Protein AF-A0A143HPH5-F1 (afdb_monomer_lite)

Sequence (924 aa):
MTVIKKAALGLSIVVLAACGGGGGSGGTSAPNPTGGGDTGADPYPAGVNLDGVVAKGIVSGALVEAYGSDGELIGTATTDSEGRYSITVGTYTGAVKLVLKPQEGALVTCDIAECRTASGGDEDADGDGKIEFGERYALDYQLTSVVFVDETATEVNSHITPLTTLVAEKAGITLNQTSISTANTYVKNMLGLDANPSEIEPVDLTKASSVSEQQLRFALLNAALEEVAENGNVAGVLDNLSAAFTLNIIETGALDSLSEGISLVAAAVKQGNQNLTGIEDAAEASQSKLDDVIAQVCGTGTSCSLKIDLTPELNSNLEKAKQLVSTVRRVTIETVDTVNSKLREDSDGYDSENVLTQLDAAEEIMDEEGRDTVMAFSEIAVVLASQVVAVQYEGQSLISDIPSVAEALYDSKNSEDNCAWITWDKATQDACYAEKQADRDAYLSRFVQGTIENSGGNWKVRNAVIDLDGDSSTGSDEVKISLNLALPQFTGDSSTGMGLPDGVNELAVNGTAGLGSTEFTVEDGSKLQLELDSAFNEEDENGPDITSIGLQLQVRLENATRSFSGDMELGARKSVKLEEMGLNKEILYLNPEKLALRGSFSEKTTGNSLEASVVFTVDNAAEFGYFPADYERSDLTSYSYNEADNTLTLVHGEGENKATVRYSLEEGEYGWSYFIRIECLEVIGSANCPVMGGVDFWGIVRSVSGISQEDCWSNYSGYWRSNGTCVYLEGPNLDKDIRLVFSPVYTDYLLGELQAFVPGEGWYAATPDNYWEEYGFYESMIPTTETSGFITSELVQQDLNFNAEGRYVKFTVRMATSGRLSADLPEMDLELVVRRTGYESGDAALDVSWGDDRLRVEYPYTGEDSSRVVLTDGEGTKMELELAEVSSNVKGAIVKDGTTYGVIAEENDVYIVNWIDNTIETLY

Structure (mmCIF, N/CA/C/O backbone):
data_AF-A0A143HPH5-F1
#
_entry.id   AF-A0A143HPH5-F1
#
loop_
_atom_site.group_PDB
_atom_site.id
_atom_site.type_symbol
_atom_site.label_atom_id
_atom_site.label_alt_id
_atom_site.label_comp_id
_atom_site.label_asym_id
_atom_site.label_entity_id
_atom_site.label_seq_id
_atom_site.pdbx_PDB_ins_code
_atom_site.Cartn_x
_atom_site.Cartn_y
_atom_site.Cartn_z
_atom_site.occupancy
_atom_site.B_iso_or_equiv
_atom_site.auth_seq_id
_atom_site.auth_comp_id
_atom_site.auth_asym_id
_atom_site.auth_atom_id
_atom_site.pdbx_PDB_model_num
ATOM 1 N N . MET A 1 1 ? 1.604 18.300 -8.105 1.00 33.38 1 MET A N 1
ATOM 2 C CA . MET A 1 1 ? 2.194 17.356 -7.125 1.00 33.38 1 MET A CA 1
ATOM 3 C C . MET A 1 1 ? 1.591 17.417 -5.718 1.00 33.38 1 MET A C 1
ATOM 5 O O . MET A 1 1 ? 1.303 16.360 -5.171 1.00 33.38 1 MET A O 1
ATOM 9 N N . THR A 1 2 ? 1.324 18.594 -5.126 1.00 29.48 2 THR A N 1
ATOM 10 C CA . THR A 1 2 ? 0.651 18.668 -3.812 1.00 29.48 2 THR A CA 1
ATOM 11 C C . THR A 1 2 ? -0.706 17.965 -3.825 1.00 29.48 2 THR A C 1
ATOM 13 O O . THR A 1 2 ? -1.058 17.403 -2.815 1.00 29.48 2 THR A O 1
ATOM 16 N N . VAL A 1 3 ? -1.426 17.931 -4.951 1.00 30.45 3 VAL A N 1
ATOM 17 C CA . VAL A 1 3 ? -2.762 17.317 -5.088 1.00 30.45 3 VAL A CA 1
ATOM 18 C C . VAL A 1 3 ? -2.735 15.789 -5.248 1.00 30.45 3 VAL A C 1
ATOM 20 O O . VAL A 1 3 ? -3.555 15.141 -4.629 1.00 30.45 3 VAL A O 1
ATOM 23 N N . ILE A 1 4 ? -1.780 15.191 -5.978 1.00 31.86 4 ILE A N 1
ATOM 24 C CA . ILE A 1 4 ? -1.659 13.717 -6.109 1.00 31.86 4 ILE A CA 1
ATOM 25 C C . ILE A 1 4 ? -1.034 13.110 -4.848 1.00 31.86 4 ILE A C 1
ATOM 27 O O . ILE A 1 4 ? -1.564 12.133 -4.327 1.00 31.86 4 ILE A O 1
ATOM 31 N N . LYS A 1 5 ? 0.003 13.753 -4.276 1.00 33.03 5 LYS A N 1
ATOM 32 C CA . LYS A 1 5 ? 0.456 13.429 -2.916 1.00 33.03 5 LYS A CA 1
ATOM 33 C C . LYS A 1 5 ? -0.688 13.643 -1.917 1.00 33.03 5 LYS A C 1
ATOM 35 O O . LYS A 1 5 ? -0.931 12.740 -1.151 1.00 33.03 5 LYS A O 1
ATOM 40 N N . LYS A 1 6 ? -1.476 14.729 -1.968 1.00 34.62 6 LYS A N 1
ATOM 41 C CA . LYS A 1 6 ? -2.670 14.918 -1.105 1.00 34.62 6 LYS A CA 1
ATOM 42 C C . LYS A 1 6 ? -3.885 14.060 -1.466 1.00 34.62 6 LYS A C 1
ATOM 44 O O . LYS A 1 6 ? -4.803 14.053 -0.673 1.00 34.62 6 LYS A O 1
ATOM 49 N N . ALA A 1 7 ? -3.944 13.364 -2.595 1.00 33.41 7 ALA A N 1
ATOM 50 C CA . ALA A 1 7 ? -5.058 12.473 -2.935 1.00 33.41 7 ALA A CA 1
ATOM 51 C C . ALA A 1 7 ? -4.734 11.038 -2.514 1.00 33.41 7 ALA A C 1
ATOM 53 O O . ALA A 1 7 ? -5.553 10.397 -1.866 1.00 33.41 7 ALA A O 1
ATOM 54 N N . ALA A 1 8 ? -3.502 10.587 -2.779 1.00 32.25 8 ALA A N 1
ATOM 55 C CA . ALA A 1 8 ? -2.972 9.337 -2.241 1.00 32.25 8 ALA A CA 1
ATOM 56 C C . ALA A 1 8 ? -2.783 9.417 -0.715 1.00 32.25 8 ALA A C 1
ATOM 58 O O . ALA A 1 8 ? -3.207 8.503 -0.015 1.00 32.25 8 ALA A O 1
ATOM 59 N N . LEU A 1 9 ? -2.246 10.531 -0.189 1.00 32.22 9 LEU A N 1
ATOM 60 C CA . LEU A 1 9 ? -2.196 10.802 1.252 1.00 32.22 9 LEU A CA 1
ATOM 61 C C . LEU A 1 9 ? -3.550 11.263 1.822 1.00 32.22 9 LEU A C 1
ATOM 63 O O . LEU A 1 9 ? -3.841 10.965 2.964 1.00 32.22 9 LEU A O 1
ATOM 67 N N . GLY A 1 10 ? -4.414 11.968 1.091 1.00 30.03 10 GLY A N 1
ATOM 68 C CA . GLY A 1 10 ? -5.674 12.496 1.657 1.00 30.03 10 GLY A CA 1
ATOM 69 C C . GLY A 1 10 ? -6.714 11.428 1.968 1.00 30.03 10 GLY A C 1
ATOM 70 O O . GLY A 1 10 ? -7.486 11.603 2.900 1.00 30.03 10 GLY A O 1
ATOM 71 N N . LEU A 1 11 ? -6.689 10.302 1.249 1.00 30.61 11 LEU A N 1
ATOM 72 C CA . LEU A 1 11 ? -7.503 9.120 1.554 1.00 30.61 11 LEU A CA 1
ATOM 73 C C . LEU A 1 11 ? -6.860 8.180 2.592 1.00 30.61 11 LEU A C 1
ATOM 75 O O . LEU A 1 11 ? -7.547 7.311 3.117 1.00 30.61 11 LEU A O 1
ATOM 79 N N . SER A 1 12 ? -5.572 8.349 2.915 1.00 28.72 12 SER A N 1
ATOM 80 C CA . SER A 1 12 ? -4.842 7.506 3.880 1.00 28.72 12 SER A CA 1
ATOM 81 C C . SER A 1 12 ? -4.461 8.222 5.191 1.00 28.72 12 SER A C 1
ATOM 83 O O . SER A 1 12 ? -4.224 7.559 6.198 1.00 28.72 12 SER A O 1
ATOM 85 N N . ILE A 1 13 ? -4.472 9.562 5.237 1.00 28.41 13 ILE A N 1
ATOM 86 C CA . ILE A 1 13 ? -4.048 10.371 6.399 1.00 28.41 13 ILE A CA 1
ATOM 87 C C . ILE A 1 13 ? -5.056 10.364 7.557 1.00 28.41 13 ILE A C 1
ATOM 89 O O . ILE A 1 13 ? -4.638 10.568 8.694 1.00 28.41 13 ILE A O 1
ATOM 93 N N . VAL A 1 14 ? -6.346 10.088 7.339 1.00 31.34 14 VAL A N 1
ATOM 94 C CA . VAL A 1 14 ? -7.348 10.164 8.427 1.00 31.34 14 VAL A CA 1
ATOM 95 C C . VAL A 1 14 ? -7.160 9.060 9.492 1.00 31.34 14 VAL A C 1
ATOM 97 O O . VAL A 1 14 ? -7.679 9.181 10.592 1.00 31.34 14 VAL A O 1
ATOM 100 N N . VAL A 1 15 ? -6.341 8.026 9.240 1.00 34.03 15 VAL A N 1
ATOM 101 C CA . VAL A 1 15 ? -6.145 6.893 10.178 1.00 34.03 15 VAL A CA 1
ATOM 102 C C . VAL A 1 15 ? -4.715 6.789 10.749 1.00 34.03 15 VAL A C 1
ATOM 104 O O . VAL A 1 15 ? -4.485 6.034 11.688 1.00 34.03 15 VAL A O 1
ATOM 107 N N . LEU A 1 16 ? -3.733 7.550 10.248 1.00 30.55 16 LEU A N 1
ATOM 108 C CA . LEU A 1 16 ? -2.305 7.304 10.546 1.00 30.55 16 LEU A CA 1
ATOM 109 C C . LEU A 1 16 ? -1.565 8.414 11.316 1.00 30.55 16 LEU A C 1
ATOM 111 O O . LEU A 1 16 ? -0.374 8.277 11.587 1.00 30.55 16 LEU A O 1
ATOM 115 N N . ALA A 1 17 ? -2.237 9.483 11.746 1.00 29.16 17 ALA A N 1
ATOM 116 C CA . ALA A 1 17 ? -1.602 10.566 12.505 1.00 29.16 17 ALA A CA 1
ATOM 117 C C . ALA A 1 17 ? -1.654 10.348 14.035 1.00 29.16 17 ALA A C 1
ATOM 119 O O . ALA A 1 17 ? -2.220 11.163 14.755 1.00 29.16 17 ALA A O 1
ATOM 120 N N . ALA A 1 18 ? -1.061 9.260 14.541 1.00 29.44 18 ALA A N 1
ATOM 121 C CA . ALA A 1 18 ? -0.827 9.067 15.981 1.00 29.44 18 ALA A CA 1
ATOM 122 C C . ALA A 1 18 ? 0.335 8.097 16.288 1.00 29.44 18 ALA A C 1
ATOM 124 O O . ALA A 1 18 ? 0.177 7.165 17.065 1.00 29.44 18 ALA A O 1
ATOM 125 N N . CYS A 1 19 ? 1.503 8.276 15.664 1.00 34.50 19 CYS A N 1
ATOM 126 C CA . CYS A 1 19 ? 2.797 7.841 16.216 1.00 34.50 19 CYS A CA 1
ATOM 127 C C . CYS A 1 19 ? 3.922 8.323 15.293 1.00 34.50 19 CYS A C 1
ATOM 129 O O . CYS A 1 19 ? 4.050 7.837 14.176 1.00 34.50 19 CYS A O 1
ATOM 131 N N . GLY A 1 20 ? 4.717 9.292 15.736 1.00 26.39 20 GLY A N 1
ATOM 132 C CA . GLY A 1 20 ? 5.869 9.782 14.980 1.00 26.39 20 GLY A CA 1
ATOM 133 C C . GLY A 1 20 ? 6.876 10.431 15.918 1.00 26.39 20 GLY A C 1
ATOM 134 O O . GLY A 1 20 ? 6.808 11.633 16.161 1.00 26.39 20 GLY A O 1
ATOM 135 N N . GLY A 1 21 ? 7.775 9.618 16.474 1.00 28.30 21 GLY A N 1
ATOM 136 C CA . GLY A 1 21 ? 8.943 10.039 17.247 1.00 28.30 21 GLY A CA 1
ATOM 137 C C . GLY A 1 21 ? 10.189 9.413 16.623 1.00 28.30 21 GLY A C 1
ATOM 138 O O . GLY A 1 21 ? 10.292 8.193 16.570 1.00 28.30 21 GLY A O 1
ATOM 139 N N . GLY A 1 22 ? 11.073 10.252 16.079 1.00 27.56 22 GLY A N 1
ATOM 140 C CA . GLY A 1 22 ? 12.209 9.839 15.253 1.00 27.56 22 GLY A CA 1
ATOM 141 C C . GLY A 1 22 ? 13.496 9.505 16.016 1.00 27.56 22 GLY A C 1
ATOM 142 O O . GLY A 1 22 ? 13.632 9.784 17.205 1.00 27.56 22 GLY A O 1
ATOM 143 N N . GLY A 1 23 ? 14.482 8.980 15.285 1.00 25.05 23 GLY A N 1
ATOM 144 C CA . GLY A 1 23 ? 15.857 8.760 15.748 1.00 25.05 23 GLY A CA 1
ATOM 145 C C . GLY A 1 23 ? 16.668 7.971 14.716 1.00 25.05 23 GLY A C 1
ATOM 146 O O . GLY A 1 23 ? 16.181 6.977 14.195 1.00 25.05 23 GLY A O 1
ATOM 147 N N . GLY A 1 24 ? 17.874 8.434 14.360 1.00 25.69 24 GLY A N 1
ATOM 148 C CA . GLY A 1 24 ? 18.571 8.014 13.137 1.00 25.69 24 GLY A CA 1
ATOM 149 C C . GLY A 1 24 ? 19.890 7.238 13.267 1.00 25.69 24 GLY A C 1
ATOM 150 O O . GLY A 1 24 ? 20.561 7.239 14.290 1.00 25.69 24 GLY A O 1
ATOM 151 N N . SER A 1 25 ? 20.295 6.725 12.096 1.00 27.47 25 SER A N 1
ATOM 152 C CA . SER A 1 25 ? 21.642 6.411 11.572 1.00 27.47 25 SER A CA 1
ATOM 153 C C . SER A 1 25 ? 22.490 5.262 12.155 1.00 27.47 25 SER A C 1
ATOM 155 O O . SER A 1 25 ? 22.768 5.205 13.345 1.00 27.47 25 SER A O 1
ATOM 157 N N . GLY A 1 26 ? 23.063 4.447 11.249 1.00 25.84 26 GLY A N 1
ATOM 158 C CA . GLY A 1 26 ? 24.269 3.646 11.518 1.00 25.84 26 GLY A CA 1
ATOM 159 C C . GLY A 1 26 ? 24.473 2.424 10.611 1.00 25.84 26 GLY A C 1
ATOM 160 O O . GLY A 1 26 ? 24.162 1.307 11.005 1.00 25.84 26 GLY A O 1
ATOM 161 N N . GLY A 1 27 ? 25.026 2.605 9.405 1.00 32.78 27 GLY A N 1
ATOM 162 C CA . GLY A 1 27 ? 25.357 1.498 8.494 1.00 32.78 27 GLY A CA 1
ATOM 163 C C . GLY A 1 27 ? 26.638 0.736 8.860 1.00 32.78 27 GLY A C 1
ATOM 164 O O . GLY A 1 27 ? 27.586 1.326 9.373 1.00 32.78 27 GLY A O 1
ATOM 165 N N . THR A 1 28 ? 26.704 -0.558 8.518 1.00 24.86 28 THR A N 1
ATOM 166 C CA . THR A 1 28 ? 27.961 -1.324 8.405 1.00 24.86 28 THR A CA 1
ATOM 167 C C . THR A 1 28 ? 27.895 -2.417 7.329 1.00 24.86 28 THR A C 1
ATOM 169 O O . THR A 1 28 ? 26.841 -2.901 6.933 1.00 24.86 28 THR A O 1
ATOM 172 N N . SER A 1 29 ? 29.087 -2.710 6.817 1.00 28.28 29 SER A N 1
ATOM 173 C CA . SER A 1 29 ? 29.463 -3.275 5.525 1.00 28.28 29 SER A CA 1
ATOM 174 C C . SER A 1 29 ? 29.209 -4.772 5.307 1.00 28.28 29 SER A C 1
ATOM 176 O O . SER A 1 29 ? 29.346 -5.591 6.213 1.00 28.28 29 SER A O 1
ATOM 178 N N . ALA A 1 30 ? 28.975 -5.124 4.039 1.00 30.28 30 ALA A N 1
ATOM 179 C CA . ALA A 1 30 ? 28.872 -6.487 3.525 1.00 30.28 30 ALA A CA 1
ATOM 180 C C . ALA A 1 30 ? 30.192 -7.288 3.636 1.00 30.28 30 ALA A C 1
ATOM 182 O O . ALA A 1 30 ? 31.267 -6.739 3.363 1.00 30.28 30 ALA A O 1
ATOM 183 N N . PRO A 1 31 ? 30.139 -8.598 3.952 1.00 30.30 31 PRO A N 1
ATOM 184 C CA . PRO A 1 31 ? 31.277 -9.490 3.821 1.00 30.30 31 PRO A CA 1
ATOM 185 C C . PRO A 1 31 ? 31.328 -10.133 2.426 1.00 30.30 31 PRO A C 1
ATOM 187 O O . PRO A 1 31 ? 30.355 -10.663 1.900 1.00 30.30 31 PRO A O 1
ATOM 190 N N . ASN A 1 32 ? 32.525 -10.091 1.856 1.00 35.72 32 ASN A N 1
ATOM 191 C CA . ASN A 1 32 ? 32.930 -10.691 0.590 1.00 35.72 32 ASN A CA 1
ATOM 192 C C . ASN A 1 32 ? 33.166 -12.211 0.769 1.00 35.72 32 ASN A C 1
ATOM 194 O O . ASN A 1 32 ? 33.929 -12.562 1.675 1.00 35.72 32 ASN A O 1
ATOM 198 N N . PRO A 1 33 ? 32.615 -13.127 -0.054 1.00 34.00 33 PRO A N 1
ATOM 199 C CA . PRO A 1 33 ? 33.005 -14.530 -0.008 1.00 34.00 33 PRO A CA 1
ATOM 200 C C . PRO A 1 33 ? 34.078 -14.841 -1.062 1.00 34.00 33 PRO A C 1
ATOM 202 O O . PRO A 1 33 ? 33.865 -14.801 -2.270 1.00 34.00 33 PRO A O 1
ATOM 205 N N . THR A 1 34 ? 35.264 -15.178 -0.565 1.00 31.80 34 THR A N 1
ATOM 206 C CA . THR A 1 34 ? 36.364 -15.809 -1.300 1.00 31.80 34 THR A CA 1
ATOM 207 C C . THR A 1 34 ? 36.004 -17.222 -1.756 1.00 31.80 34 THR A C 1
ATOM 209 O O . THR A 1 34 ? 35.486 -18.017 -0.973 1.00 31.80 34 THR A O 1
ATOM 212 N N . GLY A 1 35 ? 36.357 -17.542 -3.003 1.00 32.22 35 GLY A N 1
ATOM 213 C CA . GLY A 1 35 ? 36.158 -18.849 -3.618 1.00 32.22 35 GLY A CA 1
ATOM 214 C C . GLY A 1 35 ? 37.012 -19.989 -3.051 1.00 32.22 35 GLY A C 1
ATOM 215 O O . GLY A 1 35 ? 38.068 -19.792 -2.449 1.00 32.22 35 GLY A O 1
ATOM 216 N N . GLY A 1 36 ? 36.550 -21.206 -3.328 1.00 33.03 36 GLY A N 1
ATOM 217 C CA . GLY A 1 36 ? 37.260 -22.459 -3.101 1.00 33.03 36 GLY A CA 1
ATOM 218 C C . GLY A 1 36 ? 36.509 -23.599 -3.781 1.00 33.03 36 GLY A C 1
ATOM 219 O O . GLY A 1 36 ? 35.519 -24.085 -3.247 1.00 33.03 36 GLY A O 1
ATOM 220 N N . GLY A 1 37 ? 36.951 -23.973 -4.984 1.00 33.47 37 GLY A N 1
ATOM 221 C CA . GLY A 1 37 ? 36.387 -25.077 -5.755 1.00 33.47 37 GLY A CA 1
ATOM 222 C C . GLY A 1 37 ? 36.823 -26.438 -5.217 1.00 33.47 37 GLY A C 1
ATOM 223 O O . GLY A 1 37 ? 38.000 -26.639 -4.913 1.00 33.47 37 GLY A O 1
ATOM 224 N N . ASP A 1 38 ? 35.874 -27.371 -5.160 1.00 28.88 38 ASP A N 1
ATOM 225 C CA . ASP A 1 38 ? 36.123 -28.799 -4.989 1.00 28.88 38 ASP A CA 1
ATOM 226 C C . ASP A 1 38 ? 35.404 -29.569 -6.107 1.00 28.88 38 ASP A C 1
ATOM 228 O O . ASP A 1 38 ? 34.260 -29.283 -6.466 1.00 28.88 38 ASP A O 1
ATOM 232 N N . THR A 1 39 ? 36.127 -30.500 -6.719 1.00 42.28 39 THR A N 1
ATOM 233 C CA . THR A 1 39 ? 35.754 -31.215 -7.941 1.00 42.28 39 THR A CA 1
ATOM 234 C C . THR A 1 39 ? 35.052 -32.529 -7.605 1.00 42.28 39 THR A C 1
ATOM 236 O O . THR A 1 39 ? 35.709 -33.499 -7.226 1.00 42.28 39 THR A O 1
ATOM 239 N N . GLY A 1 40 ? 33.737 -32.594 -7.821 1.00 32.81 40 GLY A N 1
ATOM 240 C CA . GLY A 1 40 ? 32.945 -33.825 -7.763 1.00 32.81 40 GLY A CA 1
ATOM 241 C C . GLY A 1 40 ? 31.918 -33.858 -8.893 1.00 32.81 40 GLY A C 1
ATOM 242 O O . GLY A 1 40 ? 30.900 -33.184 -8.821 1.00 32.81 40 GLY A O 1
ATOM 243 N N . ALA A 1 41 ? 32.213 -34.603 -9.960 1.00 40.97 41 ALA A N 1
ATOM 244 C CA . ALA A 1 41 ? 31.356 -34.716 -11.136 1.00 40.97 41 ALA A CA 1
ATOM 245 C C . ALA A 1 41 ? 30.173 -35.668 -10.883 1.00 40.97 41 ALA A C 1
ATOM 247 O O . ALA A 1 41 ? 30.343 -36.888 -10.918 1.00 40.97 41 ALA A O 1
ATOM 248 N N . ASP A 1 42 ? 28.988 -35.093 -10.681 1.00 35.00 42 ASP A N 1
ATOM 249 C CA . ASP A 1 42 ? 27.694 -35.738 -10.927 1.00 35.00 42 ASP A CA 1
ATOM 250 C C . ASP A 1 42 ? 27.223 -35.435 -12.368 1.00 35.00 42 ASP A C 1
ATOM 252 O O . ASP A 1 42 ? 27.663 -34.445 -12.964 1.00 35.00 42 ASP A O 1
ATOM 256 N N . PRO A 1 43 ? 26.366 -36.274 -12.982 1.00 45.38 43 PRO A N 1
ATOM 257 C CA . PRO A 1 43 ? 25.923 -36.098 -14.361 1.00 45.38 43 PRO A CA 1
ATOM 258 C C . PRO A 1 43 ? 24.908 -34.950 -14.436 1.00 45.38 43 PRO A C 1
ATOM 260 O O . PRO A 1 43 ? 23.699 -35.163 -14.353 1.00 45.38 43 PRO A O 1
ATOM 263 N N . TYR A 1 44 ? 25.416 -33.725 -14.561 1.00 46.56 44 TYR A N 1
ATOM 264 C CA . TYR A 1 44 ? 24.607 -32.529 -14.773 1.00 46.56 44 TYR A CA 1
ATOM 265 C C . TYR A 1 44 ? 23.838 -32.610 -16.106 1.00 46.56 44 TYR A C 1
ATOM 267 O O . TYR A 1 44 ? 24.357 -33.169 -17.080 1.00 46.56 44 TYR A O 1
ATOM 275 N N . PRO A 1 45 ? 22.611 -32.055 -16.176 1.00 55.16 45 PRO A N 1
ATOM 276 C CA . PRO A 1 45 ? 21.926 -31.840 -17.447 1.00 55.16 45 PRO A CA 1
ATOM 277 C C . PRO A 1 45 ? 22.834 -31.042 -18.392 1.00 55.16 45 PRO A C 1
ATOM 279 O O . PRO A 1 45 ? 23.559 -30.149 -17.953 1.00 55.16 45 PRO A O 1
ATOM 282 N N . ALA A 1 46 ? 22.834 -31.406 -19.677 1.00 64.75 46 ALA A N 1
ATOM 283 C CA . ALA A 1 46 ? 23.627 -30.722 -20.694 1.00 64.75 46 ALA A CA 1
ATOM 284 C C . ALA A 1 46 ? 23.280 -29.225 -20.680 1.00 64.75 46 ALA A C 1
ATOM 286 O O . ALA A 1 46 ? 22.117 -28.874 -20.856 1.00 64.75 46 ALA A O 1
ATOM 287 N N . GLY A 1 47 ? 24.270 -28.373 -20.399 1.00 79.88 47 GLY A N 1
ATOM 288 C CA . GLY A 1 47 ? 24.070 -26.928 -20.375 1.00 79.88 47 GLY A CA 1
ATOM 289 C C . GLY A 1 47 ? 23.756 -26.375 -21.765 1.00 79.88 47 GLY A C 1
ATOM 290 O O . GLY A 1 47 ? 24.108 -26.993 -22.770 1.00 79.88 47 GLY A O 1
ATOM 291 N N . VAL A 1 48 ? 23.107 -25.213 -21.813 1.00 91.06 48 VAL A N 1
ATOM 292 C CA . VAL A 1 48 ? 22.835 -24.496 -23.065 1.00 91.06 48 VAL A CA 1
ATOM 293 C C . VAL A 1 48 ? 24.135 -23.900 -23.602 1.00 91.06 48 VAL A C 1
ATOM 295 O O . VAL A 1 48 ? 24.867 -23.250 -22.850 1.00 91.06 48 VAL A O 1
ATOM 298 N N . ASN A 1 49 ? 24.420 -24.105 -24.889 1.00 93.81 49 ASN A N 1
ATOM 299 C CA . ASN A 1 49 ? 25.542 -23.450 -25.560 1.00 93.81 49 ASN A CA 1
ATOM 300 C C . ASN A 1 49 ? 25.089 -22.152 -26.235 1.00 93.81 49 ASN A C 1
ATOM 302 O O . ASN A 1 49 ? 24.084 -22.125 -26.944 1.00 93.81 49 ASN A O 1
ATOM 306 N N . LEU A 1 50 ? 25.845 -21.083 -26.002 1.00 95.19 50 LEU A N 1
ATOM 307 C CA . LEU A 1 50 ? 25.761 -19.820 -26.717 1.00 95.19 50 LEU A CA 1
ATOM 308 C C . LEU A 1 50 ? 26.873 -19.805 -27.758 1.00 95.19 50 LEU A C 1
ATOM 310 O O . LEU A 1 50 ? 28.046 -19.624 -27.417 1.00 95.19 50 LEU A O 1
ATOM 314 N N . ASP A 1 51 ? 26.490 -20.027 -29.007 1.00 95.94 51 ASP A N 1
ATOM 315 C CA . ASP A 1 51 ? 27.401 -20.126 -30.139 1.00 95.94 51 ASP A CA 1
ATOM 316 C C . ASP A 1 51 ? 27.319 -18.861 -30.990 1.00 95.94 51 ASP A C 1
ATOM 318 O O . ASP A 1 51 ? 26.262 -18.244 -31.139 1.00 95.94 51 ASP A O 1
ATOM 322 N N . GLY A 1 52 ? 28.445 -18.428 -31.545 1.00 95.12 52 GLY A N 1
ATOM 323 C CA . GLY A 1 52 ? 28.448 -17.186 -32.297 1.00 95.12 52 GLY A CA 1
ATOM 324 C C . GLY A 1 52 ? 29.726 -16.895 -33.047 1.00 95.12 52 GLY A C 1
ATOM 325 O O . GLY A 1 52 ? 30.707 -17.636 -33.002 1.00 95.12 52 GLY A O 1
ATOM 326 N N . VAL A 1 53 ? 29.688 -15.766 -33.749 1.00 96.00 53 VAL A N 1
ATOM 327 C CA . VAL A 1 53 ? 30.813 -15.213 -34.505 1.00 96.00 53 VAL A CA 1
ATOM 328 C C . VAL A 1 53 ? 30.947 -13.747 -34.130 1.00 96.00 53 VAL A C 1
ATOM 330 O O . VAL A 1 53 ? 29.938 -13.042 -34.036 1.00 96.00 53 VAL A O 1
ATOM 333 N N . VAL A 1 54 ? 32.178 -13.300 -33.912 1.00 93.44 54 VAL A N 1
ATOM 334 C CA . VAL A 1 54 ? 32.505 -11.905 -33.627 1.00 93.44 54 VAL A CA 1
ATOM 335 C C . VAL A 1 54 ? 33.052 -11.247 -34.887 1.00 93.44 54 VAL A C 1
ATOM 337 O O . VAL A 1 54 ? 34.081 -11.676 -35.418 1.00 93.44 54 VAL A O 1
ATOM 340 N N . ALA A 1 55 ? 32.371 -10.207 -35.372 1.00 87.44 55 ALA A N 1
ATOM 341 C CA . ALA A 1 55 ? 32.729 -9.582 -36.640 1.00 87.44 55 ALA A CA 1
ATOM 342 C C . ALA A 1 55 ? 32.464 -8.069 -36.694 1.00 87.44 55 ALA A C 1
ATOM 344 O O . ALA A 1 55 ? 31.333 -7.603 -36.565 1.00 87.44 55 ALA A O 1
ATOM 345 N N . LYS A 1 56 ? 33.535 -7.338 -37.003 1.00 78.56 56 LYS A N 1
ATOM 346 C CA . LYS A 1 56 ? 33.604 -5.974 -37.553 1.00 78.56 56 LYS A CA 1
ATOM 347 C C . LYS A 1 56 ? 34.598 -5.957 -38.739 1.00 78.56 56 LYS A C 1
ATOM 349 O O . LYS A 1 56 ? 35.360 -5.025 -38.903 1.00 78.56 56 LYS A O 1
ATOM 354 N N . GLY A 1 57 ? 34.737 -7.109 -39.385 1.00 78.56 57 GLY A N 1
ATOM 355 C CA . GLY A 1 57 ? 36.035 -7.705 -39.686 1.00 78.56 57 GLY A CA 1
ATOM 356 C C . GLY A 1 57 ? 36.300 -8.835 -38.689 1.00 78.56 57 GLY A C 1
ATOM 357 O O . GLY A 1 57 ? 35.978 -8.706 -37.506 1.00 78.56 57 GLY A O 1
ATOM 358 N N . ILE A 1 58 ? 36.785 -9.993 -39.141 1.00 92.69 58 ILE A N 1
ATOM 359 C CA . ILE A 1 58 ? 36.901 -11.169 -38.260 1.00 92.69 58 ILE A CA 1
ATOM 360 C C . ILE A 1 58 ? 37.830 -10.857 -37.084 1.00 92.69 58 ILE A C 1
ATOM 362 O O . ILE A 1 58 ? 38.996 -10.501 -37.295 1.00 92.69 58 ILE A O 1
ATOM 366 N N . VAL A 1 59 ? 37.298 -11.003 -35.866 1.00 95.06 59 VAL A N 1
ATOM 367 C CA . VAL A 1 59 ? 38.014 -10.760 -34.609 1.00 95.06 59 VAL A CA 1
ATOM 368 C C . VAL A 1 59 ? 38.483 -12.089 -34.034 1.00 95.06 59 VAL A C 1
ATOM 370 O O . VAL A 1 59 ? 37.659 -12.921 -33.679 1.00 95.06 59 VAL A O 1
ATOM 373 N N . SER A 1 60 ? 39.791 -12.285 -33.896 1.00 96.56 60 SER A N 1
ATOM 374 C CA . SER A 1 60 ? 40.369 -13.515 -33.338 1.00 96.56 60 SER A CA 1
ATOM 375 C C . SER A 1 60 ? 41.125 -13.254 -32.043 1.00 96.56 60 SER A C 1
ATOM 377 O O . SER A 1 60 ? 41.818 -12.241 -31.949 1.00 96.56 60 SER A O 1
ATOM 379 N N . GLY A 1 61 ? 41.102 -14.196 -31.100 1.00 95.69 61 GLY A N 1
ATOM 380 C CA . GLY A 1 61 ? 41.871 -14.120 -29.853 1.00 95.69 61 GLY A CA 1
ATOM 381 C C . GLY A 1 61 ? 41.299 -13.166 -28.796 1.00 95.69 61 GLY A C 1
ATOM 382 O O . GLY A 1 61 ? 41.916 -12.979 -27.750 1.00 95.69 61 GLY A O 1
ATOM 383 N N . ALA A 1 62 ? 40.131 -12.575 -29.045 1.00 96.88 62 ALA A N 1
ATOM 384 C CA . ALA A 1 62 ? 39.409 -11.722 -28.104 1.00 96.88 62 ALA A CA 1
ATOM 385 C C . ALA A 1 62 ? 38.601 -12.535 -27.081 1.00 96.88 62 ALA A C 1
ATOM 387 O O . ALA A 1 62 ? 38.113 -13.626 -27.395 1.00 96.88 62 ALA A O 1
ATOM 388 N N . LEU A 1 63 ? 38.437 -11.976 -25.880 1.00 97.56 63 LEU A N 1
ATOM 389 C CA . LEU A 1 63 ? 37.652 -12.552 -24.789 1.00 97.56 63 LEU A CA 1
ATOM 390 C C . LEU A 1 63 ? 36.170 -12.206 -24.969 1.00 97.56 63 LEU A C 1
ATOM 392 O O . LEU A 1 63 ? 35.833 -11.047 -25.192 1.00 97.56 63 LEU A O 1
ATOM 396 N N . VAL A 1 64 ? 35.291 -13.192 -24.826 1.00 98.19 64 VAL A N 1
ATOM 397 C CA . VAL A 1 64 ? 33.838 -13.013 -24.773 1.00 98.19 64 VAL A CA 1
ATOM 398 C C . VAL A 1 64 ? 33.356 -13.411 -23.387 1.00 98.19 64 VAL A C 1
ATOM 400 O O . VAL A 1 64 ? 33.668 -14.502 -22.912 1.00 98.19 64 VAL A O 1
ATOM 403 N N . GLU A 1 65 ? 32.593 -12.539 -22.745 1.00 98.19 65 GLU A N 1
ATOM 404 C CA . GLU A 1 65 ? 31.973 -12.762 -21.440 1.00 98.19 65 GLU A CA 1
ATOM 405 C C . GLU A 1 65 ? 30.450 -12.757 -21.579 1.00 98.19 65 GLU A C 1
ATOM 407 O O . GLU A 1 65 ? 29.894 -11.913 -22.279 1.00 98.19 65 GLU A O 1
ATOM 412 N N . ALA A 1 66 ? 29.778 -13.689 -20.907 1.00 97.81 66 ALA A N 1
ATOM 413 C CA . ALA A 1 66 ? 28.327 -13.766 -20.827 1.00 97.81 66 ALA A CA 1
ATOM 414 C C . ALA A 1 66 ? 27.860 -13.344 -19.435 1.00 97.81 66 ALA A C 1
ATOM 416 O O . ALA A 1 66 ? 28.334 -13.886 -18.438 1.00 97.81 66 ALA A O 1
ATOM 417 N N . TYR A 1 67 ? 26.915 -12.409 -19.382 1.00 97.25 67 TYR A N 1
ATOM 418 C CA . TYR A 1 67 ? 26.316 -11.889 -18.160 1.00 97.25 67 TYR A CA 1
ATOM 419 C C . TYR A 1 67 ? 24.815 -12.181 -18.118 1.00 97.25 67 TYR A C 1
ATOM 421 O O . TYR A 1 67 ? 24.129 -11.993 -19.125 1.00 97.25 67 TYR A O 1
ATOM 429 N N . GLY A 1 68 ? 24.307 -12.608 -16.963 1.00 94.69 68 GLY A N 1
ATOM 430 C CA . GLY A 1 68 ? 22.872 -12.738 -16.714 1.00 94.69 68 GLY A CA 1
ATOM 431 C C . GLY A 1 68 ? 22.169 -11.380 -16.609 1.00 94.69 68 GLY A C 1
ATOM 432 O O . GLY A 1 68 ? 22.805 -10.326 -16.527 1.00 94.69 68 GLY A O 1
ATOM 433 N N . SER A 1 69 ? 20.836 -11.396 -16.592 1.00 86.38 69 SER A N 1
ATOM 434 C CA . SER A 1 69 ? 19.990 -10.205 -16.407 1.00 86.38 69 SER A CA 1
ATOM 435 C C . SER A 1 69 ? 20.217 -9.463 -15.081 1.00 86.38 69 SER A C 1
ATOM 437 O O . SER A 1 69 ? 19.869 -8.292 -14.970 1.00 86.38 69 SER A O 1
ATOM 439 N N . ASP A 1 70 ? 20.783 -10.132 -14.080 1.00 84.75 70 ASP A N 1
ATOM 440 C CA . ASP A 1 70 ? 21.201 -9.582 -12.783 1.00 84.75 70 ASP A CA 1
ATOM 441 C C . ASP A 1 70 ? 22.609 -8.956 -12.803 1.00 84.75 70 ASP A C 1
ATOM 443 O O . ASP A 1 70 ? 23.039 -8.353 -11.819 1.00 84.75 70 ASP A O 1
ATOM 447 N N . GLY A 1 71 ? 23.326 -9.068 -13.926 1.00 90.44 71 GLY A N 1
ATOM 448 C CA . GLY A 1 71 ? 24.698 -8.598 -14.083 1.00 90.44 71 GLY A CA 1
ATOM 449 C C . GLY A 1 71 ? 25.767 -9.588 -13.612 1.00 90.44 71 GLY A C 1
ATOM 450 O O . GLY A 1 71 ? 26.949 -9.236 -13.631 1.00 90.44 71 GLY A O 1
ATOM 451 N N . GLU A 1 72 ? 25.406 -10.812 -13.214 1.00 94.44 72 GLU A N 1
ATOM 452 C CA . GLU A 1 72 ? 26.372 -11.844 -12.828 1.00 94.44 72 GLU A CA 1
ATOM 453 C C . GLU A 1 72 ? 27.086 -12.424 -14.059 1.00 94.44 72 GLU A C 1
ATOM 455 O O . GLU A 1 72 ? 26.468 -12.666 -15.093 1.00 94.44 72 GLU A O 1
ATOM 460 N N . LEU A 1 73 ? 28.400 -12.662 -13.962 1.00 96.25 73 LEU A N 1
ATOM 461 C CA . LEU A 1 73 ? 29.169 -13.342 -15.009 1.00 96.25 73 LEU A CA 1
ATOM 462 C C . LEU A 1 73 ? 28.852 -14.845 -14.995 1.00 96.25 73 LEU A C 1
ATOM 464 O O . LEU A 1 73 ? 29.244 -15.551 -14.070 1.00 96.25 73 LEU A O 1
ATOM 468 N N . ILE A 1 74 ? 28.218 -15.343 -16.053 1.00 96.19 74 ILE A N 1
ATOM 469 C CA . ILE A 1 74 ? 27.740 -16.731 -16.161 1.00 96.19 74 ILE A CA 1
ATOM 470 C C . ILE A 1 74 ? 28.576 -17.604 -17.109 1.00 96.19 74 ILE A C 1
ATOM 472 O O . ILE A 1 74 ? 28.386 -18.818 -17.158 1.00 96.19 74 ILE A O 1
ATOM 476 N N . GLY A 1 75 ? 29.520 -17.024 -17.855 1.00 96.44 75 GLY A N 1
ATOM 477 C CA . GLY A 1 75 ? 30.429 -17.796 -18.704 1.00 96.44 75 GLY A CA 1
ATOM 478 C C . GLY A 1 75 ? 31.421 -16.945 -19.490 1.00 96.44 75 GLY A C 1
ATOM 479 O O . GLY A 1 75 ? 31.244 -15.736 -19.629 1.00 96.44 75 GLY A O 1
ATOM 480 N N . THR A 1 76 ? 32.477 -17.579 -20.008 1.00 97.50 76 THR A N 1
ATOM 481 C CA . THR A 1 76 ? 33.493 -16.927 -20.847 1.00 97.50 76 THR A CA 1
ATOM 482 C C . THR A 1 76 ? 33.979 -17.840 -21.975 1.00 97.50 76 THR A C 1
ATOM 484 O O . THR A 1 76 ? 33.950 -19.065 -21.851 1.00 97.50 76 THR A O 1
ATOM 487 N N . ALA A 1 77 ? 34.443 -17.250 -23.077 1.00 97.56 77 ALA A N 1
ATOM 488 C CA . ALA A 1 77 ? 35.112 -17.939 -24.182 1.00 97.56 77 ALA A CA 1
ATOM 489 C C . ALA A 1 77 ? 36.163 -17.038 -24.843 1.00 97.56 77 ALA A C 1
ATOM 491 O O . ALA A 1 77 ? 36.200 -15.830 -24.623 1.00 97.56 77 ALA A O 1
ATOM 492 N N . THR A 1 78 ? 37.018 -17.616 -25.686 1.00 97.31 78 THR A N 1
ATOM 493 C CA . THR A 1 78 ? 37.946 -16.865 -26.541 1.00 97.31 78 THR A CA 1
ATOM 494 C C . THR A 1 78 ? 37.623 -17.153 -27.999 1.00 97.31 78 THR A C 1
ATOM 496 O O . THR A 1 78 ? 37.392 -18.306 -28.358 1.00 97.31 78 THR A O 1
ATOM 499 N N . THR A 1 79 ? 37.612 -16.112 -28.827 1.00 97.62 79 THR A N 1
ATOM 500 C CA . THR A 1 79 ? 37.372 -16.235 -30.271 1.00 97.62 79 THR A CA 1
ATOM 501 C C . THR A 1 79 ? 38.507 -16.975 -30.974 1.00 97.62 79 THR A C 1
ATOM 503 O O . THR A 1 79 ? 39.688 -16.729 -30.707 1.00 97.62 79 THR A O 1
ATOM 506 N N . ASP A 1 80 ? 38.162 -17.878 -31.889 1.00 96.44 80 ASP A N 1
ATOM 507 C CA . ASP A 1 80 ? 39.132 -18.595 -32.717 1.00 96.44 80 ASP A CA 1
ATOM 508 C C . ASP A 1 80 ? 39.623 -17.759 -33.920 1.00 96.44 80 ASP A C 1
ATOM 510 O O . ASP A 1 80 ? 39.343 -16.567 -34.041 1.00 96.44 80 ASP A O 1
ATOM 514 N N . SER A 1 81 ? 40.402 -18.365 -34.823 1.00 93.62 81 SER A N 1
ATOM 515 C CA . SER A 1 81 ? 40.933 -17.680 -36.014 1.00 93.62 81 SER A CA 1
ATOM 516 C C . SER A 1 81 ? 39.871 -17.274 -37.043 1.00 93.62 81 SER A C 1
ATOM 518 O O . SER A 1 81 ? 40.168 -16.475 -37.929 1.00 93.62 81 SER A O 1
ATOM 520 N N . GLU A 1 82 ? 38.670 -17.845 -36.961 1.00 93.19 82 GLU A N 1
ATOM 521 C CA . GLU A 1 82 ? 37.496 -17.482 -37.764 1.00 93.19 82 GLU A CA 1
ATOM 522 C C . GLU A 1 82 ? 36.534 -16.568 -36.983 1.00 93.19 82 GLU A C 1
ATOM 524 O O . GLU A 1 82 ? 35.459 -16.235 -37.475 1.00 93.19 82 GLU A O 1
ATOM 529 N N . GLY A 1 83 ? 36.917 -16.150 -35.773 1.00 95.56 83 GLY A N 1
ATOM 530 C CA . GLY A 1 83 ? 36.108 -15.327 -34.882 1.00 95.56 83 GLY A CA 1
ATOM 531 C C . GLY A 1 83 ? 34.956 -16.066 -34.214 1.00 95.56 83 GLY A C 1
ATOM 532 O O . GLY A 1 83 ? 34.078 -15.421 -33.638 1.00 95.56 83 GLY A O 1
ATOM 533 N N . ARG A 1 84 ? 34.934 -17.402 -34.270 1.00 97.06 84 ARG A N 1
ATOM 534 C CA . ARG A 1 84 ? 33.892 -18.215 -33.636 1.00 97.06 84 ARG A CA 1
ATOM 535 C C . ARG A 1 84 ? 34.166 -18.367 -32.148 1.00 97.06 84 ARG A C 1
ATOM 537 O O . ARG A 1 84 ? 35.319 -18.446 -31.723 1.00 97.06 84 ARG A O 1
ATOM 544 N N . TYR A 1 85 ? 33.103 -18.438 -31.360 1.00 97.81 85 TYR A N 1
ATOM 545 C CA . TYR A 1 85 ? 33.161 -18.726 -29.930 1.00 97.81 85 TYR A CA 1
ATOM 546 C C . TYR A 1 85 ? 31.980 -19.618 -29.518 1.00 97.81 85 TYR A C 1
ATOM 548 O O . TYR A 1 85 ? 30.980 -19.693 -30.231 1.00 97.81 85 TYR A O 1
ATOM 556 N N . SER A 1 86 ? 32.112 -20.285 -28.369 1.00 97.31 86 SER A N 1
ATOM 557 C CA . SER A 1 86 ? 31.079 -21.136 -27.771 1.00 97.31 86 SER A CA 1
ATOM 558 C C . SER A 1 86 ? 31.169 -21.031 -26.248 1.00 97.31 86 SER A C 1
ATOM 560 O O . SER A 1 86 ? 32.239 -21.283 -25.686 1.00 97.31 86 SER A O 1
ATOM 562 N N . ILE A 1 87 ? 30.090 -20.609 -25.582 1.00 96.75 87 ILE A N 1
ATOM 563 C CA . ILE A 1 87 ? 29.996 -20.480 -24.115 1.00 96.75 87 ILE A CA 1
ATOM 564 C C . ILE A 1 87 ? 28.887 -21.398 -23.605 1.00 96.75 87 ILE A C 1
ATOM 566 O O . ILE A 1 87 ? 27.734 -21.243 -23.989 1.00 96.75 87 ILE A O 1
ATOM 570 N N . THR A 1 88 ? 29.193 -22.303 -22.677 1.00 95.06 88 THR A N 1
ATOM 571 C CA . THR A 1 88 ? 28.166 -23.088 -21.976 1.00 95.06 88 THR A CA 1
ATOM 572 C C . THR A 1 88 ? 27.670 -22.322 -20.747 1.00 95.06 88 THR A C 1
ATOM 574 O O . THR A 1 88 ? 28.442 -22.117 -19.813 1.00 95.06 88 THR A O 1
ATOM 577 N N . VAL A 1 89 ? 26.387 -21.944 -20.710 1.00 93.06 89 VAL A N 1
ATOM 578 C CA . VAL A 1 89 ? 25.769 -21.166 -19.604 1.00 93.06 89 VAL A CA 1
ATOM 579 C C . VAL A 1 89 ? 24.967 -22.022 -18.611 1.00 93.06 89 VAL A C 1
ATOM 581 O O . VAL A 1 89 ? 24.140 -21.528 -17.848 1.00 93.06 89 VAL A O 1
ATOM 584 N N . GLY A 1 90 ? 25.206 -23.335 -18.597 1.00 89.81 90 GLY A N 1
ATOM 585 C CA . GLY A 1 90 ? 24.542 -24.256 -17.673 1.00 89.81 90 GLY A CA 1
ATOM 586 C C . GLY A 1 90 ? 23.028 -24.314 -17.895 1.00 89.81 90 GLY A C 1
ATOM 587 O O . GLY A 1 90 ? 22.576 -24.428 -19.031 1.00 89.81 90 GLY A O 1
ATOM 588 N N . THR A 1 91 ? 22.251 -24.262 -16.812 1.00 88.50 91 THR A N 1
ATOM 589 C CA . THR A 1 91 ? 20.775 -24.262 -16.833 1.00 88.50 91 THR A CA 1
ATOM 590 C C . THR A 1 91 ? 20.188 -22.850 -16.776 1.00 88.50 91 THR A C 1
ATOM 592 O O . THR A 1 91 ? 19.064 -22.682 -16.310 1.00 88.50 91 THR A O 1
ATOM 595 N N . TYR A 1 92 ? 20.963 -21.826 -17.145 1.00 92.69 92 TYR A N 1
ATOM 596 C CA . TYR A 1 92 ? 20.487 -20.449 -17.115 1.00 92.69 92 TYR A CA 1
ATOM 597 C C . TYR A 1 92 ? 19.352 -20.243 -18.125 1.00 92.69 92 TYR A C 1
ATOM 599 O O . TYR A 1 92 ? 19.465 -20.639 -19.284 1.00 92.69 92 TYR A O 1
ATOM 607 N N . THR A 1 93 ? 18.279 -19.592 -17.681 1.00 91.94 93 THR A N 1
ATOM 608 C CA . THR A 1 93 ? 17.103 -19.246 -18.488 1.00 91.94 93 THR A CA 1
ATOM 609 C C . THR A 1 93 ? 16.801 -17.772 -18.281 1.00 91.94 93 THR A C 1
ATOM 611 O O . THR A 1 93 ? 16.711 -17.319 -17.140 1.00 91.94 93 THR A O 1
ATOM 614 N N . GLY A 1 94 ? 16.644 -17.017 -19.363 1.00 93.44 94 GLY A N 1
ATOM 615 C CA . GLY A 1 94 ? 16.471 -15.568 -19.303 1.00 93.44 94 GLY A CA 1
ATOM 616 C C . GLY A 1 94 ? 17.342 -14.818 -20.303 1.00 93.44 94 GLY A C 1
ATOM 617 O O . GLY A 1 94 ? 17.920 -15.395 -21.224 1.00 93.44 94 GLY A O 1
ATOM 618 N N . ALA A 1 95 ? 17.413 -13.498 -20.142 1.00 95.44 95 ALA A N 1
ATOM 619 C CA . ALA A 1 95 ? 18.218 -12.647 -21.006 1.00 95.44 95 ALA A CA 1
ATOM 620 C C . ALA A 1 95 ? 19.711 -12.735 -20.658 1.00 95.44 95 ALA A C 1
ATOM 622 O O . ALA A 1 95 ? 20.088 -12.661 -19.492 1.00 95.44 95 ALA A O 1
ATOM 623 N N . VAL A 1 96 ? 20.553 -12.831 -21.684 1.00 96.81 96 VAL A N 1
ATOM 624 C CA . VAL A 1 96 ? 22.012 -12.865 -21.570 1.00 96.81 96 VAL A CA 1
ATOM 625 C C . VAL A 1 96 ? 22.610 -11.699 -22.348 1.00 96.81 96 VAL A C 1
ATOM 627 O O . VAL A 1 96 ? 22.294 -11.502 -23.525 1.00 96.81 96 VAL A O 1
ATOM 630 N N . LYS A 1 97 ? 23.509 -10.951 -21.704 1.00 97.69 97 LYS A N 1
ATOM 631 C CA . LYS A 1 97 ? 24.347 -9.925 -22.333 1.00 97.69 97 LYS A CA 1
ATOM 632 C C . LYS A 1 97 ? 25.735 -10.492 -22.608 1.00 97.69 97 LYS A C 1
ATOM 634 O O . LYS A 1 97 ? 26.434 -10.906 -21.690 1.00 97.69 97 LYS A O 1
ATOM 639 N N . LEU A 1 98 ? 26.148 -10.469 -23.867 1.00 98.06 98 LEU A N 1
ATOM 640 C CA . LEU A 1 98 ? 27.477 -10.874 -24.308 1.00 98.06 98 LEU A CA 1
ATOM 641 C C . LEU A 1 98 ? 28.345 -9.632 -24.484 1.00 98.06 98 LEU A C 1
ATOM 643 O O . LEU A 1 98 ? 27.910 -8.654 -25.095 1.00 98.06 98 LEU A O 1
ATOM 647 N N . VAL A 1 99 ? 29.558 -9.662 -23.940 1.00 97.81 99 VAL A N 1
ATOM 648 C CA . VAL A 1 99 ? 30.520 -8.558 -23.986 1.00 97.81 99 VAL A CA 1
ATOM 649 C C . VAL A 1 99 ? 31.837 -9.074 -24.548 1.00 97.81 99 VAL A C 1
ATOM 651 O O . VAL A 1 99 ? 32.486 -9.936 -23.958 1.00 97.81 99 VAL A O 1
ATOM 654 N N . LEU A 1 100 ? 32.242 -8.529 -25.690 1.00 97.75 100 LEU A N 1
ATOM 655 C CA . LEU A 1 100 ? 33.567 -8.721 -26.261 1.00 97.75 100 LEU A CA 1
ATOM 656 C C . LEU A 1 100 ? 34.545 -7.745 -25.604 1.00 97.75 100 LEU A C 1
ATOM 658 O O . LEU A 1 100 ? 34.336 -6.531 -25.661 1.00 97.75 100 LEU A O 1
ATOM 662 N N . LYS A 1 101 ? 35.636 -8.259 -25.038 1.00 94.94 101 LYS A N 1
ATOM 663 C CA . LYS A 1 101 ? 36.706 -7.461 -24.438 1.00 94.94 101 LYS A CA 1
ATOM 664 C C . LYS A 1 101 ? 38.031 -7.615 -25.195 1.00 94.94 101 LYS A C 1
ATOM 666 O O . LYS A 1 101 ? 38.396 -8.735 -25.573 1.00 94.94 101 LYS A O 1
ATOM 671 N N . PRO A 1 102 ? 38.793 -6.514 -25.353 1.00 93.12 102 PRO A N 1
ATOM 672 C CA . PRO A 1 102 ? 40.192 -6.573 -25.754 1.00 93.12 102 PRO A CA 1
ATOM 673 C C . PRO A 1 102 ? 40.998 -7.526 -24.864 1.00 93.12 102 PRO A C 1
ATOM 675 O O . PRO A 1 102 ? 40.877 -7.498 -23.639 1.00 93.12 102 PRO A O 1
ATOM 678 N N . GLN A 1 103 ? 41.854 -8.337 -25.481 1.00 93.31 103 GLN A N 1
ATOM 679 C CA . GLN A 1 103 ? 42.822 -9.200 -24.804 1.00 93.31 103 GLN A CA 1
ATOM 680 C C . GLN A 1 103 ? 44.168 -9.105 -25.534 1.00 93.31 103 GLN A C 1
ATOM 682 O O . GLN A 1 103 ? 44.211 -8.804 -26.726 1.00 93.31 103 GLN A O 1
ATOM 687 N N . GLU A 1 104 ? 45.279 -9.353 -24.836 1.00 92.38 104 GLU A N 1
ATOM 688 C CA . GLU A 1 104 ? 46.601 -9.397 -25.468 1.00 92.38 104 GLU A CA 1
ATOM 689 C C . GLU A 1 104 ? 46.611 -10.393 -26.643 1.00 92.38 104 GLU A C 1
ATOM 691 O O . GLU A 1 104 ? 46.254 -11.562 -26.484 1.00 92.38 104 GLU A O 1
ATOM 696 N N . GLY A 1 105 ? 47.005 -9.917 -27.828 1.00 91.19 105 GLY A N 1
ATOM 697 C CA . GLY A 1 105 ? 47.020 -10.709 -29.062 1.00 91.19 105 GLY A CA 1
ATOM 698 C C . GLY A 1 105 ? 45.673 -10.823 -29.785 1.00 91.19 105 GLY A C 1
ATOM 699 O O . GLY A 1 105 ? 45.604 -11.523 -30.794 1.00 91.19 105 GLY A O 1
ATOM 700 N N . ALA A 1 106 ? 44.619 -10.150 -29.310 1.00 96.31 106 ALA A N 1
ATOM 701 C CA . ALA A 1 106 ? 43.358 -10.052 -30.036 1.00 96.31 106 ALA A CA 1
ATOM 702 C C . ALA A 1 106 ? 43.515 -9.155 -31.274 1.00 96.31 106 ALA A C 1
ATOM 704 O O . ALA A 1 106 ? 43.947 -8.007 -31.163 1.00 96.31 106 ALA A O 1
ATOM 705 N N . LEU A 1 107 ? 43.141 -9.675 -32.442 1.00 96.25 107 LEU A N 1
ATOM 706 C CA . LEU A 1 107 ? 43.330 -9.018 -33.736 1.00 96.25 107 LEU A CA 1
ATOM 707 C C . LEU A 1 107 ? 42.014 -8.932 -34.507 1.00 96.25 107 LEU A C 1
ATOM 709 O O . LEU A 1 107 ? 41.255 -9.901 -34.543 1.00 96.25 107 LEU A O 1
ATOM 713 N N . VAL A 1 108 ? 41.794 -7.803 -35.169 1.00 96.31 108 VAL A N 1
ATOM 714 C CA . VAL A 1 108 ? 40.671 -7.514 -36.064 1.00 96.31 108 VAL A CA 1
ATOM 715 C C . VAL A 1 108 ? 41.194 -7.479 -37.493 1.00 96.31 108 VAL A C 1
ATOM 717 O O . VAL A 1 108 ? 42.222 -6.861 -37.751 1.00 96.31 108 VAL A O 1
ATOM 720 N N . THR A 1 109 ? 40.516 -8.154 -38.417 1.00 96.19 109 THR A N 1
ATOM 721 C CA . THR A 1 109 ? 40.860 -8.107 -39.847 1.00 96.19 109 THR A CA 1
ATOM 722 C C . THR A 1 109 ? 40.218 -6.889 -40.498 1.00 96.19 109 THR A C 1
ATOM 724 O O . THR A 1 109 ? 39.009 -6.731 -40.386 1.00 96.19 109 THR A O 1
ATOM 727 N N . CYS A 1 110 ? 41.003 -6.066 -41.186 1.00 96.00 110 CYS A N 1
ATOM 728 C CA . CYS A 1 110 ? 40.523 -4.891 -41.894 1.00 96.00 110 CYS A CA 1
ATOM 729 C C . CYS A 1 110 ? 39.712 -5.291 -43.131 1.00 96.00 110 CYS A C 1
ATOM 731 O O . CYS A 1 110 ? 40.220 -5.996 -44.006 1.00 96.00 110 CYS A O 1
ATOM 733 N N . ASP A 1 111 ? 38.457 -4.855 -43.214 1.00 94.94 111 ASP A N 1
ATOM 734 C CA . ASP A 1 111 ? 37.549 -5.141 -44.332 1.00 94.94 111 ASP A CA 1
ATOM 735 C C . ASP A 1 111 ? 37.099 -3.884 -45.100 1.00 94.94 111 ASP A C 1
ATOM 737 O O . ASP A 1 111 ? 36.257 -3.967 -46.000 1.00 94.94 111 ASP A O 1
ATOM 741 N N . ILE A 1 112 ? 37.747 -2.748 -44.825 1.00 95.50 112 ILE A N 1
ATOM 742 C CA . ILE A 1 112 ? 37.635 -1.490 -45.574 1.00 95.50 112 ILE A CA 1
ATOM 743 C C . ILE A 1 112 ? 38.964 -1.128 -46.255 1.00 95.50 112 ILE A C 1
ATOM 745 O O . ILE A 1 112 ? 39.931 -1.882 -46.173 1.00 95.50 112 ILE A O 1
ATOM 749 N N . ALA A 1 113 ? 39.023 -0.006 -46.980 1.00 94.88 113 ALA A N 1
ATOM 750 C CA . ALA A 1 113 ? 40.225 0.364 -47.735 1.00 94.88 113 ALA A CA 1
ATOM 751 C C . ALA A 1 113 ? 41.431 0.646 -46.822 1.00 94.88 113 ALA A C 1
ATOM 753 O O . ALA A 1 113 ? 42.518 0.131 -47.072 1.00 94.88 113 ALA A O 1
ATOM 754 N N . GLU A 1 114 ? 41.222 1.445 -45.775 1.00 94.69 114 GLU A N 1
ATOM 755 C CA . GLU A 1 114 ? 42.225 1.821 -44.776 1.00 94.69 114 GLU A CA 1
ATOM 756 C C . GLU A 1 114 ? 41.532 1.898 -43.409 1.00 94.69 114 GLU A C 1
ATOM 758 O O . GLU A 1 114 ? 40.723 2.791 -43.178 1.00 94.69 114 GLU A O 1
ATOM 763 N N . CYS A 1 115 ? 41.832 0.966 -42.502 1.00 91.75 115 CYS A N 1
ATOM 764 C CA . CYS A 1 115 ? 41.202 0.906 -41.181 1.00 91.75 115 CYS A CA 1
ATOM 765 C C . CYS A 1 115 ? 41.787 1.926 -40.206 1.00 91.75 115 CYS A C 1
ATOM 767 O O . CYS A 1 115 ? 41.057 2.589 -39.468 1.00 91.75 115 CYS A O 1
ATOM 769 N N . ARG A 1 116 ? 43.121 2.043 -40.173 1.00 93.25 116 ARG A N 1
ATOM 770 C CA . ARG A 1 116 ? 43.837 3.004 -39.324 1.00 93.25 116 ARG A CA 1
ATOM 771 C C . ARG A 1 116 ? 45.305 3.141 -39.710 1.00 93.25 116 ARG A C 1
ATOM 773 O O . ARG A 1 116 ? 45.849 2.341 -40.464 1.00 93.25 116 ARG A O 1
ATOM 780 N N . THR A 1 117 ? 45.972 4.129 -39.117 1.00 93.88 117 THR A N 1
ATOM 781 C CA . THR A 1 117 ? 47.441 4.191 -39.096 1.00 93.88 117 THR A CA 1
ATOM 782 C C . THR A 1 117 ? 48.000 3.046 -38.251 1.00 93.88 117 THR A C 1
ATOM 784 O O . THR A 1 117 ? 47.550 2.846 -37.121 1.00 93.88 117 THR A O 1
ATOM 787 N N . ALA A 1 118 ? 49.000 2.332 -38.772 1.00 92.06 118 ALA A N 1
ATOM 788 C CA . ALA A 1 118 ? 49.614 1.206 -38.081 1.00 92.06 118 ALA A CA 1
ATOM 789 C C . ALA A 1 118 ? 50.278 1.638 -36.763 1.00 92.06 118 ALA A C 1
ATOM 791 O O . ALA A 1 118 ? 50.959 2.667 -36.667 1.00 92.06 118 ALA A O 1
ATOM 792 N N . SER A 1 119 ? 50.089 0.825 -35.731 1.00 91.81 119 SER A N 1
ATOM 793 C CA . SER A 1 119 ? 50.568 1.056 -34.372 1.00 91.81 119 SER A CA 1
ATOM 794 C C . SER A 1 119 ? 51.164 -0.219 -33.755 1.00 91.81 119 SER A C 1
ATOM 796 O O . SER A 1 119 ? 51.257 -1.273 -34.384 1.00 91.81 119 SER A O 1
ATOM 798 N N . GLY A 1 120 ? 51.656 -0.124 -32.516 1.00 88.00 120 GLY A N 1
ATOM 799 C CA . GLY A 1 120 ? 52.257 -1.269 -31.833 1.00 88.00 120 GLY A CA 1
ATOM 800 C C . GLY A 1 120 ? 51.219 -2.349 -31.521 1.00 88.00 120 GLY A C 1
ATOM 801 O O . GLY A 1 120 ? 50.320 -2.105 -30.724 1.00 88.00 120 GLY A O 1
ATOM 802 N N . GLY A 1 121 ? 51.394 -3.543 -32.092 1.00 87.25 121 GLY A N 1
ATOM 803 C CA . GLY A 1 121 ? 50.454 -4.664 -31.957 1.00 87.25 121 GLY A CA 1
ATOM 804 C C . GLY A 1 121 ? 49.667 -4.973 -33.232 1.00 87.25 121 GLY A C 1
ATOM 805 O O . GLY A 1 121 ? 48.972 -5.984 -33.262 1.00 87.25 121 GLY A O 1
ATOM 806 N N . ASP A 1 122 ? 49.816 -4.149 -34.272 1.00 95.00 122 ASP A N 1
ATOM 807 C CA . ASP A 1 122 ? 49.189 -4.363 -35.575 1.00 95.00 122 ASP A CA 1
ATOM 808 C C . ASP A 1 122 ? 50.052 -5.246 -36.498 1.00 95.00 122 ASP A C 1
ATOM 810 O O . ASP A 1 122 ? 51.278 -5.317 -36.360 1.00 95.00 122 ASP A O 1
ATOM 814 N N . GLU A 1 123 ? 49.406 -5.920 -37.449 1.00 95.25 123 GLU A N 1
ATOM 815 C CA . GLU A 1 123 ? 50.005 -6.728 -38.516 1.00 95.25 123 GLU A CA 1
ATOM 816 C C . GLU A 1 123 ? 49.923 -5.967 -39.856 1.00 95.25 123 GLU A C 1
ATOM 818 O O . GLU A 1 123 ? 49.147 -6.333 -40.737 1.00 95.25 123 GLU A O 1
ATOM 823 N N . ASP A 1 124 ? 50.739 -4.915 -39.988 1.00 95.06 124 ASP A N 1
ATOM 824 C CA . ASP A 1 124 ? 51.021 -4.194 -41.246 1.00 95.06 124 ASP A CA 1
ATOM 825 C C . ASP A 1 124 ? 51.927 -5.082 -42.124 1.00 95.06 124 ASP A C 1
ATOM 827 O O . ASP A 1 124 ? 53.114 -5.289 -41.828 1.00 95.06 124 ASP A O 1
ATOM 831 N N . ALA A 1 125 ? 51.338 -5.730 -43.130 1.00 93.00 125 ALA A N 1
ATOM 832 C CA . ALA A 1 125 ? 51.975 -6.806 -43.878 1.00 93.00 125 ALA A CA 1
ATOM 833 C C . ALA A 1 125 ? 52.969 -6.281 -44.921 1.00 93.00 125 ALA A C 1
ATOM 835 O O . ALA A 1 125 ? 53.920 -7.001 -45.267 1.00 93.00 125 ALA A O 1
ATOM 836 N N . ASP A 1 126 ? 52.775 -5.059 -45.420 1.00 93.44 126 ASP A N 1
ATOM 837 C CA . ASP A 1 126 ? 53.636 -4.439 -46.426 1.00 93.44 126 ASP A CA 1
ATOM 838 C C . ASP A 1 126 ? 54.587 -3.356 -45.871 1.00 93.44 126 ASP A C 1
ATOM 840 O O . ASP A 1 126 ? 55.608 -3.045 -46.506 1.00 93.44 126 ASP A O 1
ATOM 844 N N . GLY A 1 127 ? 54.357 -2.910 -44.636 1.00 93.12 127 GLY A N 1
ATOM 845 C CA . GLY A 1 127 ? 55.205 -2.002 -43.874 1.00 93.12 127 GLY A CA 1
ATOM 846 C C . GLY A 1 127 ? 55.080 -0.540 -44.295 1.00 93.12 127 GLY A C 1
ATOM 847 O O . GLY A 1 127 ? 56.058 0.209 -44.136 1.00 93.12 127 GLY A O 1
ATOM 848 N N . ASP A 1 128 ? 53.955 -0.135 -44.884 1.00 94.12 128 ASP A N 1
ATOM 849 C CA . ASP A 1 128 ? 53.730 1.228 -45.368 1.00 94.12 128 ASP A CA 1
ATOM 850 C C . ASP A 1 128 ? 53.253 2.213 -44.276 1.00 94.12 128 ASP A C 1
ATOM 852 O O . ASP A 1 128 ? 53.267 3.435 -44.488 1.00 94.12 128 ASP A O 1
ATOM 856 N N . GLY A 1 129 ? 52.958 1.706 -43.073 1.00 94.50 129 GLY A N 1
ATOM 857 C CA . GLY A 1 129 ? 52.501 2.481 -41.923 1.00 94.50 129 GLY A CA 1
ATOM 858 C C . GLY A 1 129 ? 50.982 2.633 -41.832 1.00 94.50 129 GLY A C 1
ATOM 859 O O . GLY A 1 129 ? 50.509 3.435 -41.015 1.00 94.50 129 GLY A O 1
ATOM 860 N N . LYS A 1 130 ? 50.217 1.896 -42.633 1.00 94.88 130 LYS A N 1
ATOM 861 C CA . LYS A 1 130 ? 48.755 1.838 -42.614 1.00 94.88 130 LYS A CA 1
ATOM 862 C C . LYS A 1 130 ? 48.300 0.400 -42.410 1.00 94.88 130 LYS A C 1
ATOM 864 O O . LYS A 1 130 ? 49.079 -0.528 -42.544 1.00 94.88 130 LYS A O 1
ATOM 869 N N . ILE A 1 131 ? 47.046 0.246 -42.001 1.00 96.19 131 ILE A N 1
ATOM 870 C CA . ILE A 1 131 ? 46.374 -1.049 -41.969 1.00 96.19 131 ILE A CA 1
ATOM 871 C C . ILE A 1 131 ? 45.305 -1.025 -43.049 1.00 96.19 131 ILE A C 1
ATOM 873 O O . ILE A 1 131 ? 44.278 -0.359 -42.890 1.00 96.19 131 ILE A O 1
ATOM 877 N N . GLU A 1 132 ? 45.570 -1.719 -44.147 1.00 95.12 132 GLU A N 1
ATOM 878 C CA . GLU A 1 132 ? 44.721 -1.765 -45.337 1.00 95.12 132 GLU A CA 1
ATOM 879 C C . GLU A 1 132 ? 43.891 -3.058 -45.413 1.00 95.12 132 GLU A C 1
ATOM 881 O O . GLU A 1 132 ? 43.996 -3.966 -44.584 1.00 95.12 132 GLU A O 1
ATOM 886 N N . PHE A 1 133 ? 43.029 -3.147 -46.428 1.00 96.19 133 PHE A N 1
ATOM 887 C CA . PHE A 1 133 ? 42.144 -4.290 -46.653 1.00 96.19 133 PHE A CA 1
ATOM 888 C C . PHE A 1 133 ? 42.875 -5.646 -46.583 1.00 96.19 133 PHE A C 1
ATOM 890 O O . PHE A 1 133 ? 43.773 -5.940 -47.376 1.00 96.19 133 PHE A O 1
ATOM 897 N N . GLY A 1 134 ? 42.416 -6.527 -45.693 1.00 94.81 134 GLY A N 1
ATOM 898 C CA . GLY A 1 134 ? 42.976 -7.863 -45.472 1.00 94.81 134 GLY A CA 1
ATOM 899 C C . GLY A 1 134 ? 44.110 -7.927 -44.445 1.00 94.81 134 GLY A C 1
ATOM 900 O O . GLY A 1 134 ? 44.462 -9.030 -44.018 1.00 94.81 134 GLY A O 1
ATOM 901 N N . GLU A 1 135 ? 44.652 -6.787 -44.019 1.00 96.94 135 GLU A N 1
ATOM 902 C CA . GLU A 1 135 ? 45.611 -6.692 -42.917 1.00 96.94 135 GLU A CA 1
ATOM 903 C C . GLU A 1 135 ? 44.901 -6.702 -41.564 1.00 96.94 135 GLU A C 1
ATOM 905 O O . GLU A 1 135 ? 43.670 -6.763 -41.492 1.00 96.94 135 GLU A O 1
ATOM 910 N N . ARG A 1 136 ? 45.655 -6.743 -40.461 1.00 96.31 136 ARG A N 1
ATOM 911 C CA . ARG A 1 136 ? 45.068 -6.979 -39.134 1.00 96.31 136 ARG A CA 1
ATOM 912 C C . ARG A 1 136 ? 45.597 -5.989 -38.115 1.00 96.31 136 ARG A C 1
ATOM 914 O O . ARG A 1 136 ? 46.760 -5.615 -38.154 1.00 96.31 136 ARG A O 1
ATOM 921 N N . TYR A 1 137 ? 44.754 -5.582 -37.177 1.00 95.31 137 TYR A N 1
ATOM 922 C CA . TYR A 1 137 ? 45.115 -4.624 -36.137 1.00 95.31 137 TYR A CA 1
ATOM 923 C C . TYR A 1 137 ? 44.646 -5.073 -34.756 1.00 95.31 137 TYR A C 1
ATOM 925 O O . TYR A 1 137 ? 43.700 -5.849 -34.632 1.00 95.31 137 TYR A O 1
ATOM 933 N N . ALA A 1 138 ? 45.310 -4.601 -33.705 1.00 94.94 138 ALA A N 1
ATOM 934 C CA . ALA A 1 138 ? 44.963 -4.936 -32.330 1.00 94.94 138 ALA A CA 1
ATOM 935 C C . ALA A 1 138 ? 43.583 -4.377 -31.946 1.00 94.94 138 ALA A C 1
ATOM 937 O O . ALA A 1 138 ? 43.340 -3.177 -32.095 1.00 94.94 138 ALA A O 1
ATOM 938 N N . LEU A 1 139 ? 42.708 -5.237 -31.411 1.00 94.19 139 LEU A N 1
ATOM 939 C CA . LEU A 1 139 ? 41.399 -4.837 -30.883 1.00 94.19 139 LEU A CA 1
ATOM 940 C C . LEU A 1 139 ? 41.574 -3.919 -29.662 1.00 94.19 139 LEU A C 1
ATOM 942 O O . LEU A 1 139 ? 42.190 -4.320 -28.677 1.00 94.19 139 LEU A O 1
ATOM 946 N N . ASP A 1 140 ? 40.980 -2.728 -29.695 1.00 92.06 140 ASP A N 1
ATOM 947 C CA . ASP A 1 140 ? 41.067 -1.714 -28.631 1.00 92.06 140 ASP A CA 1
ATOM 948 C C . ASP A 1 140 ? 39.703 -1.161 -28.169 1.00 92.06 140 ASP A C 1
ATOM 950 O O . ASP A 1 140 ? 39.649 -0.276 -27.315 1.00 92.06 140 ASP A O 1
ATOM 954 N N . TYR A 1 141 ? 38.597 -1.731 -28.652 1.00 92.69 141 TYR A N 1
ATOM 955 C CA . TYR A 1 141 ? 37.225 -1.383 -28.266 1.00 92.69 141 TYR A CA 1
ATOM 956 C C . TYR A 1 141 ? 36.421 -2.620 -27.832 1.00 92.69 141 TYR A C 1
ATOM 958 O O . TYR A 1 141 ? 36.855 -3.762 -27.989 1.00 92.69 141 TYR A O 1
ATOM 966 N N . GLN A 1 142 ? 35.239 -2.384 -27.256 1.00 95.25 142 GLN A N 1
ATOM 967 C CA . GLN A 1 142 ? 34.292 -3.429 -26.856 1.00 95.25 142 GLN A CA 1
ATOM 968 C C . GLN A 1 142 ? 33.106 -3.476 -27.819 1.00 95.25 142 GLN A C 1
ATOM 970 O O . GLN A 1 142 ? 32.724 -2.460 -28.395 1.00 95.25 142 GLN A O 1
ATOM 975 N N . LEU A 1 143 ? 32.509 -4.656 -27.961 1.00 96.75 143 LEU A N 1
ATOM 976 C CA . LEU A 1 143 ? 31.235 -4.855 -28.651 1.00 96.75 143 LEU A CA 1
ATOM 977 C C . LEU A 1 143 ? 30.306 -5.655 -27.747 1.00 96.75 143 LEU A C 1
ATOM 979 O O . LEU A 1 143 ? 30.767 -6.441 -26.915 1.00 96.75 143 LEU A O 1
ATOM 983 N N . THR A 1 144 ? 29.003 -5.468 -27.913 1.00 97.38 144 THR A N 1
ATOM 984 C CA . THR A 1 144 ? 28.000 -6.156 -27.106 1.00 97.38 144 THR A CA 1
ATOM 985 C C . THR A 1 144 ? 26.941 -6.821 -27.978 1.00 97.38 144 THR A C 1
ATOM 987 O O . THR A 1 144 ? 26.763 -6.520 -29.157 1.00 97.38 144 THR A O 1
ATOM 990 N N . SER A 1 145 ? 26.264 -7.807 -27.407 1.00 97.62 145 SER A N 1
ATOM 991 C CA . SER A 1 145 ? 25.094 -8.444 -28.003 1.00 97.62 145 SER A CA 1
ATOM 992 C C . SER A 1 145 ? 24.168 -8.910 -26.888 1.00 97.62 145 SER A C 1
ATOM 994 O O . SER A 1 145 ? 24.607 -9.103 -25.752 1.00 97.62 145 SER A O 1
ATOM 996 N N . VAL A 1 146 ? 22.884 -9.070 -27.187 1.00 97.25 146 VAL A N 1
ATOM 997 C CA . VAL A 1 146 ? 21.880 -9.540 -26.228 1.00 97.25 146 VAL A CA 1
ATOM 998 C C . VAL A 1 146 ? 21.039 -10.637 -26.858 1.00 97.25 146 VAL A C 1
ATOM 1000 O O . VAL A 1 146 ? 20.631 -10.536 -28.015 1.00 97.25 146 VAL A O 1
ATOM 1003 N N . VAL A 1 147 ? 20.773 -11.690 -26.091 1.00 96.56 147 VAL A N 1
ATOM 1004 C CA . VAL A 1 147 ? 19.972 -12.833 -26.535 1.00 96.56 147 VAL A CA 1
ATOM 1005 C C . VAL A 1 147 ? 19.109 -13.359 -25.393 1.00 96.56 147 VAL A C 1
ATOM 1007 O O . VAL A 1 147 ? 19.418 -13.135 -24.226 1.00 96.56 147 VAL A O 1
ATOM 1010 N N . PHE A 1 148 ? 18.004 -14.029 -25.713 1.00 94.88 148 PHE A N 1
ATOM 1011 C CA . PHE A 1 148 ? 17.140 -14.664 -24.721 1.00 94.88 148 PHE A CA 1
ATOM 1012 C C . PHE A 1 148 ? 17.283 -16.185 -24.792 1.00 94.88 148 PHE A C 1
ATOM 1014 O O . PHE A 1 148 ? 17.139 -16.769 -25.866 1.00 94.88 148 PHE A O 1
ATOM 1021 N N . VAL A 1 149 ? 17.561 -16.812 -23.651 1.00 94.50 149 VAL A N 1
ATOM 1022 C CA . VAL A 1 149 ? 17.673 -18.263 -23.497 1.00 94.50 149 VAL A CA 1
ATOM 1023 C C . VAL A 1 149 ? 16.366 -18.796 -22.923 1.00 94.50 149 VAL A C 1
ATOM 1025 O O . VAL A 1 149 ? 16.040 -18.551 -21.762 1.00 94.50 149 VAL A O 1
ATOM 1028 N N . ASP A 1 150 ? 15.614 -19.510 -23.755 1.00 89.62 150 ASP A N 1
ATOM 1029 C CA . ASP A 1 150 ? 14.390 -20.208 -23.357 1.00 89.62 150 ASP A CA 1
ATOM 1030 C C . ASP A 1 150 ? 14.720 -21.476 -22.548 1.00 89.62 150 ASP A C 1
ATOM 1032 O O . ASP A 1 150 ? 15.756 -22.105 -22.768 1.00 89.62 150 ASP A O 1
ATOM 1036 N N . GLU A 1 151 ? 13.824 -21.892 -21.649 1.00 87.31 151 GLU A N 1
ATOM 1037 C CA . GLU A 1 151 ? 13.970 -23.109 -20.830 1.00 87.31 151 GLU A CA 1
ATOM 1038 C C . GLU A 1 151 ? 14.161 -24.394 -21.657 1.00 87.31 151 GLU A C 1
ATOM 1040 O O . GLU A 1 151 ? 14.690 -25.393 -21.168 1.00 87.31 151 GLU A O 1
ATOM 1045 N N . THR A 1 152 ? 13.720 -24.385 -22.915 1.00 87.38 152 THR A N 1
ATOM 1046 C CA . THR A 1 152 ? 13.816 -25.507 -23.855 1.00 87.38 152 THR A CA 1
ATOM 1047 C C . THR A 1 152 ? 15.035 -25.439 -24.775 1.00 87.38 152 THR A C 1
ATOM 1049 O O . THR A 1 152 ? 15.274 -26.381 -25.539 1.00 87.38 152 THR A O 1
ATOM 1052 N N . ALA A 1 153 ? 15.807 -24.350 -24.730 1.00 88.69 153 ALA A N 1
ATOM 1053 C CA . ALA A 1 153 ? 16.946 -24.158 -25.611 1.00 88.69 153 ALA A CA 1
ATOM 1054 C C . ALA A 1 153 ? 18.090 -25.112 -25.242 1.00 88.69 153 ALA A C 1
ATOM 1056 O O . ALA A 1 153 ? 18.488 -25.217 -24.089 1.00 88.69 153 ALA A O 1
ATOM 1057 N N . THR A 1 154 ? 18.652 -25.795 -26.237 1.00 88.62 154 THR A N 1
ATOM 1058 C CA . THR A 1 154 ? 19.907 -26.557 -26.085 1.00 88.62 154 THR A CA 1
ATOM 1059 C C . THR A 1 154 ? 21.097 -25.831 -26.705 1.00 88.62 154 THR A C 1
ATOM 1061 O O . THR A 1 154 ? 22.244 -26.102 -26.365 1.00 88.62 154 THR A O 1
ATOM 1064 N N . GLU A 1 155 ? 20.813 -24.914 -27.625 1.00 90.81 155 GLU A N 1
ATOM 1065 C CA . GLU A 1 155 ? 21.773 -24.130 -28.389 1.00 90.81 155 GLU A CA 1
ATOM 1066 C C . GLU A 1 155 ? 21.100 -22.811 -28.774 1.00 90.81 155 GLU A C 1
ATOM 1068 O O . GLU A 1 155 ? 19.930 -22.803 -29.174 1.00 90.81 155 GLU A O 1
ATOM 1073 N N . VAL A 1 156 ? 21.821 -21.704 -28.633 1.00 93.25 156 VAL A N 1
ATOM 1074 C CA . VAL A 1 156 ? 21.355 -20.365 -28.985 1.00 93.25 156 VAL A CA 1
ATOM 1075 C C . VAL A 1 156 ? 22.455 -19.668 -29.775 1.00 93.25 156 VAL A C 1
ATOM 1077 O O . VAL A 1 156 ? 23.565 -19.487 -29.280 1.00 93.25 156 VAL A O 1
ATOM 1080 N N . ASN A 1 157 ? 22.131 -19.245 -30.995 1.00 93.50 157 ASN A N 1
ATOM 1081 C CA . ASN A 1 157 ? 23.053 -18.480 -31.825 1.00 93.50 157 ASN A CA 1
ATOM 1082 C C . ASN A 1 157 ? 22.991 -16.994 -31.463 1.00 93.50 157 ASN A C 1
ATOM 1084 O O . ASN A 1 157 ? 21.912 -16.399 -31.453 1.00 93.50 157 ASN A O 1
ATOM 1088 N N . SER A 1 158 ? 24.145 -16.393 -31.185 1.00 94.75 158 SER A N 1
ATOM 1089 C CA . SER A 1 158 ? 24.280 -14.966 -30.905 1.00 94.75 158 SER A CA 1
ATOM 1090 C C . SER A 1 158 ? 25.583 -14.430 -31.490 1.00 94.75 158 SER A C 1
ATOM 1092 O O . SER A 1 158 ? 26.679 -14.719 -31.017 1.00 94.75 158 SER A O 1
ATOM 1094 N N . HIS A 1 159 ? 25.496 -13.632 -32.545 1.00 96.81 159 HIS A N 1
ATOM 1095 C CA . HIS A 1 159 ? 26.672 -12.982 -33.120 1.00 96.81 159 HIS A CA 1
ATOM 1096 C C . HIS A 1 159 ? 26.990 -11.688 -32.357 1.00 96.81 159 HIS A C 1
ATOM 1098 O O . HIS A 1 159 ? 26.090 -11.056 -31.801 1.00 96.81 159 HIS A O 1
ATOM 1104 N N . ILE A 1 160 ? 28.271 -11.307 -32.306 1.00 97.56 160 ILE A N 1
ATOM 1105 C CA . ILE A 1 160 ? 28.711 -10.029 -31.727 1.00 97.56 160 ILE A CA 1
ATOM 1106 C C . ILE A 1 160 ? 29.276 -9.173 -32.857 1.00 97.56 160 ILE A C 1
ATOM 1108 O O . ILE A 1 160 ? 30.376 -9.412 -33.355 1.00 97.56 160 ILE A O 1
ATOM 1112 N N . THR A 1 161 ? 28.510 -8.175 -33.273 1.00 96.94 161 THR A N 1
ATOM 1113 C CA . THR A 1 161 ? 28.860 -7.235 -34.336 1.00 96.94 161 THR A CA 1
ATOM 1114 C C . THR A 1 161 ? 28.510 -5.807 -33.906 1.00 96.94 161 THR A C 1
ATOM 1116 O O . THR A 1 161 ? 27.740 -5.622 -32.960 1.00 96.94 161 THR A O 1
ATOM 1119 N N . PRO A 1 162 ? 29.015 -4.766 -34.588 1.00 96.00 162 PRO A N 1
ATOM 1120 C CA . PRO A 1 162 ? 28.554 -3.394 -34.365 1.00 96.00 162 PRO A CA 1
ATOM 1121 C C . PRO A 1 162 ? 27.025 -3.245 -34.369 1.00 96.00 162 PRO A C 1
ATOM 1123 O O . PRO A 1 162 ? 26.463 -2.529 -33.545 1.00 96.00 162 PRO A O 1
ATOM 1126 N N . LEU A 1 163 ? 26.330 -3.965 -35.253 1.00 96.31 163 LEU A N 1
ATOM 1127 C CA . LEU A 1 163 ? 24.870 -3.921 -35.333 1.00 96.31 163 LEU A CA 1
ATOM 1128 C C . LEU A 1 163 ? 24.174 -4.592 -34.146 1.00 96.31 163 LEU A C 1
ATOM 1130 O O . LEU A 1 163 ? 23.161 -4.077 -33.675 1.00 96.31 163 LEU A O 1
ATOM 1134 N N . THR A 1 164 ? 24.706 -5.696 -33.617 1.00 97.12 164 THR A N 1
ATOM 1135 C CA . THR A 1 164 ? 24.159 -6.290 -32.386 1.00 97.12 164 THR A CA 1
ATOM 1136 C C . THR A 1 164 ? 24.492 -5.455 -31.149 1.00 97.12 164 THR A C 1
ATOM 1138 O O . THR A 1 164 ? 23.719 -5.478 -30.194 1.00 97.12 164 THR A O 1
ATOM 1141 N N . THR A 1 165 ? 25.566 -4.654 -31.184 1.00 96.88 165 THR A N 1
ATOM 1142 C CA . THR A 1 165 ? 25.837 -3.640 -30.151 1.00 96.88 165 THR A CA 1
ATOM 1143 C C . THR A 1 165 ? 24.726 -2.595 -30.142 1.00 96.88 165 THR A C 1
ATOM 1145 O O . THR A 1 165 ? 24.169 -2.318 -29.086 1.00 96.88 165 THR A O 1
ATOM 1148 N N . LEU A 1 166 ? 24.301 -2.088 -31.308 1.00 95.50 166 LEU A N 1
ATOM 1149 C CA . LEU A 1 166 ? 23.150 -1.175 -31.385 1.00 95.50 166 LEU A CA 1
ATOM 1150 C C . LEU A 1 166 ? 21.863 -1.823 -30.851 1.00 95.50 166 LEU A C 1
ATOM 1152 O O . LEU A 1 166 ? 21.062 -1.153 -30.203 1.00 95.50 166 LEU A O 1
ATOM 1156 N N . VAL A 1 167 ? 21.663 -3.127 -31.074 1.00 95.81 167 VAL A N 1
ATOM 1157 C CA . VAL A 1 167 ? 20.530 -3.864 -30.483 1.00 95.81 167 VAL A CA 1
ATOM 1158 C C . VAL A 1 167 ? 20.633 -3.898 -28.958 1.00 95.81 167 VAL A C 1
ATOM 1160 O O . VAL A 1 167 ? 19.641 -3.635 -28.284 1.00 95.81 167 VAL A O 1
ATOM 1163 N N . ALA A 1 168 ? 21.811 -4.187 -28.404 1.00 95.12 168 ALA A N 1
ATOM 1164 C CA . ALA A 1 168 ? 22.031 -4.206 -26.960 1.00 95.12 168 ALA A CA 1
ATOM 1165 C C . ALA A 1 168 ? 21.806 -2.824 -26.324 1.00 95.12 168 ALA A C 1
ATOM 1167 O O . ALA A 1 168 ? 21.089 -2.725 -25.329 1.00 95.12 168 ALA A O 1
ATOM 1168 N N . GLU A 1 169 ? 22.334 -1.760 -26.936 1.00 92.81 169 GLU A N 1
ATOM 1169 C CA . GLU A 1 169 ? 22.100 -0.377 -26.499 1.00 92.81 169 GLU A CA 1
ATOM 1170 C C . GLU A 1 169 ? 20.610 -0.014 -26.573 1.00 92.81 169 GLU A C 1
ATOM 1172 O O . GLU A 1 169 ? 20.062 0.603 -25.659 1.00 92.81 169 GLU A O 1
ATOM 1177 N N . LYS A 1 170 ? 19.910 -0.454 -27.629 1.00 90.31 170 LYS A N 1
ATOM 1178 C CA . LYS A 1 170 ? 18.476 -0.194 -27.787 1.00 90.31 170 LYS A CA 1
ATOM 1179 C C . LYS A 1 170 ? 17.609 -0.976 -26.795 1.00 90.31 170 LYS A C 1
ATOM 1181 O O . LYS A 1 170 ? 16.574 -0.460 -26.370 1.00 90.31 170 LYS A O 1
ATOM 1186 N N . ALA A 1 171 ? 18.000 -2.199 -26.439 1.00 89.25 171 ALA A N 1
ATOM 1187 C CA . ALA A 1 171 ? 17.297 -3.021 -25.453 1.00 89.25 171 ALA A CA 1
ATOM 1188 C C . ALA A 1 171 ? 17.409 -2.443 -24.029 1.00 89.25 171 ALA A C 1
ATOM 1190 O O . ALA A 1 171 ? 16.523 -2.671 -23.203 1.00 89.25 171 ALA A O 1
ATOM 1191 N N . GLY A 1 172 ? 18.452 -1.651 -23.762 1.00 85.81 172 GLY A N 1
ATOM 1192 C CA . GLY A 1 172 ? 18.641 -0.927 -22.511 1.00 85.81 172 GLY A CA 1
ATOM 1193 C C . GLY A 1 172 ? 19.091 -1.817 -21.350 1.00 85.81 172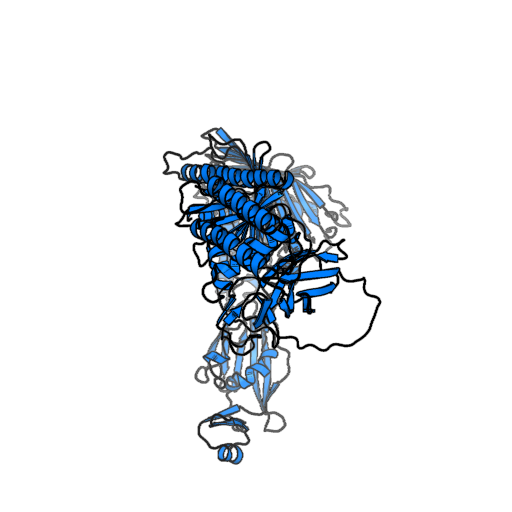 GLY A C 1
ATOM 1194 O O . GLY A 1 172 ? 19.691 -2.873 -21.534 1.00 85.81 172 GLY A O 1
ATOM 1195 N N . ILE A 1 173 ? 18.831 -1.354 -20.124 1.00 76.75 173 ILE A N 1
ATOM 1196 C CA . ILE A 1 173 ? 19.322 -2.001 -18.894 1.00 76.75 173 ILE A CA 1
ATOM 1197 C C . ILE A 1 173 ? 18.418 -3.173 -18.481 1.00 76.75 173 ILE A C 1
ATOM 1199 O O . ILE A 1 173 ? 18.903 -4.199 -18.011 1.00 76.75 173 ILE A O 1
ATOM 1203 N N . THR A 1 174 ? 17.105 -3.051 -18.688 1.00 79.69 174 THR A N 1
ATOM 1204 C CA . THR A 1 174 ? 16.129 -4.085 -18.318 1.00 79.69 174 THR A CA 1
ATOM 1205 C C . THR A 1 174 ? 15.947 -5.077 -19.468 1.00 79.69 174 THR A C 1
ATOM 1207 O O . THR A 1 174 ? 15.049 -4.948 -20.307 1.00 79.69 174 THR A O 1
ATOM 1210 N N . LEU A 1 175 ? 16.832 -6.072 -19.527 1.00 86.38 175 LEU A N 1
ATOM 1211 C CA . LEU A 1 175 ? 16.838 -7.078 -20.588 1.00 86.38 175 LEU A CA 1
ATOM 1212 C C . LEU A 1 175 ? 15.801 -8.182 -20.337 1.00 86.38 175 LEU A C 1
ATOM 1214 O O . LEU A 1 175 ? 15.812 -8.848 -19.305 1.00 86.38 175 LEU A O 1
ATOM 1218 N N . ASN A 1 176 ? 14.927 -8.411 -21.314 1.00 85.62 176 ASN A N 1
ATOM 1219 C CA . ASN A 1 176 ? 14.000 -9.539 -21.377 1.00 85.62 176 ASN A CA 1
ATOM 1220 C C . ASN A 1 176 ? 13.730 -9.908 -22.848 1.00 85.62 176 ASN A C 1
ATOM 1222 O O . ASN A 1 176 ? 14.185 -9.220 -23.764 1.00 85.62 176 ASN A O 1
ATOM 1226 N N . GLN A 1 177 ? 12.999 -11.000 -23.094 1.00 88.38 177 GLN A N 1
ATOM 1227 C CA . GLN A 1 177 ? 12.705 -11.466 -24.456 1.00 88.38 177 GLN A CA 1
ATOM 1228 C C . GLN A 1 177 ? 12.061 -10.373 -25.319 1.00 88.38 177 GLN A C 1
ATOM 1230 O O . GLN A 1 177 ? 12.433 -10.190 -26.481 1.00 88.38 177 GLN A O 1
ATOM 1235 N N . THR A 1 178 ? 11.129 -9.617 -24.738 1.00 79.38 178 THR A N 1
ATOM 1236 C CA . THR A 1 178 ? 10.408 -8.552 -25.432 1.00 79.38 178 THR A CA 1
ATOM 1237 C C . THR A 1 178 ? 11.323 -7.380 -25.770 1.00 79.38 178 THR A C 1
ATOM 1239 O O . THR A 1 178 ? 11.342 -6.955 -26.923 1.00 79.38 178 THR A O 1
ATOM 1242 N N . SER A 1 179 ? 12.109 -6.865 -24.817 1.00 83.69 179 SER A N 1
ATOM 1243 C CA . SER A 1 179 ? 13.011 -5.733 -25.069 1.00 83.69 179 SER A CA 1
ATOM 1244 C C . SER A 1 179 ? 14.073 -6.089 -26.110 1.00 83.69 179 SER A C 1
ATOM 1246 O O . SER A 1 179 ? 14.327 -5.290 -27.011 1.00 83.69 179 SER A O 1
ATOM 1248 N N . ILE A 1 180 ? 14.590 -7.321 -26.085 1.00 91.19 180 ILE A N 1
ATOM 1249 C CA . ILE A 1 180 ? 15.538 -7.838 -27.084 1.00 91.19 180 ILE A CA 1
ATOM 1250 C C . ILE A 1 180 ? 14.886 -7.967 -28.468 1.00 91.19 180 ILE A C 1
ATOM 1252 O O . ILE A 1 180 ? 15.461 -7.529 -29.467 1.00 91.19 180 ILE A O 1
ATOM 1256 N N . SER A 1 181 ? 13.686 -8.547 -28.561 1.00 88.31 181 SER A N 1
ATOM 1257 C CA . SER A 1 181 ? 12.969 -8.711 -29.837 1.00 88.31 181 SER A CA 1
ATOM 1258 C C . SER A 1 181 ? 12.583 -7.362 -30.459 1.00 88.31 181 SER A C 1
ATOM 1260 O O . SER A 1 181 ? 12.732 -7.152 -31.669 1.00 88.31 181 SER A O 1
ATOM 1262 N N . THR A 1 182 ? 12.119 -6.424 -29.631 1.00 83.56 182 THR A N 1
ATOM 1263 C CA . THR A 1 182 ? 11.774 -5.059 -30.042 1.00 83.56 182 THR A CA 1
ATOM 1264 C C . THR A 1 182 ? 13.010 -4.300 -30.515 1.00 83.56 182 THR A C 1
ATOM 1266 O O . THR A 1 182 ? 12.974 -3.697 -31.587 1.00 83.56 182 THR A O 1
ATOM 1269 N N . ALA A 1 183 ? 14.125 -4.379 -29.783 1.00 90.50 183 ALA A N 1
ATOM 1270 C CA . ALA A 1 183 ? 15.384 -3.751 -30.173 1.00 90.50 183 ALA A CA 1
ATOM 1271 C C . ALA A 1 183 ? 15.937 -4.312 -31.493 1.00 90.50 183 ALA A C 1
ATOM 1273 O O . ALA A 1 183 ? 16.353 -3.548 -32.364 1.00 90.50 183 ALA A O 1
ATOM 1274 N N . ASN A 1 184 ? 15.868 -5.631 -31.687 1.00 92.69 184 ASN A N 1
ATOM 1275 C CA . ASN A 1 184 ? 16.246 -6.275 -32.946 1.00 92.69 184 ASN A CA 1
ATOM 1276 C C . ASN A 1 184 ? 15.412 -5.767 -34.125 1.00 92.69 184 ASN A C 1
ATOM 1278 O O . ASN A 1 184 ? 15.961 -5.402 -35.165 1.00 92.69 184 ASN A O 1
ATOM 1282 N N . THR A 1 185 ? 14.091 -5.695 -33.951 1.00 89.88 185 THR A N 1
ATOM 1283 C CA . THR A 1 185 ? 13.183 -5.185 -34.986 1.00 89.88 185 THR A CA 1
ATOM 1284 C C . THR A 1 185 ? 13.433 -3.704 -35.267 1.00 89.88 185 THR A C 1
ATOM 1286 O O . THR A 1 185 ? 13.432 -3.299 -36.428 1.00 89.88 185 THR A O 1
ATOM 1289 N N . TYR A 1 186 ? 13.710 -2.910 -34.229 1.00 89.06 186 TYR A N 1
ATOM 1290 C CA . TYR A 1 186 ? 14.049 -1.496 -34.361 1.00 89.06 186 TYR A CA 1
ATOM 1291 C C . TYR A 1 186 ? 15.309 -1.302 -35.211 1.00 89.06 186 TYR A C 1
ATOM 1293 O O . TYR A 1 186 ? 15.252 -0.607 -36.221 1.00 89.06 186 TYR A O 1
ATOM 1301 N N . VAL A 1 187 ? 16.421 -1.961 -34.863 1.00 92.81 187 VAL A N 1
ATOM 1302 C CA . VAL A 1 187 ? 17.690 -1.841 -35.606 1.00 92.81 187 VAL A CA 1
ATOM 1303 C C . VAL A 1 187 ? 17.564 -2.412 -37.021 1.00 92.81 187 VAL A C 1
ATOM 1305 O O . VAL A 1 187 ? 18.092 -1.829 -37.967 1.00 92.81 187 VAL A O 1
ATOM 1308 N N . LYS A 1 188 ? 16.810 -3.506 -37.200 1.00 93.38 188 LYS A N 1
ATOM 1309 C CA . LYS A 1 188 ? 16.492 -4.056 -38.526 1.00 93.38 188 LYS A CA 1
ATOM 1310 C C . LYS A 1 188 ? 15.815 -3.014 -39.413 1.00 93.38 188 LYS A C 1
ATOM 1312 O O . LYS A 1 188 ? 16.279 -2.760 -40.522 1.00 93.38 188 LYS A O 1
ATOM 1317 N N . ASN A 1 189 ? 14.732 -2.416 -38.921 1.00 89.88 189 ASN A N 1
ATOM 1318 C CA . ASN A 1 189 ? 13.944 -1.448 -39.678 1.00 89.88 189 ASN A CA 1
ATOM 1319 C C . ASN A 1 189 ? 14.730 -0.150 -39.905 1.00 89.88 189 ASN A C 1
ATOM 1321 O O . ASN A 1 189 ? 14.679 0.402 -40.998 1.00 89.88 189 ASN A O 1
ATOM 1325 N N . MET A 1 190 ? 15.502 0.289 -38.906 1.00 90.44 190 MET A N 1
ATOM 1326 C CA . MET A 1 190 ? 16.395 1.447 -38.985 1.00 90.44 190 MET A CA 1
ATOM 1327 C C . MET A 1 190 ? 17.385 1.352 -40.146 1.00 90.44 190 MET A C 1
ATOM 1329 O O . MET A 1 190 ? 17.662 2.350 -40.799 1.00 90.44 190 MET A O 1
ATOM 1333 N N . LEU A 1 191 ? 17.932 0.162 -40.386 1.00 92.31 191 LEU A N 1
ATOM 1334 C CA . LEU A 1 191 ? 19.005 -0.048 -41.359 1.00 92.31 191 LEU A CA 1
ATOM 1335 C C . LEU A 1 191 ? 18.521 -0.710 -42.654 1.00 92.31 191 LEU A C 1
ATOM 1337 O O . LEU A 1 191 ? 19.333 -1.113 -43.486 1.00 92.31 191 LEU A O 1
ATOM 1341 N N . GLY A 1 192 ? 17.205 -0.871 -42.821 1.00 91.25 192 GLY A N 1
ATOM 1342 C CA . GLY A 1 192 ? 16.622 -1.513 -43.999 1.00 91.25 192 GLY A CA 1
ATOM 1343 C C . GLY A 1 192 ? 17.047 -2.979 -44.176 1.00 91.25 192 GLY A C 1
ATOM 1344 O O . GLY A 1 192 ? 17.199 -3.456 -45.306 1.00 91.25 192 GLY A O 1
ATOM 1345 N N . LEU A 1 193 ? 17.289 -3.702 -43.080 1.00 91.94 193 LEU A N 1
ATOM 1346 C CA . LEU A 1 193 ? 17.671 -5.117 -43.093 1.00 91.94 193 LEU A CA 1
ATOM 1347 C C . LEU A 1 193 ? 16.454 -6.029 -43.324 1.00 91.94 193 LEU A C 1
ATOM 1349 O O . LEU A 1 193 ? 15.335 -5.720 -42.926 1.00 91.94 193 LEU A O 1
ATOM 1353 N N . ASP A 1 194 ? 16.683 -7.195 -43.934 1.00 89.75 194 ASP A N 1
ATOM 1354 C CA . ASP A 1 194 ? 15.615 -8.175 -44.211 1.00 89.75 194 ASP A CA 1
ATOM 1355 C C . ASP A 1 194 ? 15.360 -9.162 -43.062 1.00 89.75 194 ASP A C 1
ATOM 1357 O O . ASP A 1 194 ? 14.322 -9.818 -43.028 1.00 89.75 194 ASP A O 1
ATOM 1361 N N . ALA A 1 195 ? 16.300 -9.276 -42.121 1.00 92.50 195 ALA A N 1
ATOM 1362 C CA . ALA A 1 195 ? 16.163 -10.070 -40.901 1.00 92.50 195 ALA A CA 1
ATOM 1363 C C . ALA A 1 195 ? 16.797 -9.336 -39.721 1.00 92.50 195 ALA A C 1
ATOM 1365 O O . ALA A 1 195 ? 17.489 -8.330 -39.899 1.00 92.50 195 ALA A O 1
ATOM 1366 N N . ASN A 1 196 ? 16.521 -9.824 -38.516 1.00 93.56 196 ASN A N 1
ATOM 1367 C CA . ASN A 1 196 ? 17.058 -9.232 -37.300 1.00 93.56 196 ASN A CA 1
ATOM 1368 C C . ASN A 1 196 ? 18.591 -9.378 -37.271 1.00 93.56 196 ASN A C 1
ATOM 1370 O O . ASN A 1 196 ? 19.093 -10.431 -37.669 1.00 93.56 196 ASN A O 1
ATOM 1374 N N . PRO A 1 197 ? 19.345 -8.376 -36.778 1.00 94.31 197 PRO A N 1
ATOM 1375 C CA . PRO A 1 197 ? 20.805 -8.459 -36.692 1.00 94.31 197 PRO A CA 1
ATOM 1376 C C . PRO A 1 197 ? 21.317 -9.717 -35.981 1.00 94.31 197 PRO A C 1
ATOM 1378 O O . PRO A 1 197 ? 22.333 -10.271 -36.387 1.00 94.31 197 PRO A O 1
ATOM 1381 N N . SER A 1 198 ? 20.599 -10.200 -34.961 1.00 91.94 198 SER A N 1
ATOM 1382 C CA . SER A 1 198 ? 20.957 -11.417 -34.222 1.00 91.94 198 SER A CA 1
ATOM 1383 C C . SER A 1 198 ? 20.806 -12.719 -35.021 1.00 91.94 198 SER A C 1
ATOM 1385 O O . SER A 1 198 ? 21.355 -13.737 -34.617 1.00 91.94 198 SER A O 1
ATOM 1387 N N . GLU A 1 199 ? 20.069 -12.714 -36.136 1.00 92.50 199 GLU A N 1
ATOM 1388 C CA . GLU A 1 199 ? 19.769 -13.903 -36.953 1.00 92.50 199 GLU A CA 1
ATOM 1389 C C . GLU A 1 199 ? 20.700 -14.053 -38.168 1.00 92.50 199 GLU A C 1
ATOM 1391 O O . GLU A 1 199 ? 20.637 -15.063 -38.873 1.00 92.50 199 GLU A O 1
ATOM 1396 N N . ILE A 1 200 ? 21.541 -13.052 -38.452 1.00 94.19 200 ILE A N 1
ATOM 1397 C CA . ILE A 1 200 ? 22.395 -13.024 -39.643 1.00 94.19 200 ILE A CA 1
ATOM 1398 C C . ILE A 1 200 ? 23.834 -13.366 -39.245 1.00 94.19 200 ILE A C 1
ATOM 1400 O O . ILE A 1 200 ? 24.509 -12.573 -38.591 1.00 94.19 200 ILE A O 1
ATOM 1404 N N . GLU A 1 201 ? 24.331 -14.527 -39.683 1.00 93.75 201 GLU A N 1
ATOM 1405 C CA . GLU A 1 201 ? 25.740 -14.889 -39.485 1.00 93.75 201 GLU A CA 1
ATOM 1406 C C . GLU A 1 201 ? 26.646 -13.928 -40.282 1.00 93.75 201 GLU A C 1
ATOM 1408 O O . GLU A 1 201 ? 26.470 -13.797 -41.504 1.00 93.75 201 GLU A O 1
ATOM 1413 N N . PRO A 1 202 ? 27.610 -13.248 -39.631 1.00 93.62 202 PRO A N 1
ATOM 1414 C CA . PRO A 1 202 ? 28.511 -12.327 -40.305 1.00 93.62 202 PRO A CA 1
ATOM 1415 C C . PRO A 1 202 ? 29.495 -13.059 -41.225 1.00 93.62 202 PRO A C 1
ATOM 1417 O O . PRO A 1 202 ? 29.845 -14.219 -41.015 1.00 93.62 202 PRO A O 1
ATOM 1420 N N . VAL A 1 203 ? 29.973 -12.349 -42.247 1.00 92.38 203 VAL A N 1
ATOM 1421 C CA . VAL A 1 203 ? 30.850 -12.888 -43.293 1.00 92.38 203 VAL A CA 1
ATOM 1422 C C . VAL A 1 203 ? 32.182 -12.148 -43.310 1.00 92.38 203 VAL A C 1
ATOM 1424 O O . VAL A 1 203 ? 32.210 -10.923 -43.272 1.00 92.38 203 VAL A O 1
ATOM 1427 N N . ASP A 1 204 ? 33.280 -12.894 -43.458 1.00 94.00 204 ASP A N 1
ATOM 1428 C CA . ASP A 1 204 ? 34.608 -12.337 -43.731 1.00 94.00 204 ASP A CA 1
ATOM 1429 C C . ASP A 1 204 ? 34.708 -11.859 -45.190 1.00 94.00 204 ASP A C 1
ATOM 1431 O O . ASP A 1 204 ? 34.930 -12.658 -46.110 1.00 94.00 204 ASP A O 1
ATOM 1435 N N . LEU A 1 205 ? 34.565 -10.551 -45.414 1.00 95.06 205 LEU A N 1
ATOM 1436 C CA . LEU A 1 205 ? 34.644 -9.943 -46.748 1.00 95.06 205 LEU A CA 1
ATOM 1437 C C . LEU A 1 205 ? 36.009 -10.159 -47.427 1.00 95.06 205 LEU A C 1
ATOM 1439 O O . LEU A 1 205 ? 36.090 -10.153 -48.658 1.00 95.06 205 LEU A O 1
ATOM 1443 N N . THR A 1 206 ? 37.069 -10.427 -46.660 1.00 94.69 206 THR A N 1
ATOM 1444 C CA . THR A 1 206 ? 38.433 -10.612 -47.182 1.00 94.69 206 THR A CA 1
ATOM 1445 C C . THR A 1 206 ? 38.680 -12.020 -47.737 1.00 94.69 206 THR A C 1
ATOM 1447 O O . THR A 1 206 ? 39.573 -12.209 -48.565 1.00 94.69 206 THR A O 1
ATOM 1450 N N . LYS A 1 207 ? 37.873 -13.016 -47.329 1.00 93.69 207 LYS A N 1
ATOM 1451 C CA . LYS A 1 207 ? 38.049 -14.436 -47.710 1.00 93.69 207 LYS A CA 1
ATOM 1452 C C . LYS A 1 207 ? 36.842 -15.078 -48.390 1.00 93.69 207 LYS A C 1
ATOM 1454 O O . LYS A 1 207 ? 36.986 -16.145 -48.994 1.00 93.69 207 LYS A O 1
ATOM 1459 N N . ALA A 1 208 ? 35.654 -14.486 -48.284 1.00 91.88 208 ALA A N 1
ATOM 1460 C CA . ALA A 1 208 ? 34.434 -15.064 -48.838 1.00 91.88 208 ALA A CA 1
ATOM 1461 C C . ALA A 1 208 ? 34.505 -15.232 -50.366 1.00 91.88 208 ALA A C 1
ATOM 1463 O O . ALA A 1 208 ? 35.120 -14.436 -51.071 1.00 91.88 208 ALA A O 1
ATOM 1464 N N . SER A 1 209 ? 33.843 -16.271 -50.884 1.00 87.44 209 SER A N 1
ATOM 1465 C CA . SER A 1 209 ? 33.767 -16.556 -52.330 1.00 87.44 209 SER A CA 1
ATOM 1466 C C . SER A 1 209 ? 32.332 -16.679 -52.851 1.00 87.44 209 SER A C 1
ATOM 1468 O O . SER A 1 209 ? 32.050 -16.277 -53.975 1.00 87.44 209 SER A O 1
ATOM 1470 N N . SER A 1 210 ? 31.403 -17.185 -52.037 1.00 83.50 210 SER A N 1
ATOM 1471 C CA . SER A 1 210 ? 29.969 -17.186 -52.339 1.00 83.50 210 SER A CA 1
ATOM 1472 C C . SER A 1 210 ? 29.160 -17.083 -51.052 1.00 83.50 210 SER A C 1
ATOM 1474 O O . SER A 1 210 ? 29.255 -17.968 -50.201 1.00 83.50 210 SER A O 1
ATOM 1476 N N . VAL A 1 211 ? 28.358 -16.034 -50.925 1.00 91.19 211 VAL A N 1
ATOM 1477 C CA . VAL A 1 211 ? 27.506 -15.756 -49.759 1.00 91.19 211 VAL A CA 1
ATOM 1478 C C . VAL A 1 211 ? 26.173 -15.183 -50.227 1.00 91.19 211 VAL A C 1
ATOM 1480 O O . VAL A 1 211 ? 26.059 -14.730 -51.367 1.00 91.19 211 VAL A O 1
ATOM 1483 N N . SER A 1 212 ? 25.144 -15.263 -49.385 1.00 93.62 212 SER A N 1
ATOM 1484 C CA . SER A 1 212 ? 23.834 -14.709 -49.735 1.00 93.62 212 SER A CA 1
ATOM 1485 C C . SER A 1 212 ? 23.877 -13.180 -49.805 1.00 93.62 212 SER A C 1
ATOM 1487 O O . SER A 1 212 ? 24.665 -12.538 -49.111 1.00 93.62 212 SER A O 1
ATOM 1489 N N . GLU A 1 213 ? 22.996 -12.585 -50.612 1.00 92.94 213 GLU A N 1
ATOM 1490 C CA . GLU A 1 213 ? 22.859 -11.126 -50.697 1.00 92.94 213 GLU A CA 1
ATOM 1491 C C . GLU A 1 213 ? 22.580 -10.510 -49.317 1.00 92.94 213 GLU A C 1
ATOM 1493 O O . GLU A 1 213 ? 23.192 -9.516 -48.951 1.00 92.94 213 GLU A O 1
ATOM 1498 N N . GLN A 1 214 ? 21.735 -11.146 -48.500 1.00 92.62 214 GLN A N 1
ATOM 1499 C CA . GLN A 1 214 ? 21.441 -10.690 -47.139 1.00 92.62 214 GLN A CA 1
ATOM 1500 C C . GLN A 1 214 ? 22.693 -10.634 -46.252 1.00 92.62 214 GLN A C 1
ATOM 1502 O O . GLN A 1 214 ? 22.909 -9.642 -45.558 1.00 92.62 214 GLN A O 1
ATOM 1507 N N . GLN A 1 215 ? 23.533 -11.670 -46.297 1.00 94.19 215 GLN A N 1
ATOM 1508 C CA . GLN A 1 215 ? 24.788 -11.698 -45.544 1.00 94.19 215 GLN A CA 1
ATOM 1509 C C . GLN A 1 215 ? 25.787 -10.654 -46.054 1.00 94.19 215 GLN A C 1
ATOM 1511 O O . GLN A 1 215 ? 26.454 -10.016 -45.245 1.00 94.19 215 GLN A O 1
ATOM 1516 N N . LEU A 1 216 ? 25.863 -10.431 -47.373 1.00 94.94 216 LEU A N 1
ATOM 1517 C CA . LEU A 1 216 ? 26.693 -9.367 -47.954 1.00 94.94 216 LEU A CA 1
ATOM 1518 C C . LEU A 1 216 ? 26.241 -7.988 -47.493 1.00 94.94 216 LEU A C 1
ATOM 1520 O O . LEU A 1 216 ? 27.064 -7.171 -47.100 1.00 94.94 216 LEU A O 1
ATOM 1524 N N . ARG A 1 217 ? 24.933 -7.740 -47.504 1.00 95.31 217 ARG A N 1
ATOM 1525 C CA . ARG A 1 217 ? 24.348 -6.472 -47.070 1.00 95.31 217 ARG A CA 1
ATOM 1526 C C . ARG A 1 217 ? 24.614 -6.201 -45.594 1.00 95.31 217 ARG A C 1
ATOM 1528 O O . ARG A 1 217 ? 24.992 -5.088 -45.239 1.00 95.31 217 ARG A O 1
ATOM 1535 N N . PHE A 1 218 ? 24.475 -7.223 -44.754 1.00 95.44 218 PHE A N 1
ATOM 1536 C CA . PHE A 1 218 ? 24.810 -7.143 -43.335 1.00 95.44 218 PHE A CA 1
ATOM 1537 C C . PHE A 1 218 ? 26.310 -6.908 -43.103 1.00 95.44 218 PHE A C 1
ATOM 1539 O O . PHE A 1 218 ? 26.676 -6.062 -42.290 1.00 95.44 218 PHE A O 1
ATOM 1546 N N . ALA A 1 219 ? 27.186 -7.606 -43.829 1.00 95.12 219 ALA A N 1
ATOM 1547 C CA . ALA A 1 219 ? 28.633 -7.411 -43.734 1.00 95.12 219 ALA A CA 1
ATOM 1548 C C . ALA A 1 219 ? 29.055 -6.002 -44.188 1.00 95.12 219 ALA A C 1
ATOM 1550 O O . ALA A 1 219 ? 29.798 -5.336 -43.474 1.00 95.12 219 ALA A O 1
ATOM 1551 N N . LEU A 1 220 ? 28.507 -5.509 -45.305 1.00 96.12 220 LEU A N 1
ATOM 1552 C CA . LEU A 1 220 ? 28.732 -4.148 -45.802 1.00 96.12 220 LEU A CA 1
ATOM 1553 C C . LEU A 1 220 ? 28.313 -3.080 -44.786 1.00 96.12 220 LEU A C 1
ATOM 1555 O O . LEU A 1 220 ? 29.040 -2.115 -44.599 1.00 96.12 220 LEU A O 1
ATOM 1559 N N . LEU A 1 221 ? 27.172 -3.252 -44.113 1.00 95.38 221 LEU A N 1
ATOM 1560 C CA . LEU A 1 221 ? 26.719 -2.320 -43.075 1.00 95.38 221 LEU A CA 1
ATOM 1561 C C . LEU A 1 221 ? 27.623 -2.338 -41.833 1.00 95.38 221 LEU A C 1
ATOM 1563 O O . LEU A 1 221 ? 27.926 -1.277 -41.296 1.00 95.38 221 LEU A O 1
ATOM 1567 N N . ASN A 1 222 ? 28.073 -3.517 -41.384 1.00 94.81 222 ASN A N 1
ATOM 1568 C CA . ASN A 1 222 ? 29.019 -3.605 -40.264 1.00 94.81 222 ASN A CA 1
ATOM 1569 C C . ASN A 1 222 ? 30.366 -2.942 -40.607 1.00 94.81 222 ASN A C 1
ATOM 1571 O O . ASN A 1 222 ? 30.905 -2.221 -39.772 1.00 94.81 222 ASN A O 1
ATOM 1575 N N . ALA A 1 223 ? 30.879 -3.148 -41.822 1.00 95.25 223 ALA A N 1
ATOM 1576 C CA . ALA A 1 223 ? 32.123 -2.539 -42.296 1.00 95.25 223 ALA A CA 1
ATOM 1577 C C . ALA A 1 223 ? 31.975 -1.026 -42.547 1.00 95.25 223 ALA A C 1
ATOM 1579 O O . ALA A 1 223 ? 32.866 -0.246 -42.228 1.00 95.25 223 ALA A O 1
ATOM 1580 N N . ALA A 1 224 ? 30.818 -0.565 -43.032 1.00 95.62 224 ALA A N 1
ATOM 1581 C CA . ALA A 1 224 ? 30.560 0.861 -43.237 1.00 95.62 224 ALA A CA 1
ATOM 1582 C C . ALA A 1 224 ? 30.594 1.663 -41.922 1.00 95.62 224 ALA A C 1
ATOM 1584 O O . ALA A 1 224 ? 30.949 2.837 -41.934 1.00 95.62 224 ALA A O 1
ATOM 1585 N N . LEU A 1 225 ? 30.293 1.038 -40.777 1.00 93.88 225 LEU A N 1
ATOM 1586 C CA . LEU A 1 225 ? 30.471 1.671 -39.463 1.00 93.88 225 LEU A CA 1
ATOM 1587 C C . LEU A 1 225 ? 31.945 1.929 -39.121 1.00 93.88 225 LEU A C 1
ATOM 1589 O O . LEU A 1 225 ? 32.233 2.865 -38.381 1.00 93.88 225 LEU A O 1
ATOM 1593 N N . GLU A 1 226 ? 32.874 1.126 -39.650 1.00 92.25 226 GLU A N 1
ATOM 1594 C CA . GLU A 1 226 ? 34.310 1.417 -39.579 1.00 92.25 226 GLU A CA 1
ATOM 1595 C C . GLU A 1 226 ? 34.719 2.502 -40.563 1.00 92.25 226 GLU A C 1
ATOM 1597 O O . GLU A 1 226 ? 35.467 3.394 -40.187 1.00 92.25 226 GLU A O 1
ATOM 1602 N N . GLU A 1 227 ? 34.205 2.458 -41.792 1.00 94.38 227 GLU A N 1
ATOM 1603 C CA . GLU A 1 227 ? 34.524 3.455 -42.822 1.00 94.38 227 GLU A CA 1
ATOM 1604 C C . GLU A 1 227 ? 34.150 4.878 -42.377 1.00 94.38 227 GLU A C 1
ATOM 1606 O O . GLU A 1 227 ? 34.872 5.836 -42.639 1.00 94.38 227 GLU A O 1
ATOM 1611 N N . VAL A 1 228 ? 33.037 5.019 -41.655 1.00 92.81 228 VAL A N 1
ATOM 1612 C CA . VAL A 1 228 ? 32.588 6.306 -41.098 1.00 92.81 228 VAL A CA 1
ATOM 1613 C C . VAL A 1 228 ? 33.381 6.700 -39.839 1.00 92.81 228 VAL A C 1
ATOM 1615 O O . VAL A 1 228 ? 33.337 7.853 -39.405 1.00 92.81 228 VAL A O 1
ATOM 1618 N N . ALA A 1 229 ? 34.131 5.777 -39.235 1.00 89.19 229 ALA A N 1
ATOM 1619 C CA . ALA A 1 229 ? 34.884 6.036 -38.018 1.00 89.19 229 ALA A CA 1
ATOM 1620 C C . ALA A 1 229 ? 36.202 6.769 -38.310 1.00 89.19 229 ALA A C 1
ATOM 1622 O O . ALA A 1 229 ? 37.178 6.185 -38.782 1.00 89.19 229 ALA A O 1
ATOM 1623 N N . GLU A 1 230 ? 36.285 8.048 -37.935 1.00 79.81 230 GLU A N 1
ATOM 1624 C CA . GLU A 1 230 ? 37.540 8.803 -38.016 1.00 79.81 230 GLU A CA 1
ATOM 1625 C C . GLU A 1 230 ? 38.659 8.102 -37.219 1.00 79.81 230 GLU A C 1
ATOM 1627 O O . GLU A 1 230 ? 38.557 7.918 -36.002 1.00 79.81 230 GLU A O 1
ATOM 1632 N N . ASN A 1 231 ? 39.747 7.723 -37.902 1.00 77.25 231 ASN A N 1
ATOM 1633 C CA . ASN A 1 231 ? 40.886 6.978 -37.341 1.00 77.25 231 ASN A CA 1
ATOM 1634 C C . ASN A 1 231 ? 40.500 5.659 -36.633 1.00 77.25 231 ASN A C 1
ATOM 1636 O O . ASN A 1 231 ? 41.162 5.268 -35.669 1.00 77.25 231 ASN A O 1
ATOM 1640 N N . GLY A 1 232 ? 39.428 4.990 -37.070 1.00 78.88 232 GLY A N 1
ATOM 1641 C CA . GLY A 1 232 ? 39.002 3.704 -36.510 1.00 78.88 232 GLY A CA 1
ATOM 1642 C C . GLY A 1 232 ? 38.253 3.794 -35.172 1.00 78.88 232 GLY A C 1
ATOM 1643 O O . GLY A 1 232 ? 38.080 2.775 -34.505 1.00 78.88 232 GLY A O 1
ATOM 1644 N N . ASN A 1 233 ? 37.775 4.980 -34.759 1.00 86.75 233 ASN A N 1
ATOM 1645 C CA . ASN A 1 233 ? 36.970 5.153 -33.537 1.00 86.75 233 ASN A CA 1
ATOM 1646 C C . ASN A 1 233 ? 35.516 4.648 -33.687 1.00 86.75 233 ASN A C 1
ATOM 1648 O O . ASN A 1 233 ? 34.554 5.419 -33.672 1.00 86.75 233 ASN A O 1
ATOM 1652 N N . VAL A 1 234 ? 35.354 3.335 -33.823 1.00 88.88 234 VAL A N 1
ATOM 1653 C CA . VAL A 1 234 ? 34.053 2.667 -34.001 1.00 88.88 234 VAL A CA 1
ATOM 1654 C C . VAL A 1 234 ? 33.126 2.910 -32.811 1.00 88.88 234 VAL A C 1
ATOM 1656 O O . VAL A 1 234 ? 31.930 3.117 -33.002 1.00 88.88 234 VAL A O 1
ATOM 1659 N N . ALA A 1 235 ? 33.669 2.916 -31.589 1.00 88.50 235 ALA A N 1
ATOM 1660 C CA . ALA A 1 235 ? 32.893 3.176 -30.378 1.00 88.50 235 ALA A CA 1
ATOM 1661 C C . ALA A 1 235 ? 32.190 4.540 -30.451 1.00 88.50 235 ALA A C 1
ATOM 1663 O O . ALA A 1 235 ? 30.990 4.616 -30.218 1.00 88.50 235 ALA A O 1
ATOM 1664 N N . GLY A 1 236 ? 32.893 5.589 -30.896 1.00 88.06 236 GLY A N 1
ATOM 1665 C CA . GLY A 1 236 ? 32.291 6.911 -31.081 1.00 88.06 236 GLY A CA 1
ATOM 1666 C C . GLY A 1 236 ? 31.176 6.948 -32.135 1.00 88.06 236 GLY A C 1
ATOM 1667 O O . GLY A 1 236 ? 30.198 7.668 -31.958 1.00 88.06 236 GLY A O 1
ATOM 1668 N N . VAL A 1 237 ? 31.280 6.163 -33.214 1.00 89.75 237 VAL A N 1
ATOM 1669 C CA . VAL A 1 237 ? 30.203 6.051 -34.221 1.00 89.75 237 VAL A CA 1
ATOM 1670 C C . VAL A 1 237 ? 28.976 5.351 -33.633 1.00 89.75 237 VAL A C 1
ATOM 1672 O O . VAL A 1 237 ? 27.852 5.805 -33.846 1.00 89.75 237 VAL A O 1
ATOM 1675 N N . LEU A 1 238 ? 29.183 4.273 -32.872 1.00 91.81 238 LEU A N 1
ATOM 1676 C CA . LEU A 1 238 ? 28.106 3.552 -32.191 1.00 91.81 238 LEU A CA 1
ATOM 1677 C C . LEU A 1 238 ? 27.415 4.427 -31.141 1.00 91.81 238 LEU A C 1
ATOM 1679 O O . LEU A 1 238 ? 26.187 4.458 -31.119 1.00 91.81 238 LEU A O 1
ATOM 1683 N N . ASP A 1 239 ? 28.184 5.180 -30.351 1.00 88.19 239 ASP A N 1
ATOM 1684 C CA . ASP A 1 239 ? 27.666 6.140 -29.372 1.00 88.19 239 ASP A CA 1
ATOM 1685 C C . ASP A 1 239 ? 26.824 7.226 -30.052 1.00 88.19 239 ASP A C 1
ATOM 1687 O O . ASP A 1 239 ? 25.737 7.557 -29.586 1.00 88.19 239 ASP A O 1
ATOM 1691 N N . ASN A 1 240 ? 27.278 7.754 -31.193 1.00 86.25 240 ASN A N 1
ATOM 1692 C CA . ASN A 1 240 ? 26.522 8.755 -31.949 1.00 86.25 240 ASN A CA 1
ATOM 1693 C C . ASN A 1 240 ? 25.209 8.188 -32.512 1.00 86.25 240 ASN A C 1
ATOM 1695 O O . ASN A 1 240 ? 24.186 8.871 -32.491 1.00 86.25 240 ASN A O 1
ATOM 1699 N N . LEU A 1 241 ? 25.214 6.942 -32.998 1.00 89.06 241 LEU A N 1
ATOM 1700 C CA . LEU A 1 241 ? 24.004 6.279 -33.494 1.00 89.06 241 LEU A CA 1
ATOM 1701 C C . LEU A 1 241 ? 23.020 5.946 -32.367 1.00 89.06 241 LEU A C 1
ATOM 1703 O O . LEU A 1 241 ? 21.812 6.030 -32.585 1.00 89.06 241 LEU A O 1
ATOM 1707 N N . SER A 1 242 ? 23.513 5.587 -31.178 1.00 89.75 242 SER A N 1
ATOM 1708 C CA . SER A 1 242 ? 22.688 5.188 -30.034 1.00 89.75 242 SER A CA 1
ATOM 1709 C C . SER A 1 242 ? 22.276 6.345 -29.117 1.00 89.75 242 SER A C 1
ATOM 1711 O O . SER A 1 242 ? 21.336 6.184 -28.335 1.00 89.75 242 SER A O 1
ATOM 1713 N N . ALA A 1 243 ? 22.901 7.524 -29.238 1.00 84.00 243 ALA A N 1
ATOM 1714 C CA . ALA A 1 243 ? 22.730 8.673 -28.339 1.00 84.00 243 ALA A CA 1
ATOM 1715 C C . ALA A 1 243 ? 21.266 9.068 -28.079 1.00 84.00 243 ALA A C 1
ATOM 1717 O O . ALA A 1 243 ? 20.929 9.525 -26.986 1.00 84.00 243 ALA A O 1
ATOM 1718 N N . ALA A 1 244 ? 20.389 8.881 -29.069 1.00 78.81 244 ALA A N 1
ATOM 1719 C CA . ALA A 1 244 ? 18.972 9.224 -28.988 1.00 78.81 244 ALA A CA 1
ATOM 1720 C C . ALA A 1 244 ? 18.031 8.001 -29.031 1.00 78.81 244 ALA A C 1
ATOM 1722 O O . ALA A 1 244 ? 16.821 8.152 -29.223 1.00 78.81 244 ALA A O 1
ATOM 1723 N N . PHE A 1 245 ? 18.534 6.783 -28.788 1.00 84.12 245 PHE A N 1
ATOM 1724 C CA . PHE A 1 245 ? 17.709 5.566 -28.738 1.00 84.12 245 PHE A CA 1
ATOM 1725 C C . PHE A 1 245 ? 16.664 5.585 -27.627 1.00 84.12 245 PHE A C 1
ATOM 1727 O O . PHE A 1 245 ? 15.586 5.011 -27.809 1.00 84.12 245 PHE A O 1
ATOM 1734 N N . THR A 1 246 ? 16.944 6.266 -26.515 1.00 71.94 246 THR A N 1
ATOM 1735 C CA . THR A 1 246 ? 15.973 6.507 -25.436 1.00 71.94 246 THR A CA 1
ATOM 1736 C C . THR A 1 246 ? 14.781 7.336 -25.911 1.00 71.94 246 THR A C 1
ATOM 1738 O O . THR A 1 246 ? 13.672 7.134 -25.429 1.00 71.94 246 THR A O 1
ATOM 1741 N N . LEU A 1 247 ? 14.990 8.202 -26.906 1.00 71.75 247 LEU A N 1
ATOM 1742 C CA . LEU A 1 247 ? 13.959 9.014 -27.553 1.00 71.75 247 LEU A CA 1
ATOM 1743 C C . LEU A 1 247 ? 13.423 8.383 -28.849 1.00 71.75 247 LEU A C 1
ATOM 1745 O O . LEU A 1 247 ? 12.576 8.982 -29.506 1.00 71.75 247 LEU A O 1
ATOM 1749 N N . ASN A 1 248 ? 13.902 7.192 -29.235 1.00 74.25 248 ASN A N 1
ATOM 1750 C CA . ASN A 1 248 ? 13.594 6.543 -30.519 1.00 74.25 248 ASN A CA 1
ATOM 1751 C C . ASN A 1 248 ? 13.879 7.427 -31.740 1.00 74.25 248 ASN A C 1
ATOM 1753 O O . ASN A 1 248 ? 13.163 7.377 -32.745 1.00 74.25 248 ASN A O 1
ATOM 1757 N N . ILE A 1 249 ? 14.909 8.261 -31.622 1.00 81.81 249 ILE A N 1
ATOM 1758 C CA . ILE A 1 249 ? 15.345 9.175 -32.664 1.00 81.81 249 ILE A CA 1
ATOM 1759 C C . ILE A 1 249 ? 16.711 8.727 -33.165 1.00 81.81 249 ILE A C 1
ATOM 1761 O O . ILE A 1 249 ? 17.559 8.294 -32.387 1.00 81.81 249 ILE A O 1
ATOM 1765 N N . ILE A 1 250 ? 16.926 8.868 -34.470 1.00 84.44 250 ILE A N 1
ATOM 1766 C CA . ILE A 1 250 ? 18.254 8.815 -35.084 1.00 84.44 250 ILE A CA 1
ATOM 1767 C C . ILE A 1 250 ? 18.471 10.103 -35.870 1.00 84.44 250 ILE A C 1
ATOM 1769 O O . ILE A 1 250 ? 17.544 10.605 -36.513 1.00 84.44 250 ILE A O 1
ATOM 1773 N N . GLU A 1 251 ? 19.681 10.647 -35.817 1.00 87.31 251 GLU A N 1
ATOM 1774 C CA . GLU A 1 251 ? 20.051 11.799 -36.633 1.00 87.31 251 GLU A CA 1
ATOM 1775 C C . GLU A 1 251 ? 20.203 11.389 -38.100 1.00 87.31 251 GLU A C 1
ATOM 1777 O O . GLU A 1 251 ? 20.935 10.454 -38.428 1.00 87.31 251 GLU A O 1
ATOM 1782 N N . THR A 1 252 ? 19.545 12.117 -39.005 1.00 87.75 252 THR A N 1
ATOM 1783 C CA . THR A 1 252 ? 19.576 11.808 -40.446 1.00 87.75 252 THR A CA 1
ATOM 1784 C C . THR A 1 252 ? 21.002 11.802 -40.998 1.00 87.75 252 THR A C 1
ATOM 1786 O O . THR A 1 252 ? 21.356 10.908 -41.758 1.00 87.75 252 THR A O 1
ATOM 1789 N N . GLY A 1 253 ? 21.855 12.722 -40.530 1.00 88.12 253 GLY A N 1
ATOM 1790 C CA . GLY A 1 253 ? 23.251 12.800 -40.968 1.00 88.12 253 GLY A CA 1
ATOM 1791 C C . GLY A 1 253 ? 24.086 11.558 -40.630 1.00 88.12 253 GLY A C 1
ATOM 1792 O O . GLY A 1 253 ? 25.020 11.236 -41.365 1.00 88.12 253 GLY A O 1
ATOM 1793 N N . ALA A 1 254 ? 23.742 10.828 -39.563 1.00 89.44 254 ALA A N 1
ATOM 1794 C CA . ALA A 1 254 ? 24.424 9.582 -39.218 1.00 89.44 254 ALA A CA 1
ATOM 1795 C C . ALA A 1 254 ? 24.060 8.450 -40.196 1.00 89.44 254 ALA A C 1
ATOM 1797 O O . ALA A 1 254 ? 24.932 7.678 -40.594 1.00 89.44 254 ALA A O 1
ATOM 1798 N N . LEU A 1 255 ? 22.795 8.383 -40.633 1.00 90.69 255 LEU A N 1
ATOM 1799 C CA . LEU A 1 255 ? 22.345 7.414 -41.640 1.00 90.69 255 LEU A CA 1
ATOM 1800 C C . LEU A 1 255 ? 22.873 7.760 -43.040 1.00 90.69 255 LEU A C 1
ATOM 1802 O O . LEU A 1 255 ? 23.309 6.857 -43.751 1.00 90.69 255 LEU A O 1
ATOM 1806 N N . ASP A 1 256 ? 22.909 9.046 -43.406 1.00 90.50 256 ASP A N 1
ATOM 1807 C CA . ASP A 1 256 ? 23.507 9.511 -44.666 1.00 90.50 256 ASP A CA 1
ATOM 1808 C C . ASP A 1 256 ? 24.989 9.108 -44.754 1.00 90.50 256 ASP A C 1
ATOM 1810 O O . ASP A 1 256 ? 25.422 8.522 -45.747 1.00 90.50 256 ASP A O 1
ATOM 1814 N N . SER A 1 257 ? 25.754 9.340 -43.679 1.00 92.06 257 SER A N 1
ATOM 1815 C CA . SER A 1 257 ? 27.174 8.958 -43.609 1.00 92.06 257 SER A CA 1
ATOM 1816 C C . SER A 1 257 ? 27.363 7.447 -43.773 1.00 92.06 257 SER A C 1
ATOM 1818 O O . SER A 1 257 ? 28.272 7.001 -44.473 1.00 92.06 257 SER A O 1
ATOM 1820 N N . LEU A 1 258 ? 26.476 6.643 -43.177 1.00 93.38 258 LEU A N 1
ATOM 1821 C CA . LEU A 1 258 ? 26.502 5.189 -43.323 1.00 93.38 258 LEU A CA 1
ATOM 1822 C C . LEU A 1 258 ? 26.167 4.744 -44.758 1.00 93.38 258 LEU A C 1
ATOM 1824 O O . LEU A 1 258 ? 26.808 3.825 -45.273 1.00 93.38 258 LEU A O 1
ATOM 1828 N N . SER A 1 259 ? 25.209 5.409 -45.416 1.00 94.12 259 SER A N 1
ATOM 1829 C CA . SER A 1 259 ? 24.862 5.171 -46.827 1.00 94.12 259 SER A CA 1
ATOM 1830 C C . SER A 1 259 ? 26.063 5.424 -47.745 1.00 94.12 259 SER A C 1
ATOM 1832 O O . SER A 1 259 ? 26.390 4.588 -48.595 1.00 94.12 259 SER A O 1
ATOM 1834 N N . GLU A 1 260 ? 26.797 6.520 -47.524 1.00 93.81 260 GLU A N 1
ATOM 1835 C CA . GLU A 1 260 ? 28.036 6.825 -48.252 1.00 93.81 260 GLU A CA 1
ATOM 1836 C C . GLU A 1 260 ? 29.139 5.789 -47.977 1.00 93.81 260 GLU A C 1
ATOM 1838 O O . GLU A 1 260 ? 29.774 5.300 -48.920 1.00 93.81 260 GLU A O 1
ATOM 1843 N N . GLY A 1 261 ? 29.311 5.388 -46.712 1.00 94.94 261 GLY A N 1
ATOM 1844 C CA . GLY A 1 261 ? 30.281 4.374 -46.296 1.00 94.94 261 GLY A CA 1
ATOM 1845 C C . GLY A 1 261 ? 30.102 3.035 -47.020 1.00 94.94 261 GLY A C 1
ATOM 1846 O O . GLY A 1 261 ? 31.082 2.456 -47.484 1.00 94.94 261 GLY A O 1
ATOM 1847 N N . ILE A 1 262 ? 28.860 2.574 -47.230 1.00 96.50 262 ILE A N 1
ATOM 1848 C CA . ILE A 1 262 ? 28.574 1.313 -47.948 1.00 96.50 262 ILE A CA 1
ATOM 1849 C C . ILE A 1 262 ? 29.224 1.283 -49.344 1.00 96.50 262 ILE A C 1
ATOM 1851 O O . ILE A 1 262 ? 29.797 0.263 -49.737 1.00 96.50 262 ILE A O 1
ATOM 1855 N N . SER A 1 263 ? 29.169 2.393 -50.089 1.00 95.44 263 SER A N 1
ATOM 1856 C CA . SER A 1 263 ? 29.785 2.505 -51.422 1.00 95.44 263 SER A CA 1
ATOM 1857 C C . SER A 1 263 ? 31.305 2.360 -51.370 1.00 95.44 263 SER A C 1
ATOM 1859 O O . SER A 1 263 ? 31.902 1.708 -52.232 1.00 95.44 263 SER A O 1
ATOM 1861 N N . LEU A 1 264 ? 31.932 2.989 -50.373 1.00 95.69 264 LEU A N 1
ATOM 1862 C CA . LEU A 1 264 ? 33.384 2.994 -50.201 1.00 95.69 264 LEU A CA 1
ATOM 1863 C C . LEU A 1 264 ? 33.887 1.597 -49.828 1.00 95.69 264 LEU A C 1
ATOM 1865 O O . LEU A 1 264 ? 34.806 1.084 -50.474 1.00 95.69 264 LEU A O 1
ATOM 1869 N N . VAL A 1 265 ? 33.202 0.925 -48.898 1.00 96.56 265 VAL A N 1
ATOM 1870 C CA . VAL A 1 265 ? 33.498 -0.467 -48.538 1.00 96.56 265 VAL A CA 1
ATOM 1871 C C . VAL A 1 265 ? 33.333 -1.392 -49.742 1.00 96.56 265 VAL A C 1
ATOM 1873 O O . VAL A 1 265 ? 34.223 -2.188 -50.038 1.00 96.56 265 VAL A O 1
ATOM 1876 N N . ALA A 1 266 ? 32.235 -1.282 -50.494 1.00 96.75 266 ALA A N 1
ATOM 1877 C CA . ALA A 1 266 ? 32.010 -2.130 -51.664 1.00 96.75 266 ALA A CA 1
ATOM 1878 C C . ALA A 1 266 ? 33.123 -1.980 -52.720 1.00 96.75 266 ALA A C 1
ATOM 1880 O O . ALA A 1 266 ? 33.547 -2.972 -53.326 1.00 96.75 266 ALA A O 1
ATOM 1881 N N . ALA A 1 267 ? 33.638 -0.760 -52.912 1.00 96.00 267 ALA A N 1
ATOM 1882 C CA . ALA A 1 267 ? 34.776 -0.501 -53.788 1.00 96.00 267 ALA A CA 1
ATOM 1883 C C . ALA A 1 267 ? 36.071 -1.152 -53.267 1.00 96.00 267 ALA A C 1
ATOM 1885 O O . ALA A 1 267 ? 36.783 -1.788 -54.053 1.00 96.00 267 ALA A O 1
ATOM 1886 N N . ALA A 1 268 ? 36.343 -1.053 -51.960 1.00 95.62 268 ALA A N 1
ATOM 1887 C CA . ALA A 1 268 ? 37.494 -1.687 -51.315 1.00 95.62 268 ALA A CA 1
ATOM 1888 C C . ALA A 1 268 ? 37.451 -3.217 -51.457 1.00 95.62 268 ALA A C 1
ATOM 1890 O O . ALA A 1 268 ? 38.404 -3.829 -51.945 1.00 95.62 268 ALA A O 1
ATOM 1891 N N . VAL A 1 269 ? 36.304 -3.831 -51.153 1.00 96.12 269 VAL A N 1
ATOM 1892 C CA . VAL A 1 269 ? 36.087 -5.282 -51.269 1.00 96.12 269 VAL A CA 1
ATOM 1893 C C . VAL A 1 269 ? 36.267 -5.756 -52.709 1.00 96.12 269 VAL A C 1
ATOM 1895 O O . VAL A 1 269 ? 36.929 -6.764 -52.950 1.00 96.12 269 VAL A O 1
ATOM 1898 N N . LYS A 1 270 ? 35.738 -5.025 -53.696 1.00 95.19 270 LYS A N 1
ATOM 1899 C CA . LYS A 1 270 ? 35.908 -5.368 -55.117 1.00 95.19 270 LYS A CA 1
ATOM 1900 C C . LYS A 1 270 ? 37.378 -5.355 -55.547 1.00 95.19 270 LYS A C 1
ATOM 1902 O O . LYS A 1 270 ? 37.773 -6.144 -56.410 1.00 95.19 270 LYS A O 1
ATOM 1907 N N . GLN A 1 271 ? 38.182 -4.465 -54.971 1.00 95.06 271 GLN A N 1
ATOM 1908 C CA . GLN A 1 271 ? 39.614 -4.389 -55.241 1.00 95.06 271 GLN A CA 1
ATOM 1909 C C . GLN A 1 271 ? 40.391 -5.505 -54.525 1.00 95.06 271 GLN A C 1
ATOM 1911 O O . GLN A 1 271 ? 41.226 -6.153 -55.164 1.00 95.06 271 GLN A O 1
ATOM 1916 N N . GLY A 1 272 ? 40.104 -5.737 -53.241 1.00 93.44 272 GLY A N 1
ATOM 1917 C CA . GLY A 1 272 ? 40.837 -6.659 -52.371 1.00 93.44 272 GLY A CA 1
ATOM 1918 C C . GLY A 1 272 ? 40.419 -8.131 -52.470 1.00 93.44 272 GLY A C 1
ATOM 1919 O O . GLY A 1 272 ? 41.255 -9.016 -52.301 1.00 93.44 272 GLY A O 1
ATOM 1920 N N . ASN A 1 273 ? 39.164 -8.422 -52.826 1.00 96.00 273 ASN A N 1
ATOM 1921 C CA . ASN A 1 273 ? 38.632 -9.778 -52.978 1.00 96.00 273 ASN A CA 1
ATOM 1922 C C . ASN A 1 273 ? 37.834 -9.944 -54.285 1.00 96.00 273 ASN A C 1
ATOM 1924 O O . ASN A 1 273 ? 36.606 -10.003 -54.321 1.00 96.00 273 ASN A O 1
ATOM 1928 N N . GLN A 1 274 ? 38.561 -10.111 -55.390 1.00 94.31 274 GLN A N 1
ATOM 1929 C CA . GLN A 1 274 ? 37.977 -10.267 -56.732 1.00 94.31 274 GLN A CA 1
ATOM 1930 C C . GLN A 1 274 ? 37.174 -11.566 -56.928 1.00 94.31 274 GLN A C 1
ATOM 1932 O O . GLN A 1 274 ? 36.491 -11.714 -57.943 1.00 94.31 274 GLN A O 1
ATOM 1937 N N . ASN A 1 275 ? 37.272 -12.523 -55.997 1.00 93.62 275 ASN A N 1
ATOM 1938 C CA . ASN A 1 275 ? 36.527 -13.780 -56.063 1.00 93.62 275 ASN A CA 1
ATOM 1939 C C . ASN A 1 275 ? 35.103 -13.647 -55.502 1.00 93.62 275 ASN A C 1
ATOM 1941 O O . ASN A 1 275 ? 34.284 -14.532 -55.747 1.00 93.62 275 ASN A O 1
ATOM 1945 N N . LEU A 1 276 ? 34.804 -12.568 -54.771 1.00 94.38 276 LEU A N 1
ATOM 1946 C CA . LEU A 1 276 ? 33.495 -12.325 -54.182 1.00 94.38 276 LEU A CA 1
ATOM 1947 C C . LEU A 1 276 ? 32.564 -11.640 -55.190 1.00 94.38 276 LEU A C 1
ATOM 1949 O O . LEU A 1 276 ? 32.706 -10.463 -55.514 1.00 94.38 276 LEU A O 1
ATOM 1953 N N . THR A 1 277 ? 31.593 -12.388 -55.709 1.00 93.50 277 THR A N 1
ATOM 1954 C CA . THR A 1 277 ? 30.591 -11.867 -56.652 1.00 93.50 277 THR A CA 1
ATOM 1955 C C . THR A 1 277 ? 29.375 -11.283 -55.930 1.00 93.50 277 THR A C 1
ATOM 1957 O O . THR A 1 277 ? 29.018 -11.767 -54.861 1.00 93.50 277 THR A O 1
ATOM 1960 N N . GLY A 1 278 ? 28.684 -10.316 -56.545 1.00 93.62 278 GLY A N 1
ATOM 1961 C CA . GLY A 1 278 ? 27.420 -9.762 -56.029 1.00 93.62 278 GLY A CA 1
ATOM 1962 C C . GLY A 1 278 ? 27.569 -8.613 -55.025 1.00 93.62 278 GLY A C 1
ATOM 1963 O O . GLY A 1 278 ? 26.564 -8.125 -54.523 1.00 93.62 278 GLY A O 1
ATOM 1964 N N . ILE A 1 279 ? 28.798 -8.157 -54.747 1.00 94.94 279 ILE A N 1
ATOM 1965 C CA . ILE A 1 279 ? 29.056 -7.064 -53.795 1.00 94.94 279 ILE A CA 1
ATOM 1966 C C . ILE A 1 279 ? 28.458 -5.723 -54.248 1.00 94.94 279 ILE A C 1
ATOM 1968 O O . ILE A 1 279 ? 27.917 -4.996 -53.425 1.00 94.94 279 ILE A O 1
ATOM 1972 N N . GLU A 1 280 ? 28.510 -5.414 -55.549 1.00 95.19 280 GLU A N 1
ATOM 1973 C CA . GLU A 1 280 ? 27.959 -4.165 -56.100 1.00 95.19 280 GLU A CA 1
ATOM 1974 C C . GLU A 1 280 ? 26.430 -4.150 -56.014 1.00 95.19 280 GLU A C 1
ATOM 1976 O O . GLU A 1 280 ? 25.861 -3.175 -55.533 1.00 95.19 280 GLU A O 1
ATOM 1981 N N . ASP A 1 281 ? 25.783 -5.259 -56.390 1.00 95.62 281 ASP A N 1
ATOM 1982 C CA . ASP A 1 281 ? 24.326 -5.406 -56.299 1.00 95.62 281 ASP A CA 1
ATOM 1983 C C . ASP A 1 281 ? 23.856 -5.317 -54.834 1.00 95.62 281 ASP A C 1
ATOM 1985 O O . ASP A 1 281 ? 22.876 -4.641 -54.527 1.00 95.62 281 ASP A O 1
ATOM 1989 N N . ALA A 1 282 ? 24.584 -5.954 -53.905 1.00 95.44 282 ALA A N 1
ATOM 1990 C CA . ALA A 1 282 ? 24.300 -5.879 -52.473 1.00 95.44 282 ALA A CA 1
ATOM 1991 C C . ALA A 1 282 ? 24.479 -4.453 -51.918 1.00 95.44 282 ALA A C 1
ATOM 1993 O O . ALA A 1 282 ? 23.658 -4.005 -51.118 1.00 95.44 282 ALA A O 1
ATOM 1994 N N . ALA A 1 283 ? 25.519 -3.731 -52.343 1.00 96.50 283 ALA A N 1
ATOM 1995 C CA . ALA A 1 283 ? 25.755 -2.349 -51.933 1.00 96.50 283 ALA A CA 1
ATOM 1996 C C . ALA A 1 283 ? 24.640 -1.414 -52.418 1.00 96.50 283 ALA A C 1
ATOM 1998 O O . ALA A 1 283 ? 24.071 -0.686 -51.605 1.00 96.50 283 ALA A O 1
ATOM 1999 N N . GLU A 1 284 ? 24.262 -1.506 -53.698 1.00 96.31 284 GLU A N 1
ATOM 2000 C CA . GLU A 1 284 ? 23.159 -0.728 -54.278 1.00 96.31 284 GLU A CA 1
ATOM 2001 C C . GLU A 1 284 ? 21.829 -1.036 -53.569 1.00 96.31 284 GLU A C 1
ATOM 2003 O O . GLU A 1 284 ? 21.084 -0.123 -53.210 1.00 96.31 284 GLU A O 1
ATOM 2008 N N . ALA A 1 285 ? 21.549 -2.313 -53.284 1.00 94.62 285 ALA A N 1
ATOM 2009 C CA . ALA A 1 285 ? 20.350 -2.718 -52.553 1.00 94.62 285 ALA A CA 1
ATOM 2010 C C . ALA A 1 285 ? 20.337 -2.217 -51.097 1.00 94.62 285 ALA A C 1
ATOM 2012 O O . ALA A 1 285 ? 19.284 -1.820 -50.593 1.00 94.62 285 ALA A O 1
ATOM 2013 N N . SER A 1 286 ? 21.483 -2.228 -50.407 1.00 94.81 286 SER A N 1
ATOM 2014 C CA . SER A 1 286 ? 21.601 -1.671 -49.053 1.00 94.81 286 SER A CA 1
ATOM 2015 C C . SER A 1 286 ? 21.391 -0.163 -49.032 1.00 94.81 286 SER A C 1
ATOM 2017 O O . SER A 1 286 ? 20.615 0.307 -48.205 1.00 94.81 286 SER A O 1
ATOM 2019 N N . GLN A 1 287 ? 22.012 0.573 -49.955 1.00 95.19 287 GLN A N 1
ATOM 2020 C CA . GLN A 1 287 ? 21.838 2.022 -50.075 1.00 95.19 287 GLN A CA 1
ATOM 2021 C C . GLN A 1 287 ? 20.397 2.380 -50.396 1.00 95.19 287 GLN A C 1
ATOM 2023 O O . GLN A 1 287 ? 19.792 3.156 -49.670 1.00 95.19 287 GLN A O 1
ATOM 2028 N N . SER A 1 288 ? 19.799 1.730 -51.398 1.00 94.75 288 SER A N 1
ATOM 2029 C CA . SER A 1 288 ? 18.404 1.982 -51.761 1.00 94.75 288 SER A CA 1
ATOM 2030 C C . SER A 1 288 ? 17.453 1.771 -50.583 1.00 94.75 288 SER A C 1
ATOM 2032 O O . SER A 1 288 ? 16.535 2.564 -50.405 1.00 94.75 288 SER A O 1
ATOM 2034 N N . LYS A 1 289 ? 17.648 0.723 -49.769 1.00 94.06 289 LYS A N 1
ATOM 2035 C CA . LYS A 1 289 ? 16.790 0.490 -48.598 1.00 94.06 289 LYS A CA 1
ATOM 2036 C C . LYS A 1 289 ? 17.047 1.487 -47.475 1.00 94.06 289 LYS A C 1
ATOM 2038 O O . LY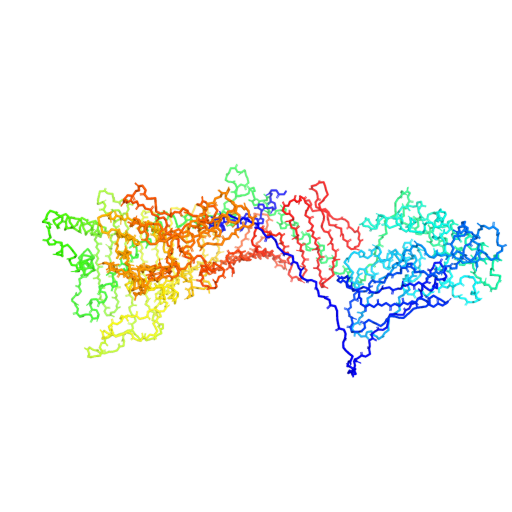S A 1 289 ? 16.091 1.886 -46.818 1.00 94.06 289 LYS A O 1
ATOM 2043 N N . LEU A 1 290 ? 18.297 1.883 -47.250 1.00 92.56 290 LEU A N 1
ATOM 2044 C CA . LEU A 1 290 ? 18.629 2.892 -46.248 1.00 92.56 290 LEU A CA 1
ATOM 2045 C C . LEU A 1 290 ? 18.063 4.264 -46.644 1.00 92.56 290 LEU A C 1
ATOM 2047 O O . LEU A 1 290 ? 17.416 4.912 -45.827 1.00 92.56 290 LEU A O 1
ATOM 2051 N N . ASP A 1 291 ? 18.192 4.644 -47.914 1.00 91.25 291 ASP A N 1
ATOM 2052 C CA . ASP A 1 291 ? 17.616 5.863 -48.484 1.00 91.25 291 ASP A CA 1
ATOM 2053 C C . ASP A 1 291 ? 16.078 5.846 -48.416 1.00 91.25 291 ASP A C 1
ATOM 2055 O O . ASP A 1 291 ? 15.458 6.856 -48.074 1.00 91.25 291 ASP A O 1
ATOM 2059 N N . ASP A 1 292 ? 15.443 4.696 -48.679 1.00 91.19 292 ASP A N 1
ATOM 2060 C CA . ASP A 1 292 ? 13.994 4.522 -48.521 1.00 91.19 292 ASP A CA 1
ATOM 2061 C C . ASP A 1 292 ? 13.558 4.699 -47.059 1.00 91.19 292 ASP A C 1
ATOM 2063 O O . ASP A 1 292 ? 12.547 5.359 -46.797 1.00 91.19 292 ASP A O 1
ATOM 2067 N N . VAL A 1 293 ? 14.313 4.148 -46.100 1.00 88.75 293 VAL A N 1
ATOM 2068 C CA . VAL A 1 293 ? 14.065 4.350 -44.664 1.00 88.75 293 VAL A CA 1
ATOM 2069 C C . VAL A 1 293 ? 14.207 5.829 -44.315 1.00 88.75 293 VAL A C 1
ATOM 2071 O O . VAL A 1 293 ? 13.299 6.392 -43.703 1.00 88.75 293 VAL A O 1
ATOM 2074 N N . ILE A 1 294 ? 15.279 6.490 -44.762 1.00 88.50 294 ILE A N 1
ATOM 2075 C CA . ILE A 1 294 ? 15.499 7.921 -44.527 1.00 88.50 294 ILE A CA 1
ATOM 2076 C C . ILE A 1 294 ? 14.319 8.741 -45.069 1.00 88.50 294 ILE A C 1
ATOM 2078 O O . ILE A 1 294 ? 13.729 9.556 -44.352 1.00 88.50 294 ILE A O 1
ATOM 2082 N N . ALA A 1 295 ? 13.903 8.478 -46.308 1.00 88.06 295 ALA A N 1
ATOM 2083 C CA . ALA A 1 295 ? 12.809 9.192 -46.956 1.00 88.06 295 ALA A CA 1
ATOM 2084 C C . ALA A 1 295 ? 11.452 8.970 -46.264 1.00 88.06 295 ALA A C 1
ATOM 2086 O O . ALA A 1 295 ? 10.657 9.908 -46.153 1.00 88.06 295 ALA A O 1
ATOM 2087 N N . GLN A 1 296 ? 11.169 7.748 -45.804 1.00 84.62 296 GLN A N 1
ATOM 2088 C CA . GLN A 1 296 ? 9.893 7.405 -45.167 1.00 84.62 296 GLN A CA 1
ATOM 2089 C C . GLN A 1 296 ? 9.802 7.876 -43.712 1.00 84.62 296 GLN A C 1
ATOM 2091 O O . GLN A 1 296 ? 8.721 8.258 -43.264 1.00 84.62 296 GLN A O 1
ATOM 2096 N N . VAL A 1 297 ? 10.914 7.841 -42.978 1.00 81.94 297 VAL A N 1
ATOM 2097 C CA . VAL A 1 297 ? 10.936 7.961 -41.513 1.00 81.94 297 VAL A CA 1
ATOM 2098 C C . VAL A 1 297 ? 11.409 9.341 -41.051 1.00 81.94 297 VAL A C 1
ATOM 2100 O O . VAL A 1 297 ? 10.916 9.853 -40.045 1.00 81.94 297 VAL A O 1
ATOM 2103 N N . CYS A 1 298 ? 12.341 9.968 -41.773 1.00 82.38 298 CYS A N 1
ATOM 2104 C CA . CYS A 1 298 ? 12.917 11.265 -41.395 1.00 82.38 298 CYS A CA 1
ATOM 2105 C C . CYS A 1 298 ? 12.181 12.453 -42.039 1.00 82.38 298 CYS A C 1
ATOM 2107 O O . CYS A 1 298 ? 12.222 13.579 -41.534 1.00 82.38 298 CYS A O 1
ATOM 2109 N N . GLY A 1 299 ? 11.483 12.232 -43.160 1.00 79.31 299 GLY A N 1
ATOM 2110 C CA . GLY A 1 299 ? 10.848 13.307 -43.922 1.00 79.31 299 GLY A CA 1
ATOM 2111 C C . GLY A 1 299 ? 11.862 14.389 -44.324 1.00 79.31 299 GLY A C 1
ATOM 2112 O O . GLY A 1 299 ? 12.885 14.087 -44.925 1.00 79.31 299 GLY A O 1
ATOM 2113 N N . THR A 1 300 ? 11.583 15.660 -44.004 1.00 77.75 300 THR A N 1
ATOM 2114 C CA . THR A 1 300 ? 12.535 16.784 -44.184 1.00 77.75 300 THR A CA 1
ATOM 2115 C C . THR A 1 300 ? 13.191 17.237 -42.872 1.00 77.75 300 THR A C 1
ATOM 2117 O O . THR A 1 300 ? 13.744 18.337 -42.819 1.00 77.75 300 THR A O 1
ATOM 2120 N N . GLY A 1 301 ? 13.021 16.476 -41.787 1.00 78.19 301 GLY A N 1
ATOM 2121 C CA . GLY A 1 301 ? 13.587 16.786 -40.475 1.00 78.19 301 GLY A CA 1
ATOM 2122 C C . GLY A 1 301 ? 15.064 16.403 -40.375 1.00 78.19 301 GLY A C 1
ATOM 2123 O O . GLY A 1 301 ? 15.600 15.734 -41.248 1.00 78.19 301 GLY A O 1
ATOM 2124 N N . THR A 1 302 ? 15.722 16.829 -39.295 1.00 83.25 302 THR A N 1
ATOM 2125 C CA . THR A 1 302 ? 17.087 16.391 -38.939 1.00 83.25 302 THR A CA 1
ATOM 2126 C C . THR A 1 302 ? 17.096 15.115 -38.088 1.00 83.25 302 THR A C 1
ATOM 2128 O O . THR A 1 302 ? 18.160 14.644 -37.695 1.00 83.25 302 THR A O 1
ATOM 2131 N N . SER A 1 303 ? 15.913 14.582 -37.769 1.00 83.31 303 SER A N 1
ATOM 2132 C CA . SER A 1 303 ? 15.695 13.412 -36.924 1.00 83.31 303 SER A CA 1
ATOM 2133 C C . SER A 1 303 ? 14.659 12.467 -37.535 1.00 83.31 303 SER A C 1
ATOM 2135 O O . SER A 1 303 ? 13.686 12.900 -38.154 1.00 83.31 303 SER A O 1
ATOM 2137 N N . CYS A 1 304 ? 14.865 11.170 -37.329 1.00 79.69 304 CYS A N 1
ATOM 2138 C CA . CYS A 1 304 ? 14.032 10.081 -37.832 1.00 79.69 304 CYS A CA 1
ATOM 2139 C C . CYS A 1 304 ? 13.305 9.405 -36.667 1.00 79.69 304 CYS A C 1
ATOM 2141 O O . CYS A 1 304 ? 13.968 8.993 -35.719 1.00 79.69 304 CYS A O 1
ATOM 2143 N N . SER A 1 305 ? 11.974 9.266 -36.728 1.00 80.44 305 SER A N 1
ATOM 2144 C CA . SER A 1 305 ? 11.185 8.555 -35.706 1.00 80.44 305 SER A CA 1
ATOM 2145 C C . SER A 1 305 ? 10.600 7.267 -36.281 1.00 80.44 305 SER A C 1
ATOM 2147 O O . SER A 1 305 ? 9.660 7.295 -37.077 1.00 80.44 305 SER A O 1
ATOM 2149 N N . LEU A 1 306 ? 11.180 6.126 -35.902 1.00 77.19 306 LEU A N 1
ATOM 2150 C CA . LEU A 1 306 ? 10.748 4.810 -36.375 1.00 77.19 306 LEU A CA 1
ATOM 2151 C C . LEU A 1 306 ? 9.506 4.343 -35.613 1.00 77.19 306 LEU A C 1
ATOM 2153 O O . LEU A 1 306 ? 9.503 4.274 -34.381 1.00 77.19 306 LEU A O 1
ATOM 2157 N N . LYS A 1 307 ? 8.467 3.947 -36.353 1.00 70.69 307 LYS A N 1
ATOM 2158 C CA . LYS A 1 307 ? 7.336 3.214 -35.783 1.00 70.69 307 LYS A CA 1
ATOM 2159 C C . LYS A 1 307 ? 7.747 1.757 -35.558 1.00 70.69 307 LYS A C 1
ATOM 2161 O O . LYS A 1 307 ? 8.300 1.126 -36.458 1.00 70.69 307 LYS A O 1
ATOM 2166 N N . ILE A 1 308 ? 7.472 1.226 -34.371 1.00 73.56 308 ILE A N 1
ATOM 2167 C CA . ILE A 1 308 ? 7.724 -0.181 -34.052 1.00 73.56 308 ILE A CA 1
ATOM 2168 C C . ILE A 1 308 ? 6.479 -0.989 -34.426 1.00 73.56 308 ILE A C 1
ATOM 2170 O O . ILE A 1 308 ? 5.387 -0.726 -33.923 1.00 73.56 308 ILE A O 1
ATOM 2174 N N . ASP A 1 309 ? 6.640 -1.976 -35.307 1.00 72.50 309 ASP A N 1
ATOM 2175 C CA . ASP A 1 309 ? 5.595 -2.962 -35.580 1.00 72.50 309 ASP A CA 1
ATOM 2176 C C . ASP A 1 309 ? 5.579 -3.998 -34.451 1.00 72.50 309 ASP A C 1
ATOM 2178 O O . ASP A 1 309 ? 6.483 -4.826 -34.328 1.00 72.50 309 ASP A O 1
ATOM 2182 N N . LEU A 1 310 ? 4.552 -3.936 -33.605 1.00 74.81 310 LEU A N 1
ATOM 2183 C CA . LEU A 1 310 ? 4.354 -4.879 -32.507 1.00 74.81 310 LEU A CA 1
ATOM 2184 C C . LEU A 1 310 ? 3.625 -6.137 -32.995 1.00 74.81 310 LEU A C 1
ATOM 2186 O O . LEU A 1 310 ? 2.797 -6.089 -33.910 1.00 74.81 310 LEU A O 1
ATOM 2190 N N . THR A 1 311 ? 3.886 -7.278 -32.353 1.00 78.56 311 THR A N 1
ATOM 2191 C CA . THR A 1 311 ? 3.090 -8.492 -32.588 1.00 78.56 311 THR A CA 1
ATOM 2192 C C . THR A 1 311 ? 1.624 -8.249 -32.188 1.00 78.56 311 THR A C 1
ATOM 2194 O O . THR A 1 311 ? 1.361 -7.397 -31.339 1.00 78.56 311 THR A O 1
ATOM 2197 N N . PRO A 1 312 ? 0.638 -8.981 -32.747 1.00 82.94 312 PRO A N 1
ATOM 2198 C CA . PRO A 1 312 ? -0.773 -8.774 -32.402 1.00 82.94 312 PRO A CA 1
ATOM 2199 C C . PRO A 1 312 ? -1.073 -8.891 -30.900 1.00 82.94 312 PRO A C 1
ATOM 2201 O O . PRO A 1 312 ? -1.884 -8.133 -30.374 1.00 82.94 312 PRO A O 1
ATOM 2204 N N . GLU A 1 313 ? -0.400 -9.816 -30.214 1.00 81.38 313 GLU A N 1
ATOM 2205 C CA . GLU A 1 313 ? -0.506 -10.007 -28.765 1.00 81.38 313 GLU A CA 1
ATOM 2206 C C . GLU A 1 313 ? 0.065 -8.810 -27.995 1.00 81.38 313 GLU A C 1
ATOM 2208 O O . GLU A 1 313 ? -0.628 -8.223 -27.163 1.00 81.38 313 GLU A O 1
ATOM 2213 N N . LEU A 1 314 ? 1.280 -8.374 -28.342 1.00 77.19 314 LEU A N 1
ATOM 2214 C CA . LEU A 1 314 ? 1.933 -7.226 -27.714 1.00 77.19 314 LEU A CA 1
ATOM 2215 C C . LEU A 1 314 ? 1.156 -5.928 -27.969 1.00 77.19 314 LEU A C 1
ATOM 2217 O O . LEU A 1 314 ? 1.001 -5.113 -27.065 1.00 77.19 314 LEU A O 1
ATOM 2221 N N . ASN A 1 315 ? 0.598 -5.762 -29.169 1.00 84.75 315 ASN A N 1
ATOM 2222 C CA . ASN A 1 315 ? -0.272 -4.638 -29.495 1.00 84.75 315 ASN A CA 1
ATOM 2223 C C . ASN A 1 315 ? -1.562 -4.674 -28.665 1.00 84.75 315 ASN A C 1
ATOM 2225 O O . ASN A 1 315 ? -1.978 -3.649 -28.140 1.00 84.75 315 ASN A O 1
ATOM 2229 N N . SER A 1 316 ? -2.190 -5.844 -28.503 1.00 87.00 316 SER A N 1
ATOM 2230 C CA . SER A 1 316 ? -3.375 -5.970 -27.646 1.00 87.00 316 SER A CA 1
ATOM 2231 C C . SER A 1 316 ? -3.071 -5.610 -26.192 1.00 87.00 316 SER A C 1
ATOM 2233 O O . SER A 1 316 ? -3.895 -4.966 -25.548 1.00 87.00 316 SER A O 1
ATOM 2235 N N . ASN A 1 317 ? -1.920 -6.027 -25.667 1.00 84.25 317 ASN A N 1
ATOM 2236 C CA . ASN A 1 317 ? -1.513 -5.703 -24.304 1.00 84.25 317 ASN A CA 1
ATOM 2237 C C . ASN A 1 317 ? -1.122 -4.230 -24.143 1.00 84.25 317 ASN A C 1
ATOM 2239 O O . ASN A 1 317 ? -1.443 -3.633 -23.118 1.00 84.25 317 ASN A O 1
ATOM 2243 N N . LEU A 1 318 ? -0.513 -3.622 -25.163 1.00 86.88 318 LEU A N 1
ATOM 2244 C CA . LEU A 1 318 ? -0.256 -2.187 -25.189 1.00 86.88 318 LEU A CA 1
ATOM 2245 C C . LEU A 1 318 ? -1.557 -1.376 -25.145 1.00 86.88 318 LEU A C 1
ATOM 2247 O O . LEU A 1 318 ? -1.651 -0.430 -24.370 1.00 86.88 318 LEU A O 1
ATOM 2251 N N . GLU A 1 319 ? -2.571 -1.748 -25.929 1.00 90.62 319 GLU A N 1
ATOM 2252 C CA . GLU A 1 319 ? -3.868 -1.057 -25.899 1.00 90.62 319 GLU A CA 1
ATOM 2253 C C . GLU A 1 319 ? -4.536 -1.162 -24.519 1.00 90.62 319 GLU A C 1
ATOM 2255 O O . GLU A 1 319 ? -5.092 -0.181 -24.030 1.00 90.62 319 GLU A O 1
ATOM 2260 N N . LYS A 1 320 ? -4.402 -2.305 -23.834 1.00 86.88 320 LYS A N 1
ATOM 2261 C CA . LYS A 1 320 ? -4.856 -2.468 -22.440 1.00 86.88 320 LYS A CA 1
ATOM 2262 C C . LYS A 1 320 ? -4.067 -1.586 -21.471 1.00 86.88 320 LYS A C 1
ATOM 2264 O O . LYS A 1 320 ? -4.651 -0.941 -20.609 1.00 86.88 320 LYS A O 1
ATOM 2269 N N . ALA A 1 321 ? -2.748 -1.498 -21.639 1.00 86.81 321 ALA A N 1
ATOM 2270 C CA . ALA A 1 321 ? -1.901 -0.615 -20.841 1.00 86.81 321 ALA A CA 1
ATOM 2271 C C . ALA A 1 321 ? -2.282 0.867 -21.025 1.00 86.81 321 ALA A C 1
ATOM 2273 O O . ALA A 1 321 ? -2.425 1.596 -20.042 1.00 86.81 321 ALA A O 1
ATOM 2274 N N . LYS A 1 322 ? -2.546 1.291 -22.267 1.00 91.19 322 LYS A N 1
ATOM 2275 C CA . LYS A 1 322 ? -3.088 2.619 -22.599 1.00 91.19 322 LYS A CA 1
ATOM 2276 C C . LYS A 1 322 ? -4.474 2.842 -21.996 1.00 91.19 322 LYS A C 1
ATOM 2278 O O . LYS A 1 322 ? -4.748 3.914 -21.461 1.00 91.19 322 LYS A O 1
ATOM 2283 N N . GLN A 1 323 ? -5.335 1.826 -22.008 1.00 89.44 323 GLN A N 1
ATOM 2284 C CA . GLN A 1 323 ? -6.643 1.886 -21.357 1.00 89.44 323 GLN A CA 1
ATOM 2285 C C . GLN A 1 323 ? -6.528 2.044 -19.832 1.00 89.44 323 GLN A C 1
ATOM 2287 O O . GLN A 1 323 ? -7.296 2.820 -19.258 1.00 89.44 323 GLN A O 1
ATOM 2292 N N . LEU A 1 324 ? -5.562 1.385 -19.176 1.00 87.25 324 LEU A N 1
ATOM 2293 C CA . LEU A 1 324 ? -5.262 1.606 -17.757 1.00 87.25 324 LEU A CA 1
ATOM 2294 C C . LEU A 1 324 ? -4.828 3.057 -17.515 1.00 87.25 324 LEU A C 1
ATOM 2296 O O . LEU A 1 324 ? -5.379 3.698 -16.627 1.00 87.25 324 LEU A O 1
ATOM 2300 N N . VAL A 1 325 ? -3.909 3.611 -18.315 1.00 87.62 325 VAL A N 1
ATOM 2301 C CA . VAL A 1 325 ? -3.504 5.028 -18.204 1.00 87.62 325 VAL A CA 1
ATOM 2302 C C . VAL A 1 325 ? -4.694 5.969 -18.380 1.00 87.62 325 VAL A C 1
ATOM 2304 O O . VAL A 1 325 ? -4.893 6.868 -17.565 1.00 87.62 325 VAL A O 1
ATOM 2307 N N . SER A 1 326 ? -5.529 5.733 -19.391 1.00 87.19 326 SER A N 1
ATOM 2308 C CA . SER A 1 326 ? -6.749 6.510 -19.619 1.00 87.19 326 SER A CA 1
ATOM 2309 C C . SER A 1 326 ? -7.718 6.410 -18.437 1.00 87.19 326 SER A C 1
ATOM 2311 O O . SER A 1 326 ? -8.290 7.414 -18.012 1.00 87.19 326 SER A O 1
ATOM 2313 N N . THR A 1 327 ? -7.854 5.218 -17.859 1.00 84.12 327 THR A N 1
ATOM 2314 C CA . THR A 1 327 ? -8.682 4.965 -16.678 1.00 84.12 327 THR A CA 1
ATOM 2315 C C . THR A 1 327 ? -8.146 5.693 -15.454 1.00 84.12 327 THR A C 1
ATOM 2317 O O . THR A 1 327 ? -8.900 6.416 -14.809 1.00 84.12 327 THR A O 1
ATOM 2320 N N . VAL A 1 328 ? -6.848 5.574 -15.171 1.00 84.50 328 VAL A N 1
ATOM 2321 C CA . VAL A 1 328 ? -6.174 6.298 -14.089 1.00 84.50 328 VAL A CA 1
ATOM 2322 C C . VAL A 1 328 ? -6.337 7.796 -14.286 1.00 84.50 328 VAL A C 1
ATOM 2324 O O . VAL A 1 328 ? -6.647 8.481 -13.323 1.00 84.50 328 VAL A O 1
ATOM 2327 N N . ARG A 1 329 ? -6.201 8.319 -15.506 1.00 83.81 329 ARG A N 1
ATOM 2328 C CA . ARG A 1 329 ? -6.393 9.742 -15.808 1.00 83.81 329 ARG A CA 1
ATOM 2329 C C . ARG A 1 329 ? -7.824 10.199 -15.532 1.00 83.81 329 ARG A C 1
ATOM 2331 O O . ARG A 1 329 ? -8.021 11.193 -14.842 1.00 83.81 329 ARG A O 1
ATOM 2338 N N . ARG A 1 330 ? -8.814 9.458 -16.032 1.00 78.31 330 ARG A N 1
ATOM 2339 C CA . ARG A 1 330 ? -10.239 9.730 -15.795 1.00 78.31 330 ARG A CA 1
ATOM 2340 C C . ARG A 1 330 ? -10.553 9.721 -14.300 1.00 78.31 330 ARG A C 1
ATOM 2342 O O . ARG A 1 330 ? -11.158 10.657 -13.798 1.00 78.31 330 ARG A O 1
ATOM 2349 N N . VAL A 1 331 ? -10.080 8.709 -13.570 1.00 75.94 331 VAL A N 1
ATOM 2350 C CA . VAL A 1 331 ? -10.285 8.629 -12.120 1.00 75.94 331 VAL A CA 1
ATOM 2351 C C . VAL A 1 331 ? -9.528 9.749 -11.413 1.00 75.94 331 VAL A C 1
ATOM 2353 O O . VAL A 1 331 ? -10.138 10.524 -10.702 1.00 75.94 331 VAL A O 1
ATOM 2356 N N . THR A 1 332 ? -8.227 9.911 -11.610 1.00 77.56 332 THR A N 1
ATOM 2357 C CA . THR A 1 332 ? -7.435 10.878 -10.836 1.00 77.56 332 THR A CA 1
ATOM 2358 C C . THR A 1 332 ? -7.767 12.327 -11.163 1.00 77.56 332 THR A C 1
ATOM 2360 O O . THR A 1 332 ? -7.992 13.099 -10.245 1.00 77.56 332 THR A O 1
ATOM 2363 N N . ILE A 1 333 ? -7.833 12.723 -12.428 1.00 71.50 333 ILE A N 1
ATOM 2364 C CA . ILE A 1 333 ? -7.921 14.143 -12.792 1.00 71.50 333 ILE A CA 1
ATOM 2365 C C . ILE A 1 333 ? -9.347 14.646 -12.639 1.00 71.50 333 ILE A C 1
ATOM 2367 O O . ILE A 1 333 ? -9.586 15.630 -11.944 1.00 71.50 333 ILE A O 1
ATOM 2371 N N . GLU A 1 334 ? -10.315 13.934 -13.220 1.00 68.94 334 GLU A N 1
ATOM 2372 C CA . GLU A 1 334 ? -11.710 14.360 -13.130 1.00 68.94 334 GLU A CA 1
ATOM 2373 C C . GLU A 1 334 ? -12.232 14.187 -11.705 1.00 68.94 334 GLU A C 1
ATOM 2375 O O . GLU A 1 334 ? -12.910 15.081 -11.203 1.00 68.94 334 GLU A O 1
ATOM 2380 N N . THR A 1 335 ? -11.887 13.095 -11.014 1.00 69.06 335 THR A N 1
ATOM 2381 C CA . THR A 1 335 ? -12.410 12.859 -9.661 1.00 69.06 335 THR A CA 1
ATOM 2382 C C . THR A 1 335 ? -11.693 13.696 -8.619 1.00 69.06 335 THR A C 1
ATOM 2384 O O . THR A 1 335 ? -12.384 14.288 -7.808 1.00 69.06 335 THR A O 1
ATOM 2387 N N . VAL A 1 336 ? -10.359 13.801 -8.601 1.00 73.62 336 VAL A N 1
ATOM 2388 C CA . VAL A 1 336 ? -9.668 14.518 -7.509 1.00 73.62 336 VAL A CA 1
ATOM 2389 C C . VAL A 1 336 ? -9.929 16.016 -7.569 1.00 73.62 336 VAL A C 1
ATOM 2391 O O . VAL A 1 336 ? -10.176 16.618 -6.525 1.00 73.62 336 VAL A O 1
ATOM 2394 N N . ASP A 1 337 ? -9.914 16.631 -8.752 1.00 72.25 337 ASP A N 1
ATOM 2395 C CA . ASP A 1 337 ? -10.222 18.060 -8.861 1.00 72.25 337 ASP A CA 1
ATOM 2396 C C . ASP A 1 337 ? -11.693 18.325 -8.524 1.00 72.25 337 ASP A C 1
ATOM 2398 O O . ASP A 1 337 ? -11.997 19.244 -7.756 1.00 72.25 337 ASP A O 1
ATOM 2402 N N . THR A 1 338 ? -12.604 17.468 -9.003 1.00 73.06 338 THR A N 1
ATOM 2403 C CA . THR A 1 338 ? -14.029 17.566 -8.665 1.00 73.06 338 THR A CA 1
ATOM 2404 C C . THR A 1 338 ? -14.256 17.366 -7.169 1.00 73.06 338 THR A C 1
ATOM 2406 O O . THR A 1 338 ? -14.898 18.203 -6.545 1.00 73.06 338 THR A O 1
ATOM 2409 N N . VAL A 1 339 ? -13.681 16.327 -6.565 1.00 71.19 339 VAL A N 1
ATOM 2410 C CA . VAL A 1 339 ? -13.770 16.026 -5.130 1.00 71.19 339 VAL A CA 1
ATOM 2411 C C . VAL A 1 339 ? -13.184 17.164 -4.304 1.00 71.19 339 VAL A C 1
ATOM 2413 O O . VAL A 1 339 ? -13.857 17.659 -3.411 1.00 71.19 339 VAL A O 1
ATOM 2416 N N . ASN A 1 340 ? -11.990 17.667 -4.625 1.00 75.19 340 ASN A N 1
ATOM 2417 C CA . ASN A 1 340 ? -11.397 18.791 -3.895 1.00 75.19 340 ASN A CA 1
ATOM 2418 C C . ASN A 1 340 ? -12.243 20.064 -3.990 1.00 75.19 340 ASN A C 1
ATOM 2420 O O . ASN A 1 340 ? -12.308 20.826 -3.026 1.00 75.19 340 ASN A O 1
ATOM 2424 N N . SER A 1 341 ? -12.879 20.315 -5.138 1.00 79.00 341 SER A N 1
ATOM 2425 C CA . SER A 1 341 ? -13.812 21.435 -5.284 1.00 79.00 341 SER A CA 1
ATOM 2426 C C . SER A 1 341 ? -15.135 21.201 -4.544 1.00 79.00 341 SER A C 1
ATOM 2428 O O . SER A 1 341 ? -15.742 22.168 -4.098 1.00 79.00 341 SER A O 1
ATOM 2430 N N . LYS A 1 342 ? -15.561 19.944 -4.375 1.00 76.69 342 LYS A N 1
ATOM 2431 C CA . LYS A 1 342 ? -16.816 19.553 -3.715 1.00 76.69 342 LYS A CA 1
ATOM 2432 C C . LYS A 1 342 ? -16.708 19.400 -2.201 1.00 76.69 342 LYS A C 1
ATOM 2434 O O . LYS A 1 342 ? -17.702 19.591 -1.519 1.00 76.69 342 LYS A O 1
ATOM 2439 N N . LEU A 1 343 ? -15.520 19.094 -1.683 1.00 75.19 343 LEU A N 1
ATOM 2440 C CA . LEU A 1 343 ? -15.262 18.908 -0.251 1.00 75.19 343 LEU A CA 1
ATOM 2441 C C . LEU A 1 343 ? -15.125 20.222 0.522 1.00 75.19 343 LEU A C 1
ATOM 2443 O O . LEU A 1 343 ? -15.300 20.256 1.734 1.00 75.19 343 LEU A O 1
ATOM 2447 N N . ARG A 1 344 ? -14.762 21.311 -0.154 1.00 78.19 344 ARG A N 1
ATOM 2448 C CA . ARG A 1 344 ? -14.522 22.602 0.491 1.00 78.19 344 ARG A CA 1
ATOM 2449 C C . ARG A 1 344 ? -15.837 23.338 0.701 1.00 78.19 344 ARG A C 1
ATOM 2451 O O . ARG A 1 344 ? -16.417 23.791 -0.275 1.00 78.19 344 ARG A O 1
ATOM 2458 N N . GLU A 1 345 ? -16.276 23.507 1.946 1.00 77.94 345 GLU A N 1
ATOM 2459 C CA . GLU A 1 345 ? -17.515 24.243 2.264 1.00 77.94 345 GLU A CA 1
ATOM 2460 C C . GLU A 1 345 ? -17.549 25.672 1.692 1.00 77.94 345 GLU A C 1
ATOM 2462 O O . GLU A 1 345 ? -18.618 26.205 1.404 1.00 77.94 345 GLU A O 1
ATOM 2467 N N . ASP A 1 346 ? -16.385 26.304 1.502 1.00 81.75 346 ASP A N 1
ATOM 2468 C CA . ASP A 1 346 ? -16.246 27.655 0.947 1.00 81.75 346 ASP A CA 1
ATOM 2469 C C . ASP A 1 346 ? -16.203 27.705 -0.592 1.00 81.75 346 ASP A C 1
ATOM 2471 O O . ASP A 1 346 ? -16.134 28.786 -1.181 1.00 81.75 346 ASP A O 1
ATOM 2475 N N . SER A 1 347 ? -16.237 26.550 -1.253 1.00 82.25 347 SER A N 1
ATOM 2476 C CA . SER A 1 347 ? -16.241 26.429 -2.706 1.00 82.25 347 SER A CA 1
ATOM 2477 C C . SER A 1 347 ? -17.650 26.590 -3.276 1.00 82.25 347 SER A C 1
ATOM 2479 O O . SER A 1 347 ? -18.593 25.950 -2.819 1.00 82.25 347 SER A O 1
ATOM 2481 N N . ASP A 1 348 ? -17.780 27.347 -4.372 1.00 79.44 348 ASP A N 1
ATOM 2482 C CA . ASP A 1 348 ? -19.018 27.413 -5.172 1.00 79.44 348 ASP A CA 1
ATOM 2483 C C . ASP A 1 348 ? -19.464 26.029 -5.699 1.00 79.44 348 ASP A C 1
ATOM 2485 O O . ASP A 1 348 ? -20.597 25.869 -6.152 1.00 79.44 348 ASP A O 1
ATOM 2489 N N . GLY A 1 349 ? -18.557 25.045 -5.680 1.00 77.12 349 GLY A N 1
ATOM 2490 C CA . GLY A 1 349 ? -18.793 23.666 -6.085 1.00 77.12 349 GLY A CA 1
ATOM 2491 C C . GLY A 1 349 ? -19.113 22.701 -4.947 1.00 77.12 349 GLY A C 1
ATOM 2492 O O . GLY A 1 349 ? -19.221 21.522 -5.255 1.00 77.12 349 GLY A O 1
ATOM 2493 N N . TYR A 1 350 ? -19.237 23.143 -3.686 1.00 78.62 350 TYR A N 1
ATOM 2494 C CA . TYR A 1 350 ? -19.543 22.254 -2.557 1.00 78.62 350 TYR A CA 1
ATOM 2495 C C . TYR A 1 350 ? -20.786 21.400 -2.831 1.00 78.62 350 TYR A C 1
ATOM 2497 O O . TYR A 1 350 ? -21.824 21.910 -3.262 1.00 78.62 350 TYR A O 1
ATOM 2505 N N . ASP A 1 351 ? -20.671 20.098 -2.586 1.00 75.38 351 ASP A N 1
ATOM 2506 C CA . ASP A 1 351 ? -21.729 19.133 -2.865 1.00 75.38 351 ASP A CA 1
ATOM 2507 C C . ASP A 1 351 ? -21.958 18.253 -1.638 1.00 75.38 351 ASP A C 1
ATOM 2509 O O . ASP A 1 351 ? -21.175 17.345 -1.364 1.00 75.38 351 ASP A O 1
ATOM 2513 N N . SER A 1 352 ? -23.047 18.508 -0.911 1.00 70.38 352 SER A N 1
ATOM 2514 C CA . SER A 1 352 ? -23.430 17.711 0.260 1.00 70.38 352 SER A CA 1
ATOM 2515 C C . SER A 1 352 ? -23.868 16.282 -0.098 1.00 70.38 352 SER A C 1
ATOM 2517 O O . SER A 1 352 ? -24.038 15.444 0.789 1.00 70.38 352 SER A O 1
ATOM 2519 N N . GLU A 1 353 ? -24.043 15.968 -1.388 1.00 70.88 353 GLU A N 1
ATOM 2520 C CA . GLU A 1 353 ? -24.249 14.598 -1.877 1.00 70.88 353 GLU A CA 1
ATOM 2521 C C . GLU A 1 353 ? -22.930 13.832 -2.074 1.00 70.88 353 GLU A C 1
ATOM 2523 O O . GLU A 1 353 ? -22.957 12.637 -2.365 1.00 70.88 353 GLU A O 1
ATOM 2528 N N . ASN A 1 354 ? -21.765 14.474 -1.917 1.00 75.31 354 ASN A N 1
ATOM 2529 C CA . ASN A 1 354 ? -20.481 13.797 -2.062 1.00 75.31 354 ASN A CA 1
ATOM 2530 C C . ASN A 1 354 ? -20.281 12.749 -0.955 1.00 75.31 354 ASN A C 1
ATOM 2532 O O . ASN A 1 354 ? -20.381 13.057 0.232 1.00 75.31 354 ASN A O 1
ATOM 2536 N N . VAL A 1 355 ? -19.922 11.521 -1.346 1.00 70.00 355 VAL A N 1
ATOM 2537 C CA . VAL A 1 355 ? -19.723 10.402 -0.408 1.00 70.00 355 VAL A CA 1
ATOM 2538 C C . VAL A 1 355 ? -18.731 10.713 0.713 1.00 70.00 355 VAL A C 1
ATOM 2540 O O . VAL A 1 355 ? -18.924 10.273 1.838 1.00 70.00 355 VAL A O 1
ATOM 2543 N N . LEU A 1 356 ? -17.678 11.485 0.431 1.00 69.69 356 LEU A N 1
ATOM 2544 C CA . LEU A 1 356 ? -16.647 11.813 1.412 1.00 69.69 356 LEU A CA 1
ATOM 2545 C C . LEU A 1 356 ? -17.158 12.839 2.424 1.00 69.69 356 LEU A C 1
ATOM 2547 O O . LEU A 1 356 ? -16.887 12.700 3.609 1.00 69.69 356 LEU A O 1
ATOM 2551 N N . THR A 1 357 ? -17.961 13.806 1.977 1.00 69.88 357 THR A N 1
ATOM 2552 C CA . THR A 1 357 ? -18.688 14.716 2.872 1.00 69.88 357 THR A CA 1
ATOM 2553 C C . THR A 1 357 ? -19.682 13.945 3.741 1.00 69.88 357 THR A C 1
ATOM 2555 O O . THR A 1 357 ? -19.835 14.252 4.916 1.00 69.88 357 THR A O 1
ATOM 2558 N N . GLN A 1 358 ? -20.321 12.903 3.199 1.00 71.25 358 GLN A N 1
ATOM 2559 C CA . GLN A 1 358 ? -21.228 12.043 3.967 1.00 71.25 358 GLN A CA 1
ATOM 2560 C C . GLN A 1 358 ? -20.512 11.067 4.920 1.00 71.25 358 GLN A C 1
ATOM 2562 O O . GLN A 1 358 ? -21.113 10.618 5.893 1.00 71.25 358 GLN A O 1
ATOM 2567 N N . LEU A 1 359 ? -19.236 10.758 4.679 1.00 68.06 359 LEU A N 1
ATOM 2568 C CA . LEU A 1 359 ? -18.400 9.981 5.598 1.00 68.06 359 LEU A CA 1
ATOM 2569 C C . LEU A 1 359 ? -17.867 10.836 6.749 1.00 68.06 359 LEU A C 1
ATOM 2571 O O . LEU A 1 359 ? -17.979 10.412 7.894 1.00 68.06 359 LEU A O 1
ATOM 2575 N N . ASP A 1 360 ? -17.370 12.044 6.463 1.00 69.38 360 ASP A N 1
ATOM 2576 C CA . ASP A 1 360 ? -17.049 13.061 7.485 1.00 69.38 360 ASP A CA 1
ATOM 2577 C C . ASP A 1 360 ? -18.275 13.304 8.377 1.00 69.38 360 ASP A C 1
ATOM 2579 O O . ASP A 1 360 ? -18.222 13.376 9.602 1.00 69.38 360 ASP A O 1
ATOM 2583 N N . ALA A 1 361 ? -19.445 13.259 7.743 1.00 65.56 361 ALA A N 1
ATOM 2584 C CA . ALA A 1 361 ? -20.701 13.410 8.419 1.00 65.56 361 ALA A CA 1
ATOM 2585 C C . ALA A 1 361 ? -21.091 12.294 9.402 1.00 65.56 361 ALA A C 1
ATOM 2587 O O . ALA A 1 361 ? -21.925 12.528 10.286 1.00 65.56 361 ALA A O 1
ATOM 2588 N N . ALA A 1 362 ? -20.536 11.092 9.245 1.00 66.06 362 ALA A N 1
ATOM 2589 C CA . ALA A 1 362 ? -20.755 9.992 10.173 1.00 66.06 362 ALA A CA 1
ATOM 2590 C C . ALA A 1 362 ? -20.048 10.236 11.517 1.00 66.06 362 ALA A C 1
ATOM 2592 O O . ALA A 1 362 ? -20.538 9.756 12.539 1.00 66.06 362 ALA A O 1
ATOM 2593 N N . GLU A 1 363 ? -18.960 11.017 11.538 1.00 71.19 363 GLU A N 1
ATOM 2594 C CA . GLU A 1 363 ? -18.294 11.444 12.776 1.00 71.19 363 GLU A CA 1
ATOM 2595 C C . GLU A 1 363 ? -19.229 12.311 13.628 1.00 71.19 363 GLU A C 1
ATOM 2597 O O . GLU A 1 363 ? -19.392 12.050 14.815 1.00 71.19 363 GLU A O 1
ATOM 2602 N N . GLU A 1 364 ? -19.943 13.263 13.014 1.00 70.38 364 GLU A N 1
ATOM 2603 C CA . GLU A 1 364 ? -20.910 14.117 13.728 1.00 70.38 364 GLU A CA 1
ATOM 2604 C C . GLU A 1 364 ? -22.103 13.342 14.312 1.00 70.38 364 GLU A C 1
ATOM 2606 O O . GLU A 1 364 ? -22.773 13.836 15.212 1.00 70.38 364 GLU A O 1
ATOM 2611 N N . ILE A 1 365 ? -22.419 12.145 13.807 1.00 68.69 365 ILE A N 1
ATOM 2612 C CA . ILE A 1 365 ? -23.473 11.309 14.404 1.00 68.69 365 ILE A CA 1
ATOM 2613 C C . ILE A 1 365 ? -23.009 10.743 15.761 1.00 68.69 365 ILE A C 1
ATOM 2615 O O . ILE A 1 365 ? -23.834 10.488 16.636 1.00 68.69 365 ILE A O 1
ATOM 2619 N N . MET A 1 366 ? -21.698 10.572 15.946 1.00 69.06 366 MET A N 1
ATOM 2620 C CA . MET A 1 366 ? -21.050 10.173 17.200 1.00 69.06 366 MET A CA 1
ATOM 2621 C C . MET A 1 366 ? -20.420 11.385 17.904 1.00 69.06 366 MET A C 1
ATOM 2623 O O . MET A 1 366 ? -19.315 11.299 18.444 1.00 69.06 366 MET A O 1
ATOM 2627 N N . ASP A 1 367 ? -21.115 12.522 17.879 1.00 76.94 367 ASP A N 1
ATOM 2628 C CA . ASP A 1 367 ? -20.717 13.707 18.628 1.00 76.94 367 ASP A CA 1
ATOM 2629 C C . ASP A 1 367 ? -20.738 13.466 20.154 1.00 76.94 367 ASP A C 1
ATOM 2631 O O . ASP A 1 367 ? -20.980 12.362 20.654 1.00 76.94 367 ASP A O 1
ATOM 2635 N N . GLU A 1 368 ? -20.429 14.515 20.917 1.00 80.06 368 GLU A N 1
ATOM 2636 C CA . GLU A 1 368 ? -20.430 14.474 22.380 1.00 80.06 368 GLU A CA 1
ATOM 2637 C C . GLU A 1 368 ? -21.765 13.955 22.944 1.00 80.06 368 GLU A C 1
ATOM 2639 O O . GLU A 1 368 ? -21.743 13.042 23.765 1.00 80.06 368 GLU A O 1
ATOM 2644 N N . GLU A 1 369 ? -22.913 14.405 22.420 1.00 82.75 369 GLU A N 1
ATOM 2645 C CA . GLU A 1 369 ? -24.231 13.934 22.871 1.00 82.75 369 GLU A CA 1
ATOM 2646 C C . GLU A 1 369 ? -24.463 12.448 22.550 1.00 82.75 369 GLU A C 1
ATOM 2648 O O . GLU A 1 369 ? -25.016 11.704 23.371 1.00 82.75 369 GLU A O 1
ATOM 2653 N N . GLY A 1 370 ? -24.051 11.992 21.362 1.00 79.94 370 GLY A N 1
ATOM 2654 C CA . GLY A 1 370 ? -24.126 10.587 20.962 1.00 79.94 370 GLY A CA 1
ATOM 2655 C C . GLY A 1 370 ? -23.286 9.686 21.868 1.00 79.94 370 GLY A C 1
ATOM 2656 O O . GLY A 1 370 ? -23.783 8.671 22.371 1.00 79.94 370 GLY A O 1
ATOM 2657 N N . ARG A 1 371 ? -22.037 10.081 22.140 1.00 80.69 371 ARG A N 1
ATOM 2658 C CA . ARG A 1 371 ? -21.137 9.373 23.063 1.00 80.69 371 ARG A CA 1
ATOM 2659 C C . ARG A 1 371 ? -21.719 9.321 24.471 1.00 80.69 371 ARG A C 1
ATOM 2661 O O . ARG A 1 371 ? -21.757 8.249 25.074 1.00 80.69 371 ARG A O 1
ATOM 2668 N N . ASP A 1 372 ? -22.208 10.446 24.970 1.00 84.38 372 ASP A N 1
ATOM 2669 C CA . ASP A 1 372 ? -22.775 10.562 26.308 1.00 84.38 372 ASP A CA 1
ATOM 2670 C C . ASP A 1 372 ? -24.046 9.713 26.472 1.00 84.38 372 ASP A C 1
ATOM 2672 O O . ASP A 1 372 ? -24.215 9.006 27.470 1.00 84.38 372 ASP A O 1
ATOM 2676 N N . THR A 1 373 ? -24.895 9.675 25.440 1.00 83.56 373 THR A N 1
ATOM 2677 C CA . THR A 1 373 ? -26.078 8.802 25.387 1.00 83.56 373 THR A CA 1
ATOM 2678 C C . THR A 1 373 ? -25.689 7.322 25.493 1.00 83.56 373 THR A C 1
ATOM 2680 O O . THR A 1 373 ? -26.320 6.561 26.235 1.00 83.56 373 THR A O 1
ATOM 2683 N N . VAL A 1 374 ? -24.638 6.902 24.778 1.00 78.81 374 VAL A N 1
ATOM 2684 C CA . VAL A 1 374 ? -24.117 5.524 24.828 1.00 78.81 374 VAL A CA 1
ATOM 2685 C C . VAL A 1 374 ? -23.491 5.215 26.192 1.00 78.81 374 VAL A C 1
ATOM 2687 O O . VAL A 1 374 ? -23.738 4.137 26.740 1.00 78.81 374 VAL A O 1
ATOM 2690 N N . MET A 1 375 ? -22.740 6.152 26.782 1.00 80.25 375 MET A N 1
ATOM 2691 C CA . MET A 1 375 ? -22.162 5.989 28.122 1.00 80.25 375 MET A CA 1
ATOM 2692 C C . MET A 1 375 ? -23.249 5.800 29.183 1.00 80.25 375 MET A C 1
ATOM 2694 O O . MET A 1 375 ? -23.203 4.822 29.930 1.00 80.25 375 MET A O 1
ATOM 2698 N N . ALA A 1 376 ? -24.285 6.640 29.198 1.00 85.00 376 ALA A N 1
ATOM 2699 C CA . ALA A 1 376 ? -25.398 6.494 30.135 1.00 85.00 376 ALA A CA 1
ATOM 2700 C C . ALA A 1 376 ? -26.144 5.157 29.958 1.00 85.00 376 ALA A C 1
ATOM 2702 O O . ALA A 1 376 ? -26.521 4.506 30.939 1.00 85.00 376 ALA A O 1
ATOM 2703 N N . PHE A 1 377 ? -26.326 4.697 28.711 1.00 82.25 377 PHE A N 1
ATOM 2704 C CA . PHE A 1 377 ? -26.900 3.375 28.437 1.00 82.25 377 PHE A CA 1
ATOM 2705 C C . PHE A 1 377 ? -26.041 2.250 29.033 1.00 82.25 377 PHE A C 1
ATOM 2707 O O . PHE A 1 377 ? -26.586 1.301 29.605 1.00 82.25 377 PHE A O 1
ATOM 2714 N N . SER A 1 378 ? -24.711 2.371 28.951 1.00 79.00 378 SER A N 1
ATOM 2715 C CA . SER A 1 378 ? -23.772 1.405 29.534 1.00 79.00 378 SER A CA 1
ATOM 2716 C C . SER A 1 378 ? -23.870 1.346 31.063 1.00 79.00 378 SER A C 1
ATOM 2718 O O . SER A 1 378 ? -23.911 0.256 31.633 1.00 79.00 378 SER A O 1
ATOM 2720 N N . GLU A 1 379 ? -24.025 2.485 31.737 1.00 84.25 379 GLU A N 1
ATOM 2721 C CA . GLU A 1 379 ? -24.134 2.541 33.199 1.00 84.25 379 GLU A CA 1
ATOM 2722 C C . GLU A 1 379 ? -25.414 1.876 33.703 1.00 84.25 379 GLU A C 1
ATOM 2724 O O . GLU A 1 379 ? -25.383 1.062 34.630 1.00 84.25 379 GLU A O 1
ATOM 2729 N N . ILE A 1 380 ? -26.542 2.126 33.032 1.00 88.00 380 ILE A N 1
ATOM 2730 C CA . ILE A 1 380 ? -27.800 1.430 33.326 1.00 88.00 380 ILE A CA 1
ATOM 2731 C C . ILE A 1 380 ? -27.687 -0.073 33.058 1.00 88.00 380 ILE A C 1
ATOM 2733 O O . ILE A 1 380 ? -28.249 -0.868 33.817 1.00 88.00 380 ILE A O 1
ATOM 2737 N N . ALA A 1 381 ? -26.963 -0.485 32.016 1.00 81.44 381 ALA A N 1
ATOM 2738 C CA . ALA A 1 381 ? -26.728 -1.899 31.746 1.00 81.44 381 ALA A CA 1
ATOM 2739 C C . ALA A 1 381 ? -25.919 -2.567 32.873 1.00 81.44 381 ALA A C 1
ATOM 2741 O O . ALA A 1 381 ? -26.259 -3.682 33.270 1.00 81.44 381 ALA A O 1
ATOM 2742 N N . VAL A 1 382 ? -24.922 -1.881 33.446 1.00 80.75 382 VAL A N 1
ATOM 2743 C CA . VAL A 1 382 ? -24.151 -2.368 34.608 1.00 80.75 382 VAL A CA 1
ATOM 2744 C C . VAL A 1 382 ? -25.039 -2.503 35.848 1.00 80.75 382 VAL A C 1
ATOM 2746 O O . VAL A 1 382 ? -25.010 -3.540 36.515 1.00 80.75 382 VAL A O 1
ATOM 2749 N N . VAL A 1 383 ? -25.879 -1.503 36.135 1.00 87.94 383 VAL A N 1
ATOM 2750 C CA . VAL A 1 383 ? -26.848 -1.563 37.245 1.00 87.94 383 VAL A CA 1
ATOM 2751 C C . VAL A 1 383 ? -27.824 -2.729 37.057 1.00 87.94 383 VAL A C 1
ATOM 2753 O O . VAL A 1 383 ? -28.084 -3.489 37.993 1.00 87.94 383 VAL A O 1
ATOM 2756 N N . LEU A 1 384 ? -28.331 -2.922 35.837 1.00 88.44 384 LEU A N 1
ATOM 2757 C CA . LEU A 1 384 ? -29.212 -4.041 35.517 1.00 88.44 384 LEU A CA 1
ATOM 2758 C C . LEU A 1 384 ? -28.504 -5.390 35.682 1.00 88.44 384 LEU A C 1
ATOM 2760 O O . LEU A 1 384 ? -29.085 -6.306 36.264 1.00 88.44 384 LEU A O 1
ATOM 2764 N N . ALA A 1 385 ? -27.272 -5.517 35.187 1.00 83.69 385 ALA A N 1
ATOM 2765 C CA . ALA A 1 385 ? -26.479 -6.737 35.291 1.00 83.69 385 ALA A CA 1
ATOM 2766 C C . ALA A 1 385 ? -26.234 -7.117 36.757 1.00 83.69 385 ALA A C 1
ATOM 2768 O O . ALA A 1 385 ? -26.470 -8.265 37.131 1.00 83.69 385 ALA A O 1
ATOM 2769 N N . SER A 1 386 ? -25.873 -6.145 37.600 1.00 82.56 386 SER A N 1
ATOM 2770 C CA . SER A 1 386 ? -25.746 -6.342 39.049 1.00 82.56 386 SER A CA 1
ATOM 2771 C C . SER A 1 386 ? -27.036 -6.903 39.659 1.00 82.56 386 SER A C 1
ATOM 2773 O O . SER A 1 386 ? -27.022 -7.916 40.360 1.00 82.56 386 SER A O 1
ATOM 2775 N N . GLN A 1 387 ? -28.190 -6.324 39.307 1.00 90.69 387 GLN A N 1
ATOM 2776 C CA . GLN A 1 387 ? -29.471 -6.788 39.837 1.00 90.69 387 GLN A CA 1
ATOM 2777 C C . GLN A 1 387 ? -29.874 -8.177 39.322 1.00 90.69 387 GLN A C 1
ATOM 2779 O O . GLN A 1 387 ? -30.503 -8.951 40.051 1.00 90.69 387 GLN A O 1
ATOM 2784 N N . VAL A 1 388 ? -29.530 -8.506 38.074 1.00 85.62 388 VAL A N 1
ATOM 2785 C CA . VAL A 1 388 ? -29.705 -9.853 37.519 1.00 85.62 388 VAL A CA 1
ATOM 2786 C C . VAL A 1 388 ? -28.901 -10.858 38.338 1.00 85.62 388 VAL A C 1
ATOM 2788 O O . VAL A 1 388 ? -29.461 -11.888 38.716 1.00 85.62 388 VAL A O 1
ATOM 2791 N N . VAL A 1 389 ? -27.638 -10.545 38.647 1.00 83.75 389 VAL A N 1
ATOM 2792 C CA . VAL A 1 389 ? -26.761 -11.403 39.455 1.00 83.75 389 VAL A CA 1
ATOM 2793 C C . VAL A 1 389 ? -27.347 -11.611 40.851 1.00 83.75 389 VAL A C 1
ATOM 2795 O O . VAL A 1 389 ? -27.645 -12.747 41.220 1.00 83.75 389 VAL A O 1
ATOM 2798 N N . ALA A 1 390 ? -27.645 -10.529 41.571 1.00 84.12 390 ALA A N 1
ATOM 2799 C CA . ALA A 1 390 ? -28.174 -10.594 42.933 1.00 84.12 390 ALA A CA 1
ATOM 2800 C C . ALA A 1 390 ? -29.472 -11.422 43.036 1.00 84.12 390 ALA A C 1
ATOM 2802 O O . ALA A 1 390 ? -29.666 -12.192 43.974 1.00 84.12 390 ALA A O 1
ATOM 2803 N N . VAL A 1 391 ? -30.390 -11.295 42.072 1.00 87.12 391 VAL A N 1
ATOM 2804 C CA . VAL A 1 391 ? -31.687 -11.996 42.132 1.00 87.12 391 VAL A CA 1
ATOM 2805 C C . VAL A 1 391 ? -31.607 -13.424 41.612 1.00 87.12 391 VAL A C 1
ATOM 2807 O O . VAL A 1 391 ? -32.217 -14.313 42.205 1.00 87.12 391 VAL A O 1
ATOM 2810 N N . GLN A 1 392 ? -30.941 -13.647 40.474 1.00 83.44 392 GLN A N 1
ATOM 2811 C CA . GLN A 1 392 ? -30.919 -14.970 39.844 1.00 83.44 392 GLN A CA 1
ATOM 2812 C C . GLN A 1 392 ? -29.919 -15.893 40.526 1.00 83.44 392 GLN A C 1
ATOM 2814 O O . GLN A 1 392 ? -30.253 -17.050 40.742 1.00 83.44 392 GLN A O 1
ATOM 2819 N N . TYR A 1 393 ? -28.735 -15.396 40.879 1.00 77.00 393 TYR A N 1
ATOM 2820 C CA . TYR A 1 393 ? -27.666 -16.227 41.428 1.00 77.00 393 TYR A CA 1
ATOM 2821 C C . TYR A 1 393 ? -27.722 -16.237 42.951 1.00 77.00 393 TYR A C 1
ATOM 2823 O O . TYR A 1 393 ? -27.958 -17.279 43.549 1.00 77.00 393 TYR A O 1
ATOM 2831 N N . GLU A 1 394 ? -27.667 -15.066 43.582 1.00 82.19 394 GLU A N 1
ATOM 2832 C CA . GLU A 1 394 ? -27.567 -14.982 45.047 1.00 82.19 394 GLU A CA 1
ATOM 2833 C C . GLU A 1 394 ? -28.920 -15.162 45.771 1.00 82.19 394 GLU A C 1
ATOM 2835 O O . GLU A 1 394 ? -29.003 -15.144 47.003 1.00 82.19 394 GLU A O 1
ATOM 2840 N N . GLY A 1 395 ? -30.018 -15.304 45.019 1.00 85.19 395 GLY A N 1
ATOM 2841 C CA . GLY A 1 395 ? -31.367 -15.488 45.561 1.00 85.19 395 GLY A CA 1
ATOM 2842 C C . GLY A 1 395 ? -31.905 -14.280 46.337 1.00 85.19 395 GLY A C 1
ATOM 2843 O O . GLY A 1 395 ? -32.828 -14.426 47.150 1.00 85.19 395 GLY A O 1
ATOM 2844 N N . GLN A 1 396 ? -31.347 -13.087 46.115 1.00 89.44 396 GLN A N 1
ATOM 2845 C CA . GLN A 1 396 ? -31.805 -11.858 46.749 1.00 89.44 396 GLN A CA 1
ATOM 2846 C C . GLN A 1 396 ? -33.166 -11.406 46.201 1.00 89.44 396 GLN A C 1
ATOM 2848 O O . GLN A 1 396 ? -33.629 -11.795 45.126 1.00 89.44 396 GLN A O 1
ATOM 2853 N N . SER A 1 397 ? -33.845 -10.549 46.966 1.00 92.69 397 SER A N 1
ATOM 2854 C CA . SER A 1 397 ? -35.082 -9.920 46.495 1.00 92.69 397 SER A CA 1
ATOM 2855 C C . SER A 1 397 ? -34.778 -8.832 45.467 1.00 92.69 397 SER A C 1
ATOM 2857 O O . SER A 1 397 ? -33.808 -8.095 45.608 1.00 92.69 397 SER A O 1
ATOM 2859 N N . LEU A 1 398 ? -35.643 -8.697 44.457 1.00 93.06 398 LEU A N 1
ATOM 2860 C CA . LEU A 1 398 ? -35.531 -7.634 43.460 1.00 93.06 398 LEU A CA 1
ATOM 2861 C C . LEU A 1 398 ? -35.625 -6.248 44.117 1.00 93.06 398 LEU A C 1
ATOM 2863 O O . LEU A 1 398 ? -36.666 -5.902 44.680 1.00 93.06 398 LEU A O 1
ATOM 2867 N N . ILE A 1 399 ? -34.570 -5.447 43.976 1.00 94.38 399 ILE A N 1
ATOM 2868 C CA . ILE A 1 399 ? -34.588 -4.006 44.218 1.00 94.38 399 ILE A CA 1
ATOM 2869 C C . ILE A 1 399 ? -35.064 -3.366 42.915 1.00 94.38 399 ILE A C 1
ATOM 2871 O O . ILE A 1 399 ? -34.402 -3.442 41.884 1.00 94.38 399 ILE A O 1
ATOM 2875 N N . SER A 1 400 ? -36.277 -2.816 42.931 1.00 93.75 400 SER A N 1
ATOM 2876 C CA . SER A 1 400 ? -36.921 -2.319 41.713 1.00 93.75 400 SER A CA 1
ATOM 2877 C C . SER A 1 400 ? -36.584 -0.869 41.383 1.00 93.75 400 SER A C 1
ATOM 2879 O O . SER A 1 400 ? -36.972 -0.420 40.319 1.00 93.75 400 SER A O 1
ATOM 2881 N N . ASP A 1 401 ? -35.964 -0.118 42.289 1.00 96.44 401 ASP A N 1
ATOM 2882 C CA . ASP A 1 401 ? -35.657 1.308 42.130 1.00 96.44 401 ASP A CA 1
ATOM 2883 C C . ASP A 1 401 ? -34.186 1.481 41.733 1.00 96.44 401 ASP A C 1
ATOM 2885 O O . ASP A 1 401 ? -33.309 1.030 42.463 1.00 96.44 401 ASP A O 1
ATOM 2889 N N . ILE A 1 402 ? -33.914 2.089 40.574 1.00 95.19 402 ILE A N 1
ATOM 2890 C CA . ILE A 1 402 ? -32.551 2.174 40.014 1.00 95.19 402 ILE A CA 1
ATOM 2891 C C . ILE A 1 402 ? -31.564 2.891 40.944 1.00 95.19 402 ILE A C 1
ATOM 2893 O O . ILE A 1 402 ? -30.502 2.312 41.171 1.00 95.19 402 ILE A O 1
ATOM 2897 N N . PRO A 1 403 ? -31.878 4.070 41.520 1.00 96.31 403 PRO A N 1
ATOM 2898 C CA . PRO A 1 403 ? -30.985 4.721 42.481 1.00 96.31 403 PRO A CA 1
ATOM 2899 C C . PRO A 1 403 ? -30.620 3.800 43.653 1.00 96.31 403 PRO A C 1
ATOM 2901 O O . PRO A 1 403 ? -29.454 3.696 44.022 1.00 96.31 403 PRO A O 1
ATOM 2904 N N . SER A 1 404 ? -31.595 3.046 44.173 1.00 96.25 404 SER A N 1
ATOM 2905 C CA . SER A 1 404 ? -31.359 2.065 45.240 1.00 96.25 404 SER A CA 1
ATOM 2906 C C . SER A 1 404 ? -30.468 0.887 44.799 1.00 96.25 404 SER A C 1
ATOM 2908 O O . SER A 1 404 ? -29.701 0.360 45.602 1.00 96.25 404 SER A O 1
ATOM 2910 N N . VAL A 1 405 ? -30.556 0.443 43.538 1.00 92.12 405 VAL A N 1
ATOM 2911 C CA . VAL A 1 405 ? -29.674 -0.611 42.992 1.00 92.12 405 VAL A CA 1
ATOM 2912 C C . VAL A 1 405 ? -28.258 -0.075 42.793 1.00 92.12 405 VAL A C 1
ATOM 2914 O O . VAL A 1 405 ? -27.295 -0.758 43.131 1.00 92.12 405 VAL A O 1
ATOM 2917 N N . ALA A 1 406 ? -28.122 1.143 42.262 1.00 91.94 406 ALA A N 1
ATOM 2918 C CA . ALA A 1 406 ? -26.834 1.808 42.102 1.00 91.94 406 ALA A CA 1
ATOM 2919 C C . ALA A 1 406 ? -26.144 1.994 43.463 1.00 91.94 406 ALA A C 1
ATOM 2921 O O . ALA A 1 406 ? -24.958 1.700 43.585 1.00 91.94 406 ALA A O 1
ATOM 2922 N N . GLU A 1 407 ? -26.898 2.377 44.496 1.00 95.62 407 GLU A N 1
ATOM 2923 C CA . GLU A 1 407 ? -26.435 2.447 45.887 1.00 95.62 407 GLU A CA 1
ATOM 2924 C C . GLU A 1 407 ? -25.900 1.101 46.382 1.00 95.62 407 GLU A C 1
ATOM 2926 O O . GLU A 1 407 ? -24.763 1.026 46.845 1.00 95.62 407 GLU A O 1
ATOM 2931 N N . ALA A 1 408 ? -26.669 0.023 46.202 1.00 91.19 408 ALA A N 1
ATOM 2932 C CA . ALA A 1 408 ? -26.235 -1.319 46.579 1.00 91.19 408 ALA A CA 1
ATOM 2933 C C . ALA A 1 408 ? -24.973 -1.770 45.817 1.00 91.19 408 ALA A C 1
ATOM 2935 O O . ALA A 1 408 ? -24.089 -2.378 46.418 1.00 91.19 408 ALA A O 1
ATOM 2936 N N . LEU A 1 409 ? -24.869 -1.448 44.522 1.00 88.50 409 LEU A N 1
ATOM 2937 C CA . LEU A 1 409 ? -23.705 -1.752 43.685 1.00 88.50 409 LEU A CA 1
ATOM 2938 C C . LEU A 1 409 ? -22.452 -0.977 44.126 1.00 88.50 409 LEU A C 1
ATOM 2940 O O . LEU A 1 409 ? -21.360 -1.545 44.169 1.00 88.50 409 LEU A O 1
ATOM 2944 N N . TYR A 1 410 ? -22.590 0.311 44.448 1.00 90.06 410 TYR A N 1
ATOM 2945 C CA . TYR A 1 410 ? -21.477 1.114 44.954 1.00 90.06 410 TYR A CA 1
ATOM 2946 C C . TYR A 1 410 ? -20.997 0.576 46.304 1.00 90.06 410 TYR A C 1
ATOM 2948 O O . TYR A 1 410 ? -19.799 0.373 46.507 1.00 90.06 410 TYR A O 1
ATOM 2956 N N . ASP A 1 411 ? -21.934 0.293 47.211 1.00 90.56 411 ASP A N 1
ATOM 2957 C CA . ASP A 1 411 ? -21.628 -0.202 48.551 1.00 90.56 411 ASP A CA 1
ATOM 2958 C C . ASP A 1 411 ? -21.017 -1.617 48.511 1.00 90.56 411 ASP A C 1
ATOM 2960 O O . ASP A 1 411 ? -20.145 -1.920 49.326 1.00 90.56 411 ASP A O 1
ATOM 2964 N N . SER A 1 412 ? -21.408 -2.475 47.557 1.00 84.75 412 SER A N 1
ATOM 2965 C CA . SER A 1 412 ? -20.813 -3.810 47.399 1.00 84.75 412 SER A CA 1
ATOM 2966 C C . SER A 1 412 ? -19.372 -3.739 46.893 1.00 84.75 412 SER A C 1
ATOM 2968 O O . SER A 1 412 ? -18.501 -4.413 47.447 1.00 84.75 412 SER A O 1
ATOM 2970 N N . LYS A 1 413 ? -19.105 -2.896 45.883 1.00 81.81 413 LYS A N 1
ATOM 2971 C CA . LYS A 1 413 ? -17.754 -2.687 45.334 1.00 81.81 413 LYS A CA 1
ATOM 2972 C C . LYS A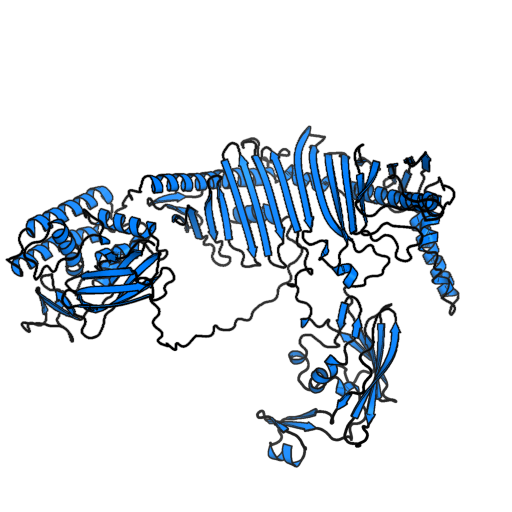 1 413 ? -16.816 -2.028 46.342 1.00 81.81 413 LYS A C 1
ATOM 2974 O O . LYS A 1 413 ? -15.647 -2.377 46.404 1.00 81.81 413 LYS A O 1
ATOM 2979 N N . ASN A 1 414 ? -17.339 -1.129 47.170 1.00 80.88 414 ASN A N 1
ATOM 2980 C CA . ASN A 1 414 ? -16.567 -0.396 48.171 1.00 80.88 414 ASN A CA 1
ATOM 2981 C C . ASN A 1 414 ? -16.739 -0.959 49.593 1.00 80.88 414 ASN A C 1
ATOM 2983 O O . ASN A 1 414 ? -16.598 -0.224 50.579 1.00 80.88 414 ASN A O 1
ATOM 2987 N N . SER A 1 415 ? -17.077 -2.245 49.715 1.00 76.81 415 SER A N 1
ATOM 2988 C CA . SER A 1 415 ? -17.340 -2.899 51.004 1.00 76.81 415 SER A CA 1
ATOM 2989 C C . SER A 1 415 ? -16.079 -3.096 51.851 1.00 76.81 415 SER A C 1
ATOM 2991 O O . SER A 1 415 ? -16.167 -3.136 53.083 1.00 76.81 415 SER A O 1
ATOM 2993 N N . GLU A 1 416 ? -14.900 -3.132 51.225 1.00 75.62 416 GLU A N 1
ATOM 2994 C CA . GLU A 1 416 ? -13.628 -3.041 51.934 1.00 75.62 416 GLU A CA 1
ATOM 2995 C C . GLU A 1 416 ? -13.439 -1.614 52.451 1.00 75.62 416 GLU A C 1
ATOM 2997 O O . GLU A 1 416 ? -13.153 -0.658 51.725 1.00 75.62 416 GLU A O 1
ATOM 3002 N N . ASP A 1 417 ? -13.678 -1.442 53.748 1.00 73.81 417 ASP A N 1
ATOM 3003 C CA . ASP A 1 417 ? -13.545 -0.152 54.403 1.00 73.81 417 ASP A CA 1
ATOM 3004 C C . ASP A 1 417 ? -12.065 0.189 54.626 1.00 73.81 417 ASP A C 1
ATOM 3006 O O . ASP A 1 417 ? -11.545 0.118 55.741 1.00 73.81 417 ASP A O 1
ATOM 3010 N N . ASN A 1 418 ? -11.364 0.552 53.550 1.00 79.38 418 ASN A N 1
ATOM 3011 C CA . ASN A 1 418 ? -9.963 0.981 53.592 1.00 79.38 418 ASN A CA 1
ATOM 3012 C C . ASN A 1 418 ? -9.753 2.155 54.564 1.00 79.38 418 ASN A C 1
ATOM 3014 O O . ASN A 1 418 ? -8.720 2.235 55.234 1.00 79.38 418 ASN A O 1
ATOM 3018 N N . CYS A 1 419 ? -10.778 2.990 54.767 1.00 84.44 419 CYS A N 1
ATOM 3019 C CA . CYS A 1 419 ? -10.759 4.051 55.769 1.00 84.44 419 CYS A CA 1
ATOM 3020 C C . CYS A 1 419 ? -10.732 3.508 57.213 1.00 84.44 419 CYS A C 1
ATOM 3022 O O . CYS A 1 419 ? -10.125 4.130 58.093 1.00 84.44 419 CYS A O 1
ATOM 3024 N N . ALA A 1 420 ? -11.318 2.338 57.494 1.00 83.56 420 ALA A N 1
ATOM 3025 C CA . ALA A 1 420 ? -11.278 1.709 58.818 1.00 83.56 420 ALA A CA 1
ATOM 3026 C C . ALA A 1 420 ? -9.861 1.270 59.233 1.00 83.56 420 ALA A C 1
ATOM 3028 O O . ALA A 1 420 ? -9.547 1.260 60.428 1.00 83.56 420 ALA A O 1
ATOM 3029 N N . TRP A 1 421 ? -8.989 0.968 58.266 1.00 81.62 421 TRP A N 1
ATOM 3030 C CA . TRP A 1 421 ? -7.600 0.565 58.508 1.00 81.62 421 TRP A CA 1
ATOM 3031 C C . TRP A 1 421 ? -6.669 1.746 58.844 1.00 81.62 421 TRP A C 1
ATOM 3033 O O . TRP A 1 421 ? -5.593 1.545 59.420 1.00 81.62 421 TRP A O 1
ATOM 3043 N N . ILE A 1 422 ? -7.103 2.991 58.602 1.00 82.75 422 ILE A N 1
ATOM 3044 C CA . ILE A 1 422 ? -6.398 4.216 59.013 1.00 82.75 422 ILE A CA 1
ATOM 3045 C C . ILE A 1 422 ? -6.581 4.421 60.528 1.00 82.75 422 ILE A C 1
ATOM 3047 O O . ILE A 1 422 ? -7.445 5.154 61.000 1.00 82.75 422 ILE A O 1
ATOM 3051 N N . THR A 1 423 ? -5.764 3.729 61.324 1.00 80.81 423 THR A N 1
ATOM 3052 C CA . THR A 1 423 ? -5.894 3.681 62.797 1.00 80.81 423 THR A CA 1
ATOM 3053 C C . THR A 1 423 ? -5.086 4.740 63.559 1.00 80.81 423 THR A C 1
ATOM 3055 O O . THR A 1 423 ? -5.236 4.871 64.775 1.00 80.81 423 THR A O 1
ATOM 3058 N N . TRP A 1 424 ? -4.214 5.491 62.882 1.00 76.00 424 TRP A N 1
ATOM 3059 C CA . TRP A 1 424 ? -3.170 6.314 63.507 1.00 76.00 424 TRP A CA 1
ATOM 3060 C C . TRP A 1 424 ? -3.506 7.811 63.584 1.00 76.00 424 TRP A C 1
ATOM 3062 O O . TRP A 1 424 ? -2.926 8.510 64.417 1.00 76.00 424 TRP A O 1
ATOM 3072 N N . ASP A 1 425 ? -4.488 8.286 62.813 1.00 89.50 425 ASP A N 1
ATOM 3073 C CA . ASP A 1 425 ? -5.017 9.648 62.906 1.00 89.50 425 ASP A CA 1
ATOM 3074 C C . ASP A 1 425 ? -6.516 9.707 62.571 1.00 89.50 425 ASP A C 1
ATOM 3076 O O . ASP A 1 425 ? -6.944 9.395 61.460 1.00 89.50 425 ASP A O 1
ATOM 3080 N N . LYS A 1 426 ? -7.322 10.156 63.541 1.00 90.62 426 LYS A N 1
ATOM 3081 C CA . LYS A 1 426 ? -8.775 10.284 63.382 1.00 90.62 426 LYS A CA 1
ATOM 3082 C C . LYS A 1 426 ? -9.145 11.330 62.327 1.00 90.62 426 LYS A C 1
ATOM 3084 O O . LYS A 1 426 ? -10.154 11.155 61.659 1.00 90.62 426 LYS A O 1
ATOM 3089 N N . ALA A 1 427 ? -8.359 12.399 62.179 1.00 92.19 427 ALA A N 1
ATOM 3090 C CA . ALA A 1 427 ? -8.658 13.436 61.194 1.00 92.19 427 ALA A CA 1
ATOM 3091 C C . ALA A 1 427 ? -8.479 12.913 59.760 1.00 92.19 427 ALA A C 1
ATOM 3093 O O . ALA A 1 427 ? -9.343 13.152 58.924 1.00 92.19 427 ALA A O 1
ATOM 3094 N N . THR A 1 428 ? -7.417 12.147 59.502 1.00 85.38 428 THR A N 1
ATOM 3095 C CA . THR A 1 428 ? -7.189 11.468 58.216 1.00 85.38 428 THR A CA 1
ATOM 3096 C C . THR A 1 428 ? -8.263 10.416 57.935 1.00 85.38 428 THR A C 1
ATOM 3098 O O . THR A 1 428 ? -8.787 10.357 56.829 1.00 85.38 428 THR A O 1
ATOM 3101 N N . GLN A 1 429 ? -8.652 9.625 58.939 1.00 89.50 429 GLN A N 1
ATOM 3102 C CA . GLN A 1 429 ? -9.752 8.670 58.798 1.00 89.50 429 GLN A CA 1
ATOM 3103 C C . GLN A 1 429 ? -11.091 9.367 58.486 1.00 89.50 429 GLN A C 1
ATOM 3105 O O . GLN A 1 429 ? -11.784 8.966 57.556 1.00 89.50 429 GLN A O 1
ATOM 3110 N N . ASP A 1 430 ? -11.446 10.423 59.226 1.00 90.50 430 ASP A N 1
ATOM 3111 C CA . ASP A 1 430 ? -12.668 11.202 58.989 1.00 90.50 430 ASP A CA 1
ATOM 3112 C C . ASP A 1 430 ? -12.632 11.878 57.592 1.00 90.50 430 ASP A C 1
ATOM 3114 O O . ASP A 1 430 ? -13.671 11.974 56.943 1.00 90.50 430 ASP A O 1
ATOM 3118 N N . ALA A 1 431 ? -11.456 12.299 57.102 1.00 88.75 431 ALA A N 1
ATOM 3119 C CA . ALA A 1 431 ? -11.275 12.835 55.748 1.00 88.75 431 ALA A CA 1
ATOM 3120 C C . ALA A 1 431 ? -11.453 11.763 54.659 1.00 88.75 431 ALA A C 1
ATOM 3122 O O . ALA A 1 431 ? -12.173 12.015 53.701 1.00 88.75 431 ALA A O 1
ATOM 3123 N N . CYS A 1 432 ? -10.893 10.562 54.847 1.00 88.38 432 CYS A N 1
ATOM 3124 C CA . CYS A 1 432 ? -11.104 9.411 53.958 1.00 88.38 432 CYS A CA 1
ATOM 3125 C C . CYS A 1 432 ? -12.592 9.056 53.850 1.00 88.38 432 CYS A C 1
ATOM 3127 O O . CYS A 1 432 ? -13.119 8.903 52.754 1.00 88.38 432 CYS A O 1
ATOM 3129 N N . TYR A 1 433 ? -13.309 9.000 54.981 1.00 91.44 433 TYR A N 1
ATOM 3130 C CA . TYR A 1 433 ? -14.757 8.771 54.963 1.00 91.44 433 TYR A CA 1
ATOM 3131 C C . TYR A 1 433 ? -15.526 9.908 54.289 1.00 91.44 433 TYR A C 1
ATOM 3133 O O . TYR A 1 433 ? -16.519 9.643 53.619 1.00 91.44 433 TYR A O 1
ATOM 3141 N N . ALA A 1 434 ? -15.103 11.162 54.467 1.00 91.50 434 ALA A N 1
ATOM 3142 C CA . ALA A 1 434 ? -15.734 12.299 53.804 1.00 91.50 434 ALA A CA 1
ATOM 3143 C C . ALA A 1 434 ? -15.521 12.268 52.283 1.00 91.50 434 ALA A C 1
ATOM 3145 O O . ALA A 1 434 ? -16.454 12.570 51.548 1.00 91.50 434 ALA A O 1
ATOM 3146 N N . GLU A 1 435 ? -14.333 11.876 51.820 1.00 89.69 435 GLU A N 1
ATOM 3147 C CA . GLU A 1 435 ? -14.015 11.692 50.401 1.00 89.69 435 GLU A CA 1
ATOM 3148 C C . GLU A 1 435 ? -14.791 10.515 49.806 1.00 89.69 435 GLU A C 1
ATOM 3150 O O . GLU A 1 435 ? -15.483 10.696 48.812 1.00 89.69 435 GLU A O 1
ATOM 3155 N N . LYS A 1 436 ? -14.799 9.355 50.476 1.00 87.81 436 LYS A N 1
ATOM 3156 C CA . LYS A 1 436 ? -15.612 8.192 50.084 1.00 87.81 436 LYS A CA 1
ATOM 3157 C C . LYS A 1 436 ? -17.105 8.523 50.033 1.00 87.81 436 LYS A C 1
ATOM 3159 O O . LYS A 1 436 ? -17.804 8.083 49.132 1.00 87.81 436 LYS A O 1
ATOM 3164 N N . GLN A 1 437 ? -17.611 9.306 50.988 1.00 92.69 437 GLN A N 1
ATOM 3165 C CA . GLN A 1 437 ? -19.001 9.762 50.965 1.00 92.69 437 GLN A CA 1
ATOM 3166 C C . GLN A 1 437 ? -19.254 10.742 49.815 1.00 92.69 437 GLN A C 1
ATOM 3168 O O . GLN A 1 437 ? -20.302 10.657 49.191 1.00 92.69 437 GLN A O 1
ATOM 3173 N N . ALA A 1 438 ? -18.324 11.656 49.531 1.00 90.19 438 ALA A N 1
ATOM 3174 C CA . ALA A 1 438 ? -18.452 12.587 48.413 1.00 90.19 438 ALA A CA 1
ATOM 3175 C C . ALA A 1 438 ? -18.430 11.859 47.060 1.00 90.19 438 ALA A C 1
ATOM 3177 O O . ALA A 1 438 ? -19.247 12.175 46.203 1.00 90.19 438 ALA A O 1
ATOM 3178 N N . ASP A 1 439 ? -17.556 10.863 46.899 1.00 90.31 439 ASP A N 1
ATOM 3179 C CA . ASP A 1 439 ? -17.500 9.991 45.721 1.00 90.31 439 ASP A CA 1
ATOM 3180 C C . ASP A 1 439 ? -18.791 9.175 45.569 1.00 90.31 439 ASP A C 1
ATOM 3182 O O . ASP A 1 439 ? -19.404 9.161 44.505 1.00 90.31 439 ASP A O 1
ATOM 3186 N N . ARG A 1 440 ? -19.287 8.591 46.667 1.00 93.44 440 ARG A N 1
ATOM 3187 C CA . ARG A 1 440 ? -20.594 7.923 46.707 1.00 93.44 440 ARG A CA 1
ATOM 3188 C C . ARG A 1 440 ? -21.732 8.855 46.304 1.00 93.44 440 ARG A C 1
ATOM 3190 O O . ARG A 1 440 ? -22.567 8.475 45.491 1.00 93.44 440 ARG A O 1
ATOM 3197 N N . ASP A 1 441 ? -21.793 10.050 46.884 1.00 93.19 441 ASP A N 1
ATOM 3198 C CA . ASP A 1 441 ? -22.853 11.021 46.612 1.00 93.19 441 ASP A CA 1
ATOM 3199 C C . ASP A 1 441 ? -22.795 11.499 45.151 1.00 93.19 441 ASP A C 1
ATOM 3201 O O . ASP A 1 441 ? -23.846 11.624 44.526 1.00 93.19 441 ASP A O 1
ATOM 3205 N N . ALA A 1 442 ? -21.594 11.692 44.592 1.00 90.69 442 ALA A N 1
ATOM 3206 C CA . ALA A 1 442 ? -21.384 12.036 43.186 1.00 90.69 442 ALA A CA 1
ATOM 3207 C C . ALA A 1 442 ? -21.755 10.884 42.238 1.00 90.69 442 ALA A C 1
ATOM 3209 O O . ALA A 1 442 ? -22.396 11.105 41.218 1.00 90.69 442 ALA A O 1
ATOM 3210 N N . TYR A 1 443 ? -21.414 9.638 42.577 1.00 92.50 443 TYR A N 1
ATOM 3211 C CA . TYR A 1 443 ? -21.839 8.471 41.803 1.00 92.50 443 TYR A CA 1
ATOM 3212 C C . TYR A 1 443 ? -23.367 8.327 41.806 1.00 92.50 443 TYR A C 1
ATOM 3214 O O . TYR A 1 443 ? -23.969 8.065 40.767 1.00 92.50 443 TYR A O 1
ATOM 3222 N N . LEU A 1 444 ? -24.012 8.512 42.962 1.00 94.50 444 LEU A N 1
ATOM 3223 C CA . LEU A 1 444 ? -25.460 8.349 43.099 1.00 94.50 444 LEU A CA 1
ATOM 3224 C C . LEU A 1 444 ? -26.267 9.506 42.523 1.00 94.50 444 LEU A C 1
ATOM 3226 O O . LEU A 1 444 ? -27.386 9.266 42.071 1.00 94.50 444 LEU A O 1
ATOM 3230 N N . SER A 1 445 ? -25.737 10.732 42.511 1.00 94.25 445 SER A N 1
ATOM 3231 C CA . SER A 1 445 ? -26.446 11.877 41.929 1.00 94.25 445 SER A CA 1
ATOM 3232 C C . SER A 1 445 ? -26.696 11.707 40.431 1.00 94.25 445 SER A C 1
ATOM 3234 O O . SER A 1 445 ? -27.692 12.217 39.926 1.00 94.25 445 SER A O 1
ATOM 3236 N N . ARG A 1 446 ? -25.884 10.883 39.758 1.00 94.06 446 ARG A N 1
ATOM 3237 C CA . ARG A 1 446 ? -26.062 10.505 38.352 1.00 94.06 446 ARG A CA 1
ATOM 3238 C C . ARG A 1 446 ? -27.294 9.636 38.111 1.00 94.06 446 ARG A C 1
ATOM 3240 O O . ARG A 1 446 ? -27.811 9.607 37.004 1.00 94.06 446 ARG A O 1
ATOM 3247 N N . PHE A 1 447 ? -27.821 8.935 39.118 1.00 95.94 447 PHE A N 1
ATOM 3248 C CA . PHE A 1 447 ? -29.006 8.080 38.978 1.00 95.94 447 PHE A CA 1
ATOM 3249 C C . PHE A 1 447 ? -30.250 8.790 39.524 1.00 95.94 447 PHE A C 1
ATOM 3251 O O . PHE A 1 447 ? -30.595 8.658 40.697 1.00 95.94 447 PHE A O 1
ATOM 3258 N N . VAL A 1 448 ? -30.969 9.520 38.667 1.00 95.25 448 VAL A N 1
ATOM 3259 C CA . VAL A 1 448 ? -32.093 10.379 39.088 1.00 95.25 448 VAL A CA 1
ATOM 3260 C C . VAL A 1 448 ? -33.352 9.569 39.408 1.00 95.25 448 VAL A C 1
ATOM 3262 O O . VAL A 1 448 ? -33.992 9.760 40.444 1.00 95.25 448 VAL A O 1
ATOM 3265 N N . GLN A 1 449 ? -33.755 8.676 38.500 1.00 96.75 449 GLN A N 1
ATOM 3266 C CA . GLN A 1 449 ? -34.946 7.835 38.660 1.00 96.75 449 GLN A CA 1
ATOM 3267 C C . GLN A 1 449 ? -34.913 6.628 37.719 1.00 96.75 449 GLN A C 1
ATOM 3269 O O . GLN A 1 449 ? -34.127 6.577 36.778 1.00 96.75 449 GLN A O 1
ATOM 3274 N N . GLY A 1 450 ? -35.822 5.678 37.934 1.00 95.44 450 GLY A N 1
ATOM 3275 C CA . GLY A 1 450 ? -36.080 4.566 37.022 1.00 95.44 450 GLY A CA 1
ATOM 3276 C C . GLY A 1 450 ? -36.468 3.299 37.762 1.00 95.44 450 GLY A C 1
ATOM 3277 O O . GLY A 1 450 ? -36.286 3.195 38.974 1.00 95.44 450 GLY A O 1
ATOM 3278 N N . THR A 1 451 ? -37.021 2.327 37.036 1.00 96.00 451 THR A N 1
ATOM 3279 C CA . THR A 1 451 ? -37.454 1.060 37.643 1.00 96.00 451 THR A CA 1
ATOM 3280 C C . THR A 1 451 ? -36.964 -0.171 36.899 1.00 96.00 451 THR A C 1
ATOM 3282 O O . THR A 1 451 ? -36.951 -0.171 35.670 1.00 96.00 451 THR A O 1
ATOM 3285 N N . ILE A 1 452 ? -36.619 -1.222 37.647 1.00 94.94 452 ILE A N 1
ATOM 3286 C CA . ILE A 1 452 ? -36.290 -2.560 37.148 1.00 94.94 452 ILE A CA 1
ATOM 3287 C C . ILE A 1 452 ? -37.464 -3.510 37.422 1.00 94.94 452 ILE A C 1
ATOM 3289 O O . ILE A 1 452 ? -37.913 -3.671 38.558 1.00 94.94 452 ILE A O 1
ATOM 3293 N N . GLU A 1 453 ? -37.950 -4.171 36.375 1.00 95.56 453 GLU A N 1
ATOM 3294 C CA . GLU A 1 453 ? -38.977 -5.212 36.426 1.00 95.56 453 GLU A CA 1
ATOM 3295 C C . GLU A 1 453 ? -38.388 -6.551 35.961 1.00 95.56 453 GLU A C 1
ATOM 3297 O O . GLU A 1 453 ? -37.624 -6.593 35.001 1.00 95.56 453 GLU A O 1
ATOM 3302 N N . ASN A 1 454 ? -38.798 -7.662 36.578 1.00 93.69 454 ASN A N 1
ATOM 3303 C CA . ASN A 1 454 ? -38.488 -9.015 36.106 1.00 93.69 454 ASN A CA 1
ATOM 3304 C C . ASN A 1 454 ? -39.785 -9.825 35.960 1.00 93.69 454 ASN A C 1
ATOM 3306 O O . ASN A 1 454 ? -40.558 -9.962 36.912 1.00 93.69 454 ASN A O 1
ATOM 3310 N N . SER A 1 455 ? -40.024 -10.378 34.768 1.00 90.44 455 SER A N 1
ATOM 3311 C CA . SER A 1 455 ? -41.133 -11.295 34.496 1.00 90.44 455 SER A CA 1
ATOM 3312 C C . SER A 1 455 ? -40.647 -12.525 33.729 1.00 90.44 455 SER A C 1
ATOM 3314 O O . SER A 1 455 ? -40.582 -12.539 32.498 1.00 90.44 455 SER A O 1
ATOM 3316 N N . GLY A 1 456 ? -40.304 -13.579 34.475 1.00 82.25 456 GLY A N 1
ATOM 3317 C CA . GLY A 1 456 ? -39.966 -14.888 33.911 1.00 82.25 456 GLY A CA 1
ATOM 3318 C C . GLY A 1 456 ? -38.712 -14.880 33.034 1.00 82.25 456 GLY A C 1
ATOM 3319 O O . GLY A 1 456 ? -38.750 -15.441 31.944 1.00 82.25 456 GLY A O 1
ATOM 3320 N N . GLY A 1 457 ? -37.639 -14.214 33.480 1.00 83.31 457 GLY A N 1
ATOM 3321 C CA . GLY A 1 457 ? -36.367 -14.121 32.745 1.00 83.31 457 GLY A CA 1
ATOM 3322 C C . GLY A 1 457 ? -36.289 -12.950 31.761 1.00 83.31 457 GLY A C 1
ATOM 3323 O O . GLY A 1 457 ? -35.225 -12.693 31.205 1.00 83.31 457 GLY A O 1
ATOM 3324 N N . ASN A 1 458 ? -37.391 -12.210 31.590 1.00 90.00 458 ASN A N 1
ATOM 3325 C CA . ASN A 1 458 ? -37.409 -10.940 30.872 1.00 90.00 458 ASN A CA 1
ATOM 3326 C C . ASN A 1 458 ? -37.273 -9.793 31.870 1.00 90.00 458 ASN A C 1
ATOM 3328 O O . ASN A 1 458 ? -38.183 -9.542 32.668 1.00 90.00 458 ASN A O 1
ATOM 3332 N N . TRP A 1 459 ? -36.148 -9.105 31.791 1.00 92.44 459 TRP A N 1
ATOM 3333 C CA . TRP A 1 459 ? -35.796 -7.961 32.608 1.00 92.44 459 TRP A CA 1
ATOM 3334 C C . TRP A 1 459 ? -36.071 -6.674 31.849 1.00 92.44 459 TRP A C 1
ATOM 3336 O O . TRP A 1 459 ? -35.827 -6.599 30.647 1.00 92.44 459 TRP A O 1
ATOM 3346 N N . LYS A 1 460 ? -36.624 -5.671 32.527 1.00 93.06 460 LYS A N 1
ATOM 3347 C CA . LYS A 1 460 ? -36.978 -4.392 31.910 1.00 93.06 460 LYS A CA 1
ATOM 3348 C C . LYS A 1 460 ? -36.555 -3.239 32.792 1.00 93.06 460 LYS A C 1
ATOM 3350 O O . LYS A 1 460 ? -36.962 -3.185 33.945 1.00 93.06 460 LYS A O 1
ATOM 3355 N N . VAL A 1 461 ? -35.823 -2.298 32.222 1.00 93.06 461 VAL A N 1
ATOM 3356 C CA . VAL A 1 461 ? -35.601 -0.968 32.770 1.00 93.06 461 VAL A CA 1
ATOM 3357 C C . VAL A 1 461 ? -36.620 -0.021 32.150 1.00 93.06 461 VAL A C 1
ATOM 3359 O O . VAL A 1 461 ? -36.729 0.066 30.925 1.00 93.06 461 VAL A O 1
ATOM 3362 N N . ARG A 1 462 ? -37.378 0.692 32.985 1.00 93.62 462 ARG A N 1
ATOM 3363 C CA . ARG A 1 462 ? -38.366 1.683 32.543 1.00 93.62 462 ARG A CA 1
ATOM 3364 C C . ARG A 1 462 ? -38.090 3.051 33.131 1.00 93.62 462 ARG A C 1
ATOM 3366 O O . ARG A 1 462 ? -37.926 3.172 34.347 1.00 93.62 462 ARG A O 1
ATOM 3373 N N . ASN A 1 463 ? -38.205 4.066 32.272 1.00 92.38 463 ASN A N 1
ATOM 3374 C CA . ASN A 1 463 ? -38.122 5.482 32.633 1.00 92.38 463 ASN A CA 1
ATOM 3375 C C . ASN A 1 463 ? -36.854 5.809 33.437 1.00 92.38 463 ASN A C 1
ATOM 3377 O O . ASN A 1 463 ? -36.924 6.601 34.377 1.00 92.38 463 ASN A O 1
ATOM 3381 N N . ALA A 1 464 ? -35.737 5.153 33.113 1.00 94.00 464 ALA A N 1
ATOM 3382 C CA . ALA A 1 464 ? -34.468 5.485 33.730 1.00 94.00 464 ALA A CA 1
ATOM 3383 C C . ALA A 1 464 ? -34.032 6.872 33.266 1.00 94.00 464 ALA A C 1
ATOM 3385 O O . ALA A 1 464 ? -34.227 7.215 32.099 1.00 94.00 464 ALA A O 1
ATOM 3386 N N . VAL A 1 465 ? -33.495 7.665 34.181 1.00 94.75 465 VAL A N 1
ATOM 3387 C CA . VAL A 1 465 ? -32.903 8.967 33.883 1.00 94.75 465 VAL A CA 1
ATOM 3388 C C . VAL A 1 465 ? -31.531 8.998 34.533 1.00 94.75 465 VAL A C 1
ATOM 3390 O O . VAL A 1 465 ? -31.441 8.826 35.752 1.00 94.75 465 VAL A O 1
ATOM 3393 N N . ILE A 1 466 ? -30.504 9.167 33.701 1.00 94.38 466 ILE A N 1
ATOM 3394 C CA . ILE A 1 466 ? -29.124 9.391 34.125 1.00 94.38 466 ILE A CA 1
ATOM 3395 C C . ILE A 1 466 ? -28.797 10.867 33.933 1.00 94.38 466 ILE A C 1
ATOM 3397 O O . ILE A 1 466 ? -29.050 11.397 32.859 1.00 94.38 466 ILE A O 1
ATOM 3401 N N . ASP A 1 467 ? -28.256 11.497 34.960 1.00 94.38 467 ASP A N 1
ATOM 3402 C CA . ASP A 1 467 ? -27.657 12.829 34.945 1.00 94.38 467 ASP A CA 1
ATOM 3403 C C . ASP A 1 467 ? -26.139 12.633 34.768 1.00 94.38 467 ASP A C 1
ATOM 3405 O O . ASP A 1 467 ? -25.521 11.853 35.500 1.00 94.38 467 ASP A O 1
ATOM 3409 N N . LEU A 1 468 ? -25.555 13.201 33.712 1.00 90.44 468 LEU A N 1
ATOM 3410 C CA . LEU A 1 468 ? -24.210 12.819 33.272 1.00 90.44 468 LEU A CA 1
ATOM 3411 C C . LEU A 1 468 ? -23.134 13.422 34.168 1.00 90.44 468 LEU A C 1
ATOM 3413 O O . LEU A 1 468 ? -22.177 12.714 34.504 1.00 90.44 468 LEU A O 1
ATOM 3417 N N . ASP A 1 469 ? -23.303 14.685 34.561 1.00 90.19 469 ASP A N 1
ATOM 3418 C CA . ASP A 1 469 ? -22.385 15.389 35.457 1.00 90.19 469 ASP A CA 1
ATOM 3419 C C . ASP A 1 469 ? -22.783 15.272 36.940 1.00 90.19 469 ASP A C 1
ATOM 3421 O O . ASP A 1 469 ? -21.969 15.544 37.830 1.00 90.19 469 ASP A O 1
ATOM 3425 N N . GLY A 1 470 ? -23.996 14.782 37.209 1.00 90.44 470 GLY A N 1
ATOM 3426 C CA . GLY A 1 470 ? -24.526 14.576 38.548 1.00 90.44 470 GLY A CA 1
ATOM 3427 C C . GLY A 1 470 ? -24.990 15.870 39.226 1.00 90.44 470 GLY A C 1
ATOM 3428 O O . GLY A 1 470 ? -25.245 15.848 40.439 1.00 90.44 470 GLY A O 1
ATOM 3429 N N . ASP A 1 471 ? -25.075 16.989 38.501 1.00 89.44 471 ASP A N 1
ATOM 3430 C CA . ASP A 1 471 ? -25.646 18.256 38.945 1.00 89.44 471 ASP A CA 1
ATOM 3431 C C . ASP A 1 471 ? -27.114 18.361 38.521 1.00 89.44 471 ASP A C 1
ATOM 3433 O O . ASP A 1 471 ? -27.479 18.939 37.505 1.00 89.44 471 ASP A O 1
ATOM 3437 N N . SER A 1 472 ? -28.000 17.968 39.438 1.00 86.19 472 SER A N 1
ATOM 3438 C CA . SER A 1 472 ? -29.459 18.080 39.266 1.00 86.19 472 SER A CA 1
ATOM 3439 C C . SER A 1 472 ? -30.010 19.480 38.903 1.00 86.19 472 SER A C 1
ATOM 3441 O O . SER A 1 472 ? -31.222 19.638 38.707 1.00 86.19 472 SER A O 1
ATOM 3443 N N . SER A 1 473 ? -29.186 20.537 38.897 1.00 85.69 473 SER A N 1
ATOM 3444 C CA . SER A 1 473 ? -29.568 21.869 38.419 1.00 85.69 473 SER A CA 1
ATOM 3445 C C . SER A 1 473 ? -29.464 22.041 36.896 1.00 85.69 473 SER A C 1
ATOM 3447 O O . SER A 1 473 ? -30.131 22.932 36.347 1.00 85.69 473 SER A O 1
ATOM 3449 N N . THR A 1 474 ? -28.716 21.177 36.209 1.00 85.88 474 THR A N 1
ATOM 3450 C CA . THR A 1 474 ? -28.625 21.064 34.753 1.00 85.88 474 THR A CA 1
ATOM 3451 C C . THR A 1 474 ? -29.487 19.891 34.294 1.00 85.88 474 THR A C 1
ATOM 3453 O O . THR A 1 474 ? -29.199 18.737 34.518 1.00 85.88 474 THR A O 1
ATOM 3456 N N . GLY A 1 475 ? -30.642 20.189 33.691 1.00 85.94 475 GLY A N 1
ATOM 3457 C CA . GLY A 1 475 ? -31.520 19.144 33.136 1.00 85.94 475 GLY A CA 1
ATOM 3458 C C . GLY A 1 475 ? -31.250 18.841 31.659 1.00 85.94 475 GLY A C 1
ATOM 3459 O O . GLY A 1 475 ? -32.028 18.133 31.024 1.00 85.94 475 GLY A O 1
ATOM 3460 N N . SER A 1 476 ? -30.248 19.491 31.059 1.00 88.06 476 SER A N 1
ATOM 3461 C CA . SER A 1 476 ? -29.945 19.389 29.624 1.00 88.06 476 SER A CA 1
ATOM 3462 C C . SER A 1 476 ? -29.144 18.144 29.266 1.00 88.06 476 SER A C 1
ATOM 3464 O O . SER A 1 476 ? -29.179 17.742 28.110 1.00 88.06 476 SER A O 1
ATOM 3466 N N . ASP A 1 477 ? -28.468 17.563 30.246 1.00 90.62 477 ASP A N 1
ATOM 3467 C CA . ASP A 1 477 ? -27.603 16.389 30.189 1.00 90.62 477 ASP A CA 1
ATOM 3468 C C . ASP A 1 477 ? -28.295 15.124 30.743 1.00 90.62 477 ASP A C 1
ATOM 3470 O O . ASP A 1 477 ? -27.715 14.043 30.773 1.00 90.62 477 ASP A O 1
ATOM 3474 N N . GLU A 1 478 ? -29.582 15.221 31.103 1.00 93.56 478 GLU A N 1
ATOM 3475 C CA . GLU A 1 478 ? -30.389 14.067 31.503 1.00 93.56 478 GLU A CA 1
ATOM 3476 C C . GLU A 1 478 ? -30.669 13.119 30.315 1.00 93.56 478 GLU A C 1
ATOM 3478 O O . GLU A 1 478 ? -31.463 13.427 29.414 1.00 93.56 478 GLU A O 1
ATOM 3483 N N . VAL A 1 479 ? -30.109 11.907 30.358 1.00 92.06 479 VAL A N 1
ATOM 3484 C CA . VAL A 1 479 ? -30.339 10.836 29.377 1.00 92.06 479 VAL A CA 1
ATOM 3485 C C . VAL A 1 479 ? -31.489 9.934 29.822 1.00 92.06 479 VAL A C 1
ATOM 3487 O O . VAL A 1 479 ? -31.452 9.311 30.886 1.00 92.06 479 VAL A O 1
ATOM 3490 N N . LYS A 1 480 ? -32.520 9.799 28.981 1.00 92.69 480 LYS A N 1
ATOM 3491 C CA . LYS A 1 480 ? -33.681 8.929 29.251 1.00 92.69 480 LYS A CA 1
ATOM 3492 C C . LYS A 1 480 ? -33.480 7.552 28.654 1.00 92.69 480 LYS A C 1
ATOM 3494 O O . LYS A 1 480 ? -33.373 7.442 27.440 1.00 92.69 480 LYS A O 1
ATOM 3499 N N . ILE A 1 481 ? -33.525 6.508 29.478 1.00 92.31 481 ILE A N 1
ATOM 3500 C CA . ILE A 1 481 ? -33.207 5.136 29.075 1.00 92.31 481 ILE A CA 1
ATOM 3501 C C . ILE A 1 481 ? -34.390 4.192 29.340 1.00 92.31 481 ILE A C 1
ATOM 3503 O O . ILE A 1 481 ? -35.057 4.225 30.379 1.00 92.31 481 ILE A O 1
ATOM 3507 N N . SER A 1 482 ? -34.660 3.320 28.373 1.00 90.94 482 SER A N 1
ATOM 3508 C CA . SER A 1 482 ? -35.512 2.138 28.507 1.00 90.94 482 SER A CA 1
ATOM 3509 C C . SER A 1 482 ? -34.795 0.947 27.888 1.00 90.94 482 SER A C 1
ATOM 3511 O O . SER A 1 482 ? -34.290 1.044 26.777 1.00 90.94 482 SER A O 1
ATOM 3513 N N . LEU A 1 483 ? -34.757 -0.178 28.592 1.00 91.31 483 LEU A N 1
ATOM 3514 C CA . LEU A 1 483 ? -34.010 -1.370 28.187 1.00 91.31 483 LEU A CA 1
ATOM 3515 C C . LEU A 1 483 ? -34.868 -2.596 28.468 1.00 91.31 483 LEU A C 1
ATOM 3517 O O . LEU A 1 483 ? -35.442 -2.696 29.548 1.00 91.31 483 LEU A O 1
ATOM 3521 N N . ASN A 1 484 ? -34.960 -3.548 27.549 1.00 88.81 484 ASN A N 1
ATOM 3522 C CA . ASN A 1 484 ? -35.376 -4.902 27.878 1.00 88.81 484 ASN A CA 1
ATOM 3523 C C . ASN A 1 484 ? -34.240 -5.869 27.558 1.00 88.81 484 ASN A C 1
ATOM 3525 O O . ASN A 1 484 ? -33.567 -5.773 26.535 1.00 88.81 484 ASN A O 1
ATOM 3529 N N . LEU A 1 485 ? -34.055 -6.811 28.471 1.00 90.44 485 LEU A N 1
ATOM 3530 C CA . LEU A 1 485 ? -33.039 -7.841 28.429 1.00 90.44 485 LEU A CA 1
ATOM 3531 C C . LEU A 1 485 ? -33.738 -9.183 28.634 1.00 90.44 485 LEU A C 1
ATOM 3533 O O . LEU A 1 485 ? -34.383 -9.404 29.662 1.00 90.44 485 LEU A O 1
ATOM 3537 N N . ALA A 1 486 ? -33.631 -10.084 27.664 1.00 88.44 486 ALA A N 1
ATOM 3538 C CA . ALA A 1 486 ? -34.069 -11.464 27.822 1.00 88.44 486 ALA A CA 1
ATOM 3539 C C . ALA A 1 486 ? -32.841 -12.345 28.047 1.00 88.44 486 ALA A C 1
ATOM 3541 O O . ALA A 1 486 ? -31.978 -12.462 27.174 1.00 88.44 486 ALA A O 1
ATOM 3542 N N . LEU A 1 487 ? -32.767 -12.947 29.234 1.00 85.62 487 LEU A N 1
ATOM 3543 C CA . LEU A 1 487 ? -31.664 -13.830 29.597 1.00 85.62 487 LEU A CA 1
ATOM 3544 C C . LEU A 1 487 ? -31.810 -15.195 28.904 1.00 85.62 487 LEU A C 1
ATOM 3546 O O . LEU A 1 487 ? -32.941 -15.661 28.705 1.00 85.62 487 LEU A O 1
ATOM 3550 N N . PRO A 1 488 ? -30.696 -15.871 28.576 1.00 84.62 488 PRO A N 1
ATOM 3551 C CA . PRO A 1 488 ? -30.723 -17.251 28.121 1.00 84.62 488 PRO A CA 1
ATOM 3552 C C . PRO A 1 488 ? -31.281 -18.182 29.207 1.00 84.62 488 PRO A C 1
ATOM 3554 O O . PRO A 1 488 ? -31.429 -17.828 30.379 1.00 84.62 488 PRO A O 1
ATOM 3557 N N . GLN A 1 489 ? -31.605 -19.411 28.807 1.00 78.62 489 GLN A N 1
ATOM 3558 C CA . GLN A 1 489 ? -31.922 -20.471 29.762 1.00 78.62 489 GLN A CA 1
ATOM 3559 C C . GLN A 1 489 ? -30.652 -20.826 30.543 1.00 78.62 489 GLN A C 1
ATOM 3561 O O . GLN A 1 489 ? -29.721 -21.385 29.970 1.00 78.62 489 GLN A O 1
ATOM 3566 N N . PHE A 1 490 ? -30.633 -20.538 31.843 1.00 79.25 490 PHE A N 1
ATOM 3567 C CA . PHE A 1 490 ? -29.586 -21.024 32.740 1.00 79.25 490 PHE A CA 1
ATOM 3568 C C . PHE A 1 490 ? -29.664 -22.546 32.889 1.00 79.25 490 PHE A C 1
ATOM 3570 O O . PHE A 1 490 ? -30.753 -23.132 32.894 1.00 79.25 490 PHE A O 1
ATOM 3577 N N . THR A 1 491 ? -28.508 -23.185 33.035 1.00 76.69 491 THR A N 1
ATOM 3578 C CA . THR A 1 491 ? -28.401 -24.619 33.332 1.00 76.69 491 THR A CA 1
ATOM 3579 C C . THR A 1 491 ? -27.965 -24.826 34.779 1.00 76.69 491 THR A C 1
ATOM 3581 O O . THR A 1 491 ? -27.205 -24.023 35.311 1.00 76.69 491 THR A O 1
ATOM 3584 N N . GLY A 1 492 ? -28.444 -25.898 35.415 1.00 73.19 492 GLY A N 1
ATOM 3585 C CA . GLY A 1 492 ? -28.155 -26.215 36.819 1.00 73.19 492 GLY A CA 1
ATOM 3586 C C . GLY A 1 492 ? -29.407 -26.236 37.697 1.00 73.19 492 GLY A C 1
ATOM 3587 O O . GLY A 1 492 ? -30.519 -25.977 37.230 1.00 73.19 492 GLY A O 1
ATOM 3588 N N . ASP A 1 493 ? -29.239 -26.592 38.966 1.00 72.81 493 ASP A N 1
ATOM 3589 C CA . ASP A 1 493 ? -30.280 -26.489 39.986 1.00 72.81 493 ASP A CA 1
ATOM 3590 C C . ASP A 1 493 ? -29.769 -25.722 41.213 1.00 72.81 493 ASP A C 1
ATOM 3592 O O . ASP A 1 493 ? -28.583 -25.429 41.340 1.00 72.81 493 ASP A O 1
ATOM 3596 N N . SER A 1 494 ? -30.669 -25.399 42.144 1.00 66.81 494 SER A N 1
ATOM 3597 C CA . SER A 1 494 ? -30.324 -24.654 43.363 1.00 66.81 494 SER A CA 1
ATOM 3598 C C . SER A 1 494 ? -29.340 -25.381 44.294 1.00 66.81 494 SER A C 1
ATOM 3600 O O . SER A 1 494 ? -29.030 -24.858 45.357 1.00 66.81 494 SER A O 1
ATOM 3602 N N . SER A 1 495 ? -28.949 -26.622 43.985 1.00 67.56 495 SER A N 1
ATOM 3603 C CA . SER A 1 495 ? -27.989 -27.410 44.762 1.00 67.56 495 SER A CA 1
ATOM 3604 C C . SER A 1 495 ? -26.620 -27.550 44.099 1.00 67.56 495 SER A C 1
ATOM 3606 O O . SER A 1 495 ? -25.668 -27.850 44.810 1.00 67.56 495 SER A O 1
ATOM 3608 N N . THR A 1 496 ? -26.511 -27.330 42.785 1.00 66.56 496 THR A N 1
ATOM 3609 C CA . THR A 1 496 ? -25.241 -27.360 42.033 1.00 66.56 496 THR A CA 1
ATOM 3610 C C . THR A 1 496 ? -24.791 -25.980 41.545 1.00 66.56 496 THR A C 1
ATOM 3612 O O . THR A 1 496 ? -23.831 -25.895 40.786 1.00 66.56 496 THR A O 1
ATOM 3615 N N . GLY A 1 497 ? -25.526 -24.926 41.912 1.00 67.44 497 GLY A N 1
ATOM 3616 C CA . GLY A 1 497 ? -25.406 -23.594 41.325 1.00 67.44 497 GLY A CA 1
ATOM 3617 C C . GLY A 1 497 ? -26.149 -23.502 39.987 1.00 67.44 497 GLY A C 1
ATOM 3618 O O . GLY A 1 497 ? -26.157 -24.446 39.189 1.00 67.44 497 GLY A O 1
ATOM 3619 N N . MET A 1 498 ? -26.808 -22.367 39.747 1.00 72.06 498 MET A N 1
ATOM 3620 C CA . MET A 1 498 ? -27.273 -21.995 38.408 1.00 72.06 498 MET A CA 1
ATOM 3621 C C . MET A 1 498 ? -26.135 -21.275 37.691 1.00 72.06 498 MET A C 1
ATOM 3623 O O . MET A 1 498 ? -25.459 -20.445 38.291 1.00 72.06 498 MET A O 1
ATOM 3627 N N . GLY A 1 499 ? -25.917 -21.614 36.424 1.00 80.19 499 GLY A N 1
ATOM 3628 C CA . GLY A 1 499 ? -24.751 -21.171 35.674 1.00 80.19 499 GLY A CA 1
ATOM 3629 C C . GLY A 1 499 ? -25.025 -20.955 34.194 1.00 80.19 499 GLY A C 1
ATOM 3630 O O . GLY A 1 499 ? -26.031 -21.434 33.651 1.00 80.19 499 GLY A O 1
ATOM 3631 N N . LEU A 1 500 ? -24.106 -20.246 33.542 1.00 83.88 500 LEU A N 1
ATOM 3632 C CA . LEU A 1 500 ? -24.025 -20.205 32.085 1.00 83.88 500 LEU A CA 1
ATOM 3633 C C . LEU A 1 500 ? -23.164 -21.385 31.607 1.00 83.88 500 LEU A C 1
ATOM 3635 O O . LEU A 1 500 ? -22.096 -21.617 32.181 1.00 83.88 500 LEU A O 1
ATOM 3639 N N . PRO A 1 501 ? -23.613 -22.151 30.596 1.00 86.94 501 PRO A N 1
ATOM 3640 C CA . PRO A 1 501 ? -22.787 -23.192 30.000 1.00 86.94 501 PRO A CA 1
ATOM 3641 C C . PRO A 1 501 ? -21.546 -22.596 29.319 1.00 86.94 501 PRO A C 1
ATOM 3643 O O . PRO A 1 501 ? -21.522 -21.416 28.957 1.00 86.94 501 PRO A O 1
ATOM 3646 N N . ASP A 1 502 ? -20.539 -23.443 29.121 1.00 87.81 502 ASP A N 1
ATOM 3647 C CA . ASP A 1 502 ? -19.381 -23.154 28.280 1.00 87.81 502 ASP A CA 1
ATOM 3648 C C . ASP A 1 502 ? -19.802 -22.838 26.831 1.00 87.81 502 ASP A C 1
ATOM 3650 O O . ASP A 1 502 ? -20.826 -23.316 26.329 1.00 87.81 502 ASP A O 1
ATOM 3654 N N . GLY A 1 503 ? -19.005 -22.016 26.146 1.00 89.81 503 GLY A N 1
ATOM 3655 C CA . GLY A 1 503 ? -19.274 -21.561 24.782 1.00 89.81 503 GLY A CA 1
ATOM 3656 C C . GLY A 1 503 ? -20.091 -20.267 24.698 1.00 89.81 503 GLY A C 1
ATOM 3657 O O . GLY A 1 503 ? -20.050 -19.422 25.591 1.00 89.81 503 GLY A O 1
ATOM 3658 N N . VAL A 1 504 ? -20.793 -20.078 23.572 1.00 90.56 504 VAL A N 1
ATOM 3659 C CA . VAL A 1 504 ? -21.473 -18.815 23.227 1.00 90.56 504 VAL A CA 1
ATOM 3660 C C . VAL A 1 504 ? -22.866 -18.741 23.850 1.00 90.56 504 VAL A C 1
ATOM 3662 O O . VAL A 1 504 ? -23.763 -19.520 23.519 1.00 90.56 504 VAL A O 1
ATOM 3665 N N . ASN A 1 505 ? -23.067 -17.735 24.693 1.00 89.62 505 ASN A N 1
ATOM 3666 C CA . ASN A 1 505 ? -24.320 -17.409 25.357 1.00 89.62 505 ASN A CA 1
ATOM 3667 C C . ASN A 1 505 ? -24.895 -16.118 24.765 1.00 89.62 505 ASN A C 1
ATOM 3669 O O . ASN A 1 505 ? -24.253 -15.074 24.811 1.00 89.62 505 ASN A O 1
ATOM 3673 N N . GLU A 1 506 ? -26.111 -16.171 24.217 1.00 90.75 506 GLU A N 1
ATOM 3674 C CA . GLU A 1 506 ? -26.772 -14.998 23.632 1.00 90.75 506 GLU A CA 1
ATOM 3675 C C . GLU A 1 506 ? -27.836 -14.428 24.581 1.00 90.75 506 GLU A C 1
ATOM 3677 O O . GLU A 1 506 ? -28.751 -15.137 25.007 1.00 90.75 506 GLU A O 1
ATOM 3682 N N . LEU A 1 507 ? -27.756 -13.130 24.867 1.00 88.50 507 LEU A N 1
ATOM 3683 C CA . LEU A 1 507 ? -28.770 -12.359 25.577 1.00 88.50 507 LEU A CA 1
ATOM 3684 C C . LEU A 1 507 ? -29.442 -11.432 24.568 1.00 88.50 507 LEU A C 1
ATOM 3686 O O . LEU A 1 507 ? -28.761 -10.641 23.919 1.00 88.50 507 LEU A O 1
ATOM 3690 N N . ALA A 1 508 ? -30.765 -11.500 24.427 1.00 89.19 508 ALA A N 1
ATOM 3691 C CA . ALA A 1 508 ? -31.464 -10.566 23.548 1.00 89.19 508 ALA A CA 1
ATOM 3692 C C . ALA A 1 508 ? -31.631 -9.220 24.261 1.00 89.19 508 ALA A C 1
ATOM 3694 O O . ALA A 1 508 ? -32.087 -9.176 25.408 1.00 89.19 508 ALA A O 1
ATOM 3695 N N . VAL A 1 509 ? -31.279 -8.137 23.575 1.00 88.81 509 VAL A N 1
ATOM 3696 C CA . VAL A 1 509 ? -31.319 -6.769 24.102 1.00 88.81 509 VAL A CA 1
ATOM 3697 C C . VAL A 1 509 ? -32.162 -5.920 23.161 1.00 88.81 509 VAL A C 1
ATOM 3699 O O . VAL A 1 509 ? -32.065 -6.062 21.951 1.00 88.81 509 VAL A O 1
ATOM 3702 N N . ASN A 1 510 ? -33.002 -5.043 23.691 1.00 89.25 510 ASN A N 1
ATOM 3703 C CA . ASN A 1 510 ? -33.626 -3.968 22.921 1.00 89.25 510 ASN A CA 1
ATOM 3704 C C . ASN A 1 510 ? -33.896 -2.776 23.841 1.00 89.25 510 ASN A C 1
ATOM 3706 O O . ASN A 1 510 ? -34.039 -2.932 25.053 1.00 89.25 510 ASN A O 1
ATOM 3710 N N . GLY A 1 511 ? -33.955 -1.566 23.307 1.00 89.62 511 GLY A N 1
ATOM 3711 C CA . GLY A 1 511 ? -34.073 -0.390 24.156 1.00 89.62 511 GLY A CA 1
ATOM 3712 C C . GLY A 1 511 ? -33.959 0.920 23.408 1.00 89.62 511 GLY A C 1
ATOM 3713 O O . GLY A 1 511 ? -33.761 0.950 22.202 1.00 89.62 511 GLY A O 1
ATOM 3714 N N . THR A 1 512 ? -34.098 2.008 24.146 1.00 88.62 512 THR A N 1
ATOM 3715 C CA . THR A 1 512 ? -33.969 3.376 23.651 1.00 88.62 512 THR A CA 1
ATOM 3716 C C . THR A 1 512 ? -33.255 4.204 24.709 1.00 88.62 512 THR A C 1
ATOM 3718 O O . THR A 1 512 ? -33.656 4.159 25.876 1.00 88.62 512 THR A O 1
ATOM 3721 N N . ALA A 1 513 ? -32.250 4.971 24.315 1.00 86.19 513 ALA A N 1
ATOM 3722 C CA . ALA A 1 513 ? -31.681 6.070 25.078 1.00 86.19 513 ALA A CA 1
ATOM 3723 C C . ALA A 1 513 ? -31.862 7.372 24.298 1.00 86.19 513 ALA A C 1
ATOM 3725 O O . ALA A 1 513 ? -31.871 7.350 23.070 1.00 86.19 513 ALA A O 1
ATOM 3726 N N . GLY A 1 514 ? -31.999 8.504 24.979 1.00 85.81 514 GLY A N 1
ATOM 3727 C CA . GLY A 1 514 ? -32.005 9.787 24.287 1.00 85.81 514 GLY A CA 1
ATOM 3728 C C . GLY A 1 514 ? -31.589 10.953 25.165 1.00 85.81 514 GLY A C 1
ATOM 3729 O O . GLY A 1 514 ? -31.961 11.006 26.341 1.00 85.81 514 GLY A O 1
ATOM 3730 N N . LEU A 1 515 ? -30.861 11.880 24.547 1.00 88.12 515 LEU A N 1
ATOM 3731 C CA . LEU A 1 515 ? -30.338 13.121 25.101 1.00 88.12 515 LEU A CA 1
ATOM 3732 C C . LEU A 1 515 ? -30.650 14.259 24.121 1.00 88.12 515 LEU A C 1
ATOM 3734 O O . LEU A 1 515 ? -30.257 14.212 22.960 1.00 88.12 515 LEU A O 1
ATOM 3738 N N . GLY A 1 516 ? -31.401 15.275 24.552 1.00 87.75 516 GLY A N 1
ATOM 3739 C CA . GLY A 1 516 ? -31.750 16.402 23.680 1.00 87.75 516 GLY A CA 1
ATOM 3740 C C . GLY A 1 516 ? -32.493 15.983 22.400 1.00 87.75 516 GLY A C 1
ATOM 3741 O O . GLY A 1 516 ? -33.650 15.554 22.457 1.00 87.75 516 GLY A O 1
ATOM 3742 N N . SER A 1 517 ? -31.851 16.179 21.242 1.00 84.44 517 SER A N 1
ATOM 3743 C CA . SER A 1 517 ? -32.363 15.757 19.923 1.00 84.44 517 SER A CA 1
ATOM 3744 C C . SER A 1 517 ? -31.827 14.405 19.451 1.00 84.44 517 SER A C 1
ATOM 3746 O O . SER A 1 517 ? -32.251 13.924 18.399 1.00 84.44 517 SER A O 1
ATOM 3748 N N . THR A 1 518 ? -30.911 13.831 20.227 1.00 84.12 518 THR A N 1
ATOM 3749 C CA . THR A 1 518 ? -30.194 12.603 19.931 1.00 84.12 518 THR A CA 1
ATOM 3750 C C . THR A 1 518 ? -30.945 11.415 20.526 1.00 84.12 518 THR A C 1
ATOM 3752 O O . THR A 1 518 ? -31.246 11.387 21.719 1.00 84.12 518 THR A O 1
ATOM 3755 N N . GLU A 1 519 ? -31.299 10.440 19.694 1.00 87.88 519 GLU A N 1
ATOM 3756 C CA . GLU A 1 519 ? -31.984 9.207 20.091 1.00 87.88 519 GLU A CA 1
ATOM 3757 C C . GLU A 1 519 ? -31.188 7.998 19.591 1.00 87.88 519 GLU A C 1
ATOM 3759 O O . GLU A 1 519 ? -30.924 7.862 18.397 1.00 87.88 519 GLU A O 1
ATOM 3764 N N . PHE A 1 520 ? -30.826 7.108 20.513 1.00 87.00 520 PHE A N 1
ATOM 3765 C CA . PHE A 1 520 ? -30.175 5.831 20.257 1.00 87.00 520 PHE A CA 1
ATOM 3766 C C . PHE A 1 520 ? -31.159 4.698 20.546 1.00 87.00 520 PHE A C 1
ATOM 3768 O O . PHE A 1 520 ? -31.493 4.414 21.697 1.00 87.00 520 PHE A O 1
ATOM 3775 N N . THR A 1 521 ? -31.641 4.039 19.500 1.00 88.25 521 THR A N 1
ATOM 3776 C CA . THR A 1 521 ? -32.555 2.900 19.604 1.00 88.25 521 THR A CA 1
ATOM 3777 C C . THR A 1 521 ? -31.824 1.611 19.268 1.00 88.25 521 THR A C 1
ATOM 3779 O O . THR A 1 521 ? -31.229 1.495 18.202 1.00 88.25 521 THR A O 1
ATOM 3782 N N . VAL A 1 522 ? -31.933 0.627 20.154 1.00 87.81 522 VAL A N 1
ATOM 3783 C CA . VAL A 1 522 ? -31.547 -0.768 19.938 1.00 87.81 522 VAL A CA 1
ATOM 3784 C C . VAL A 1 522 ? -32.812 -1.548 19.578 1.00 87.81 522 VAL A C 1
ATOM 3786 O O . VAL A 1 522 ? -33.677 -1.776 20.429 1.00 87.81 522 VAL A O 1
ATOM 3789 N N . GLU A 1 523 ? -32.946 -1.921 18.308 1.00 91.06 523 GLU A N 1
ATOM 3790 C CA . GLU A 1 523 ? -34.122 -2.589 17.751 1.00 91.06 523 GLU A CA 1
ATOM 3791 C C . GLU A 1 523 ? -34.178 -4.089 18.117 1.00 91.06 523 GLU A C 1
ATOM 3793 O O . GLU A 1 523 ? -33.209 -4.700 18.590 1.00 91.06 523 GLU A O 1
ATOM 3798 N N . ASP A 1 524 ? -35.356 -4.685 17.906 1.00 87.56 524 ASP A N 1
ATOM 3799 C CA . ASP A 1 524 ? -35.600 -6.114 18.102 1.00 87.56 524 ASP A CA 1
ATOM 3800 C C . ASP A 1 524 ? -34.681 -6.952 17.205 1.00 87.56 524 ASP A C 1
ATOM 3802 O O . ASP A 1 524 ? -34.652 -6.771 15.995 1.00 87.56 524 ASP A O 1
ATOM 3806 N N . GLY A 1 525 ? -33.996 -7.936 17.789 1.00 85.44 525 GLY A N 1
ATOM 3807 C CA . GLY A 1 525 ? -33.024 -8.773 17.075 1.00 85.44 525 GLY A CA 1
ATOM 3808 C C . GLY A 1 525 ? -31.582 -8.520 17.500 1.00 85.44 525 GLY A C 1
ATOM 3809 O O . GLY A 1 525 ? -30.726 -9.351 17.201 1.00 85.44 525 GLY A O 1
ATOM 3810 N N . SER A 1 526 ? -31.339 -7.449 18.260 1.00 89.69 526 SER A N 1
ATOM 3811 C CA . SER A 1 526 ? -30.044 -7.170 18.875 1.00 89.69 526 SER A CA 1
ATOM 3812 C C . SER A 1 526 ? -29.703 -8.171 19.986 1.00 89.69 526 SER A C 1
ATOM 3814 O O . SER A 1 526 ? -30.578 -8.658 20.714 1.00 89.69 526 SER A O 1
ATOM 3816 N N . LYS A 1 527 ? -28.417 -8.501 20.121 1.00 91.62 527 LYS A N 1
ATOM 3817 C CA . LYS A 1 527 ? -27.902 -9.527 21.026 1.00 91.62 527 LYS A CA 1
ATOM 3818 C C . LYS A 1 527 ? -26.565 -9.130 21.645 1.00 91.62 527 LYS A C 1
ATOM 3820 O O . LYS A 1 527 ? -25.678 -8.641 20.953 1.00 91.62 527 LYS A O 1
ATOM 3825 N N . LEU A 1 528 ? -26.401 -9.437 22.925 1.00 87.69 528 LEU A N 1
ATOM 3826 C CA . LEU A 1 528 ? -25.106 -9.538 23.592 1.00 87.69 528 LEU A CA 1
ATOM 3827 C C . LEU A 1 528 ? -24.684 -11.013 23.574 1.00 87.69 528 LEU A C 1
ATOM 3829 O O . LEU A 1 528 ? -25.409 -11.872 24.067 1.00 87.69 528 LEU A O 1
ATOM 3833 N N . GLN A 1 529 ? -23.539 -11.305 22.982 1.00 89.44 529 GLN A N 1
ATOM 3834 C CA . GLN A 1 529 ? -22.889 -12.605 22.965 1.00 89.44 529 GLN A CA 1
ATOM 3835 C C . GLN A 1 529 ? -21.785 -12.615 24.024 1.00 89.44 529 GLN A C 1
ATOM 3837 O O . GLN A 1 529 ? -20.920 -11.744 24.035 1.00 89.44 529 GLN A O 1
ATOM 3842 N N . LEU A 1 530 ? -21.822 -13.597 24.916 1.00 86.62 530 LEU A N 1
ATOM 3843 C CA . LEU A 1 530 ? -20.781 -13.858 25.904 1.00 86.62 530 LEU A CA 1
ATOM 3844 C C . LEU A 1 530 ? -20.206 -15.241 25.623 1.00 86.62 530 LEU A C 1
ATOM 3846 O O . LEU A 1 530 ? -20.942 -16.228 25.667 1.00 86.62 530 LEU A O 1
ATOM 3850 N N . GLU A 1 531 ? -18.917 -15.321 25.326 1.00 90.25 531 GLU A N 1
ATOM 3851 C CA . GLU A 1 531 ? -18.214 -16.588 25.147 1.00 90.25 531 GLU A CA 1
ATOM 3852 C C . GLU A 1 531 ? -17.429 -16.919 26.419 1.00 90.25 531 GLU A C 1
ATOM 3854 O O . GLU A 1 531 ? -16.652 -16.098 26.911 1.00 90.25 531 GLU A O 1
ATOM 3859 N N . LEU A 1 532 ? -17.668 -18.111 26.969 1.00 89.31 532 LEU A N 1
ATOM 3860 C CA . LEU A 1 532 ? -17.017 -18.603 28.184 1.00 89.31 532 LEU A CA 1
ATOM 3861 C C . LEU A 1 532 ? -16.125 -19.804 27.854 1.00 89.31 532 LEU A C 1
ATOM 3863 O O . LEU A 1 532 ? -16.573 -20.705 27.139 1.00 89.31 532 LEU A O 1
ATOM 3867 N N . ASP A 1 533 ? -14.902 -19.847 28.396 1.00 87.94 533 ASP A N 1
ATOM 3868 C CA . ASP A 1 533 ? -14.000 -21.007 28.231 1.00 87.94 533 ASP A CA 1
ATOM 3869 C C . ASP A 1 533 ? -14.488 -22.223 29.028 1.00 87.94 533 ASP A C 1
ATOM 3871 O O . ASP A 1 533 ? -14.358 -23.377 28.619 1.00 87.94 533 ASP A O 1
ATOM 3875 N N . SER A 1 534 ? -15.095 -21.954 30.182 1.00 86.25 534 SER A N 1
ATOM 3876 C CA . SER A 1 534 ? -15.633 -22.961 31.084 1.00 86.25 534 SER A CA 1
ATOM 3877 C C . SER A 1 534 ? -17.015 -22.560 31.586 1.00 86.25 534 SER A C 1
ATOM 3879 O O . SER A 1 534 ? -17.379 -21.384 31.624 1.00 86.25 534 SER A O 1
ATOM 3881 N N . ALA A 1 535 ? -17.819 -23.563 31.940 1.00 83.50 535 ALA A N 1
ATOM 3882 C CA . ALA A 1 535 ? -19.136 -23.321 32.501 1.00 83.50 535 ALA A CA 1
ATOM 3883 C C . ALA A 1 535 ? -18.988 -22.600 33.845 1.00 83.50 535 ALA A C 1
ATOM 3885 O O . ALA A 1 535 ? -18.367 -23.123 34.770 1.00 83.50 535 ALA A O 1
ATOM 3886 N N . PHE A 1 536 ? -19.597 -21.426 33.957 1.00 79.88 536 PHE A N 1
ATOM 3887 C CA . PHE A 1 536 ? -19.577 -20.647 35.186 1.00 79.88 536 PHE A CA 1
ATOM 3888 C C . PHE A 1 536 ? -20.588 -21.226 36.178 1.00 79.88 536 PHE A C 1
ATOM 3890 O O . PHE A 1 536 ? -21.781 -21.278 35.873 1.00 79.88 536 PHE A O 1
ATOM 3897 N N . ASN A 1 537 ? -20.133 -21.643 37.360 1.00 77.38 537 ASN A N 1
ATOM 3898 C CA . ASN A 1 537 ? -20.997 -21.998 38.485 1.00 77.38 537 ASN A CA 1
ATOM 3899 C C . ASN A 1 537 ? -20.599 -21.199 39.735 1.00 77.38 537 ASN A C 1
ATOM 3901 O O . ASN A 1 537 ? -19.464 -20.756 39.869 1.00 77.38 537 ASN A O 1
ATOM 3905 N N . GLU A 1 538 ? -21.554 -21.008 40.643 1.00 67.19 538 GLU A N 1
ATOM 3906 C CA . GLU A 1 538 ? -21.407 -20.180 41.851 1.00 67.19 538 GLU A CA 1
ATOM 3907 C C . GLU A 1 538 ? -20.316 -20.683 42.821 1.00 67.19 538 GLU A C 1
ATOM 3909 O O . GLU A 1 538 ? -19.881 -19.939 43.696 1.00 67.19 538 GLU A O 1
ATOM 3914 N N . GLU A 1 539 ? -19.862 -21.935 42.680 1.00 71.12 539 GLU A N 1
ATOM 3915 C CA . GLU A 1 539 ? -18.801 -22.513 43.515 1.00 71.12 539 GLU A CA 1
ATOM 3916 C C . GLU A 1 539 ? -17.386 -22.258 42.968 1.00 71.12 539 GLU A C 1
ATOM 3918 O O . GLU A 1 539 ? -16.412 -22.586 43.651 1.00 71.12 539 GLU A O 1
ATOM 3923 N N . ASP A 1 540 ? -17.238 -21.690 41.765 1.00 68.75 540 ASP A N 1
ATOM 3924 C CA . ASP A 1 540 ? -15.918 -21.416 41.203 1.00 68.75 540 ASP A CA 1
ATOM 3925 C C . ASP A 1 540 ? -15.309 -20.156 41.833 1.00 68.75 540 ASP A C 1
ATOM 3927 O O . ASP A 1 540 ? -15.720 -19.025 41.561 1.00 68.75 540 ASP A O 1
ATOM 3931 N N . GLU A 1 541 ? -14.291 -20.355 42.675 1.00 72.62 541 GLU A N 1
ATOM 3932 C CA . GLU A 1 541 ? -13.543 -19.275 43.335 1.00 72.62 541 GLU A CA 1
ATOM 3933 C C . GLU A 1 541 ? -12.877 -18.312 42.332 1.00 72.62 541 GLU A C 1
ATOM 3935 O O . GLU A 1 541 ? -12.460 -17.221 42.720 1.00 72.62 541 GLU A O 1
ATOM 3940 N N . ASN A 1 542 ? -12.768 -18.695 41.054 1.00 68.31 542 ASN A N 1
ATOM 3941 C CA . ASN A 1 542 ? -12.070 -17.923 40.025 1.00 68.31 542 ASN A CA 1
ATOM 3942 C C . ASN A 1 542 ? -12.982 -17.006 39.192 1.00 68.31 542 ASN A C 1
ATOM 3944 O O . ASN A 1 542 ? -12.473 -16.273 38.345 1.00 68.31 542 ASN A O 1
ATOM 3948 N N . GLY A 1 543 ? -14.299 -17.004 39.433 1.00 74.19 543 GLY A N 1
ATOM 3949 C CA . GLY A 1 543 ? -15.248 -16.239 38.619 1.00 74.19 543 GLY A CA 1
ATOM 3950 C C . GLY A 1 543 ? -15.410 -16.794 37.190 1.00 74.19 543 GLY A C 1
ATOM 3951 O O . GLY A 1 543 ? -14.865 -17.846 36.861 1.00 74.19 543 GLY A O 1
ATOM 3952 N N . PRO A 1 544 ? -16.204 -16.133 36.325 1.00 78.62 544 PRO A N 1
ATOM 3953 C CA . PRO A 1 544 ? -16.396 -16.571 34.943 1.00 78.62 544 PRO A CA 1
ATOM 3954 C C . PRO A 1 544 ? -15.159 -16.274 34.081 1.00 78.62 544 PRO A C 1
ATOM 3956 O O . PRO A 1 544 ? -14.745 -15.120 33.974 1.00 78.62 544 PRO A O 1
ATOM 3959 N N . ASP A 1 545 ? -14.618 -17.289 33.400 1.00 83.19 545 ASP A N 1
ATOM 3960 C CA . ASP A 1 545 ? -13.532 -17.107 32.425 1.00 83.19 545 ASP A CA 1
ATOM 3961 C C . ASP A 1 545 ? -14.093 -16.688 31.057 1.00 83.19 545 ASP A C 1
ATOM 3963 O O . ASP A 1 545 ? -14.422 -17.513 30.197 1.00 83.19 545 ASP A O 1
ATOM 3967 N N . ILE A 1 546 ? -14.285 -15.378 30.899 1.00 86.19 546 ILE A N 1
ATOM 3968 C CA . ILE A 1 546 ? -14.840 -14.763 29.690 1.00 86.19 546 ILE A CA 1
ATOM 3969 C C . ILE A 1 546 ? -13.743 -14.654 28.628 1.00 86.19 546 ILE A C 1
ATOM 3971 O O . ILE A 1 546 ? -12.785 -13.897 28.791 1.00 86.19 546 ILE A O 1
ATOM 3975 N N . THR A 1 547 ? -13.910 -15.355 27.507 1.00 89.12 547 THR A N 1
ATOM 3976 C CA . THR A 1 547 ? -12.959 -15.332 26.384 1.00 89.12 547 THR A CA 1
ATOM 3977 C C . THR A 1 547 ? -13.281 -14.243 25.374 1.00 89.12 547 THR A C 1
ATOM 3979 O O . THR A 1 547 ? -12.365 -13.650 24.800 1.00 89.12 547 THR A O 1
ATOM 3982 N N . SER A 1 548 ? -14.562 -13.948 25.150 1.00 90.12 548 SER A N 1
ATOM 3983 C CA . SER A 1 548 ? -14.989 -12.851 24.285 1.00 90.12 548 SER A CA 1
ATOM 3984 C C . SER A 1 548 ? -16.356 -12.288 24.679 1.00 90.12 548 SER A C 1
ATOM 3986 O O . SER A 1 548 ? -17.213 -12.970 25.247 1.00 90.12 548 SER A O 1
ATOM 3988 N N . ILE A 1 549 ? -16.548 -11.006 24.382 1.00 88.31 549 ILE A N 1
ATOM 3989 C CA . ILE A 1 549 ? -17.816 -10.293 24.494 1.00 88.31 549 ILE A CA 1
ATOM 3990 C C . ILE A 1 549 ? -18.113 -9.691 23.124 1.00 88.31 549 ILE A C 1
ATOM 3992 O O . ILE A 1 549 ? -17.352 -8.868 22.624 1.00 88.31 549 ILE A O 1
ATOM 3996 N N . GLY A 1 550 ? -19.228 -10.084 22.521 1.00 89.00 550 GLY A N 1
ATOM 3997 C CA . GLY A 1 550 ? -19.729 -9.530 21.269 1.00 89.00 550 GLY A CA 1
ATOM 3998 C C . GLY A 1 550 ? -21.055 -8.813 21.483 1.00 89.00 550 GLY A C 1
ATOM 3999 O O . GLY A 1 550 ? -21.916 -9.293 22.205 1.00 89.00 550 GLY A O 1
ATOM 4000 N N . LEU A 1 551 ? -21.274 -7.682 20.834 1.00 86.62 551 LEU A N 1
ATOM 4001 C CA . LEU A 1 551 ? -22.534 -6.958 20.832 1.00 86.62 551 LEU A CA 1
ATOM 4002 C C . LEU A 1 551 ? -22.974 -6.781 19.383 1.00 86.62 551 LEU A C 1
ATOM 4004 O O . LEU A 1 551 ? -22.358 -6.031 18.640 1.00 86.62 551 LEU A O 1
ATOM 4008 N N . GLN A 1 552 ? -24.025 -7.482 18.976 1.00 90.75 552 GLN A N 1
ATOM 4009 C CA . GLN A 1 552 ? -24.620 -7.386 17.645 1.00 90.75 552 GLN A CA 1
ATOM 4010 C C . GLN A 1 552 ? -25.926 -6.620 17.770 1.00 90.75 552 GLN A C 1
ATOM 4012 O O . GLN A 1 552 ? -26.910 -7.153 18.271 1.00 90.75 552 GLN A O 1
ATOM 4017 N N . LEU A 1 553 ? -25.945 -5.364 17.358 1.00 89.19 553 LEU A N 1
ATOM 4018 C CA . LEU A 1 553 ? -27.089 -4.483 17.487 1.00 89.19 553 LEU A CA 1
ATOM 4019 C C . LEU A 1 553 ? -27.687 -4.161 16.124 1.00 89.19 553 LEU A C 1
ATOM 4021 O O . LEU A 1 553 ? -26.967 -3.886 15.176 1.00 89.19 553 LEU A O 1
ATOM 4025 N N . GLN A 1 554 ? -29.007 -4.110 16.053 1.00 91.62 554 GLN A N 1
ATOM 4026 C CA . GLN A 1 554 ? -29.713 -3.365 15.021 1.00 91.62 554 GLN A CA 1
ATOM 4027 C C . GLN A 1 554 ? -30.008 -2.002 15.620 1.00 91.62 554 GLN A C 1
ATOM 4029 O O . GLN A 1 554 ? -30.775 -1.910 16.578 1.00 91.62 554 GLN A O 1
ATOM 4034 N N . VAL A 1 555 ? -29.337 -0.962 15.138 1.00 89.94 555 VAL A N 1
ATOM 4035 C CA . VAL A 1 555 ? -29.421 0.363 15.749 1.00 89.94 555 VAL A CA 1
ATOM 4036 C C . VAL A 1 555 ? -30.041 1.375 14.816 1.00 89.94 555 VAL A C 1
ATOM 4038 O O . VAL A 1 555 ? -29.879 1.341 13.592 1.00 89.94 555 VAL A O 1
ATOM 4041 N N . ARG A 1 556 ? -30.715 2.329 15.443 1.00 91.06 556 ARG A N 1
ATOM 4042 C CA . ARG A 1 556 ? -31.061 3.599 14.837 1.00 91.06 556 ARG A CA 1
ATOM 4043 C C . ARG A 1 556 ? -30.522 4.705 15.720 1.00 91.06 556 ARG A C 1
ATOM 4045 O O . ARG A 1 556 ? -30.893 4.784 16.888 1.00 91.06 556 ARG A O 1
ATOM 4052 N N . LEU A 1 557 ? -29.647 5.524 15.162 1.00 86.31 557 LEU A N 1
ATOM 4053 C CA . LEU A 1 557 ? -29.082 6.685 15.828 1.00 86.31 557 LEU A CA 1
ATOM 4054 C C . LEU A 1 557 ? -29.519 7.913 15.050 1.00 86.31 557 LEU A C 1
ATOM 4056 O O . LEU A 1 557 ? -29.248 8.012 13.859 1.00 86.31 557 LEU A O 1
ATOM 4060 N N . GLU A 1 558 ? -30.232 8.827 15.684 1.00 88.00 558 GLU A N 1
ATOM 4061 C CA . GLU A 1 558 ? -30.698 10.043 15.028 1.00 88.00 558 GLU A CA 1
ATOM 4062 C C . GLU A 1 558 ? -30.344 11.266 15.862 1.00 88.00 558 GLU A C 1
ATOM 4064 O O . GLU A 1 558 ? -30.573 11.236 17.062 1.00 88.00 558 GLU A O 1
ATOM 4069 N N . ASN A 1 559 ? -29.875 12.348 15.236 1.00 84.88 559 ASN A N 1
ATOM 4070 C CA . ASN A 1 559 ? -29.750 13.668 15.865 1.00 84.88 559 ASN A CA 1
ATOM 4071 C C . ASN A 1 559 ? -30.603 14.712 15.104 1.00 84.88 559 ASN A C 1
ATOM 4073 O O . ASN A 1 559 ? -31.498 14.361 14.314 1.00 84.88 559 ASN A O 1
ATOM 4077 N N . ALA A 1 560 ? -30.370 16.007 15.350 1.00 83.44 560 ALA A N 1
ATOM 4078 C CA . ALA A 1 560 ? -31.111 17.096 14.709 1.00 83.44 560 ALA A CA 1
ATOM 4079 C C . ALA A 1 560 ? -30.966 17.141 13.175 1.00 83.44 560 ALA A C 1
ATOM 4081 O O . ALA A 1 560 ? -31.903 17.557 12.487 1.00 83.44 560 ALA A O 1
ATOM 4082 N N . THR A 1 561 ? -29.818 16.736 12.633 1.00 83.56 561 THR A N 1
ATOM 4083 C CA . THR A 1 561 ? -29.465 16.915 11.217 1.00 83.56 561 THR A CA 1
ATOM 4084 C C . THR A 1 561 ? -29.302 15.599 10.468 1.00 83.56 561 THR A C 1
ATOM 4086 O O . THR A 1 561 ? -29.473 15.589 9.249 1.00 83.56 561 THR A O 1
ATOM 4089 N N . ARG A 1 562 ? -29.024 14.486 11.153 1.00 86.31 562 ARG A N 1
ATOM 4090 C CA . ARG A 1 562 ? -28.624 13.212 10.543 1.00 86.31 562 ARG A CA 1
ATOM 4091 C C . ARG A 1 562 ? -29.224 11.994 11.239 1.00 86.31 562 ARG A C 1
ATOM 4093 O O . ARG A 1 562 ? -29.757 12.076 12.346 1.00 86.31 562 ARG A O 1
ATOM 4100 N N . SER A 1 563 ? -29.169 10.861 10.550 1.00 88.69 563 SER A N 1
ATOM 4101 C CA . SER A 1 563 ? -29.610 9.566 11.057 1.00 88.69 563 SER A CA 1
ATOM 4102 C C . SER A 1 563 ? -28.807 8.411 10.465 1.00 88.69 563 SER A C 1
ATOM 4104 O O . SER A 1 563 ? -28.607 8.349 9.257 1.00 88.69 563 SER A O 1
ATOM 4106 N N . PHE A 1 564 ? -28.401 7.469 11.306 1.00 91.44 564 PHE A N 1
ATOM 4107 C CA . PHE A 1 564 ? -27.869 6.165 10.934 1.00 91.44 564 PHE A CA 1
ATOM 4108 C C . PHE A 1 564 ? -28.905 5.080 11.248 1.00 91.44 564 PHE A C 1
ATOM 4110 O O . PHE A 1 564 ? -29.513 5.088 12.320 1.00 91.44 564 PHE A O 1
ATOM 4117 N N . SER A 1 565 ? -29.104 4.134 10.333 1.00 93.62 565 SER A N 1
ATOM 4118 C CA . SER A 1 565 ? -29.927 2.944 10.560 1.00 93.62 565 SER A CA 1
ATOM 4119 C C . SER A 1 565 ? -29.258 1.722 9.944 1.00 93.62 565 SER A C 1
ATOM 4121 O O . SER A 1 565 ? -29.001 1.699 8.740 1.00 93.62 565 SER A O 1
ATOM 4123 N N . GLY A 1 566 ? -28.971 0.708 10.760 1.00 94.19 566 GLY A N 1
ATOM 4124 C CA . GLY A 1 566 ? -28.257 -0.476 10.296 1.00 94.19 566 GLY A CA 1
ATOM 4125 C C . GLY A 1 566 ? -27.811 -1.419 11.404 1.00 94.19 566 GLY A C 1
ATOM 4126 O O . GLY A 1 566 ? -28.216 -1.293 12.559 1.00 94.19 566 GLY A O 1
ATOM 4127 N N . ASP A 1 567 ? -26.948 -2.359 11.037 1.00 94.06 567 ASP A N 1
ATOM 4128 C CA . ASP A 1 567 ? -26.308 -3.282 11.964 1.00 94.06 567 ASP A CA 1
ATOM 4129 C C . ASP A 1 567 ? -25.029 -2.646 12.537 1.00 94.06 567 ASP A C 1
ATOM 4131 O O . ASP A 1 567 ? -24.170 -2.155 11.800 1.00 94.06 567 ASP A O 1
ATOM 4135 N N . MET A 1 568 ? -24.876 -2.695 13.856 1.00 91.50 568 MET A N 1
ATOM 4136 C CA . MET A 1 568 ? -23.663 -2.360 14.592 1.00 91.50 568 MET A CA 1
ATOM 4137 C C . MET A 1 568 ? -23.127 -3.624 15.269 1.00 91.50 568 MET A C 1
ATOM 4139 O O . MET A 1 568 ? -23.874 -4.378 15.878 1.00 91.50 568 MET A O 1
ATOM 4143 N N . GLU A 1 569 ? -21.829 -3.870 15.182 1.00 91.69 569 GLU A N 1
ATOM 4144 C CA . GLU A 1 569 ? -21.169 -4.999 15.833 1.00 91.69 569 GLU A CA 1
ATOM 4145 C C . GLU A 1 569 ? -19.988 -4.481 16.649 1.00 91.69 569 GLU A C 1
ATOM 4147 O O . GLU A 1 569 ? -19.091 -3.868 16.082 1.00 91.69 569 GLU A O 1
ATOM 4152 N N . LEU A 1 570 ? -19.968 -4.727 17.954 1.00 89.75 570 LEU A N 1
ATOM 4153 C CA . LEU A 1 570 ? -18.812 -4.483 18.816 1.00 89.75 570 LEU A CA 1
ATOM 4154 C C . LEU A 1 570 ? -18.283 -5.830 19.293 1.00 89.75 570 LEU A C 1
ATOM 4156 O O . LEU A 1 570 ? -19.062 -6.722 19.601 1.00 89.75 570 LEU A O 1
ATOM 4160 N N . GLY A 1 571 ? -16.975 -5.999 19.353 1.00 89.00 571 GLY A N 1
ATOM 4161 C CA . GLY A 1 571 ? -16.341 -7.208 19.856 1.00 89.00 571 GLY A CA 1
ATOM 4162 C C . GLY A 1 571 ? -15.173 -6.840 20.746 1.00 89.00 571 GLY A C 1
ATOM 4163 O O . GLY A 1 571 ? -14.409 -5.936 20.408 1.00 89.00 571 GLY A O 1
ATOM 4164 N N . ALA A 1 572 ? -15.029 -7.547 21.856 1.00 90.31 572 ALA A N 1
ATOM 4165 C CA . ALA A 1 572 ? -13.858 -7.522 22.709 1.00 90.31 572 ALA A CA 1
ATOM 4166 C C . ALA A 1 572 ? -13.436 -8.959 23.036 1.00 90.31 572 ALA A C 1
ATOM 4168 O O . ALA A 1 572 ? -14.283 -9.832 23.223 1.00 90.31 572 ALA A O 1
ATOM 4169 N N . ARG A 1 573 ? -12.133 -9.213 23.112 1.00 91.38 573 ARG A N 1
ATOM 4170 C CA . ARG A 1 573 ? -11.558 -10.550 23.297 1.00 91.38 573 ARG A CA 1
ATOM 4171 C C . ARG A 1 573 ? -10.513 -10.538 24.399 1.00 91.38 573 ARG A C 1
ATOM 4173 O O . ARG A 1 573 ? -9.725 -9.601 24.484 1.00 91.38 573 ARG A O 1
ATOM 4180 N N . LYS A 1 574 ? -10.483 -11.597 25.209 1.00 90.94 574 LYS A N 1
ATOM 4181 C CA . LYS A 1 574 ? -9.475 -11.807 26.250 1.00 90.94 574 LYS A CA 1
ATOM 4182 C C . LYS A 1 574 ? -8.083 -11.853 25.627 1.00 90.94 574 LYS A C 1
ATOM 4184 O O . LYS A 1 574 ? -7.848 -12.582 24.664 1.00 90.94 574 LYS A O 1
ATOM 4189 N N . SER A 1 575 ? -7.175 -11.077 26.198 1.00 90.38 575 SER A N 1
ATOM 4190 C CA . SER A 1 575 ? -5.775 -11.013 25.832 1.00 90.38 575 SER 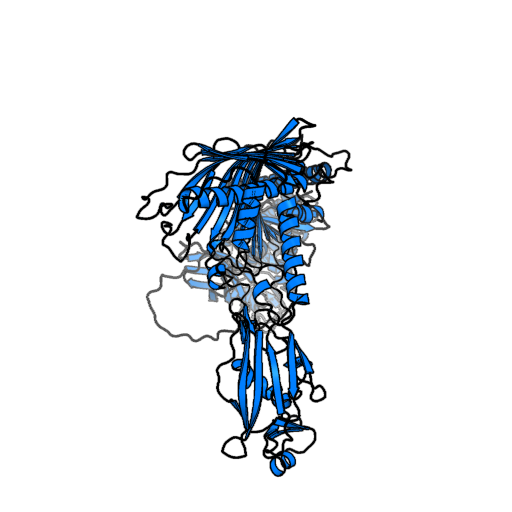A CA 1
ATOM 4191 C C . SER A 1 575 ? -4.942 -11.851 26.782 1.00 90.38 575 SER A C 1
ATOM 4193 O O . SER A 1 575 ? -4.838 -11.558 27.975 1.00 90.38 575 SER A O 1
ATOM 4195 N N . VAL A 1 576 ? -4.279 -12.853 26.214 1.00 87.81 576 VAL A N 1
ATOM 4196 C CA . VAL A 1 576 ? -3.278 -13.659 26.916 1.00 87.81 576 VAL A CA 1
ATOM 4197 C C . VAL A 1 576 ? -2.125 -12.768 27.372 1.00 87.81 576 VAL A C 1
ATOM 4199 O O . VAL A 1 576 ? -1.571 -12.972 28.445 1.00 87.81 576 VAL A O 1
ATOM 4202 N N . LYS A 1 577 ? -1.782 -11.735 26.593 1.00 82.50 577 LYS A N 1
ATOM 4203 C CA . LYS A 1 577 ? -0.681 -10.831 26.927 1.00 82.50 577 LYS A CA 1
ATOM 4204 C C . LYS A 1 577 ? -1.006 -9.945 28.127 1.00 82.50 577 LYS A C 1
ATOM 4206 O O . LYS A 1 577 ? -0.155 -9.810 28.998 1.00 82.50 577 LYS A O 1
ATOM 4211 N N . LEU A 1 578 ? -2.216 -9.384 28.198 1.00 80.06 578 LEU A N 1
ATOM 4212 C CA . LEU A 1 578 ? -2.664 -8.615 29.367 1.00 80.06 578 LEU A CA 1
ATOM 4213 C C . LEU A 1 578 ? -2.766 -9.499 30.621 1.00 80.06 578 LEU A C 1
ATOM 4215 O O . LEU A 1 578 ? -2.412 -9.055 31.711 1.00 80.06 578 LEU A O 1
ATOM 4219 N N . GLU A 1 579 ? -3.192 -10.754 30.463 1.00 82.31 579 GLU A N 1
ATOM 4220 C CA . GLU A 1 579 ? -3.232 -11.739 31.550 1.00 82.31 579 GLU A CA 1
ATOM 4221 C C . GLU A 1 579 ? -1.819 -12.110 32.040 1.00 82.31 579 GLU A C 1
ATOM 4223 O O . GLU A 1 579 ? -1.556 -12.095 33.242 1.00 82.31 579 GLU A O 1
ATOM 4228 N N . GLU A 1 580 ? -0.872 -12.362 31.128 1.00 78.69 580 GLU A N 1
ATOM 4229 C CA . GLU A 1 580 ? 0.548 -12.593 31.445 1.00 78.69 580 GLU A CA 1
ATOM 4230 C C . GLU A 1 580 ? 1.197 -11.403 32.159 1.00 78.69 580 GLU A C 1
ATOM 4232 O O . GLU A 1 580 ? 2.091 -11.592 32.986 1.00 78.69 580 GLU A O 1
ATOM 4237 N N . MET A 1 581 ? 0.761 -10.180 31.841 1.00 70.31 581 MET A N 1
ATOM 4238 C CA . MET A 1 581 ? 1.221 -8.963 32.514 1.00 70.31 581 MET A CA 1
ATOM 4239 C C . MET A 1 581 ? 0.743 -8.894 33.971 1.00 70.31 581 MET A C 1
ATOM 4241 O O . MET A 1 581 ? 1.271 -8.093 34.737 1.00 70.31 581 MET A O 1
ATOM 4245 N N . GLY A 1 582 ? -0.206 -9.740 34.386 1.00 68.81 582 GLY A N 1
ATOM 4246 C CA . GLY A 1 582 ? -0.628 -9.846 35.780 1.00 68.81 582 GLY A CA 1
ATOM 4247 C C . GLY A 1 582 ? -1.268 -8.568 36.319 1.00 68.81 582 GLY A C 1
ATOM 4248 O O . GLY A 1 582 ? -1.198 -8.324 37.525 1.00 68.81 582 GLY A O 1
ATOM 4249 N N . LEU A 1 583 ? -1.881 -7.755 35.444 1.00 63.25 583 LEU A N 1
ATOM 4250 C CA . LEU A 1 583 ? -2.699 -6.615 35.867 1.00 63.25 583 LEU A CA 1
ATOM 4251 C C . LEU A 1 583 ? -3.783 -7.128 36.834 1.00 63.25 583 LEU A C 1
ATOM 4253 O O . LEU A 1 583 ? -4.188 -8.287 36.731 1.00 63.25 583 LEU A O 1
ATOM 4257 N N . ASN A 1 584 ? -4.197 -6.307 37.805 1.00 59.19 584 ASN A N 1
ATOM 4258 C CA . ASN A 1 584 ? -5.104 -6.701 38.894 1.00 59.19 584 ASN A CA 1
ATOM 4259 C C . ASN A 1 584 ? -6.230 -7.645 38.406 1.00 59.19 584 ASN A C 1
ATOM 4261 O O . ASN A 1 584 ? -6.892 -7.351 37.410 1.00 59.19 584 ASN A O 1
ATOM 4265 N N . LYS A 1 585 ? -6.447 -8.767 39.113 1.00 56.69 585 LYS A N 1
ATOM 4266 C CA . LYS A 1 585 ? -7.391 -9.847 38.747 1.00 56.69 585 LYS A CA 1
ATOM 4267 C C . LYS A 1 585 ? -8.846 -9.388 38.590 1.00 56.69 585 LYS A C 1
ATOM 4269 O O . LYS A 1 585 ? -9.680 -10.148 38.115 1.00 56.69 585 LYS A O 1
ATOM 4274 N N . GLU A 1 586 ? -9.153 -8.172 39.021 1.00 53.78 586 GLU A N 1
ATOM 4275 C CA . GLU A 1 586 ? -10.477 -7.559 38.920 1.00 53.78 586 GLU A CA 1
ATOM 4276 C C . GLU A 1 586 ? -10.793 -7.005 37.521 1.00 53.78 586 GLU A C 1
ATOM 4278 O O . GLU A 1 586 ? -11.945 -6.675 37.239 1.00 53.78 586 GLU A O 1
ATOM 4283 N N . ILE A 1 587 ? -9.798 -6.904 36.633 1.00 61.69 587 ILE A N 1
ATOM 4284 C CA . ILE A 1 587 ? -9.986 -6.407 35.269 1.00 61.69 587 ILE A CA 1
ATOM 4285 C C . ILE A 1 587 ? -10.183 -7.599 34.331 1.00 61.69 587 ILE A C 1
ATOM 4287 O O . ILE A 1 587 ? -9.312 -8.454 34.191 1.00 61.69 587 ILE A O 1
ATOM 4291 N N . LEU A 1 588 ? -11.324 -7.631 33.641 1.00 64.62 588 LEU A N 1
ATOM 4292 C CA . LEU A 1 588 ? -11.519 -8.512 32.494 1.00 64.62 588 LEU A CA 1
ATOM 4293 C C . LEU A 1 588 ? -10.463 -8.116 31.455 1.00 64.62 588 LEU A C 1
ATOM 4295 O O . LEU A 1 588 ? -10.537 -7.010 30.926 1.00 64.62 588 LEU A O 1
ATOM 4299 N N . TYR A 1 589 ? -9.468 -8.973 31.209 1.00 82.50 589 TYR A N 1
ATOM 4300 C CA . TYR A 1 589 ? -8.319 -8.731 30.320 1.00 82.50 589 TYR A CA 1
ATOM 4301 C C . TYR A 1 589 ? -8.718 -8.610 28.834 1.00 82.50 589 TYR A C 1
ATOM 4303 O O . TYR A 1 589 ? -8.108 -9.230 27.973 1.00 82.50 589 TYR A O 1
ATOM 4311 N N . LEU A 1 590 ? -9.785 -7.883 28.509 1.00 83.31 590 LEU A N 1
ATOM 4312 C CA . LEU A 1 590 ? -10.391 -7.801 27.191 1.00 83.31 590 LEU A CA 1
ATOM 4313 C C . LEU A 1 590 ? -9.795 -6.636 26.400 1.00 83.31 590 LEU A C 1
ATOM 4315 O O . LEU A 1 590 ? -9.831 -5.490 26.839 1.00 83.31 590 LEU A O 1
ATOM 4319 N N . ASN A 1 591 ? -9.334 -6.920 25.189 1.00 85.75 591 ASN A N 1
ATOM 4320 C CA . ASN A 1 591 ? -9.033 -5.913 24.183 1.00 85.75 591 ASN A CA 1
ATOM 4321 C C . ASN A 1 591 ? -10.219 -5.718 23.246 1.00 85.75 591 ASN A C 1
ATOM 4323 O O . ASN A 1 591 ? -10.892 -6.700 22.922 1.00 85.75 591 ASN A O 1
ATOM 4327 N N . PRO A 1 592 ? -10.428 -4.507 22.706 1.00 88.38 592 PRO A N 1
ATOM 4328 C CA . PRO A 1 592 ? -11.271 -4.327 21.534 1.00 88.38 592 PRO A CA 1
ATOM 4329 C C . PRO A 1 592 ? -10.792 -5.242 20.400 1.00 88.38 592 PRO A C 1
ATOM 4331 O O . PRO A 1 592 ? -9.619 -5.243 20.041 1.00 88.38 592 PRO A O 1
ATOM 4334 N N . GLU A 1 593 ? -11.706 -6.024 19.842 1.00 92.25 593 GLU A N 1
ATOM 4335 C CA . GLU A 1 593 ? -11.463 -6.925 18.716 1.00 92.25 593 GLU A CA 1
ATOM 4336 C C . GLU A 1 593 ? -12.102 -6.380 17.443 1.00 92.25 593 GLU A C 1
ATOM 4338 O O . GLU A 1 593 ? -11.520 -6.482 16.366 1.00 92.25 593 GLU A O 1
ATOM 4343 N N . LYS A 1 594 ? -13.310 -5.815 17.537 1.00 92.94 594 LYS A N 1
ATOM 4344 C CA . LYS A 1 594 ? -14.102 -5.487 16.352 1.00 92.94 594 LYS A CA 1
ATOM 4345 C C . LYS A 1 594 ? -15.048 -4.318 16.594 1.00 92.94 594 LYS A C 1
ATOM 4347 O O . LYS A 1 594 ? -15.689 -4.239 17.634 1.00 92.94 594 LYS A O 1
ATOM 4352 N N . LEU A 1 595 ? -15.176 -3.457 15.593 1.00 91.25 595 LEU A N 1
ATOM 4353 C CA . LEU A 1 595 ? -16.254 -2.482 15.449 1.00 91.25 595 LEU A CA 1
ATOM 4354 C C . LEU A 1 595 ? -16.742 -2.570 14.004 1.00 91.25 595 LEU A C 1
ATOM 4356 O O . LEU A 1 595 ? -15.954 -2.394 13.083 1.00 91.25 595 LEU A O 1
ATOM 4360 N N . ALA A 1 596 ? -18.018 -2.843 13.771 1.00 92.44 596 ALA A N 1
ATOM 4361 C CA . ALA A 1 596 ? -18.604 -2.797 12.441 1.00 92.44 596 ALA A CA 1
ATOM 4362 C C . ALA A 1 596 ? -19.885 -1.973 12.436 1.00 92.44 596 ALA A C 1
ATOM 4364 O O . ALA A 1 596 ? -20.721 -2.144 13.311 1.00 92.44 596 ALA A O 1
ATOM 4365 N N . LEU A 1 597 ? -20.054 -1.129 11.427 1.00 91.19 597 LEU A N 1
ATOM 4366 C CA . LEU A 1 597 ? -21.249 -0.342 11.150 1.00 91.19 597 LEU A CA 1
ATOM 4367 C C . LEU A 1 597 ? -21.671 -0.655 9.718 1.00 91.19 597 LEU A C 1
ATOM 4369 O O . LEU A 1 597 ? -20.877 -0.461 8.799 1.00 91.19 597 LEU A O 1
ATOM 4373 N N . ARG A 1 598 ? -22.877 -1.184 9.517 1.00 94.50 598 ARG A N 1
ATOM 4374 C CA . ARG A 1 598 ? -23.391 -1.590 8.202 1.00 94.50 598 ARG A CA 1
ATOM 4375 C C . ARG A 1 598 ? -24.816 -1.096 8.029 1.00 94.50 598 ARG A C 1
ATOM 4377 O O . ARG A 1 598 ? -25.734 -1.660 8.617 1.00 94.50 598 ARG A O 1
ATOM 4384 N N . GLY A 1 599 ? -25.009 -0.069 7.214 1.00 93.75 599 GLY A N 1
ATOM 4385 C CA . GLY A 1 599 ? -26.345 0.436 6.921 1.00 93.75 599 GLY A CA 1
ATOM 4386 C C . GLY A 1 599 ? -26.345 1.804 6.264 1.00 93.75 599 GLY A C 1
ATOM 4387 O O . GLY A 1 599 ? -25.377 2.195 5.611 1.00 93.75 599 GLY A O 1
ATOM 4388 N N . SER A 1 600 ? -27.446 2.520 6.475 1.00 91.69 600 SER A N 1
ATOM 4389 C CA . SER A 1 600 ? -27.759 3.777 5.809 1.00 91.69 600 SER A CA 1
ATOM 4390 C C . SER A 1 600 ? -27.451 4.968 6.706 1.00 91.69 600 SER A C 1
ATOM 4392 O O . SER A 1 600 ? -28.032 5.107 7.785 1.00 91.69 600 SER A O 1
ATOM 4394 N N . PHE A 1 601 ? -26.566 5.847 6.251 1.00 88.00 601 PHE A N 1
ATOM 4395 C CA . PHE A 1 601 ? -26.311 7.168 6.821 1.00 88.00 601 PHE A CA 1
ATOM 4396 C C . PHE A 1 601 ? -27.139 8.177 6.043 1.00 88.00 601 PHE A C 1
ATOM 4398 O O . PHE A 1 601 ? -27.082 8.191 4.824 1.00 88.00 601 PHE A O 1
ATOM 4405 N N . SER A 1 602 ? -27.929 9.013 6.701 1.00 87.00 602 SER A N 1
ATOM 4406 C CA . SER A 1 602 ? -28.862 9.916 6.028 1.00 87.00 602 SER A CA 1
ATOM 4407 C C . SER A 1 602 ? -28.866 11.303 6.646 1.00 87.00 602 SER A C 1
ATOM 4409 O O . SER A 1 602 ? -28.694 11.463 7.852 1.00 87.00 602 SER A O 1
ATOM 4411 N N . GLU A 1 603 ? -29.079 12.317 5.816 1.00 85.06 603 GLU A N 1
ATOM 4412 C CA . GLU A 1 603 ? -29.190 13.709 6.232 1.00 85.06 603 GLU A CA 1
ATOM 4413 C C . GLU A 1 603 ? -30.665 14.139 6.188 1.00 85.06 603 GLU A C 1
ATOM 4415 O O . GLU A 1 603 ? -31.327 14.083 5.150 1.00 85.06 603 GLU A O 1
ATOM 4420 N N . LYS A 1 604 ? -31.210 14.583 7.325 1.00 84.62 604 LYS A N 1
ATOM 4421 C CA . LYS A 1 604 ? -32.640 14.899 7.485 1.00 84.62 604 LYS A CA 1
ATOM 4422 C C . LYS A 1 604 ? -33.073 16.134 6.695 1.00 84.62 604 LYS A C 1
ATOM 4424 O O . LYS A 1 604 ? -34.228 16.230 6.284 1.00 84.62 604 LYS A O 1
ATOM 4429 N N . THR A 1 605 ? -32.174 17.099 6.519 1.00 83.19 605 THR A N 1
ATOM 4430 C CA . THR A 1 605 ? -32.436 18.380 5.840 1.00 83.19 605 THR A CA 1
ATOM 4431 C C . THR A 1 605 ? -32.573 18.210 4.328 1.00 83.19 605 THR A C 1
ATOM 4433 O O . THR A 1 605 ? -33.463 18.816 3.728 1.00 83.19 605 THR A O 1
ATOM 4436 N N . THR A 1 606 ? -31.715 17.390 3.721 1.00 81.88 606 THR A N 1
ATOM 4437 C CA . THR A 1 606 ? -31.650 17.161 2.269 1.00 81.88 606 THR A CA 1
ATOM 4438 C C . THR A 1 606 ? -32.407 15.903 1.840 1.00 81.88 606 THR A C 1
ATOM 4440 O O . THR A 1 606 ? -32.939 15.858 0.732 1.00 81.88 606 THR A O 1
ATOM 4443 N N . GLY A 1 607 ? -32.530 14.914 2.731 1.00 84.69 607 GLY A N 1
ATOM 4444 C CA . GLY A 1 607 ? -33.068 13.587 2.432 1.00 84.69 607 GLY A CA 1
ATOM 4445 C C . GLY A 1 607 ? -32.057 12.656 1.760 1.00 84.69 607 GLY A C 1
ATOM 4446 O O . GLY A 1 607 ? -32.446 11.585 1.295 1.00 84.69 607 GLY A O 1
ATOM 4447 N N . ASN A 1 608 ? -30.788 13.061 1.688 1.00 81.44 608 ASN A N 1
ATOM 4448 C CA . ASN A 1 608 ? -29.723 12.266 1.092 1.00 81.44 608 ASN A CA 1
ATOM 4449 C C . ASN A 1 608 ? -29.381 11.072 1.985 1.00 81.44 608 ASN A C 1
ATOM 4451 O O . ASN A 1 608 ? -29.474 11.175 3.208 1.00 81.44 608 ASN A O 1
ATOM 4455 N N . SER A 1 609 ? -28.977 9.954 1.379 1.00 84.19 609 SER A N 1
ATOM 4456 C CA . SER A 1 609 ? -28.571 8.750 2.106 1.00 84.19 609 SER A CA 1
ATOM 4457 C C . SER A 1 609 ? -27.401 8.032 1.439 1.00 84.19 609 SER A C 1
ATOM 4459 O O . SER A 1 609 ? -27.395 7.889 0.215 1.00 84.19 609 SER A O 1
ATOM 4461 N N . LEU A 1 610 ? -26.489 7.504 2.249 1.00 85.44 610 LEU A N 1
ATOM 4462 C CA . LEU A 1 610 ? -25.357 6.677 1.868 1.00 85.44 610 LEU A CA 1
ATOM 4463 C C . LEU A 1 610 ? -25.447 5.307 2.530 1.00 85.44 610 LEU A C 1
ATOM 4465 O O . LEU A 1 610 ? -25.420 5.200 3.754 1.00 85.44 610 LEU A O 1
ATOM 4469 N N . GLU A 1 611 ? -25.467 4.254 1.720 1.00 89.94 611 GLU A N 1
ATOM 4470 C CA . GLU A 1 611 ? -25.226 2.901 2.215 1.00 89.94 611 GLU A CA 1
ATOM 4471 C C . GLU A 1 611 ? -23.714 2.688 2.362 1.00 89.94 611 GLU A C 1
ATOM 4473 O O . GLU A 1 611 ? -22.950 2.792 1.393 1.00 89.94 611 GLU A O 1
ATOM 4478 N N . ALA A 1 612 ? -23.266 2.402 3.581 1.00 90.50 612 ALA A N 1
ATOM 4479 C CA . ALA A 1 612 ? -21.862 2.156 3.873 1.00 90.50 612 ALA A CA 1
ATOM 4480 C C . ALA A 1 612 ? -21.675 1.020 4.886 1.00 90.50 612 ALA A C 1
ATOM 4482 O O . ALA A 1 612 ? -22.509 0.748 5.751 1.00 90.50 612 ALA A O 1
ATOM 4483 N N . SER A 1 613 ? -20.535 0.350 4.762 1.00 92.88 613 SER A N 1
ATOM 4484 C CA . SER A 1 613 ? -20.045 -0.687 5.657 1.00 92.88 613 SER A CA 1
ATOM 4485 C C . SER A 1 613 ? -18.647 -0.306 6.128 1.00 92.88 613 SER A C 1
ATOM 4487 O O . SER A 1 613 ? -17.682 -0.464 5.382 1.00 92.88 613 SER A O 1
ATOM 4489 N N . VAL A 1 614 ? -18.520 0.136 7.374 1.00 89.62 614 VAL A N 1
ATOM 4490 C CA . VAL A 1 614 ? -17.240 0.422 8.033 1.00 89.62 614 VAL A CA 1
ATOM 4491 C C . VAL A 1 614 ? -16.945 -0.705 9.011 1.00 89.62 614 VAL A C 1
ATOM 4493 O O . VAL A 1 614 ? -17.760 -0.997 9.876 1.00 89.62 614 VAL A O 1
ATOM 4496 N N . VAL A 1 615 ? -15.806 -1.373 8.872 1.00 92.25 615 VAL A N 1
ATOM 4497 C CA . VAL A 1 615 ? -15.393 -2.496 9.719 1.00 92.25 615 VAL A CA 1
ATOM 4498 C C . VAL A 1 615 ? -13.963 -2.265 10.179 1.00 92.25 615 VAL A C 1
ATOM 4500 O O . VAL A 1 615 ? -13.038 -2.313 9.380 1.00 92.25 615 VAL A O 1
ATOM 4503 N N . PHE A 1 616 ? -13.782 -2.044 11.469 1.00 92.19 616 PHE A N 1
ATOM 4504 C CA . PHE A 1 616 ? -12.506 -2.042 12.162 1.00 92.19 616 PHE A CA 1
ATOM 4505 C C . PHE A 1 616 ? -12.320 -3.389 12.866 1.00 92.19 616 PHE A C 1
ATOM 4507 O O . PHE A 1 616 ? -13.242 -3.913 13.495 1.00 92.19 616 PHE A O 1
ATOM 4514 N N . THR A 1 617 ? -11.146 -3.990 12.744 1.00 93.88 617 THR A N 1
ATOM 4515 C CA . THR A 1 617 ? -10.795 -5.250 13.408 1.00 93.88 617 THR A CA 1
ATOM 4516 C C . THR A 1 617 ? -9.375 -5.154 13.936 1.00 93.88 617 THR A C 1
ATOM 4518 O O . THR A 1 617 ? -8.488 -4.717 13.213 1.00 93.88 617 THR A O 1
ATOM 4521 N N . VAL A 1 618 ? -9.162 -5.551 15.187 1.00 92.88 618 VAL A N 1
ATOM 4522 C CA . VAL A 1 618 ? -7.836 -5.740 15.775 1.00 92.88 618 VAL A CA 1
ATOM 4523 C C . VAL A 1 618 ? -7.445 -7.194 15.554 1.00 92.88 618 VAL A C 1
ATOM 4525 O O . VAL A 1 618 ? -7.926 -8.099 16.232 1.00 92.88 618 VAL A O 1
ATOM 4528 N N . ASP A 1 619 ? -6.586 -7.418 14.566 1.00 93.12 619 ASP A N 1
ATOM 4529 C CA . ASP A 1 619 ? -6.265 -8.746 14.042 1.00 93.12 619 ASP A CA 1
ATOM 4530 C C . ASP A 1 619 ? -5.494 -9.613 15.050 1.00 93.12 619 ASP A C 1
ATOM 4532 O O . ASP A 1 619 ? -5.501 -10.836 14.936 1.00 93.12 619 ASP A O 1
ATOM 4536 N N . ASN A 1 620 ? -4.840 -8.990 16.034 1.00 93.12 620 ASN A N 1
ATOM 4537 C CA . ASN A 1 620 ? -4.116 -9.661 17.115 1.00 93.12 620 ASN A CA 1
ATOM 4538 C C . ASN A 1 620 ? -4.693 -9.347 18.505 1.00 93.12 620 ASN A C 1
ATOM 4540 O O . ASN A 1 620 ? -3.941 -9.216 19.467 1.00 93.12 620 ASN A O 1
ATOM 4544 N N . ALA A 1 621 ? -6.014 -9.174 18.632 1.00 91.31 621 ALA A N 1
ATOM 4545 C CA . ALA A 1 621 ? -6.639 -8.780 19.900 1.00 91.31 621 ALA A CA 1
ATOM 4546 C C . ALA A 1 621 ? -6.328 -9.744 21.065 1.00 91.31 621 ALA A C 1
ATOM 4548 O O . ALA A 1 621 ? -6.198 -9.295 22.204 1.00 91.31 621 ALA A O 1
ATOM 4549 N N . ALA A 1 622 ? -6.169 -11.045 20.786 1.00 91.38 622 ALA A N 1
ATOM 4550 C CA . ALA A 1 622 ? -5.852 -12.066 21.791 1.00 91.38 622 ALA A CA 1
ATOM 4551 C C . ALA A 1 622 ? -4.388 -12.023 22.262 1.00 91.38 622 ALA A C 1
ATOM 4553 O O . ALA A 1 622 ? -4.076 -12.421 23.384 1.00 91.38 622 ALA A O 1
ATOM 4554 N N . GLU A 1 623 ? -3.479 -11.565 21.403 1.00 90.19 623 GLU A N 1
ATOM 4555 C CA . GLU A 1 623 ? -2.039 -11.517 21.665 1.00 90.19 623 GLU A CA 1
ATOM 4556 C C . GLU A 1 623 ? -1.543 -10.110 22.009 1.00 90.19 623 GLU A C 1
ATOM 4558 O O . GLU A 1 623 ? -0.409 -9.950 22.457 1.00 90.19 623 GLU A O 1
ATOM 4563 N N . PHE A 1 624 ? -2.357 -9.084 21.766 1.00 86.38 624 PHE A N 1
ATOM 4564 C CA . PHE A 1 624 ? -2.000 -7.694 22.002 1.00 86.38 624 PHE A CA 1
ATOM 4565 C C . PHE A 1 624 ? -2.045 -7.369 23.495 1.00 86.38 624 PHE A C 1
ATOM 4567 O O . PHE A 1 624 ? -3.021 -7.662 24.177 1.00 86.38 624 PHE A O 1
ATOM 4574 N N . GLY A 1 625 ? -1.005 -6.736 24.024 1.00 80.12 625 GLY A N 1
ATOM 4575 C CA . GLY A 1 625 ? -1.010 -6.170 25.371 1.00 80.12 625 GLY A CA 1
ATOM 4576 C C . GLY A 1 625 ? -0.491 -4.744 25.330 1.00 80.12 625 GLY A C 1
ATOM 4577 O O . GLY A 1 625 ? 0.445 -4.449 24.588 1.00 80.12 625 GLY A O 1
ATOM 4578 N N . TYR A 1 626 ? -1.095 -3.864 26.119 1.00 74.31 626 TYR A N 1
ATOM 4579 C CA . TYR A 1 626 ? -0.632 -2.495 26.296 1.00 74.31 626 TYR A CA 1
ATOM 4580 C C . TYR A 1 626 ? -0.722 -2.107 27.766 1.00 74.31 626 TYR A C 1
ATOM 4582 O O . TYR A 1 626 ? -1.558 -2.620 28.510 1.00 74.31 626 TYR A O 1
ATOM 4590 N N . PHE A 1 627 ? 0.143 -1.186 28.175 1.00 61.62 627 PHE A N 1
ATOM 4591 C CA . PHE A 1 627 ? -0.039 -0.479 29.431 1.00 61.62 627 PHE A CA 1
ATOM 4592 C C . PHE A 1 627 ? -0.934 0.733 29.162 1.00 61.62 627 PHE A C 1
ATOM 4594 O O . PHE A 1 627 ? -0.675 1.456 28.195 1.00 61.62 627 PHE A O 1
ATOM 4601 N N . PRO A 1 628 ? -1.993 0.961 29.952 1.00 51.22 628 PRO A N 1
ATOM 4602 C CA . PRO A 1 628 ? -2.803 2.168 29.839 1.00 51.22 628 PRO A CA 1
ATOM 4603 C C . PRO A 1 628 ? -1.931 3.431 29.919 1.00 51.22 628 PRO A C 1
ATOM 4605 O O . PRO A 1 628 ? -0.916 3.442 30.614 1.00 51.22 628 PRO A O 1
ATOM 4608 N N . ALA A 1 629 ? -2.325 4.510 29.238 1.00 40.03 629 ALA A N 1
ATOM 4609 C CA . ALA A 1 629 ? -1.753 5.823 29.535 1.00 40.03 629 ALA A CA 1
ATOM 4610 C C . ALA A 1 629 ? -1.930 6.103 31.042 1.00 40.03 629 ALA A C 1
ATOM 4612 O O . ALA A 1 629 ? -2.941 5.695 31.608 1.00 40.03 629 ALA A O 1
ATOM 4613 N N . ASP A 1 630 ? -0.923 6.716 31.671 1.00 41.34 630 ASP A N 1
ATOM 4614 C CA . ASP A 1 630 ? -0.720 6.848 33.132 1.00 41.34 630 ASP A CA 1
ATOM 4615 C C . ASP A 1 630 ? 0.002 5.674 33.824 1.00 41.34 630 ASP A C 1
ATOM 4617 O O . ASP A 1 630 ? 0.370 5.784 34.993 1.00 41.34 630 ASP A O 1
ATOM 4621 N N . TYR A 1 631 ? 0.323 4.595 33.099 1.00 45.47 631 TYR A N 1
ATOM 4622 C CA . TYR A 1 631 ? 1.361 3.641 33.526 1.00 45.47 631 TYR A CA 1
ATOM 4623 C C . TYR A 1 631 ? 2.790 4.109 33.179 1.00 45.47 631 TYR A C 1
ATOM 4625 O O . TYR A 1 631 ? 3.755 3.410 33.483 1.00 45.47 631 TYR A O 1
ATOM 4633 N N . GLU A 1 632 ? 2.954 5.295 32.572 1.00 37.16 632 GLU A N 1
ATOM 4634 C CA . GLU A 1 632 ? 4.249 5.983 32.513 1.00 37.16 632 GLU A CA 1
ATOM 4635 C C . GLU A 1 632 ? 4.624 6.449 33.920 1.00 37.16 632 GLU A C 1
ATOM 4637 O O . GLU A 1 632 ? 4.301 7.561 34.345 1.00 37.16 632 GLU A O 1
ATOM 4642 N N . ARG A 1 633 ? 5.326 5.599 34.667 1.00 40.69 633 ARG A N 1
ATOM 4643 C CA . ARG A 1 633 ? 6.004 6.064 35.868 1.00 40.69 633 ARG A CA 1
ATOM 4644 C C . ARG A 1 633 ? 7.391 6.568 35.507 1.00 40.69 633 ARG A C 1
ATOM 4646 O O . ARG A 1 633 ? 8.251 5.838 35.023 1.00 40.69 633 ARG A O 1
ATOM 4653 N N . SER A 1 634 ? 7.633 7.841 35.814 1.00 43.59 634 SER A N 1
ATOM 4654 C CA . SER A 1 634 ? 8.973 8.317 36.127 1.00 43.59 634 SER A CA 1
ATOM 4655 C C . SER A 1 634 ? 9.378 7.660 37.444 1.00 43.59 634 SER A C 1
ATOM 4657 O O . SER A 1 634 ? 9.176 8.242 38.510 1.00 43.59 634 SER A O 1
ATOM 4659 N N . ASP A 1 635 ? 9.876 6.427 37.389 1.00 52.97 635 ASP A N 1
ATOM 4660 C CA . ASP A 1 635 ? 10.356 5.708 38.566 1.00 52.97 635 ASP A CA 1
ATOM 4661 C C . ASP A 1 635 ? 11.660 6.364 39.041 1.00 52.97 635 ASP A C 1
ATOM 4663 O O . ASP A 1 635 ? 12.785 5.928 38.765 1.00 52.97 635 ASP A O 1
ATOM 4667 N N . LEU A 1 636 ? 11.485 7.493 39.728 1.00 53.12 636 LEU A N 1
ATOM 4668 C CA . LEU A 1 636 ? 12.492 8.181 40.505 1.00 53.12 636 LEU A CA 1
ATOM 4669 C C . LEU A 1 636 ? 12.953 7.196 41.574 1.00 53.12 636 LEU A C 1
ATOM 4671 O O . LEU A 1 636 ? 12.281 6.973 42.580 1.00 53.12 636 LEU A O 1
ATOM 4675 N N . THR A 1 637 ? 14.131 6.611 41.376 1.00 64.50 637 THR A N 1
ATOM 4676 C CA . THR A 1 637 ? 14.800 5.915 42.465 1.00 64.50 637 THR A CA 1
ATOM 4677 C C . THR A 1 637 ? 15.281 6.987 43.432 1.00 64.50 637 THR A C 1
ATOM 4679 O O . THR A 1 637 ? 16.314 7.627 43.207 1.00 64.50 637 THR A O 1
ATOM 4682 N N . SER A 1 638 ? 14.511 7.249 44.490 1.00 79.50 638 SER A N 1
ATOM 4683 C CA . SER A 1 638 ? 14.993 8.130 45.550 1.00 79.50 638 SER A CA 1
ATOM 4684 C C . SER A 1 638 ? 16.090 7.408 46.321 1.00 79.50 638 SER A C 1
ATOM 4686 O O . SER A 1 638 ? 15.999 6.209 46.600 1.00 79.50 638 SER A O 1
ATOM 4688 N N . TYR A 1 639 ? 17.151 8.131 46.649 1.00 86.62 639 TYR A N 1
ATOM 4689 C CA . TYR A 1 639 ? 18.230 7.597 47.460 1.00 86.62 639 TYR A CA 1
ATOM 4690 C C . TYR A 1 639 ? 18.372 8.393 48.749 1.00 86.62 639 TYR A C 1
ATOM 4692 O O . TYR A 1 639 ? 18.138 9.602 48.798 1.00 86.62 639 TYR A O 1
ATOM 4700 N N . SER A 1 640 ? 18.804 7.710 49.803 1.00 89.06 640 SER A N 1
ATOM 4701 C CA . SER A 1 640 ? 19.241 8.323 51.050 1.00 89.06 640 SER A CA 1
ATOM 4702 C C . SER A 1 640 ? 20.517 7.650 51.533 1.00 89.06 640 SER A C 1
ATOM 4704 O O . SER A 1 640 ? 20.576 6.432 51.698 1.00 89.06 640 SER A O 1
ATOM 4706 N N . TYR A 1 641 ? 21.548 8.453 51.755 1.00 89.56 641 TYR A N 1
ATOM 4707 C CA . TYR A 1 641 ? 22.832 8.037 52.287 1.00 89.56 641 TYR A CA 1
ATOM 4708 C C . TYR A 1 641 ? 22.951 8.432 53.761 1.00 89.56 641 TYR A C 1
ATOM 4710 O O . TYR A 1 641 ? 22.815 9.602 54.128 1.00 89.56 641 TYR A O 1
ATOM 4718 N N . ASN A 1 642 ? 23.241 7.446 54.607 1.00 89.88 642 ASN A N 1
ATOM 4719 C CA . ASN A 1 642 ? 23.521 7.632 56.022 1.00 89.88 642 ASN A CA 1
ATOM 4720 C C . ASN A 1 642 ? 25.029 7.495 56.268 1.00 89.88 642 ASN A C 1
ATOM 4722 O O . ASN A 1 642 ? 25.570 6.389 56.293 1.00 89.88 642 ASN A O 1
ATOM 4726 N N . GLU A 1 643 ? 25.683 8.634 56.499 1.00 87.25 643 GLU A N 1
ATOM 4727 C CA . GLU A 1 643 ? 27.126 8.734 56.746 1.00 87.25 643 GLU A CA 1
ATOM 4728 C C . GLU A 1 643 ? 27.577 8.002 58.021 1.00 87.25 643 GLU A C 1
ATOM 4730 O O . GLU A 1 643 ? 28.682 7.466 58.064 1.00 87.25 643 GLU A O 1
ATOM 4735 N N . ALA A 1 644 ? 26.735 7.938 59.061 1.00 86.56 644 ALA A N 1
ATOM 4736 C CA . ALA A 1 644 ? 27.114 7.330 60.339 1.00 86.56 644 ALA A CA 1
ATOM 4737 C C . ALA A 1 644 ? 27.340 5.817 60.214 1.00 86.56 644 ALA A C 1
ATOM 4739 O O . ALA A 1 644 ? 28.264 5.274 60.827 1.00 86.56 644 ALA A O 1
ATOM 4740 N N . ASP A 1 645 ? 26.519 5.171 59.387 1.00 85.56 645 ASP A N 1
ATOM 4741 C CA . ASP A 1 645 ? 26.519 3.720 59.196 1.00 85.56 645 ASP A CA 1
ATOM 4742 C C . ASP A 1 645 ? 27.098 3.305 57.835 1.00 85.56 645 ASP A C 1
ATOM 4744 O O . ASP A 1 645 ? 27.216 2.115 57.556 1.00 85.56 645 ASP A O 1
ATOM 4748 N N . ASN A 1 646 ? 27.469 4.276 56.991 1.00 87.75 646 ASN A N 1
ATOM 4749 C CA . ASN A 1 646 ? 27.882 4.074 55.604 1.00 87.75 646 ASN A CA 1
ATOM 4750 C C . ASN A 1 646 ? 26.908 3.166 54.828 1.00 87.75 646 ASN A C 1
ATOM 4752 O O . ASN A 1 646 ? 27.286 2.146 54.242 1.00 87.75 646 ASN A O 1
ATOM 4756 N N . THR A 1 647 ? 25.625 3.524 54.875 1.00 89.75 647 THR A N 1
ATOM 4757 C CA . THR A 1 647 ? 24.566 2.781 54.185 1.00 89.75 647 THR A CA 1
ATOM 4758 C C . THR A 1 647 ? 23.862 3.665 53.177 1.00 89.75 647 THR A C 1
ATOM 4760 O O . THR A 1 647 ? 23.630 4.850 53.422 1.00 89.75 647 THR A O 1
ATOM 4763 N N . LEU A 1 648 ? 23.521 3.079 52.037 1.00 87.19 648 LEU A N 1
ATOM 4764 C CA . LEU A 1 648 ? 22.731 3.714 50.998 1.00 87.19 648 LEU A CA 1
ATOM 4765 C C . LEU A 1 648 ? 21.403 2.986 50.916 1.00 87.19 648 LEU A C 1
ATOM 4767 O O . LEU A 1 648 ? 21.369 1.782 50.703 1.00 87.19 648 LEU A O 1
ATOM 4771 N N . THR A 1 649 ? 20.313 3.709 51.097 1.00 88.44 649 THR A N 1
ATOM 4772 C CA . THR A 1 649 ? 18.969 3.178 50.897 1.00 88.44 649 THR A CA 1
ATOM 4773 C C . THR A 1 649 ? 18.452 3.701 49.571 1.00 88.44 649 THR A C 1
ATOM 4775 O O . THR A 1 649 ? 18.405 4.916 49.387 1.00 88.44 649 THR A O 1
ATOM 4778 N N . LEU A 1 650 ? 18.096 2.798 48.665 1.00 84.19 650 LEU A N 1
ATOM 4779 C CA . LEU A 1 650 ? 17.395 3.103 47.425 1.00 84.19 650 LEU A CA 1
ATOM 4780 C C . LEU A 1 650 ? 15.934 2.711 47.586 1.00 84.19 650 LEU A C 1
ATOM 4782 O O . LEU A 1 650 ? 15.622 1.656 48.138 1.00 84.19 650 LEU A O 1
ATOM 4786 N N . VAL A 1 651 ? 15.044 3.567 47.117 1.00 84.56 651 VAL A N 1
ATOM 4787 C CA . VAL A 1 651 ? 13.621 3.275 47.005 1.00 84.56 651 VAL A CA 1
ATOM 4788 C C . VAL A 1 651 ? 13.321 3.187 45.520 1.00 84.56 651 VAL A C 1
ATOM 4790 O O . VAL A 1 651 ? 13.366 4.206 44.841 1.00 84.56 651 VAL A O 1
ATOM 4793 N N . HIS A 1 652 ? 13.074 1.979 45.027 1.00 76.00 652 HIS A N 1
ATOM 4794 C CA . HIS A 1 652 ? 12.676 1.726 43.647 1.00 76.00 652 HIS A CA 1
ATOM 4795 C C . HIS A 1 652 ? 11.150 1.779 43.539 1.00 76.00 652 HIS A C 1
ATOM 4797 O O . HIS A 1 652 ? 10.457 1.122 44.326 1.00 76.00 652 HIS A O 1
ATOM 4803 N N . GLY A 1 653 ? 10.652 2.548 42.569 1.00 67.25 653 GLY A N 1
ATOM 4804 C CA . GLY A 1 653 ? 9.229 2.836 42.393 1.00 67.25 653 GLY A CA 1
ATOM 4805 C C . GLY A 1 653 ? 8.674 3.835 43.415 1.00 67.25 653 GLY A C 1
ATOM 4806 O O . GLY A 1 653 ? 9.330 4.217 44.387 1.00 67.25 653 GLY A O 1
ATOM 4807 N N . GLU A 1 654 ? 7.426 4.242 43.208 1.00 66.75 654 GLU A N 1
ATOM 4808 C CA . GLU A 1 654 ? 6.659 5.104 44.112 1.00 66.75 654 GLU A CA 1
ATOM 4809 C C . GLU A 1 654 ? 5.264 4.506 44.379 1.00 66.75 654 GLU A C 1
ATOM 4811 O O . GLU A 1 654 ? 4.791 3.629 43.653 1.00 66.75 654 GLU A O 1
ATOM 4816 N N . GLY A 1 655 ? 4.592 4.978 45.434 1.00 72.81 655 GLY A N 1
ATOM 4817 C CA . GLY A 1 655 ? 3.215 4.578 45.744 1.00 72.81 655 GLY A CA 1
ATOM 4818 C C . GLY A 1 655 ? 3.075 3.130 46.232 1.00 72.81 655 GLY A C 1
ATOM 4819 O O . GLY A 1 655 ? 3.755 2.717 47.174 1.00 72.81 655 GLY A O 1
ATOM 4820 N N . GLU A 1 656 ? 2.144 2.386 45.626 1.00 63.22 656 GLU A N 1
ATOM 4821 C CA . GLU A 1 656 ? 1.712 1.052 46.075 1.00 63.22 656 GLU A CA 1
ATOM 4822 C C . GLU A 1 656 ? 2.624 -0.094 45.625 1.00 63.22 656 GLU A C 1
ATOM 4824 O O . GLU A 1 656 ? 2.570 -1.163 46.219 1.00 63.22 656 GLU A O 1
ATOM 4829 N N . ASN A 1 657 ? 3.486 0.115 44.627 1.00 59.75 657 ASN A N 1
ATOM 4830 C CA . ASN A 1 657 ? 4.467 -0.872 44.169 1.00 59.75 657 ASN A CA 1
ATOM 4831 C C . ASN A 1 657 ? 5.872 -0.294 44.351 1.00 59.75 657 ASN A C 1
ATOM 4833 O O . ASN A 1 657 ? 6.365 0.431 43.485 1.00 59.75 657 ASN A O 1
ATOM 4837 N N . LYS A 1 658 ? 6.487 -0.588 45.502 1.00 74.38 658 LYS A N 1
ATOM 4838 C CA . LYS A 1 658 ? 7.728 0.049 45.967 1.00 74.38 658 LYS A CA 1
ATOM 4839 C C . LYS A 1 658 ? 8.651 -0.964 46.636 1.00 74.38 658 LYS A C 1
ATOM 4841 O O . LYS A 1 658 ? 8.209 -1.701 47.513 1.00 74.38 658 LYS A O 1
ATOM 4846 N N . ALA A 1 659 ? 9.939 -0.950 46.311 1.00 80.31 659 ALA A N 1
ATOM 4847 C CA . ALA A 1 659 ? 10.955 -1.721 47.029 1.00 80.31 659 ALA A CA 1
ATOM 4848 C C . ALA A 1 659 ? 11.998 -0.787 47.652 1.00 80.31 659 ALA A C 1
ATOM 4850 O O . ALA A 1 659 ? 12.698 -0.059 46.952 1.00 80.31 659 ALA A O 1
ATOM 4851 N N . THR A 1 660 ? 12.128 -0.823 48.976 1.00 86.19 660 THR A N 1
ATOM 4852 C CA . THR A 1 660 ? 13.171 -0.110 49.717 1.00 86.19 660 THR A CA 1
ATOM 4853 C C . THR A 1 660 ? 14.319 -1.072 50.000 1.00 86.19 660 THR A C 1
ATOM 4855 O O . THR A 1 660 ? 14.184 -2.000 50.802 1.00 86.19 660 THR A O 1
ATOM 4858 N N . VAL A 1 661 ? 15.470 -0.836 49.380 1.00 83.62 661 VAL A N 1
ATOM 4859 C CA . VAL A 1 661 ? 16.658 -1.688 49.476 1.00 83.62 661 VAL A CA 1
ATOM 4860 C C . VAL A 1 661 ? 17.796 -0.908 50.118 1.00 83.62 661 VAL A C 1
ATOM 4862 O O . VAL A 1 661 ? 18.133 0.194 49.693 1.00 83.62 661 VAL A O 1
ATOM 4865 N N . ARG A 1 662 ? 18.409 -1.478 51.153 1.00 88.38 662 ARG A N 1
ATOM 4866 C CA . ARG A 1 662 ? 19.604 -0.940 51.796 1.00 88.38 662 ARG A CA 1
ATOM 4867 C C . ARG A 1 662 ? 20.840 -1.684 51.322 1.00 88.38 662 ARG A C 1
ATOM 4869 O O . ARG A 1 662 ? 20.912 -2.904 51.387 1.00 88.38 662 ARG A O 1
ATOM 4876 N N . TYR A 1 663 ? 21.843 -0.910 50.953 1.00 86.94 663 TYR A N 1
ATOM 4877 C CA . TYR A 1 663 ? 23.181 -1.347 50.612 1.00 86.94 663 TYR A CA 1
ATOM 4878 C C . TYR A 1 663 ? 24.126 -0.918 51.726 1.00 86.94 663 TYR A C 1
ATOM 4880 O O . TYR A 1 663 ? 24.186 0.263 52.083 1.00 86.94 663 TYR A O 1
ATOM 4888 N N . SER A 1 664 ? 24.864 -1.868 52.288 1.00 87.31 664 SER A N 1
ATOM 4889 C CA . SER A 1 664 ? 25.900 -1.596 53.281 1.00 87.31 664 SER A CA 1
ATOM 4890 C C . SER A 1 664 ? 27.216 -2.227 52.866 1.00 87.31 664 SER A C 1
ATOM 4892 O O . SER A 1 664 ? 27.253 -3.344 52.354 1.00 87.31 664 SER A O 1
ATOM 4894 N N . LEU A 1 665 ? 28.309 -1.506 53.103 1.00 85.75 665 LEU A N 1
ATOM 4895 C CA . LEU A 1 665 ? 29.646 -2.018 52.848 1.00 85.75 665 LEU A CA 1
ATOM 4896 C C . LEU A 1 665 ? 30.152 -2.770 54.078 1.00 85.75 665 LEU A C 1
ATOM 4898 O O . LEU A 1 665 ? 30.277 -2.181 55.152 1.00 85.75 665 LEU A O 1
ATOM 4902 N N . GLU A 1 666 ? 30.498 -4.040 53.919 1.00 85.12 666 GLU A N 1
ATOM 4903 C CA . GLU A 1 666 ? 31.121 -4.834 54.973 1.00 85.12 666 GLU A CA 1
ATOM 4904 C C . GLU A 1 666 ? 32.512 -5.305 54.549 1.00 85.12 666 GLU A C 1
ATOM 4906 O O . GLU A 1 666 ? 32.787 -5.569 53.379 1.00 85.12 666 GLU A O 1
ATOM 4911 N N . GLU A 1 667 ? 33.424 -5.360 55.516 1.00 82.38 667 GLU A N 1
ATOM 4912 C CA . GLU A 1 667 ? 34.780 -5.849 55.291 1.00 82.38 667 GLU A CA 1
ATOM 4913 C C . GLU A 1 667 ? 34.738 -7.374 55.149 1.00 82.38 667 GLU A C 1
ATOM 4915 O O . GLU A 1 667 ? 34.242 -8.083 56.028 1.00 82.38 667 GLU A O 1
ATOM 4920 N N . GLY A 1 668 ? 35.237 -7.879 54.023 1.00 77.75 668 GLY A N 1
ATOM 4921 C CA . GLY A 1 668 ? 35.325 -9.308 53.761 1.00 77.75 668 GLY A CA 1
ATOM 4922 C C . GLY A 1 668 ? 36.315 -10.002 54.695 1.00 77.75 668 GLY A C 1
ATOM 4923 O O . GLY A 1 668 ? 37.193 -9.379 55.296 1.00 77.75 668 GLY A O 1
ATOM 4924 N N . GLU A 1 669 ? 36.205 -11.330 54.793 1.00 80.06 669 GLU A N 1
ATOM 4925 C CA . GLU A 1 669 ? 36.959 -12.161 55.751 1.00 80.06 669 GLU A CA 1
ATOM 4926 C C . GLU A 1 669 ? 38.483 -11.940 55.697 1.00 80.06 669 GLU A C 1
ATOM 4928 O O . GLU A 1 669 ? 39.184 -12.098 56.699 1.00 80.06 669 GLU A O 1
ATOM 4933 N N . TYR A 1 670 ? 39.007 -11.551 54.535 1.00 75.75 670 TYR A N 1
ATOM 4934 C CA . TYR A 1 670 ? 40.440 -11.419 54.314 1.00 75.75 670 TYR A CA 1
ATOM 4935 C C . TYR A 1 670 ? 41.007 -10.007 54.544 1.00 75.75 670 TYR A C 1
ATOM 4937 O O . TYR A 1 670 ? 42.209 -9.812 54.362 1.00 75.75 670 TYR A O 1
ATOM 4945 N N . GLY A 1 671 ? 40.188 -9.030 54.955 1.00 72.00 671 GLY A N 1
ATOM 4946 C CA . GLY A 1 671 ? 40.617 -7.650 55.245 1.00 72.00 671 GLY A CA 1
ATOM 4947 C C . GLY A 1 671 ? 41.130 -6.858 54.031 1.00 72.00 671 GLY A C 1
ATOM 4948 O O . GLY A 1 671 ? 41.659 -5.758 54.175 1.00 72.00 671 GLY A O 1
ATOM 4949 N N . TRP A 1 672 ? 41.024 -7.427 52.826 1.00 69.69 672 TRP A N 1
ATOM 4950 C CA . TRP A 1 672 ? 41.362 -6.781 51.551 1.00 69.69 672 TRP A CA 1
ATOM 4951 C C . TRP A 1 672 ? 40.239 -6.864 50.510 1.00 69.69 672 TRP A C 1
ATOM 4953 O O . TRP A 1 672 ? 40.383 -6.305 49.425 1.00 69.69 672 TRP A O 1
ATOM 4963 N N . SER A 1 673 ? 39.133 -7.542 50.825 1.00 72.62 673 SER A N 1
ATOM 4964 C CA . SER A 1 673 ? 37.900 -7.525 50.037 1.00 72.62 673 SER A CA 1
ATOM 4965 C C . SER A 1 673 ? 36.809 -6.799 50.809 1.00 72.62 673 SER A C 1
ATOM 4967 O O . SER A 1 673 ? 36.841 -6.740 52.039 1.00 72.62 673 SER A O 1
ATOM 4969 N N . TYR A 1 674 ? 35.839 -6.264 50.082 1.00 77.94 674 TYR A N 1
ATOM 4970 C CA . TYR A 1 674 ? 34.591 -5.792 50.658 1.00 77.94 674 TYR A CA 1
ATOM 4971 C C . TYR A 1 674 ? 33.439 -6.552 50.030 1.00 77.94 674 TYR A C 1
ATOM 4973 O O . TYR A 1 674 ? 33.515 -6.917 48.856 1.00 77.94 674 TYR A O 1
ATOM 4981 N N . PHE A 1 675 ? 32.376 -6.741 50.802 1.00 81.31 675 PHE A N 1
ATOM 4982 C CA . PHE A 1 675 ? 31.109 -7.213 50.279 1.00 81.31 675 PHE A CA 1
ATOM 4983 C C . PHE A 1 675 ? 30.045 -6.140 50.434 1.00 81.31 675 PHE A C 1
ATOM 4985 O O . PHE A 1 675 ? 29.940 -5.481 51.474 1.00 81.31 675 PHE A O 1
ATOM 4992 N N . ILE A 1 676 ? 29.245 -5.961 49.389 1.00 83.50 676 ILE A N 1
ATOM 4993 C CA . ILE A 1 676 ? 28.018 -5.178 49.493 1.00 83.50 676 ILE A CA 1
ATOM 4994 C C . ILE A 1 676 ? 26.965 -6.105 50.072 1.00 83.50 676 ILE A C 1
ATOM 4996 O O . ILE A 1 676 ? 26.540 -7.046 49.407 1.00 83.50 676 ILE A O 1
ATOM 5000 N N . ARG A 1 677 ? 26.536 -5.862 51.307 1.00 85.00 677 ARG A N 1
ATOM 5001 C CA . ARG A 1 677 ? 25.334 -6.509 51.825 1.00 85.00 677 ARG A CA 1
ATOM 5002 C C . ARG A 1 677 ? 24.120 -5.764 51.286 1.00 85.00 677 ARG A C 1
ATOM 5004 O O . ARG A 1 677 ? 24.009 -4.550 51.448 1.00 85.00 677 ARG A O 1
ATOM 5011 N N . ILE A 1 678 ? 23.218 -6.528 50.685 1.00 83.25 678 ILE A N 1
ATOM 5012 C CA . ILE A 1 678 ? 21.925 -6.064 50.199 1.00 83.25 678 ILE A CA 1
ATOM 5013 C C . ILE A 1 678 ? 20.868 -6.516 51.210 1.00 83.25 678 ILE A C 1
ATOM 5015 O O . ILE A 1 678 ? 20.732 -7.708 51.491 1.00 83.25 678 ILE A O 1
ATOM 5019 N N . GLU A 1 679 ? 20.156 -5.564 51.801 1.00 85.50 679 GLU A N 1
ATOM 5020 C CA . GLU A 1 679 ? 19.085 -5.792 52.767 1.00 85.50 679 GLU A CA 1
ATOM 5021 C C . GLU A 1 679 ? 17.785 -5.196 52.222 1.00 85.50 679 GLU A C 1
ATOM 5023 O O . GLU A 1 679 ? 17.644 -3.983 52.078 1.00 85.50 679 GLU A O 1
ATOM 5028 N N . CYS A 1 680 ? 16.814 -6.055 51.930 1.00 84.88 680 CYS A N 1
ATOM 5029 C CA . CYS A 1 680 ? 15.467 -5.633 51.572 1.00 84.88 680 CYS A CA 1
ATOM 5030 C C . CYS A 1 680 ? 14.756 -5.113 52.831 1.00 84.88 680 CYS A C 1
ATOM 5032 O O . CYS A 1 680 ? 14.427 -5.897 53.724 1.00 84.88 680 CYS A O 1
ATOM 5034 N N . LEU A 1 681 ? 14.571 -3.797 52.941 1.00 88.12 681 LEU A N 1
ATOM 5035 C CA . LEU A 1 681 ? 13.946 -3.183 54.114 1.00 88.12 681 LEU A CA 1
ATOM 5036 C C . LEU A 1 681 ? 12.425 -3.249 54.048 1.00 88.12 681 LEU A C 1
ATOM 5038 O O . LEU A 1 681 ? 11.770 -3.448 55.069 1.00 88.12 681 LEU A O 1
ATOM 5042 N N . GLU A 1 682 ? 11.873 -3.030 52.860 1.00 86.12 682 GLU A N 1
ATOM 5043 C CA . GLU A 1 682 ? 10.437 -2.909 52.657 1.00 86.12 682 GLU A CA 1
ATOM 5044 C C . GLU A 1 682 ? 10.090 -3.280 51.218 1.00 86.12 682 GLU A C 1
ATOM 5046 O O . GLU A 1 682 ? 10.768 -2.856 50.285 1.00 86.12 682 GLU A O 1
ATOM 5051 N N . VAL A 1 683 ? 9.015 -4.041 51.052 1.00 78.25 683 VAL A N 1
ATOM 5052 C CA . VAL A 1 683 ? 8.367 -4.294 49.767 1.00 78.25 683 VAL A CA 1
ATOM 5053 C C . VAL A 1 683 ? 6.902 -3.945 49.955 1.00 78.25 683 VAL A C 1
ATOM 5055 O O . VAL A 1 683 ? 6.251 -4.475 50.855 1.00 78.25 683 VAL A O 1
ATOM 5058 N N . ILE A 1 684 ? 6.410 -3.032 49.134 1.00 73.69 684 ILE A N 1
ATOM 5059 C CA . ILE A 1 684 ? 5.011 -2.631 49.065 1.00 73.69 684 ILE A CA 1
ATOM 5060 C C . ILE A 1 684 ? 4.483 -3.108 47.712 1.00 73.69 684 ILE A C 1
ATOM 5062 O O . ILE A 1 684 ? 5.162 -2.951 46.693 1.00 73.69 684 ILE A O 1
ATOM 5066 N N . GLY A 1 685 ? 3.301 -3.723 47.731 1.00 72.00 685 GLY A N 1
ATOM 5067 C CA . GLY A 1 685 ? 2.639 -4.258 46.546 1.00 72.00 685 GLY A CA 1
ATOM 5068 C C . GLY A 1 685 ? 3.349 -5.472 45.960 1.00 72.00 685 GLY A C 1
ATOM 5069 O O . GLY A 1 685 ? 3.731 -6.397 46.677 1.00 72.00 685 GLY A O 1
ATOM 5070 N N . SER A 1 686 ? 3.484 -5.472 44.638 1.00 57.97 686 SER A N 1
ATOM 5071 C CA . SER A 1 686 ? 3.985 -6.595 43.842 1.00 57.97 686 SER A CA 1
ATOM 5072 C C . SER A 1 686 ? 5.496 -6.553 43.573 1.00 57.97 686 SER A C 1
ATOM 5074 O O . SER A 1 686 ? 6.040 -7.500 43.011 1.00 57.97 686 SER A O 1
ATOM 5076 N N . ALA A 1 687 ? 6.195 -5.492 43.991 1.00 61.59 687 ALA A N 1
ATOM 5077 C CA . ALA A 1 687 ? 7.631 -5.346 43.764 1.00 61.59 687 ALA A CA 1
ATOM 5078 C C . ALA A 1 687 ? 8.438 -6.523 44.355 1.00 61.59 687 ALA A C 1
ATOM 5080 O O . ALA A 1 687 ? 8.029 -7.152 45.330 1.00 61.59 687 ALA A O 1
ATOM 5081 N N . ASN A 1 688 ? 9.612 -6.821 43.794 1.00 68.50 688 ASN A N 1
ATOM 5082 C CA . ASN A 1 688 ? 10.525 -7.808 44.370 1.00 68.50 688 ASN A CA 1
ATOM 5083 C C . ASN A 1 688 ? 11.919 -7.215 44.594 1.00 68.50 688 ASN A C 1
ATOM 5085 O O . ASN A 1 688 ? 12.420 -6.432 43.788 1.00 68.50 688 ASN A O 1
ATOM 5089 N N . CYS A 1 689 ? 12.552 -7.618 45.693 1.00 73.44 689 CYS A N 1
ATOM 5090 C CA . CYS A 1 689 ? 13.931 -7.263 45.988 1.00 73.44 689 CYS A CA 1
ATOM 5091 C C . CYS A 1 689 ? 14.906 -8.168 45.209 1.00 73.44 689 CYS A C 1
ATOM 5093 O O . CYS A 1 689 ? 14.599 -9.340 44.971 1.00 73.44 689 CYS A O 1
ATOM 5095 N N . PRO A 1 690 ? 16.096 -7.661 44.847 1.00 67.19 690 PRO A N 1
ATOM 5096 C CA . PRO A 1 690 ? 17.125 -8.458 44.184 1.00 67.19 690 PRO A CA 1
ATOM 5097 C C . PRO A 1 690 ? 17.567 -9.672 45.020 1.00 67.19 690 PRO A C 1
ATOM 5099 O O . PRO A 1 690 ? 17.374 -9.726 46.241 1.00 67.19 690 PRO A O 1
ATOM 5102 N N . VAL A 1 691 ? 18.164 -10.670 44.354 1.00 61.34 691 VAL A N 1
ATOM 5103 C CA . VAL A 1 691 ? 18.612 -11.927 44.978 1.00 61.34 691 VAL A CA 1
ATOM 5104 C C . VAL A 1 691 ? 19.569 -11.626 46.134 1.00 61.34 691 VAL A C 1
ATOM 5106 O O . VAL A 1 691 ? 20.624 -11.031 45.952 1.00 61.34 691 VAL A O 1
ATOM 5109 N N . MET A 1 692 ? 19.204 -12.061 47.344 1.00 57.38 692 MET A N 1
ATOM 5110 C CA . MET A 1 692 ? 20.000 -11.811 48.546 1.00 57.38 692 MET A CA 1
ATOM 5111 C C . MET A 1 692 ? 21.301 -12.629 48.536 1.00 57.38 692 MET A C 1
ATOM 5113 O O . MET A 1 692 ? 21.323 -13.802 48.915 1.00 57.38 692 MET A O 1
ATOM 5117 N N . GLY A 1 693 ? 22.394 -11.985 48.139 1.00 62.78 693 GLY A N 1
ATOM 5118 C CA . GLY A 1 693 ? 23.767 -12.475 48.222 1.00 62.78 693 GLY A CA 1
ATOM 5119 C C . GLY A 1 693 ? 24.715 -11.280 48.234 1.00 62.78 693 GLY A C 1
ATOM 5120 O O . GLY A 1 693 ? 24.462 -10.287 47.565 1.00 62.78 693 GLY A O 1
ATOM 5121 N N . GLY A 1 694 ? 25.755 -11.312 49.067 1.00 68.25 694 GLY A N 1
ATOM 5122 C CA . GLY A 1 694 ? 26.729 -10.223 49.080 1.00 68.25 694 GLY A CA 1
ATOM 5123 C C . GLY A 1 694 ? 27.616 -10.283 47.840 1.00 68.25 694 GLY A C 1
ATOM 5124 O O . GLY A 1 694 ? 28.119 -11.360 47.522 1.00 68.25 694 GLY A O 1
ATOM 5125 N N . VAL A 1 695 ? 27.834 -9.150 47.168 1.00 71.56 695 VAL A N 1
ATOM 5126 C CA . VAL A 1 695 ? 28.766 -9.084 46.030 1.00 71.56 695 VAL A CA 1
ATOM 5127 C C . VAL A 1 695 ? 30.157 -8.734 46.529 1.00 71.56 695 VAL A C 1
ATOM 5129 O O . VAL A 1 695 ? 30.364 -7.643 47.066 1.00 71.56 695 VAL A O 1
ATOM 5132 N N . ASP A 1 696 ? 31.105 -9.652 46.348 1.00 74.12 696 ASP A N 1
ATOM 5133 C CA . ASP A 1 696 ? 32.513 -9.433 46.676 1.00 74.12 696 ASP A CA 1
ATOM 5134 C C . ASP A 1 696 ? 33.194 -8.566 45.609 1.00 74.12 696 ASP A C 1
ATOM 5136 O O . ASP A 1 696 ? 33.220 -8.914 44.426 1.00 74.12 696 ASP A O 1
ATOM 5140 N N . PHE A 1 697 ? 33.847 -7.482 46.029 1.00 72.88 697 PHE A N 1
ATOM 5141 C CA . PHE A 1 697 ? 34.707 -6.689 45.151 1.00 72.88 697 PHE A CA 1
ATOM 5142 C C . PHE A 1 697 ? 36.058 -6.346 45.799 1.00 72.88 697 PHE A C 1
ATOM 5144 O O . PHE A 1 697 ? 36.224 -6.275 47.019 1.00 72.88 697 PHE A O 1
ATOM 5151 N N . TRP A 1 698 ? 37.072 -6.176 44.946 1.00 67.19 698 TRP A N 1
ATOM 5152 C CA . TRP A 1 698 ? 38.493 -6.215 45.317 1.00 67.19 698 TRP A CA 1
ATOM 5153 C C . TRP A 1 698 ? 39.131 -4.812 45.324 1.00 67.19 698 TRP A C 1
ATOM 5155 O O . TRP A 1 698 ? 40.156 -4.590 44.685 1.00 67.19 698 TRP A O 1
ATOM 5165 N N . GLY A 1 699 ? 38.516 -3.860 46.040 1.00 67.31 699 GLY A N 1
ATOM 5166 C CA . GLY A 1 699 ? 38.957 -2.453 46.138 1.00 67.31 699 GLY A CA 1
ATOM 5167 C C . GLY A 1 699 ? 38.304 -1.535 45.099 1.00 67.31 699 GLY A C 1
ATOM 5168 O O . GLY A 1 699 ? 37.576 -2.039 44.250 1.00 67.31 699 GLY A O 1
ATOM 5169 N N . ILE A 1 700 ? 38.542 -0.213 45.172 1.00 65.19 700 ILE A N 1
ATOM 5170 C CA . ILE A 1 700 ? 38.024 0.796 44.216 1.00 65.19 700 ILE A CA 1
ATOM 5171 C C . ILE A 1 700 ? 39.079 1.110 43.149 1.00 65.19 700 ILE A C 1
ATOM 5173 O O . ILE A 1 700 ? 40.240 1.388 43.464 1.00 65.19 700 ILE A O 1
ATOM 5177 N N . VAL A 1 701 ? 38.666 1.093 41.881 1.00 66.75 701 VAL A N 1
ATOM 5178 C CA . VAL A 1 701 ? 39.487 1.464 40.734 1.00 66.75 701 VAL A CA 1
ATOM 5179 C C . VAL A 1 701 ? 39.667 2.978 40.732 1.00 66.75 701 VAL A C 1
ATOM 5181 O O . VAL A 1 701 ? 38.725 3.730 40.489 1.00 66.75 701 VAL A O 1
ATOM 5184 N N . ARG A 1 702 ? 40.900 3.435 40.948 1.00 72.00 702 ARG A N 1
ATOM 5185 C CA . ARG A 1 702 ? 41.297 4.823 40.694 1.00 72.00 702 ARG A CA 1
ATOM 5186 C C . ARG A 1 702 ? 42.115 4.921 39.425 1.00 72.00 702 ARG A C 1
ATOM 5188 O O . ARG A 1 702 ? 42.831 3.992 39.049 1.00 72.00 702 ARG A O 1
ATOM 5195 N N . SER A 1 703 ? 42.037 6.085 38.790 1.00 72.19 703 SER A N 1
ATOM 5196 C CA . SER A 1 703 ? 42.919 6.434 37.690 1.00 72.19 703 SER A CA 1
ATOM 5197 C C . SER A 1 703 ? 43.724 7.687 38.016 1.00 72.19 703 SER A C 1
ATOM 5199 O O . SER A 1 703 ? 43.207 8.657 38.568 1.00 72.19 703 SER A O 1
ATOM 5201 N N . VAL A 1 704 ? 45.019 7.655 37.705 1.00 77.44 704 VAL A N 1
ATOM 5202 C CA . VAL A 1 704 ? 45.901 8.821 37.795 1.00 77.44 704 VAL A CA 1
ATOM 5203 C C . VAL A 1 704 ? 46.543 9.024 36.434 1.00 77.44 704 VAL A C 1
ATOM 5205 O O . VAL A 1 704 ? 47.305 8.184 35.946 1.00 77.44 704 VAL A O 1
ATOM 5208 N N . SER A 1 705 ? 46.209 10.146 35.805 1.00 81.19 705 SER A N 1
ATOM 5209 C CA . SER A 1 705 ? 46.805 10.585 34.547 1.00 81.19 705 SER A CA 1
ATOM 5210 C C . SER A 1 705 ? 48.145 11.282 34.783 1.00 81.19 705 SER A C 1
ATOM 5212 O O . SER A 1 705 ? 48.304 12.012 35.762 1.00 81.19 705 SER A O 1
ATOM 5214 N N . GLY A 1 706 ? 49.083 11.137 33.849 1.00 81.56 706 GLY A N 1
ATOM 5215 C CA . GLY A 1 706 ? 50.315 11.935 33.825 1.00 81.56 706 GLY A CA 1
ATOM 5216 C C . GLY A 1 706 ? 51.443 11.428 34.725 1.00 81.56 706 GLY A C 1
ATOM 5217 O O . GLY A 1 706 ? 52.428 12.141 34.913 1.00 81.56 706 GLY A O 1
ATOM 5218 N N . ILE A 1 707 ? 51.332 10.210 35.258 1.00 79.75 707 ILE A N 1
ATOM 5219 C CA . ILE A 1 707 ? 52.473 9.498 35.857 1.00 79.75 707 ILE A CA 1
ATOM 5220 C C . ILE A 1 707 ? 53.154 8.625 34.799 1.00 79.75 707 ILE A C 1
ATOM 5222 O O . ILE A 1 707 ? 52.637 8.502 33.699 1.00 79.75 707 ILE A O 1
ATOM 5226 N N . SER A 1 708 ? 54.339 8.071 35.045 1.00 83.81 708 SER A N 1
ATOM 5227 C CA . SER A 1 708 ? 54.945 7.134 34.087 1.00 83.81 708 SER A CA 1
ATOM 5228 C C . SER A 1 708 ? 54.419 5.708 34.295 1.00 83.81 708 SER A C 1
ATOM 5230 O O . SER A 1 708 ? 53.910 5.375 35.364 1.00 83.81 708 SER A O 1
ATOM 5232 N N . GLN A 1 709 ? 54.572 4.833 33.295 1.00 85.19 709 GLN A N 1
ATOM 5233 C CA . GLN A 1 709 ? 54.272 3.401 33.442 1.00 85.19 709 GLN A CA 1
ATOM 5234 C C . GLN A 1 709 ? 55.051 2.760 34.595 1.00 85.19 709 GLN A C 1
ATOM 5236 O O . GLN A 1 709 ? 54.532 1.904 35.306 1.00 85.19 709 GLN A O 1
ATOM 5241 N N . GLU A 1 710 ? 56.298 3.189 34.777 1.00 85.00 710 GLU A N 1
ATOM 5242 C CA . GLU A 1 710 ? 57.178 2.682 35.823 1.00 85.00 710 GLU A CA 1
ATOM 5243 C C . GLU A 1 710 ? 56.700 3.150 37.204 1.00 85.00 710 GLU A C 1
ATOM 5245 O O . GLU A 1 710 ? 56.570 2.326 38.107 1.00 85.00 710 GLU A O 1
ATOM 5250 N N . ASP A 1 711 ? 56.307 4.424 37.328 1.00 82.12 711 ASP A N 1
ATOM 5251 C CA . ASP A 1 711 ? 55.711 4.971 38.555 1.00 82.12 711 ASP A CA 1
ATOM 5252 C C . ASP A 1 711 ? 54.354 4.348 38.875 1.00 82.12 711 ASP A C 1
ATOM 5254 O O . ASP A 1 711 ? 54.013 4.197 40.050 1.00 82.12 711 ASP A O 1
ATOM 5258 N N . CYS A 1 712 ? 53.580 4.002 37.843 1.00 81.81 712 CYS A N 1
ATOM 5259 C CA . CYS A 1 712 ? 52.336 3.270 37.999 1.00 81.81 712 CYS A CA 1
ATOM 5260 C C . CYS A 1 712 ? 52.614 1.946 38.694 1.00 81.81 712 CYS A C 1
ATOM 5262 O O . CYS A 1 712 ? 52.146 1.752 39.804 1.00 81.81 712 CYS A O 1
ATOM 5264 N N . TRP A 1 713 ? 53.452 1.092 38.105 1.00 81.06 713 TRP A N 1
ATOM 5265 C CA . TRP A 1 713 ? 53.733 -0.239 38.640 1.00 81.06 713 TRP A CA 1
ATOM 5266 C C . TRP A 1 713 ? 54.469 -0.241 39.978 1.00 81.06 713 TRP A C 1
ATOM 5268 O O . TRP A 1 713 ? 54.272 -1.159 40.775 1.00 81.06 713 TRP A O 1
ATOM 5278 N N . SER A 1 714 ? 55.341 0.739 40.231 1.00 80.56 714 SER A N 1
ATOM 5279 C CA . SER A 1 714 ? 56.139 0.759 41.457 1.00 80.56 714 SER A CA 1
ATOM 5280 C C . SER A 1 714 ? 55.362 1.266 42.667 1.00 80.56 714 SER A C 1
ATOM 5282 O O . SER A 1 714 ? 55.630 0.822 43.782 1.00 80.56 714 SER A O 1
ATOM 5284 N N . ASN A 1 715 ? 54.439 2.210 42.465 1.00 77.75 715 ASN A N 1
ATOM 5285 C CA . ASN A 1 715 ? 53.761 2.901 43.566 1.00 77.75 715 ASN A CA 1
ATOM 5286 C C . ASN A 1 715 ? 52.315 2.449 43.753 1.00 77.75 715 ASN A C 1
ATOM 5288 O O . ASN A 1 715 ? 51.775 2.568 44.850 1.00 77.75 715 ASN A O 1
ATOM 5292 N N . TYR A 1 716 ? 51.704 1.907 42.706 1.00 70.50 716 TYR A N 1
ATOM 5293 C CA . TYR A 1 716 ? 50.315 1.507 42.696 1.00 70.50 716 TYR A CA 1
ATOM 5294 C C . TYR A 1 716 ? 50.259 0.097 42.112 1.00 70.50 716 TYR A C 1
ATOM 5296 O O . TYR A 1 716 ? 50.758 -0.153 41.023 1.00 70.50 716 TYR A O 1
ATOM 5304 N N . SER A 1 717 ? 49.720 -0.889 42.822 1.00 68.56 717 SER A N 1
ATOM 5305 C CA . SER A 1 717 ? 49.659 -2.275 42.322 1.00 68.56 717 SER A CA 1
ATOM 5306 C C . SER A 1 717 ? 48.607 -2.434 41.203 1.00 68.56 717 SER A C 1
ATOM 5308 O O . SER A 1 717 ? 47.687 -3.235 41.317 1.00 68.56 717 SER A O 1
ATOM 5310 N N . GLY A 1 718 ? 48.705 -1.619 40.149 1.00 67.81 718 GLY A N 1
ATOM 5311 C CA . GLY A 1 718 ? 47.729 -1.423 39.086 1.00 67.81 718 GLY A CA 1
ATOM 5312 C C . GLY A 1 718 ? 48.269 -1.701 37.684 1.00 67.81 718 GLY A C 1
ATOM 5313 O O . GLY A 1 718 ? 49.434 -2.042 37.478 1.00 67.81 718 GLY A O 1
ATOM 5314 N N . TYR A 1 719 ? 47.394 -1.556 36.696 1.00 74.38 719 TYR A N 1
ATOM 5315 C CA . TYR A 1 719 ? 47.655 -1.773 35.280 1.00 74.38 719 TYR A CA 1
ATOM 5316 C C . TYR A 1 719 ? 47.716 -0.436 34.530 1.00 74.38 719 TYR A C 1
ATOM 5318 O O . TYR A 1 719 ? 46.880 0.455 34.680 1.00 74.38 719 TYR A O 1
ATOM 5326 N N . TRP A 1 720 ? 48.743 -0.298 33.697 1.00 70.50 720 TRP A N 1
ATOM 5327 C CA . TRP A 1 720 ? 49.020 0.911 32.930 1.00 70.50 720 TRP A CA 1
ATOM 5328 C C . TRP A 1 720 ? 48.292 0.898 31.584 1.00 70.50 720 TRP A C 1
ATOM 5330 O O . TRP A 1 720 ? 48.403 -0.080 30.840 1.00 70.50 720 TRP A O 1
ATOM 5340 N N . ARG A 1 721 ? 47.591 1.984 31.237 1.00 69.62 721 ARG A N 1
ATOM 5341 C CA . ARG A 1 721 ? 46.986 2.165 29.909 1.00 69.62 721 ARG A CA 1
ATOM 5342 C C . ARG A 1 721 ? 47.888 3.003 29.003 1.00 69.62 721 ARG A C 1
ATOM 5344 O O . ARG A 1 721 ? 48.577 3.924 29.437 1.00 69.62 721 ARG A O 1
ATOM 5351 N N . SER A 1 722 ? 47.853 2.695 27.707 1.00 65.50 722 SER A N 1
ATOM 5352 C CA . SER A 1 722 ? 48.700 3.312 26.674 1.00 65.50 722 SER A CA 1
ATOM 5353 C C . SER A 1 722 ? 48.531 4.831 26.530 1.00 65.50 722 SER A C 1
ATOM 5355 O O . SER A 1 722 ? 49.390 5.477 25.937 1.00 65.50 722 SER A O 1
ATOM 5357 N N . ASN A 1 723 ? 47.469 5.414 27.092 1.00 76.44 723 ASN A N 1
ATOM 5358 C CA . ASN A 1 723 ? 47.165 6.844 27.038 1.00 76.44 723 ASN A CA 1
ATOM 5359 C C . ASN A 1 723 ? 47.795 7.684 28.167 1.00 76.44 723 ASN A C 1
ATOM 5361 O O . ASN A 1 723 ? 47.453 8.856 28.296 1.00 76.44 723 ASN A O 1
ATOM 5365 N N . GLY A 1 724 ? 48.704 7.135 28.978 1.00 79.62 724 GLY A N 1
ATOM 5366 C CA . GLY A 1 724 ? 49.318 7.907 30.066 1.00 79.62 724 GLY A CA 1
ATOM 5367 C C . GLY A 1 724 ? 48.562 7.837 31.394 1.00 79.62 724 GLY A C 1
ATOM 5368 O O . GLY A 1 724 ? 48.817 8.658 32.280 1.00 79.62 724 GLY A O 1
ATOM 5369 N N . THR A 1 725 ? 47.637 6.886 31.533 1.00 76.88 725 THR A N 1
ATOM 5370 C CA . THR A 1 725 ? 46.800 6.727 32.723 1.00 76.88 725 THR A CA 1
ATOM 5371 C C . THR A 1 725 ? 47.134 5.427 33.443 1.00 76.88 725 THR A C 1
ATOM 5373 O O . THR A 1 725 ? 47.023 4.333 32.883 1.00 76.88 725 THR A O 1
ATOM 5376 N N . CYS A 1 726 ? 47.516 5.545 34.712 1.00 78.38 726 CYS A N 1
ATOM 5377 C CA . CYS A 1 726 ? 47.658 4.408 35.608 1.00 78.38 726 CYS A CA 1
ATOM 5378 C C . CYS A 1 726 ? 46.316 4.096 36.238 1.00 78.38 726 CYS A C 1
ATOM 5380 O O . CYS A 1 726 ? 45.733 4.975 36.870 1.00 78.38 726 CYS A O 1
ATOM 5382 N N . VAL A 1 727 ? 45.849 2.863 36.086 1.00 74.50 727 VAL A N 1
ATOM 5383 C CA . VAL A 1 727 ? 44.628 2.387 36.726 1.00 74.50 727 VAL A CA 1
ATOM 5384 C C . VAL A 1 727 ? 45.035 1.425 37.827 1.00 74.50 727 VAL A C 1
ATOM 5386 O O . VAL A 1 727 ? 45.689 0.424 37.551 1.00 74.50 727 VAL A O 1
ATOM 5389 N N . TYR A 1 728 ? 44.695 1.720 39.073 1.00 75.75 728 TYR A N 1
ATOM 5390 C CA . TYR A 1 728 ? 45.095 0.889 40.202 1.00 75.75 728 TYR A CA 1
ATOM 5391 C C . TYR A 1 728 ? 43.958 0.680 41.186 1.00 75.75 728 TYR A C 1
ATOM 5393 O O . TYR A 1 728 ? 43.050 1.500 41.299 1.00 75.75 728 TYR A O 1
ATOM 5401 N N . LEU A 1 729 ? 44.041 -0.437 41.902 1.00 70.56 729 LEU A N 1
ATOM 5402 C CA . LEU A 1 729 ? 43.171 -0.722 43.029 1.00 70.56 729 LEU A CA 1
ATOM 5403 C C . LEU A 1 729 ? 43.753 -0.010 44.244 1.00 70.56 729 LEU A C 1
ATOM 5405 O O . LEU A 1 729 ? 44.859 -0.324 44.694 1.00 70.56 729 LEU A O 1
ATOM 5409 N N . GLU A 1 730 ? 43.048 1.004 44.729 1.00 68.00 730 GLU A N 1
ATOM 5410 C CA . GLU A 1 730 ? 43.404 1.628 45.995 1.00 68.00 730 GLU A CA 1
ATOM 5411 C C . GLU A 1 730 ? 43.038 0.662 47.132 1.00 68.00 730 GLU A C 1
ATOM 5413 O O . GLU A 1 730 ? 41.935 0.114 47.166 1.00 68.00 730 GLU A O 1
ATOM 5418 N N . GLY A 1 731 ? 44.003 0.387 48.017 1.00 60.94 731 GLY A N 1
ATOM 5419 C CA . GLY A 1 731 ? 43.837 -0.558 49.123 1.00 60.94 731 GLY A CA 1
ATOM 5420 C C . GLY A 1 731 ? 42.785 -0.122 50.161 1.00 60.94 731 GLY A C 1
ATOM 5421 O O . GLY A 1 731 ? 42.286 1.000 50.103 1.00 60.94 731 GLY A O 1
ATOM 5422 N N . PRO A 1 732 ? 42.493 -0.974 51.163 1.00 52.34 732 PRO A N 1
ATOM 5423 C CA . PRO A 1 732 ? 41.307 -0.925 52.038 1.00 52.34 732 PRO A CA 1
ATOM 5424 C C . PRO A 1 732 ? 41.259 0.229 53.069 1.00 52.34 732 PRO A C 1
ATOM 5426 O O . PRO A 1 732 ? 40.547 0.165 54.065 1.00 52.34 732 PRO A O 1
ATOM 5429 N N . ASN A 1 733 ? 41.997 1.318 52.848 1.00 55.38 733 ASN A N 1
ATOM 5430 C CA . ASN A 1 733 ? 41.885 2.551 53.638 1.00 55.38 733 ASN A CA 1
ATOM 5431 C C . ASN A 1 733 ? 40.927 3.558 52.982 1.00 55.38 733 ASN A C 1
ATOM 5433 O O . ASN A 1 733 ? 41.133 4.768 53.067 1.00 55.38 733 ASN A O 1
ATOM 5437 N N . LEU A 1 734 ? 39.894 3.069 52.299 1.00 56.34 734 LEU A N 1
ATOM 5438 C CA . LEU A 1 734 ? 38.802 3.918 51.856 1.00 56.34 734 LEU A CA 1
ATOM 5439 C C . LEU A 1 734 ? 37.955 4.255 53.075 1.00 56.34 734 LEU A C 1
ATOM 5441 O O . LEU A 1 734 ? 37.333 3.379 53.675 1.00 56.34 734 LEU A O 1
ATOM 5445 N N . ASP A 1 735 ? 37.933 5.533 53.436 1.00 55.56 735 ASP A N 1
ATOM 5446 C CA . ASP A 1 735 ? 36.919 6.082 54.324 1.00 55.56 735 ASP A CA 1
ATOM 5447 C C . ASP A 1 735 ? 35.540 5.936 53.647 1.00 55.56 735 ASP A C 1
ATOM 5449 O O . ASP A 1 735 ? 35.069 6.816 52.938 1.00 55.56 735 ASP A O 1
ATOM 5453 N N . LYS A 1 736 ? 34.952 4.747 53.822 1.00 66.56 736 LYS A N 1
ATOM 5454 C CA . LYS A 1 736 ? 33.544 4.458 54.114 1.00 66.56 736 LYS A CA 1
ATOM 5455 C C . LYS A 1 736 ? 32.481 5.261 53.354 1.00 66.56 736 LYS A C 1
ATOM 5457 O O . LYS A 1 736 ? 31.569 5.761 53.999 1.00 66.56 736 LYS A O 1
ATOM 5462 N N . ASP A 1 737 ? 32.549 5.355 52.030 1.00 80.19 737 ASP A N 1
ATOM 5463 C CA . ASP A 1 737 ? 31.430 5.889 51.243 1.00 80.19 737 ASP A CA 1
ATOM 5464 C C . ASP A 1 737 ? 30.955 4.874 50.196 1.00 80.19 737 ASP A C 1
ATOM 5466 O O . ASP A 1 737 ? 31.553 4.715 49.129 1.00 80.19 737 ASP A O 1
ATOM 5470 N N . ILE A 1 738 ? 29.871 4.168 50.523 1.00 83.44 738 ILE A N 1
ATOM 5471 C CA . ILE A 1 738 ? 29.215 3.150 49.690 1.00 83.44 738 ILE A CA 1
ATOM 5472 C C . ILE A 1 738 ? 28.785 3.713 48.328 1.00 83.44 738 ILE A C 1
ATOM 5474 O O . ILE A 1 738 ? 28.733 2.966 47.354 1.00 83.44 738 ILE A O 1
ATOM 5478 N N . ARG A 1 739 ? 28.554 5.030 48.210 1.00 84.50 739 ARG A N 1
ATOM 5479 C CA . ARG A 1 739 ? 28.161 5.668 46.942 1.00 84.50 739 ARG A CA 1
ATOM 5480 C C . ARG A 1 739 ? 29.218 5.484 45.857 1.00 84.50 739 ARG A C 1
ATOM 5482 O O . ARG A 1 739 ? 28.870 5.367 44.688 1.00 84.50 739 ARG A O 1
ATOM 5489 N N . LEU A 1 740 ? 30.499 5.381 46.213 1.00 78.56 740 LEU A N 1
ATOM 5490 C CA . LEU A 1 740 ? 31.589 5.189 45.244 1.00 78.56 740 LEU A CA 1
ATOM 5491 C C . LEU A 1 740 ? 31.508 3.854 44.482 1.00 78.56 740 LEU A C 1
ATOM 5493 O O . LEU A 1 740 ? 32.089 3.719 43.403 1.00 78.56 740 LEU A O 1
ATOM 5497 N N . VAL A 1 741 ? 30.778 2.882 45.031 1.00 75.44 741 VAL A N 1
ATOM 5498 C CA . VAL A 1 741 ? 30.576 1.563 44.425 1.00 75.44 741 VAL A CA 1
ATOM 5499 C C . VAL A 1 741 ? 29.577 1.616 43.257 1.00 75.44 741 VAL A C 1
ATOM 5501 O O . VAL A 1 741 ? 29.602 0.753 42.389 1.00 75.44 741 VAL A O 1
ATOM 5504 N N . PHE A 1 742 ? 28.784 2.686 43.146 1.00 75.88 742 PHE A N 1
ATOM 5505 C CA . PHE A 1 742 ? 27.850 2.936 42.040 1.00 75.88 742 PHE A CA 1
ATOM 5506 C C . PHE A 1 742 ? 28.505 3.714 40.874 1.00 75.88 742 PHE A C 1
ATOM 5508 O O . PHE A 1 742 ? 27.884 4.558 40.235 1.00 75.88 742 PHE A O 1
ATOM 5515 N N . SER A 1 743 ? 29.790 3.463 40.604 1.00 72.69 743 SER A N 1
ATOM 5516 C CA . SER A 1 743 ? 30.528 4.025 39.456 1.00 72.69 743 SER A CA 1
ATOM 5517 C C . SER A 1 743 ? 30.575 3.029 38.285 1.00 72.69 743 SER A C 1
ATOM 5519 O O . SER A 1 743 ? 30.526 1.823 38.552 1.00 72.69 743 SER A O 1
ATOM 5521 N N . PRO A 1 744 ? 30.708 3.477 37.014 1.00 63.59 744 PRO A N 1
ATOM 5522 C CA . PRO A 1 744 ? 30.565 2.644 35.804 1.00 63.59 744 PRO A CA 1
ATOM 5523 C C . PRO A 1 744 ? 31.364 1.343 35.811 1.00 63.59 744 PRO A C 1
ATOM 5525 O O . PRO A 1 744 ? 30.893 0.299 35.375 1.00 63.59 744 PRO A O 1
ATOM 5528 N N . VAL A 1 745 ? 32.577 1.385 36.368 1.00 65.00 745 VAL A N 1
ATOM 5529 C CA . VAL A 1 745 ? 33.483 0.228 36.437 1.00 65.00 745 VAL A CA 1
ATOM 5530 C C . VAL A 1 745 ? 32.896 -0.932 37.245 1.00 65.00 745 VAL A C 1
ATOM 5532 O O . VAL A 1 745 ? 33.168 -2.091 36.937 1.00 65.00 745 VAL A O 1
ATOM 5535 N N . TYR A 1 746 ? 32.117 -0.622 38.278 1.00 64.88 746 TYR A N 1
ATOM 5536 C CA . TYR A 1 746 ? 31.481 -1.613 39.141 1.00 64.88 746 TYR A CA 1
ATOM 5537 C C . TYR A 1 746 ? 30.018 -1.823 38.790 1.00 64.88 746 TYR A C 1
ATOM 5539 O O . TYR A 1 746 ? 29.492 -2.895 39.074 1.00 64.88 746 TYR A O 1
ATOM 5547 N N . THR A 1 747 ? 29.377 -0.836 38.157 1.00 61.78 747 THR A N 1
ATOM 5548 C CA . THR A 1 747 ? 27.964 -0.937 37.796 1.00 61.78 747 THR A CA 1
ATOM 5549 C C . THR A 1 747 ? 27.759 -2.071 36.797 1.00 61.78 747 THR A C 1
ATOM 5551 O O . THR A 1 747 ? 26.935 -2.909 37.086 1.00 61.78 747 THR A O 1
ATOM 5554 N N . ASP A 1 748 ? 28.563 -2.276 35.752 1.00 58.56 748 ASP A N 1
ATOM 5555 C CA . ASP A 1 748 ? 28.355 -3.439 34.853 1.00 58.56 748 ASP A CA 1
ATOM 5556 C C . ASP A 1 748 ? 28.350 -4.811 35.565 1.00 58.56 748 ASP A C 1
ATOM 5558 O O . ASP A 1 748 ? 27.620 -5.719 35.172 1.00 58.56 748 ASP A O 1
ATOM 5562 N N . TYR A 1 749 ? 29.146 -4.969 36.631 1.00 59.38 749 TYR A N 1
ATOM 5563 C CA . TYR A 1 749 ? 29.185 -6.201 37.431 1.00 59.38 749 TYR A CA 1
ATOM 5564 C C . TYR A 1 749 ? 28.064 -6.278 38.472 1.00 59.38 749 TYR A C 1
ATOM 5566 O O . TYR A 1 749 ? 27.624 -7.373 38.810 1.00 59.38 749 TYR A O 1
ATOM 5574 N N . LEU A 1 750 ? 27.628 -5.133 38.996 1.00 59.81 750 LEU A N 1
ATOM 5575 C CA . LEU A 1 750 ? 26.610 -5.035 40.040 1.00 59.81 750 LEU A CA 1
ATOM 5576 C C . LEU A 1 750 ? 25.193 -4.887 39.473 1.00 59.81 750 LEU A C 1
ATOM 5578 O O . LEU A 1 750 ? 24.247 -5.314 40.113 1.00 59.81 750 LEU A O 1
ATOM 5582 N N . LEU A 1 751 ? 25.021 -4.328 38.277 1.00 57.91 751 LEU A N 1
ATOM 5583 C CA . LEU A 1 751 ? 23.733 -3.960 37.682 1.00 57.91 751 LEU A CA 1
ATOM 5584 C C . LEU A 1 751 ? 22.868 -5.161 37.350 1.00 57.91 751 LEU A C 1
ATOM 5586 O O . LEU A 1 751 ? 21.660 -5.046 37.480 1.00 57.91 751 LEU A O 1
ATOM 5590 N N . GLY A 1 752 ? 23.456 -6.307 36.996 1.00 58.69 752 GLY A N 1
ATOM 5591 C CA . GLY A 1 752 ? 22.697 -7.555 36.864 1.00 58.69 752 GLY A CA 1
ATOM 5592 C C . GLY A 1 752 ? 22.096 -8.033 38.193 1.00 58.69 752 GLY A C 1
ATOM 5593 O O . GLY A 1 752 ? 21.134 -8.793 38.192 1.00 58.69 752 GLY A O 1
ATOM 5594 N N . GLU A 1 753 ? 22.634 -7.569 39.325 1.00 57.56 753 GLU A N 1
ATOM 5595 C CA . GLU A 1 753 ? 22.180 -7.909 40.679 1.00 57.56 753 GLU A CA 1
ATOM 5596 C C . GLU A 1 753 ? 21.476 -6.741 41.400 1.00 57.56 753 GLU A C 1
ATOM 5598 O O . GLU A 1 753 ? 20.887 -6.942 42.457 1.00 57.56 753 GLU A O 1
ATOM 5603 N N . LEU A 1 754 ? 21.485 -5.531 40.828 1.00 56.25 754 LEU A N 1
ATOM 5604 C CA . LEU A 1 754 ? 20.826 -4.318 41.339 1.00 56.25 754 LEU A CA 1
ATOM 5605 C C . LEU A 1 754 ? 19.528 -4.000 40.582 1.00 56.25 754 LEU A C 1
ATOM 5607 O O . LEU A 1 754 ? 19.138 -2.836 4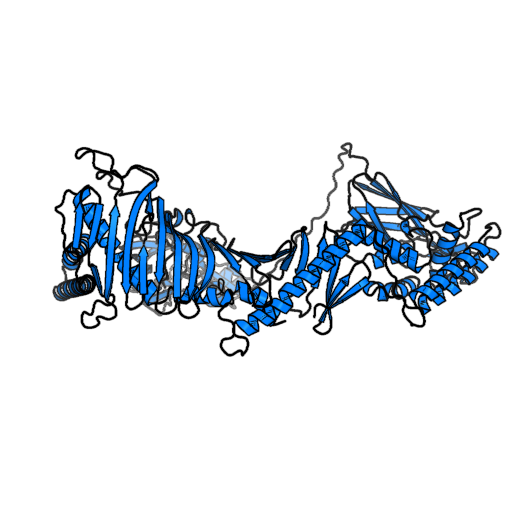0.477 1.00 56.25 754 LEU A O 1
ATOM 5611 N N . GLN A 1 755 ? 18.877 -5.020 40.025 1.00 62.69 755 GLN A N 1
ATOM 5612 C CA . GLN A 1 755 ? 17.617 -4.849 39.315 1.00 62.69 755 GLN A CA 1
ATOM 5613 C C . GLN A 1 755 ? 16.433 -5.038 40.263 1.00 62.69 755 GLN A C 1
ATOM 5615 O O . GLN A 1 755 ? 16.423 -5.949 41.096 1.00 62.69 755 GLN A O 1
ATOM 5620 N N . ALA A 1 756 ? 15.411 -4.204 40.108 1.00 59.44 756 ALA A N 1
ATOM 5621 C CA . ALA A 1 756 ? 14.109 -4.443 40.713 1.00 59.44 756 ALA A CA 1
ATOM 5622 C C . ALA A 1 756 ? 13.195 -5.042 39.644 1.00 59.44 756 ALA A C 1
ATOM 5624 O O . ALA A 1 756 ? 13.028 -4.458 38.573 1.00 59.44 756 ALA A O 1
ATOM 5625 N N . PHE A 1 757 ? 12.625 -6.216 39.920 1.00 61.28 757 PHE A N 1
ATOM 5626 C CA . PHE A 1 757 ? 11.558 -6.751 39.082 1.00 61.28 757 PHE A CA 1
ATOM 5627 C C . PHE A 1 757 ? 10.240 -6.188 39.584 1.00 61.28 757 PHE A C 1
ATOM 5629 O O . PHE A 1 757 ? 9.860 -6.424 40.739 1.00 61.28 757 PHE A O 1
ATOM 5636 N N . VAL A 1 758 ? 9.550 -5.469 38.711 1.00 53.56 758 VAL A N 1
ATOM 5637 C CA . VAL A 1 758 ? 8.171 -5.066 38.949 1.00 53.56 758 VAL A CA 1
ATOM 5638 C C . VAL A 1 758 ? 7.289 -5.957 38.076 1.00 53.56 758 VAL A C 1
ATOM 5640 O O . VAL A 1 758 ? 7.433 -5.944 36.848 1.00 53.56 758 VAL A O 1
ATOM 5643 N N . PRO A 1 759 ? 6.414 -6.784 38.677 1.00 46.41 759 PRO A N 1
ATOM 5644 C CA . PRO A 1 759 ? 5.481 -7.605 37.921 1.00 46.41 759 PRO A CA 1
ATOM 5645 C C . PRO A 1 759 ? 4.667 -6.764 36.942 1.00 46.41 759 PRO A C 1
ATOM 5647 O O . PRO A 1 759 ? 4.157 -5.704 37.292 1.00 46.41 759 PRO A O 1
ATOM 5650 N N . GLY A 1 760 ? 4.587 -7.243 35.703 1.00 46.38 760 GLY A N 1
ATOM 5651 C CA . GLY A 1 760 ? 3.938 -6.544 34.601 1.00 46.38 760 GLY A CA 1
ATOM 5652 C C . GLY A 1 760 ? 4.877 -5.660 33.790 1.00 46.38 760 GLY A C 1
ATOM 5653 O O . GLY A 1 760 ? 4.757 -5.682 32.576 1.00 46.38 760 GLY A O 1
ATOM 5654 N N . GLU A 1 761 ? 5.844 -4.975 34.406 1.00 49.25 761 GLU A N 1
ATOM 5655 C CA . GLU A 1 761 ? 6.703 -3.970 33.748 1.00 49.25 761 GLU A CA 1
ATOM 5656 C C . GLU A 1 761 ? 8.040 -4.554 33.257 1.00 49.25 761 GLU A C 1
ATOM 5658 O O . GLU A 1 761 ? 8.476 -4.262 32.144 1.00 49.25 761 GLU A O 1
ATOM 5663 N N . GLY A 1 762 ? 8.665 -5.440 34.040 1.00 54.91 762 GLY A N 1
ATOM 5664 C CA . GLY A 1 762 ? 9.967 -6.034 33.726 1.00 54.91 762 GLY A CA 1
ATOM 5665 C C . GLY A 1 762 ? 11.048 -5.664 34.741 1.00 54.91 762 GLY A C 1
ATOM 5666 O O . GLY A 1 762 ? 10.764 -5.402 35.910 1.00 54.91 762 GLY A O 1
ATOM 5667 N N . TRP A 1 763 ? 12.310 -5.717 34.314 1.00 63.06 763 TRP A N 1
ATOM 5668 C CA . TRP A 1 763 ? 13.459 -5.405 35.165 1.00 63.06 763 TRP A CA 1
ATOM 5669 C C . TRP A 1 763 ? 13.887 -3.951 34.991 1.00 63.06 763 TRP A C 1
ATOM 5671 O O . TRP A 1 763 ? 14.248 -3.524 33.894 1.00 63.06 763 TRP A O 1
ATOM 5681 N N . TYR A 1 764 ? 13.910 -3.221 36.099 1.00 61.25 764 TYR A N 1
ATOM 5682 C CA . TYR A 1 764 ? 14.452 -1.872 36.169 1.00 61.25 764 TYR A CA 1
ATOM 5683 C C . TYR A 1 764 ? 15.911 -1.914 36.584 1.00 61.25 764 TYR A C 1
ATOM 5685 O O . TYR A 1 764 ? 16.254 -2.577 37.566 1.00 61.25 764 TYR A O 1
ATOM 5693 N N . ALA A 1 765 ? 16.750 -1.159 35.882 1.00 64.50 765 ALA A N 1
ATOM 5694 C CA . ALA A 1 765 ? 18.121 -0.890 36.286 1.00 64.50 765 ALA A CA 1
ATOM 5695 C C . ALA A 1 765 ? 18.262 0.587 36.677 1.00 64.50 765 ALA A C 1
ATOM 5697 O O . ALA A 1 765 ? 17.755 1.486 36.007 1.00 64.50 765 ALA A O 1
ATOM 5698 N N . ALA A 1 766 ? 18.961 0.860 37.777 1.00 61.84 766 ALA A N 1
ATOM 5699 C CA . ALA A 1 766 ? 19.289 2.227 38.168 1.00 61.84 766 ALA A CA 1
ATOM 5700 C C . ALA A 1 766 ? 20.461 2.756 37.314 1.00 61.84 766 ALA A C 1
ATOM 5702 O O . ALA A 1 766 ? 21.600 2.754 37.780 1.00 61.84 766 ALA A O 1
ATOM 5703 N N . THR A 1 767 ? 20.206 3.161 36.062 1.00 59.94 767 THR A N 1
ATOM 5704 C CA . THR A 1 767 ? 21.208 3.749 35.147 1.00 59.94 767 THR A CA 1
ATOM 5705 C C . THR A 1 767 ? 20.596 4.740 34.150 1.00 59.94 767 THR A C 1
ATOM 5707 O O . THR A 1 767 ? 19.454 4.543 33.754 1.00 59.94 767 THR A O 1
ATOM 5710 N N . PRO A 1 768 ? 21.356 5.738 33.662 1.00 56.97 768 PRO A N 1
ATOM 5711 C CA . PRO A 1 768 ? 21.045 6.459 32.422 1.00 56.97 768 PRO A CA 1
ATOM 5712 C C . PRO A 1 768 ? 21.418 5.658 31.155 1.00 56.97 768 PRO A C 1
ATOM 5714 O O . PRO A 1 768 ? 22.483 5.041 31.113 1.00 56.97 768 PRO A O 1
ATOM 5717 N N . ASP A 1 769 ? 20.609 5.771 30.101 1.00 49.91 769 ASP A N 1
ATOM 5718 C CA . ASP A 1 769 ? 20.766 5.164 28.759 1.00 49.91 769 ASP A CA 1
ATOM 5719 C C . ASP A 1 769 ? 22.142 5.428 28.092 1.00 49.91 769 ASP A C 1
ATOM 5721 O O . ASP A 1 769 ? 22.703 4.621 27.351 1.00 49.91 769 ASP A O 1
ATOM 5725 N N . ASN A 1 770 ? 22.743 6.579 28.395 1.00 56.94 770 ASN A N 1
ATOM 5726 C CA . ASN A 1 770 ? 23.969 7.122 27.797 1.00 56.94 770 ASN A CA 1
ATOM 5727 C C . ASN A 1 770 ? 25.130 7.235 28.810 1.00 56.94 770 ASN A C 1
ATOM 5729 O O . ASN A 1 770 ? 26.062 8.024 28.625 1.00 56.94 770 ASN A O 1
ATOM 5733 N N . TYR A 1 771 ? 25.095 6.456 29.897 1.00 58.19 771 TYR A N 1
ATOM 5734 C CA . TYR A 1 771 ? 25.961 6.625 31.073 1.00 58.19 771 TYR A CA 1
ATOM 5735 C C . TYR A 1 771 ? 27.467 6.722 30.769 1.00 58.19 771 TYR A C 1
ATOM 5737 O O . TYR A 1 771 ? 28.179 7.546 31.352 1.00 58.19 771 TYR A O 1
ATOM 5745 N N . TRP A 1 772 ? 27.958 5.917 29.819 1.00 56.28 772 TRP A N 1
ATOM 5746 C CA . TRP A 1 772 ? 29.363 5.921 29.396 1.00 56.28 772 TRP A CA 1
ATOM 5747 C C . TRP A 1 772 ? 29.797 7.228 28.721 1.00 56.28 772 TRP A C 1
ATOM 5749 O O . TRP A 1 772 ? 30.978 7.583 28.783 1.00 56.28 772 TRP A O 1
ATOM 5759 N N . GLU A 1 773 ? 28.860 7.930 28.085 1.00 57.16 773 GLU A N 1
ATOM 5760 C CA . GLU A 1 773 ? 29.099 9.171 27.349 1.00 57.16 773 GLU A CA 1
ATOM 5761 C C . GLU A 1 773 ? 29.014 10.406 28.255 1.00 57.16 773 GLU A C 1
ATOM 5763 O O . GLU A 1 773 ? 29.756 11.366 28.036 1.00 57.16 773 GLU A O 1
ATOM 5768 N N . GLU A 1 774 ? 28.168 10.374 29.291 1.00 55.66 774 GLU A N 1
ATOM 5769 C CA . GLU A 1 774 ? 27.841 11.557 30.099 1.00 55.66 774 GLU A CA 1
ATOM 5770 C C . GLU A 1 774 ? 28.700 11.718 31.368 1.00 55.66 774 GLU A C 1
ATOM 5772 O O . GLU A 1 774 ? 29.146 12.829 31.660 1.00 55.66 774 GLU A O 1
ATOM 5777 N N . TYR A 1 775 ? 29.016 10.633 32.090 1.00 57.00 775 TYR A N 1
ATOM 5778 C CA . TYR A 1 775 ? 29.690 10.718 33.404 1.00 57.00 775 TYR A CA 1
ATOM 5779 C C . TYR A 1 775 ? 31.161 10.273 33.401 1.00 57.00 775 TYR A C 1
ATOM 5781 O O . TYR A 1 775 ? 31.901 10.499 34.363 1.00 57.00 775 TYR A O 1
ATOM 5789 N N . GLY A 1 776 ? 31.631 9.675 32.301 1.00 61.16 776 GLY A N 1
ATOM 5790 C CA . GLY A 1 776 ? 32.978 9.111 32.202 1.00 61.16 776 GLY A CA 1
ATOM 5791 C C . GLY A 1 776 ? 33.216 7.941 33.172 1.00 61.16 776 GLY A C 1
ATOM 5792 O O . GLY A 1 776 ? 32.467 7.701 34.105 1.00 61.16 776 GLY A O 1
ATOM 5793 N N . PHE A 1 777 ? 34.296 7.181 32.971 1.00 60.66 777 PHE A N 1
ATOM 5794 C CA . PHE A 1 777 ? 34.531 5.884 33.636 1.00 60.66 777 PHE A CA 1
ATOM 5795 C C . PHE A 1 777 ? 34.567 5.874 35.186 1.00 60.66 777 PHE A C 1
ATOM 5797 O O . PHE A 1 777 ? 34.614 4.786 35.755 1.00 60.66 777 PHE A O 1
ATOM 5804 N N . TYR A 1 778 ? 34.624 7.012 35.888 1.00 62.00 778 TYR A N 1
ATOM 5805 C CA . TYR A 1 778 ? 35.077 7.038 37.293 1.00 62.00 778 TYR A CA 1
ATOM 5806 C C . TYR A 1 778 ? 34.237 7.879 38.263 1.00 62.00 778 TYR A C 1
ATOM 5808 O O . TYR A 1 778 ? 34.582 7.926 39.446 1.00 62.00 778 TYR A O 1
ATOM 5816 N N . GLU A 1 779 ? 33.174 8.541 37.811 1.00 66.44 779 GLU A N 1
ATOM 5817 C CA . GLU A 1 779 ? 32.275 9.274 38.710 1.00 66.44 779 GLU A CA 1
ATOM 5818 C C . GLU A 1 779 ? 31.135 8.359 39.180 1.00 66.44 779 GLU A C 1
ATOM 5820 O O . GLU A 1 779 ? 30.716 7.456 38.461 1.00 66.44 779 GLU A O 1
ATOM 5825 N N . SER A 1 780 ? 30.695 8.517 40.433 1.00 71.38 780 SER A N 1
ATOM 5826 C CA . SER A 1 780 ? 29.518 7.796 40.933 1.00 71.38 780 SER A CA 1
ATOM 5827 C C . SER A 1 780 ? 28.254 8.474 40.417 1.00 71.38 780 SER A C 1
ATOM 5829 O O . SER A 1 780 ? 28.179 9.702 40.453 1.00 71.38 780 SER A O 1
ATOM 5831 N N . MET A 1 781 ? 27.241 7.688 40.036 1.00 69.19 781 MET A N 1
ATOM 5832 C CA . MET A 1 781 ? 25.895 8.209 39.744 1.00 69.19 781 MET A CA 1
ATOM 5833 C C . MET A 1 781 ? 25.248 8.902 40.953 1.00 69.19 781 MET A C 1
ATOM 5835 O O . MET A 1 781 ? 24.310 9.676 40.791 1.00 69.19 781 MET A O 1
ATOM 5839 N N . ILE A 1 782 ? 25.744 8.633 42.166 1.00 78.06 782 ILE A N 1
ATOM 5840 C CA . ILE A 1 782 ? 25.281 9.265 43.398 1.00 78.06 782 ILE A CA 1
ATOM 5841 C C . ILE A 1 782 ? 26.329 10.284 43.845 1.00 78.06 782 ILE A C 1
ATOM 5843 O O . ILE A 1 782 ? 27.410 9.888 44.300 1.00 78.06 782 ILE A O 1
ATOM 5847 N N . PRO A 1 783 ? 26.031 11.595 43.772 1.00 78.75 783 PRO A N 1
ATOM 5848 C CA . PRO A 1 783 ? 26.961 12.623 44.203 1.00 78.75 783 PRO A CA 1
ATOM 5849 C C . PRO A 1 783 ? 27.416 12.384 45.646 1.00 78.75 783 PRO A C 1
ATOM 5851 O O . PRO A 1 783 ? 26.617 12.347 46.584 1.00 78.75 783 PRO A O 1
ATOM 5854 N N . THR A 1 784 ? 28.729 12.282 45.862 1.00 77.12 784 THR A N 1
ATOM 5855 C CA . THR A 1 784 ? 29.297 12.112 47.214 1.00 77.12 784 THR A CA 1
ATOM 5856 C C . THR A 1 784 ? 29.055 13.333 48.110 1.00 77.12 784 THR A C 1
ATOM 5858 O O . THR A 1 784 ? 29.183 13.269 49.335 1.00 77.12 784 THR A O 1
ATOM 5861 N N . THR A 1 785 ? 28.645 14.454 47.521 1.00 80.06 785 THR A N 1
ATOM 5862 C CA . THR A 1 785 ? 28.266 15.685 48.216 1.00 80.06 785 THR A CA 1
ATOM 5863 C C . THR A 1 785 ? 26.819 15.700 48.709 1.00 80.06 785 THR A C 1
ATOM 5865 O O . THR A 1 785 ? 26.473 16.592 49.480 1.00 80.06 785 THR A O 1
ATOM 5868 N N . GLU A 1 786 ? 25.977 14.745 48.303 1.00 83.12 786 GLU A N 1
ATOM 5869 C CA . GLU A 1 786 ? 24.538 14.753 48.591 1.00 83.12 786 GLU A CA 1
ATOM 5870 C C . GLU A 1 786 ? 24.109 13.530 49.406 1.00 83.12 786 GLU A C 1
ATOM 5872 O O . GLU A 1 786 ? 24.387 12.386 49.055 1.00 83.12 786 GLU A O 1
ATOM 5877 N N . THR A 1 787 ? 23.424 13.757 50.528 1.00 85.69 787 THR A N 1
ATOM 5878 C CA . THR A 1 787 ? 22.938 12.680 51.410 1.00 85.69 787 THR A CA 1
ATOM 5879 C C . THR A 1 787 ? 21.586 12.116 50.979 1.00 85.69 787 THR A C 1
ATOM 5881 O O . THR A 1 787 ? 21.090 11.175 51.588 1.00 85.69 787 THR A O 1
ATOM 5884 N N . SER A 1 788 ? 20.950 12.709 49.975 1.00 86.44 788 SER A N 1
ATOM 5885 C CA . SER A 1 788 ? 19.684 12.248 49.418 1.00 86.44 788 SER A CA 1
ATOM 5886 C C . SER A 1 788 ? 19.422 12.933 48.089 1.00 86.44 788 SER A C 1
ATOM 5888 O O . SER A 1 788 ? 19.816 14.085 47.921 1.00 86.44 788 SER A O 1
ATOM 5890 N N . GLY A 1 789 ? 18.674 12.280 47.216 1.00 83.50 789 GLY A N 1
ATOM 5891 C CA . GLY A 1 789 ? 18.266 12.838 45.936 1.00 83.50 789 GLY A CA 1
ATOM 5892 C C . GLY A 1 789 ? 17.479 11.811 45.144 1.00 83.50 789 GLY A C 1
ATOM 5893 O O . GLY A 1 789 ? 16.944 10.861 45.718 1.00 83.50 789 GLY A O 1
ATOM 5894 N N . PHE A 1 790 ? 17.434 11.993 43.830 1.00 76.38 790 PHE A N 1
ATOM 5895 C CA . PHE A 1 790 ? 16.746 11.081 42.933 1.00 76.38 790 PHE A CA 1
ATOM 5896 C C . PHE A 1 790 ? 17.629 10.697 41.749 1.00 76.38 790 PHE A C 1
ATOM 5898 O O . PHE A 1 790 ? 18.437 11.504 41.293 1.00 76.38 790 PHE A O 1
ATOM 5905 N N . ILE A 1 791 ? 17.456 9.469 41.270 1.00 68.38 791 ILE A N 1
ATOM 5906 C CA . ILE A 1 791 ? 18.123 8.911 40.093 1.00 68.38 791 ILE A CA 1
ATOM 5907 C C . ILE A 1 791 ? 17.021 8.379 39.179 1.00 68.38 791 ILE A C 1
ATOM 5909 O O . ILE A 1 791 ? 16.093 7.720 39.651 1.00 68.38 791 ILE A O 1
ATOM 5913 N N . THR A 1 792 ? 17.100 8.668 37.886 1.00 60.72 792 THR A N 1
ATOM 5914 C CA . THR A 1 792 ? 16.236 8.033 36.887 1.00 60.72 792 THR A CA 1
ATOM 5915 C C . THR A 1 792 ? 16.625 6.566 36.755 1.00 60.72 792 THR A C 1
ATOM 5917 O O . THR A 1 792 ? 17.793 6.256 36.515 1.00 60.72 792 THR A O 1
ATOM 5920 N N . SER A 1 793 ? 15.663 5.668 36.961 1.00 58.69 793 SER A N 1
ATOM 5921 C CA . SER A 1 793 ? 15.810 4.266 36.574 1.00 58.69 793 SER A CA 1
ATOM 5922 C C . SER A 1 793 ? 15.302 4.077 35.151 1.00 58.69 793 SER A C 1
ATOM 5924 O O . SER A 1 793 ? 14.404 4.798 34.716 1.00 58.69 793 SER A O 1
ATOM 5926 N N . GLU A 1 794 ? 15.901 3.139 34.427 1.00 58.16 794 GLU A N 1
ATOM 5927 C CA . GLU A 1 794 ? 15.497 2.810 33.069 1.00 58.16 794 GLU A CA 1
ATOM 5928 C C . GLU A 1 794 ? 15.043 1.353 33.000 1.00 58.16 794 GLU A C 1
ATOM 5930 O O . GLU A 1 794 ? 15.641 0.452 33.606 1.00 58.16 794 GLU A O 1
ATOM 5935 N N . LEU A 1 795 ? 13.960 1.129 32.261 1.00 57.09 795 LEU A N 1
ATOM 5936 C CA . LEU A 1 795 ? 13.512 -0.200 31.890 1.00 57.09 795 LEU A CA 1
ATOM 5937 C C . LEU A 1 795 ? 14.513 -0.761 30.877 1.00 57.09 795 LEU A C 1
ATOM 5939 O O . LEU A 1 795 ? 14.731 -0.156 29.832 1.00 57.09 795 LEU A O 1
ATOM 5943 N N . VAL A 1 796 ? 15.142 -1.898 31.182 1.00 56.47 796 VAL A N 1
ATOM 5944 C CA . VAL A 1 796 ? 16.245 -2.434 30.366 1.00 56.47 796 VAL A CA 1
ATOM 5945 C C . VAL A 1 796 ? 15.762 -2.721 28.929 1.00 56.47 796 VAL A C 1
ATOM 5947 O O . VAL A 1 796 ? 15.134 -3.744 28.653 1.00 56.47 796 VAL A O 1
ATOM 5950 N N . GLN A 1 797 ? 16.074 -1.811 27.995 1.00 48.38 797 GLN A N 1
ATOM 5951 C CA . GLN A 1 797 ? 15.555 -1.773 26.615 1.00 48.38 797 GLN A CA 1
ATOM 5952 C C . GLN A 1 797 ? 15.853 -3.021 25.774 1.00 48.38 797 GLN A C 1
ATOM 5954 O O . GLN A 1 797 ? 15.130 -3.304 24.820 1.00 48.38 797 GLN A O 1
ATOM 5959 N N . GLN A 1 798 ? 16.886 -3.801 26.110 1.00 47.75 798 GLN A N 1
ATOM 5960 C CA . GLN A 1 798 ? 17.254 -4.999 25.340 1.00 47.75 798 GLN A CA 1
ATOM 5961 C C . GLN A 1 798 ? 16.178 -6.106 25.383 1.00 47.75 798 GLN A C 1
ATOM 5963 O O . GLN A 1 798 ? 16.187 -6.985 24.522 1.00 47.75 798 GLN A O 1
ATOM 5968 N N . ASP A 1 799 ? 15.203 -6.005 26.297 1.00 45.69 799 ASP A N 1
ATOM 5969 C CA . ASP A 1 799 ? 14.014 -6.869 26.370 1.00 45.69 799 ASP A CA 1
ATOM 5970 C C . ASP A 1 799 ? 12.739 -6.224 25.763 1.00 45.69 799 ASP A C 1
ATOM 5972 O O . ASP A 1 799 ? 11.663 -6.843 25.708 1.00 45.69 799 ASP A O 1
ATOM 5976 N N . LEU A 1 800 ? 12.839 -4.985 25.263 1.00 46.66 800 LEU A N 1
ATOM 5977 C CA . LEU A 1 800 ? 11.786 -4.234 24.572 1.00 46.66 800 LEU A CA 1
ATOM 5978 C C . LEU A 1 800 ? 11.999 -4.268 23.057 1.00 46.66 800 LEU A C 1
ATOM 5980 O O . LEU A 1 800 ? 12.283 -3.272 22.400 1.00 46.66 800 LEU A O 1
ATOM 5984 N N . ASN A 1 801 ? 11.810 -5.439 22.460 1.00 53.28 801 ASN A N 1
ATOM 5985 C CA . ASN A 1 801 ? 11.672 -5.510 21.014 1.00 53.28 801 ASN A CA 1
ATOM 5986 C C . ASN A 1 801 ? 10.277 -4.979 20.626 1.00 53.28 801 ASN A C 1
ATOM 5988 O O . ASN A 1 801 ? 9.311 -5.739 20.633 1.00 53.28 801 ASN A O 1
ATOM 5992 N N . PHE A 1 802 ? 10.150 -3.687 20.299 1.00 51.94 802 PHE A N 1
ATOM 5993 C CA . PHE A 1 802 ? 8.897 -3.097 19.787 1.00 51.94 802 PHE A CA 1
ATOM 5994 C C . PHE A 1 802 ? 8.410 -3.769 18.494 1.00 51.94 802 PHE A C 1
ATOM 5996 O O . PHE A 1 802 ? 7.221 -3.740 18.191 1.00 51.94 802 PHE A O 1
ATOM 6003 N N . ASN A 1 803 ? 9.310 -4.440 17.768 1.00 54.97 803 ASN A N 1
ATOM 6004 C CA . ASN A 1 803 ? 8.977 -5.261 16.607 1.00 54.97 803 ASN A CA 1
ATOM 6005 C C . ASN A 1 803 ? 8.592 -6.706 16.976 1.00 54.97 803 ASN A C 1
ATOM 6007 O O . ASN A 1 803 ? 8.219 -7.473 16.086 1.00 54.97 803 ASN A O 1
ATOM 6011 N N . ALA A 1 804 ? 8.667 -7.109 18.252 1.00 63.34 804 ALA A N 1
ATOM 6012 C CA . ALA A 1 804 ? 8.208 -8.425 18.678 1.00 63.34 804 ALA A CA 1
ATOM 6013 C C . ALA A 1 804 ? 6.690 -8.533 18.526 1.00 63.34 804 ALA A C 1
ATOM 6015 O O . ALA A 1 804 ? 5.923 -7.638 18.888 1.00 63.34 804 ALA A O 1
ATOM 6016 N N . GLU A 1 805 ? 6.265 -9.667 17.983 1.00 63.06 805 GLU A N 1
ATOM 6017 C CA . GLU A 1 805 ? 4.862 -9.999 17.789 1.00 63.06 805 GLU A CA 1
ATOM 6018 C C . GLU A 1 805 ? 4.081 -9.918 19.116 1.00 63.06 805 GLU A C 1
ATOM 6020 O O . GLU A 1 805 ? 4.558 -10.372 20.155 1.00 63.06 805 GLU A O 1
ATOM 6025 N N . GLY A 1 806 ? 2.900 -9.285 19.085 1.00 63.69 806 GLY A N 1
ATOM 6026 C CA . GLY A 1 806 ? 2.034 -9.079 20.258 1.00 63.69 806 GLY A CA 1
ATOM 6027 C C . GLY A 1 806 ? 2.226 -7.752 21.009 1.00 63.69 806 GLY A C 1
ATOM 6028 O O . GLY A 1 806 ? 1.441 -7.442 21.899 1.00 63.69 806 GLY A O 1
ATOM 6029 N N . ARG A 1 807 ? 3.223 -6.928 20.651 1.00 70.88 807 ARG A N 1
ATOM 6030 C CA . ARG A 1 807 ? 3.492 -5.642 21.339 1.00 70.88 807 ARG A CA 1
ATOM 6031 C C . ARG A 1 807 ? 3.015 -4.387 20.611 1.00 70.88 807 ARG A C 1
ATOM 6033 O O . ARG A 1 807 ? 3.083 -3.293 21.156 1.00 70.88 807 ARG A O 1
ATOM 6040 N N . TYR A 1 808 ? 2.518 -4.537 19.392 1.00 79.19 808 TYR A N 1
ATOM 6041 C CA . TYR A 1 808 ? 1.837 -3.481 18.653 1.00 79.19 808 TYR A CA 1
ATOM 6042 C C . TYR A 1 808 ? 0.482 -3.998 18.189 1.00 79.19 808 TYR A C 1
ATOM 6044 O O . TYR A 1 808 ? 0.300 -5.196 17.952 1.00 79.19 808 TYR A O 1
ATOM 6052 N N . VAL A 1 809 ? -0.469 -3.080 18.057 1.00 85.00 809 VAL A N 1
ATOM 6053 C CA . VAL A 1 809 ? -1.789 -3.391 17.522 1.00 85.00 809 VAL A CA 1
ATOM 6054 C C . VAL A 1 809 ? -1.662 -3.655 16.020 1.00 85.00 809 VAL A C 1
ATOM 6056 O O . VAL A 1 809 ? -1.205 -2.794 15.264 1.00 85.00 809 VAL A O 1
ATOM 6059 N N . LYS A 1 810 ? -2.034 -4.859 15.586 1.00 92.19 810 LYS A N 1
ATOM 6060 C CA . LYS A 1 810 ? -2.319 -5.162 14.184 1.00 92.19 810 LYS A CA 1
ATOM 6061 C C . LYS A 1 810 ? -3.799 -4.901 13.985 1.00 92.19 810 LYS A C 1
ATOM 6063 O O . LYS A 1 810 ? -4.615 -5.408 14.751 1.00 92.19 810 LYS A O 1
ATOM 6068 N N . PHE A 1 811 ? -4.151 -4.090 13.002 1.00 92.94 811 PHE A N 1
ATOM 6069 C CA . PHE A 1 811 ? -5.552 -3.805 12.732 1.00 92.94 811 PHE A CA 1
ATOM 6070 C C . PHE A 1 811 ? -5.827 -3.746 11.244 1.00 92.94 811 PHE A C 1
ATOM 6072 O O . PHE A 1 811 ? -4.969 -3.351 10.455 1.00 92.94 811 PHE A O 1
ATOM 6079 N N . THR A 1 812 ? -7.064 -4.063 10.895 1.00 94.75 812 THR A N 1
ATOM 6080 C CA . THR A 1 812 ? -7.632 -3.904 9.569 1.00 94.75 812 THR A CA 1
ATOM 6081 C C . THR A 1 812 ? -8.844 -2.983 9.665 1.00 94.75 812 THR A C 1
ATOM 6083 O O . THR A 1 812 ? -9.807 -3.271 10.373 1.00 94.75 812 THR A O 1
ATOM 6086 N N . VAL A 1 813 ? -8.821 -1.884 8.917 1.00 92.19 813 VAL A N 1
ATOM 6087 C CA . VAL A 1 813 ? -9.980 -1.032 8.645 1.00 92.19 813 VAL A CA 1
ATOM 6088 C C . VAL A 1 813 ? -10.451 -1.327 7.234 1.00 92.19 813 VAL A C 1
ATOM 6090 O O . VAL A 1 813 ? -9.671 -1.260 6.293 1.00 92.19 813 VAL A O 1
ATOM 6093 N N . ARG A 1 814 ? -11.725 -1.648 7.069 1.00 94.12 814 ARG A N 1
ATOM 6094 C CA . ARG A 1 814 ? -12.374 -1.864 5.781 1.00 94.12 814 ARG A CA 1
ATOM 6095 C C . ARG A 1 814 ? -13.594 -0.966 5.698 1.00 94.12 814 ARG A C 1
ATOM 6097 O O . ARG A 1 814 ? -14.547 -1.150 6.445 1.00 94.12 814 ARG A O 1
ATOM 6104 N N . MET A 1 815 ? -13.574 -0.025 4.773 1.00 90.19 815 MET A N 1
ATOM 6105 C CA . MET A 1 815 ? -14.687 0.857 4.456 1.00 90.19 815 MET A CA 1
ATOM 6106 C C . MET A 1 815 ? -15.178 0.503 3.061 1.00 90.19 815 MET A C 1
ATOM 6108 O O . MET A 1 815 ? -14.404 0.558 2.114 1.00 90.19 815 MET A O 1
ATOM 6112 N N . ALA A 1 816 ? -16.440 0.119 2.933 1.00 92.19 816 ALA A N 1
ATOM 6113 C CA . ALA A 1 816 ? -17.071 -0.166 1.655 1.00 92.19 816 ALA A CA 1
ATOM 6114 C C . ALA A 1 816 ? -18.323 0.693 1.501 1.00 92.19 816 ALA A C 1
ATOM 6116 O O . ALA A 1 816 ? -19.117 0.797 2.434 1.00 92.19 816 ALA A O 1
ATOM 6117 N N . THR A 1 817 ? -18.512 1.308 0.343 1.00 92.12 817 THR A N 1
ATOM 6118 C CA . THR A 1 817 ? -19.690 2.129 0.060 1.00 92.12 817 THR A CA 1
ATOM 6119 C C . THR A 1 817 ? -19.973 2.165 -1.435 1.00 92.12 817 THR A C 1
ATOM 6121 O O . THR A 1 817 ? -19.069 1.971 -2.245 1.00 92.12 817 THR A O 1
ATOM 6124 N N . SER A 1 818 ? -21.230 2.399 -1.797 1.00 88.25 818 SER A N 1
ATOM 6125 C CA . SER A 1 818 ? -21.677 2.545 -3.180 1.00 88.25 818 SER A CA 1
ATOM 6126 C C . SER A 1 818 ? -22.339 3.905 -3.347 1.00 88.25 818 SER A C 1
ATOM 6128 O O . SER A 1 818 ? -23.232 4.261 -2.574 1.00 88.25 818 SER A O 1
ATOM 6130 N N . GLY A 1 819 ? -21.929 4.673 -4.349 1.00 84.31 819 GLY A N 1
ATOM 6131 C CA . GLY A 1 819 ? -22.525 5.979 -4.596 1.00 84.31 819 GLY A CA 1
ATOM 6132 C C . GLY A 1 819 ? -21.842 6.756 -5.707 1.00 84.31 819 GLY A C 1
ATOM 6133 O O . GLY A 1 819 ? -20.885 6.308 -6.336 1.00 84.31 819 GLY A O 1
ATOM 6134 N N . ARG A 1 820 ? -22.345 7.959 -5.979 1.00 77.56 820 ARG A N 1
ATOM 6135 C CA . ARG A 1 820 ? -21.746 8.853 -6.975 1.00 77.56 820 ARG A CA 1
ATOM 6136 C C . ARG A 1 820 ? -20.741 9.763 -6.278 1.00 77.56 820 ARG A C 1
ATOM 6138 O O . ARG A 1 820 ? -21.109 10.520 -5.390 1.00 77.56 820 ARG A O 1
ATOM 6145 N N . LEU A 1 821 ? -19.482 9.750 -6.719 1.00 71.25 821 LEU A N 1
ATOM 6146 C CA . LEU A 1 821 ? -18.468 10.702 -6.234 1.00 71.25 821 LEU A CA 1
ATOM 6147 C C . LEU A 1 821 ? -18.780 12.148 -6.648 1.00 71.25 821 LEU A C 1
ATOM 6149 O O . LEU A 1 821 ? -18.323 13.106 -6.027 1.00 71.25 821 LEU A O 1
ATOM 6153 N N . SER A 1 822 ? -19.548 12.321 -7.723 1.00 69.94 822 SER A N 1
ATOM 6154 C CA . SER A 1 822 ? -20.029 13.617 -8.177 1.00 69.94 822 SER A CA 1
ATOM 6155 C C . SER A 1 822 ? -21.276 13.449 -9.052 1.00 69.94 822 SER A C 1
ATOM 6157 O O . SER A 1 822 ? -21.484 12.399 -9.661 1.00 69.94 822 SER A O 1
ATOM 6159 N N . ALA A 1 823 ? -22.075 14.511 -9.181 1.00 70.19 823 ALA A N 1
ATOM 6160 C CA . ALA A 1 823 ? -23.210 14.573 -10.105 1.00 70.19 823 ALA A CA 1
ATOM 6161 C C . ALA A 1 823 ? -22.896 14.217 -11.577 1.00 70.19 823 ALA A C 1
ATOM 6163 O O . ALA A 1 823 ? -23.822 13.854 -12.306 1.00 70.19 823 ALA A O 1
ATOM 6164 N N . ASP A 1 824 ? -21.631 14.281 -12.007 1.00 74.19 824 ASP A N 1
ATOM 6165 C CA . ASP A 1 824 ? -21.200 13.984 -13.381 1.00 74.19 824 ASP A CA 1
ATOM 6166 C C . ASP A 1 824 ? -20.540 12.603 -13.523 1.00 74.19 824 ASP A C 1
ATOM 6168 O O . ASP A 1 824 ? -20.389 12.099 -14.636 1.00 74.19 824 ASP A O 1
ATOM 6172 N N . LEU A 1 825 ? -20.193 11.957 -12.408 1.00 74.19 825 LEU A N 1
ATOM 6173 C CA . LEU A 1 825 ? -19.590 10.628 -12.396 1.00 74.19 825 LEU A CA 1
ATOM 6174 C C . LEU A 1 825 ? -20.664 9.525 -12.330 1.00 74.19 825 LEU A C 1
ATOM 6176 O O . LEU A 1 825 ? -21.775 9.758 -11.826 1.00 74.19 825 LEU A O 1
ATOM 6180 N N . PRO A 1 826 ? -20.381 8.323 -12.869 1.00 84.12 826 PRO A N 1
ATOM 6181 C CA . PRO A 1 826 ? -21.241 7.165 -12.661 1.00 84.12 826 PRO A CA 1
ATOM 6182 C C . PRO A 1 826 ? -21.298 6.795 -11.173 1.00 84.12 826 PRO A C 1
ATOM 6184 O O . PRO A 1 826 ? -20.503 7.267 -10.362 1.00 84.12 826 PRO A O 1
ATOM 6187 N N . GLU A 1 827 ? -22.264 5.956 -10.822 1.00 87.88 827 GLU A N 1
ATOM 6188 C CA . GLU A 1 827 ? -22.255 5.271 -9.531 1.00 87.88 827 GLU A CA 1
ATOM 6189 C C . GLU A 1 827 ? -21.025 4.358 -9.463 1.00 87.88 827 GLU A C 1
ATOM 6191 O O . GLU A 1 827 ? -20.694 3.683 -10.444 1.00 87.88 827 GLU A O 1
ATOM 6196 N N . MET A 1 828 ? -20.317 4.417 -8.340 1.00 89.31 828 MET A N 1
ATOM 6197 C CA . MET A 1 828 ? -19.080 3.692 -8.096 1.00 89.31 828 MET A CA 1
ATOM 6198 C C . MET A 1 828 ? -19.209 2.887 -6.811 1.00 89.31 828 MET A C 1
ATOM 6200 O O . MET A 1 828 ? -19.711 3.403 -5.811 1.00 89.31 828 MET A O 1
ATOM 6204 N N . ASP A 1 829 ? -18.689 1.666 -6.831 1.00 92.44 829 ASP A N 1
ATOM 6205 C CA . ASP A 1 829 ? -18.416 0.911 -5.615 1.00 92.44 829 ASP A CA 1
ATOM 6206 C C . ASP A 1 829 ? -16.980 1.208 -5.181 1.00 92.44 829 ASP A C 1
ATOM 6208 O O . ASP A 1 829 ? -16.038 1.092 -5.975 1.00 92.44 829 ASP A O 1
ATOM 6212 N N . LEU A 1 830 ? -16.828 1.613 -3.925 1.00 91.56 830 LEU A N 1
ATOM 6213 C CA . LEU A 1 830 ? -15.571 1.989 -3.294 1.00 91.56 830 LEU A CA 1
ATOM 6214 C C . LEU A 1 830 ? -15.296 1.027 -2.144 1.00 91.56 830 LEU A C 1
ATOM 6216 O O . LEU A 1 830 ? -16.143 0.860 -1.269 1.00 91.56 830 LEU A O 1
ATOM 6220 N N . GLU A 1 831 ? -14.108 0.434 -2.110 1.00 94.62 831 GLU A N 1
ATOM 6221 C CA . GLU A 1 831 ? -13.621 -0.351 -0.976 1.00 94.62 831 GLU A CA 1
ATOM 6222 C C . GLU A 1 831 ? -12.224 0.138 -0.577 1.00 94.62 831 GLU A C 1
ATOM 6224 O O . GLU A 1 831 ? -11.252 -0.090 -1.288 1.00 94.62 831 GLU A O 1
ATOM 6229 N N . LEU A 1 832 ? -12.107 0.796 0.574 1.00 91.94 832 LEU A N 1
ATOM 6230 C CA . LEU A 1 832 ? -10.831 1.151 1.186 1.00 91.94 832 LEU A CA 1
ATOM 6231 C C . LEU A 1 832 ? -10.498 0.140 2.283 1.00 91.94 832 LEU A C 1
ATOM 6233 O O . LEU A 1 832 ? -11.235 0.000 3.257 1.00 91.94 832 LEU A O 1
ATOM 6237 N N . VAL A 1 833 ? -9.373 -0.549 2.140 1.00 94.81 833 VAL A N 1
ATOM 6238 C CA . VAL A 1 833 ? -8.809 -1.450 3.143 1.00 94.81 833 VAL A CA 1
ATOM 6239 C C . VAL A 1 833 ? -7.485 -0.871 3.616 1.00 94.81 833 VAL A C 1
ATOM 6241 O O . VAL A 1 833 ? -6.578 -0.694 2.815 1.00 94.81 833 VAL A O 1
ATOM 6244 N N . VAL A 1 834 ? -7.360 -0.586 4.905 1.00 93.06 834 VAL A N 1
ATOM 6245 C CA . VAL A 1 834 ? -6.117 -0.147 5.546 1.00 93.06 834 VAL A CA 1
ATOM 6246 C C . VAL A 1 834 ? -5.725 -1.197 6.567 1.00 93.06 834 VAL A C 1
ATOM 6248 O O . VAL A 1 834 ? -6.539 -1.578 7.403 1.00 93.06 834 VAL A O 1
ATOM 6251 N N . ARG A 1 835 ? -4.487 -1.668 6.510 1.00 95.06 835 ARG A N 1
ATOM 6252 C CA . ARG A 1 835 ? -3.940 -2.660 7.427 1.00 95.06 835 ARG A CA 1
ATOM 6253 C C . ARG A 1 835 ? -2.676 -2.139 8.067 1.00 95.06 835 ARG A C 1
ATOM 6255 O O . ARG A 1 835 ? -1.792 -1.632 7.382 1.00 95.06 835 ARG A O 1
ATOM 6262 N N . ARG A 1 836 ? -2.553 -2.347 9.370 1.00 92.25 836 ARG A N 1
ATOM 6263 C CA . ARG A 1 836 ? -1.283 -2.273 10.083 1.00 92.25 836 ARG A CA 1
ATOM 6264 C C . ARG A 1 836 ? -0.801 -3.691 10.345 1.00 92.25 836 ARG A C 1
ATOM 6266 O O . ARG A 1 836 ? -1.406 -4.419 11.126 1.00 92.25 836 ARG A O 1
ATOM 6273 N N . THR A 1 837 ? 0.287 -4.082 9.694 1.00 91.12 837 THR A N 1
ATOM 6274 C CA . THR A 1 837 ? 0.858 -5.435 9.787 1.00 91.12 837 THR A CA 1
ATOM 6275 C C . THR A 1 837 ? 2.063 -5.505 10.722 1.00 91.12 837 THR A C 1
ATOM 6277 O O . THR A 1 837 ? 2.414 -6.593 11.178 1.00 91.12 837 THR A O 1
ATOM 6280 N N . GLY A 1 838 ? 2.680 -4.359 11.023 1.00 86.56 838 GLY A N 1
ATOM 6281 C CA . GLY A 1 838 ? 3.863 -4.215 11.868 1.00 86.56 838 GLY A CA 1
ATOM 6282 C C . GLY A 1 838 ? 3.895 -2.888 12.630 1.00 86.56 838 GLY A C 1
ATOM 6283 O O . GLY A 1 838 ? 2.982 -2.068 12.521 1.00 86.56 838 GLY A O 1
ATOM 6284 N N . TYR A 1 839 ? 4.981 -2.649 13.370 1.00 82.44 839 TYR A N 1
ATOM 6285 C CA . TYR A 1 839 ? 5.208 -1.369 14.047 1.00 82.44 839 TYR A CA 1
ATOM 6286 C C . TYR A 1 839 ? 5.276 -0.208 13.038 1.00 82.44 839 TYR A C 1
ATOM 6288 O O . TYR A 1 839 ? 4.467 0.714 13.133 1.00 82.44 839 TYR A O 1
ATOM 6296 N N . GLU A 1 840 ? 6.142 -0.345 12.027 1.00 85.00 840 GLU A N 1
ATOM 6297 C CA . GLU A 1 840 ? 6.335 0.573 10.888 1.00 85.00 840 GLU A CA 1
ATOM 6298 C C . GLU A 1 840 ? 5.933 -0.067 9.546 1.00 85.00 840 GLU A C 1
ATOM 6300 O O . GLU A 1 840 ? 6.434 0.302 8.488 1.00 85.00 840 GLU A O 1
ATOM 6305 N N . SER A 1 841 ? 5.043 -1.064 9.553 1.00 88.81 841 SER A N 1
ATOM 6306 C CA . SER A 1 841 ? 4.549 -1.653 8.303 1.00 88.81 841 SER A CA 1
ATOM 6307 C C . SER A 1 841 ? 3.039 -1.775 8.250 1.00 88.81 841 SER A C 1
ATOM 6309 O O . SER A 1 841 ? 2.361 -2.010 9.255 1.00 88.81 841 SER A O 1
ATOM 6311 N N . GLY A 1 842 ? 2.519 -1.619 7.042 1.00 93.00 842 GLY A N 1
ATOM 6312 C CA . GLY A 1 842 ? 1.109 -1.725 6.736 1.00 93.00 842 GLY A CA 1
ATOM 6313 C C . GLY A 1 842 ? 0.867 -1.747 5.237 1.00 93.00 842 GLY A C 1
ATOM 6314 O O . GLY A 1 842 ? 1.793 -1.692 4.431 1.00 93.00 842 GLY A O 1
ATOM 6315 N N . ASP A 1 843 ? -0.394 -1.803 4.856 1.00 94.12 843 ASP A N 1
ATOM 6316 C CA . ASP A 1 843 ? -0.822 -1.668 3.474 1.00 94.12 843 ASP A CA 1
ATOM 6317 C C . ASP A 1 843 ? -2.143 -0.911 3.417 1.00 94.12 843 ASP A C 1
ATOM 6319 O O . ASP A 1 843 ? -2.997 -1.051 4.288 1.00 94.12 843 ASP A O 1
ATOM 6323 N N . ALA A 1 844 ? -2.305 -0.073 2.401 1.00 93.81 844 ALA A N 1
ATOM 6324 C CA . ALA A 1 844 ? -3.586 0.525 2.068 1.00 93.81 844 ALA A CA 1
ATOM 6325 C C . ALA A 1 844 ? -3.970 0.110 0.649 1.00 93.81 844 ALA A C 1
ATOM 6327 O O . ALA A 1 844 ? -3.153 0.179 -0.266 1.00 93.81 844 ALA A O 1
ATOM 6328 N N . ALA A 1 845 ? -5.209 -0.317 0.456 1.00 94.56 845 ALA A N 1
ATOM 6329 C CA . ALA A 1 845 ? -5.766 -0.670 -0.835 1.00 94.56 845 ALA A CA 1
ATOM 6330 C C . ALA A 1 845 ? -7.092 0.066 -1.038 1.00 94.56 845 ALA A C 1
ATOM 6332 O O . ALA A 1 845 ? -8.004 -0.088 -0.233 1.00 94.56 845 ALA A O 1
ATOM 6333 N N . LEU A 1 846 ? -7.208 0.843 -2.111 1.00 93.00 846 LEU A N 1
ATOM 6334 C CA . LEU A 1 846 ? -8.455 1.459 -2.555 1.00 93.00 846 LEU A CA 1
ATOM 6335 C C . LEU A 1 846 ? -8.914 0.768 -3.835 1.00 93.00 846 LEU A C 1
ATOM 6337 O O . LEU A 1 846 ? -8.270 0.885 -4.874 1.00 93.00 846 LEU A O 1
ATOM 6341 N N . ASP A 1 847 ? -10.029 0.062 -3.762 1.00 94.25 847 ASP A N 1
ATOM 6342 C CA . ASP A 1 847 ? -10.718 -0.522 -4.900 1.00 94.25 847 ASP A CA 1
ATOM 6343 C C . ASP A 1 847 ? -11.843 0.409 -5.350 1.00 94.25 847 ASP A C 1
ATOM 6345 O O . ASP A 1 847 ? -12.676 0.821 -4.545 1.00 94.25 847 ASP A O 1
ATOM 6349 N N . VAL A 1 848 ? -11.851 0.758 -6.631 1.00 91.75 848 VAL A N 1
ATOM 6350 C CA . VAL A 1 848 ? -12.868 1.600 -7.257 1.00 91.75 848 VAL A CA 1
ATOM 6351 C C . VAL A 1 848 ? -13.404 0.840 -8.458 1.00 91.75 848 VAL A C 1
ATOM 6353 O O . VAL A 1 848 ? -12.635 0.479 -9.349 1.00 91.75 848 VAL A O 1
ATOM 6356 N N . SER A 1 849 ? -14.712 0.614 -8.526 1.00 92.44 849 SER A N 1
ATOM 6357 C CA . SER A 1 849 ? -15.339 -0.014 -9.695 1.00 92.44 849 SER A CA 1
ATOM 6358 C C . SER A 1 849 ? -16.558 0.760 -10.179 1.00 92.44 849 SER A C 1
ATOM 6360 O O . SER A 1 849 ? -17.299 1.324 -9.378 1.00 92.44 849 SER A O 1
ATOM 6362 N N . TRP A 1 850 ? -16.729 0.844 -11.501 1.00 92.12 850 TRP A N 1
ATOM 6363 C CA . TRP A 1 850 ? -17.850 1.526 -12.151 1.00 92.12 850 TRP A CA 1
ATOM 6364 C C . TRP A 1 850 ? -18.219 0.807 -13.453 1.00 92.12 850 TRP A C 1
ATOM 6366 O O . TRP A 1 850 ? -17.451 0.749 -14.414 1.00 92.12 850 TRP A O 1
ATOM 6376 N N . GLY A 1 851 ? -19.428 0.249 -13.508 1.00 90.56 851 GLY A N 1
ATOM 6377 C CA . GLY A 1 851 ? -19.821 -0.614 -14.625 1.00 90.56 851 GLY A CA 1
ATOM 6378 C C . GLY A 1 851 ? -18.921 -1.851 -14.721 1.00 90.56 851 GLY A C 1
ATOM 6379 O O . GLY A 1 851 ? -18.817 -2.603 -13.758 1.00 90.56 851 GLY A O 1
ATOM 6380 N N . ASP A 1 852 ? -18.283 -2.055 -15.877 1.00 89.06 852 ASP A N 1
ATOM 6381 C CA . ASP A 1 852 ? -17.339 -3.163 -16.107 1.00 89.06 852 ASP A CA 1
ATOM 6382 C C . ASP A 1 852 ? -15.876 -2.782 -15.791 1.00 89.06 852 ASP A C 1
ATOM 6384 O O . ASP A 1 852 ? -14.989 -3.637 -15.824 1.00 89.06 852 ASP A O 1
ATOM 6388 N N . ASP A 1 853 ? -15.609 -1.504 -15.501 1.00 89.50 853 ASP A N 1
ATOM 6389 C CA . ASP A 1 853 ? -14.270 -1.006 -15.196 1.00 89.50 853 ASP A CA 1
ATOM 6390 C C . ASP A 1 853 ? -13.963 -1.155 -13.695 1.00 89.50 853 ASP A C 1
ATOM 6392 O O . ASP A 1 853 ? -14.827 -0.978 -12.831 1.00 89.50 853 ASP A O 1
ATOM 6396 N N . ARG A 1 854 ? -12.695 -1.430 -13.378 1.00 92.31 854 ARG A N 1
ATOM 6397 C CA . ARG A 1 854 ? -12.173 -1.505 -12.009 1.00 92.31 854 ARG A CA 1
ATOM 6398 C C . ARG A 1 854 ? -10.752 -0.965 -11.960 1.00 92.31 854 ARG A C 1
ATOM 6400 O O . ARG A 1 854 ? -9.951 -1.270 -12.845 1.00 92.31 854 ARG A O 1
ATOM 6407 N N . LEU A 1 855 ? -10.440 -0.212 -10.913 1.00 92.69 855 LEU A N 1
ATOM 6408 C CA . LEU A 1 855 ? -9.112 0.282 -10.585 1.00 92.69 855 LEU A CA 1
ATOM 6409 C C . LEU A 1 855 ? -8.834 0.023 -9.104 1.00 92.69 855 LEU A C 1
ATOM 6411 O O . LEU A 1 855 ? -9.541 0.525 -8.237 1.00 92.69 855 LEU A O 1
ATOM 6415 N N . ARG A 1 856 ? -7.770 -0.721 -8.822 1.00 94.69 856 ARG A N 1
ATOM 6416 C CA . ARG A 1 856 ? -7.268 -0.984 -7.475 1.00 94.69 856 ARG A CA 1
ATOM 6417 C C . ARG A 1 856 ? -5.952 -0.246 -7.272 1.00 94.69 856 ARG A C 1
ATOM 6419 O O . ARG A 1 856 ? -5.004 -0.467 -8.018 1.00 94.69 856 ARG A O 1
ATOM 6426 N N . VAL A 1 857 ? -5.895 0.622 -6.274 1.00 92.75 857 VAL A N 1
ATOM 6427 C CA . VAL A 1 857 ? -4.705 1.370 -5.861 1.00 92.75 857 VAL A CA 1
ATOM 6428 C C . VAL A 1 857 ? -4.155 0.719 -4.605 1.00 92.75 857 VAL A C 1
ATOM 6430 O O . VAL A 1 857 ? -4.863 0.646 -3.613 1.00 92.75 857 VAL A O 1
ATOM 6433 N N . GLU A 1 858 ? -2.913 0.257 -4.624 1.00 95.00 858 GLU A N 1
ATOM 6434 C CA . GLU A 1 858 ? -2.239 -0.362 -3.485 1.00 95.00 858 GLU A CA 1
ATOM 6435 C C . GLU A 1 858 ? -1.028 0.480 -3.083 1.00 95.00 858 GLU A C 1
ATOM 6437 O O . GLU A 1 858 ? -0.195 0.852 -3.911 1.00 95.00 858 GLU A O 1
ATOM 6442 N N . TYR A 1 859 ? -0.937 0.768 -1.793 1.00 93.50 859 TYR A N 1
ATOM 6443 C CA . TYR A 1 859 ? 0.137 1.509 -1.159 1.00 93.50 859 TYR A CA 1
ATOM 6444 C C . TYR A 1 859 ? 0.709 0.661 -0.018 1.00 93.50 859 TYR A C 1
ATOM 6446 O O . TYR A 1 859 ? 0.197 0.710 1.105 1.00 93.50 859 TYR A O 1
ATOM 6454 N N . PRO A 1 860 ? 1.722 -0.178 -0.290 1.00 91.25 860 PRO A N 1
ATOM 6455 C CA . PRO A 1 860 ? 2.465 -0.843 0.770 1.00 91.25 860 PRO A CA 1
ATOM 6456 C C . PRO A 1 860 ? 3.237 0.205 1.578 1.00 91.25 860 PRO A C 1
ATOM 6458 O O . PRO A 1 860 ? 3.975 1.008 1.019 1.00 91.25 860 PRO A O 1
ATOM 6461 N N . TYR A 1 861 ? 3.095 0.197 2.896 1.00 89.12 861 TYR A N 1
ATOM 6462 C CA . TYR A 1 861 ? 3.831 1.059 3.811 1.00 89.12 861 TYR A CA 1
ATOM 6463 C C . TYR A 1 861 ? 4.894 0.245 4.552 1.00 89.12 861 TYR A C 1
ATOM 6465 O O . TYR A 1 861 ? 4.594 -0.772 5.177 1.00 89.12 861 TYR A O 1
ATOM 6473 N N . THR A 1 862 ? 6.142 0.697 4.484 1.00 87.12 862 THR A N 1
ATOM 6474 C CA . THR A 1 862 ? 7.300 0.092 5.155 1.00 87.12 862 THR A CA 1
ATOM 6475 C C . THR A 1 862 ? 8.204 1.204 5.689 1.00 87.12 862 THR A C 1
ATOM 6477 O O . THR A 1 862 ? 9.314 1.392 5.197 1.00 87.12 862 THR A O 1
ATOM 6480 N N . GLY A 1 863 ? 7.695 1.983 6.642 1.00 85.06 863 GLY A N 1
ATOM 6481 C CA . GLY A 1 863 ? 8.400 3.114 7.245 1.00 85.06 863 GLY A CA 1
ATOM 6482 C C . GLY A 1 863 ? 8.448 4.363 6.362 1.00 85.06 863 GLY A C 1
ATOM 6483 O O . GLY A 1 863 ? 7.715 4.483 5.376 1.00 85.06 863 GLY A O 1
ATOM 6484 N N . GLU A 1 864 ? 9.305 5.311 6.748 1.00 77.94 864 GLU A N 1
ATOM 6485 C CA . GLU A 1 864 ? 9.464 6.615 6.081 1.00 77.94 864 GLU A CA 1
ATOM 6486 C C . GLU A 1 864 ? 9.881 6.479 4.606 1.00 77.94 864 GLU A C 1
ATOM 6488 O O . GLU A 1 864 ? 9.413 7.240 3.769 1.00 77.94 864 GLU A O 1
ATOM 6493 N N . ASP A 1 865 ? 10.629 5.431 4.251 1.00 78.88 865 ASP A N 1
ATOM 6494 C CA . ASP A 1 865 ? 11.113 5.204 2.882 1.00 78.88 865 ASP A CA 1
ATOM 6495 C C . ASP A 1 865 ? 10.041 4.659 1.907 1.00 78.88 865 ASP A C 1
ATOM 6497 O O . ASP A 1 865 ? 10.349 4.344 0.746 1.00 78.88 865 ASP A O 1
ATOM 6501 N N . SER A 1 866 ? 8.778 4.504 2.334 1.00 79.75 866 SER A N 1
ATOM 6502 C CA . SER A 1 866 ? 7.741 3.994 1.432 1.00 79.75 866 SER A CA 1
ATOM 6503 C C . SER A 1 866 ? 7.436 4.978 0.302 1.00 79.75 866 SER A C 1
ATOM 6505 O O . SER A 1 866 ? 6.886 6.062 0.487 1.00 79.75 866 SER A O 1
ATOM 6507 N N . SER A 1 867 ? 7.766 4.548 -0.911 1.00 84.31 867 SER A N 1
ATOM 6508 C CA . SER A 1 867 ? 7.649 5.337 -2.136 1.00 84.31 867 SER A CA 1
ATOM 6509 C C . SER A 1 867 ? 6.859 4.626 -3.232 1.00 84.31 867 SER A C 1
ATOM 6511 O O . SER A 1 867 ? 6.665 5.185 -4.310 1.00 84.31 867 SER A O 1
ATOM 6513 N N . ARG A 1 868 ? 6.386 3.397 -2.998 1.00 88.81 868 ARG A N 1
ATOM 6514 C CA . ARG A 1 868 ? 5.782 2.574 -4.051 1.00 88.81 868 ARG A CA 1
ATOM 6515 C C . ARG A 1 868 ? 4.260 2.665 -4.035 1.00 88.81 868 ARG A C 1
ATOM 6517 O O . ARG A 1 868 ? 3.627 2.383 -3.026 1.00 88.81 868 ARG A O 1
ATOM 6524 N N . VAL A 1 869 ? 3.674 2.968 -5.190 1.00 90.06 869 VAL A N 1
ATOM 6525 C CA . VAL A 1 869 ? 2.231 2.840 -5.445 1.00 90.06 869 VAL A CA 1
ATOM 6526 C C . VAL A 1 869 ? 2.034 1.854 -6.589 1.00 90.06 869 VAL A C 1
ATOM 6528 O O . VAL A 1 869 ? 2.714 1.944 -7.612 1.00 90.06 869 VAL A O 1
ATOM 6531 N N . VAL A 1 870 ? 1.101 0.918 -6.439 1.00 91.88 870 VAL A N 1
ATOM 6532 C CA . VAL A 1 870 ? 0.734 -0.041 -7.487 1.00 91.88 870 VAL A CA 1
ATOM 6533 C C . VAL A 1 870 ? -0.721 0.177 -7.875 1.00 91.88 870 VAL A C 1
ATOM 6535 O O . VAL A 1 870 ? -1.615 0.122 -7.043 1.00 91.88 870 VAL A O 1
ATOM 6538 N N . LEU A 1 871 ? -0.968 0.424 -9.153 1.00 92.12 871 LEU A N 1
ATOM 6539 C CA . LEU A 1 871 ? -2.300 0.583 -9.729 1.00 92.12 871 LEU A CA 1
ATOM 6540 C C . LEU A 1 871 ? -2.602 -0.654 -10.569 1.00 92.12 871 LEU A C 1
ATOM 6542 O O . LEU A 1 871 ? -1.821 -0.980 -11.456 1.00 92.12 871 LEU A O 1
ATOM 6546 N N . THR A 1 872 ? -3.713 -1.336 -10.315 1.00 92.00 872 THR A N 1
ATOM 6547 C CA . THR A 1 872 ? -4.108 -2.553 -11.035 1.00 92.00 872 THR A CA 1
ATOM 6548 C C . THR A 1 872 ? -5.505 -2.390 -11.624 1.00 92.00 872 THR A C 1
ATOM 6550 O O . THR A 1 872 ? -6.428 -2.010 -10.906 1.00 92.00 872 THR A O 1
ATOM 6553 N N . ASP A 1 873 ? -5.683 -2.672 -12.916 1.00 91.31 873 ASP A N 1
ATOM 6554 C CA . ASP A 1 873 ? -7.022 -2.724 -13.524 1.00 91.31 873 ASP A CA 1
ATOM 6555 C C . ASP A 1 873 ? -7.728 -4.073 -13.274 1.00 91.31 873 ASP A C 1
ATOM 6557 O O . ASP A 1 873 ? -7.141 -5.046 -12.792 1.00 91.31 873 ASP A O 1
ATOM 6561 N N . GLY A 1 874 ? -9.009 -4.162 -13.646 1.00 86.00 874 GLY A N 1
ATOM 6562 C CA . GLY A 1 874 ? -9.777 -5.414 -13.607 1.00 86.00 874 GLY A CA 1
ATOM 6563 C C . GLY A 1 874 ? -9.237 -6.543 -14.504 1.00 86.00 874 GLY A C 1
ATOM 6564 O O . GLY A 1 874 ? -9.661 -7.688 -14.355 1.00 86.00 874 GLY A O 1
ATOM 6565 N N . GLU A 1 875 ? -8.293 -6.254 -15.406 1.00 86.56 875 GLU A N 1
ATOM 6566 C CA . GLU A 1 875 ? -7.673 -7.217 -16.323 1.00 86.56 875 GLU A CA 1
ATOM 6567 C C . GLU A 1 875 ? -6.246 -7.635 -15.911 1.00 86.56 875 GLU A C 1
ATOM 6569 O O . GLU A 1 875 ? -5.563 -8.332 -16.674 1.00 86.56 875 GLU A O 1
ATOM 6574 N N . GLY A 1 876 ? -5.773 -7.205 -14.736 1.00 83.81 876 GLY A N 1
ATOM 6575 C CA . GLY A 1 876 ? -4.461 -7.546 -14.180 1.00 83.81 876 GLY A CA 1
ATOM 6576 C C . GLY A 1 876 ? -3.272 -6.752 -14.738 1.00 83.81 876 GLY A C 1
ATOM 6577 O O . GLY A 1 876 ? -2.129 -7.100 -14.440 1.00 83.81 876 GLY A O 1
ATOM 6578 N N . THR A 1 877 ? -3.498 -5.705 -15.536 1.00 87.00 877 THR A N 1
ATOM 6579 C CA . THR A 1 877 ? -2.446 -4.750 -15.926 1.00 87.00 877 THR A CA 1
ATOM 6580 C C . THR A 1 877 ? -2.018 -3.953 -14.700 1.00 87.00 877 THR A C 1
ATOM 6582 O O . THR A 1 877 ? -2.880 -3.454 -13.977 1.00 87.00 877 THR A O 1
ATOM 6585 N N . LYS A 1 878 ? -0.708 -3.800 -14.480 1.00 89.88 878 LYS A N 1
ATOM 6586 C CA . LYS A 1 878 ? -0.160 -3.070 -13.334 1.00 89.88 878 LYS A CA 1
ATOM 6587 C C . LYS A 1 878 ? 0.598 -1.828 -13.783 1.00 89.88 878 LYS A C 1
ATOM 6589 O O . LYS A 1 878 ? 1.387 -1.875 -14.718 1.00 89.88 878 LYS A O 1
ATOM 6594 N N . MET A 1 879 ? 0.404 -0.717 -13.094 1.00 87.94 879 MET A N 1
ATOM 6595 C CA . MET A 1 879 ? 1.265 0.456 -13.177 1.00 87.94 879 MET A CA 1
ATOM 6596 C C . MET A 1 879 ? 1.934 0.635 -11.821 1.00 87.94 879 MET A C 1
ATOM 6598 O O . MET A 1 879 ? 1.266 0.856 -10.816 1.00 87.94 879 MET A O 1
ATOM 6602 N N . GLU A 1 880 ? 3.255 0.504 -11.801 1.00 87.56 880 GLU A N 1
ATOM 6603 C CA . GLU A 1 880 ? 4.076 0.680 -10.610 1.00 87.56 880 GLU A CA 1
ATOM 6604 C C . GLU A 1 880 ? 4.731 2.055 -10.662 1.00 87.56 880 GLU A C 1
ATOM 6606 O O . GLU A 1 880 ? 5.419 2.397 -11.626 1.00 87.56 880 GLU A O 1
ATOM 6611 N N . LEU A 1 881 ? 4.491 2.852 -9.628 1.00 83.88 881 LEU A N 1
ATOM 6612 C CA . LEU A 1 881 ? 5.044 4.187 -9.468 1.00 83.88 881 LEU A CA 1
ATOM 6613 C C . LEU A 1 881 ? 6.004 4.177 -8.284 1.00 83.88 881 LEU A C 1
ATOM 6615 O O . LEU A 1 881 ? 5.644 3.718 -7.201 1.00 83.88 881 LEU A O 1
ATOM 6619 N N . GLU A 1 882 ? 7.201 4.709 -8.494 1.00 82.38 882 GLU A N 1
ATOM 6620 C CA . GLU A 1 882 ? 8.201 4.969 -7.467 1.00 82.38 882 GLU A CA 1
ATOM 6621 C C . GLU A 1 882 ? 8.301 6.486 -7.252 1.00 82.38 882 GLU A C 1
ATOM 6623 O O . GLU A 1 882 ? 8.662 7.269 -8.140 1.00 82.38 882 GLU A O 1
ATOM 6628 N N . LEU A 1 883 ? 7.915 6.913 -6.056 1.00 77.38 883 LEU A N 1
ATOM 6629 C CA . LEU A 1 883 ? 7.863 8.298 -5.614 1.00 77.38 883 LEU A CA 1
ATOM 6630 C C . LEU A 1 883 ? 9.141 8.619 -4.836 1.00 77.38 883 LEU A C 1
ATOM 6632 O O . LEU A 1 883 ? 9.165 8.519 -3.615 1.00 77.38 883 LEU A O 1
ATOM 6636 N N . ALA A 1 884 ? 10.211 9.015 -5.521 1.00 69.00 884 ALA A N 1
ATOM 6637 C CA . ALA A 1 884 ? 11.443 9.396 -4.835 1.00 69.00 884 ALA A CA 1
ATOM 6638 C C . ALA A 1 884 ? 11.193 10.558 -3.845 1.00 69.00 884 ALA A C 1
ATOM 6640 O O . ALA A 1 884 ? 10.637 11.598 -4.211 1.00 69.00 884 ALA A O 1
ATOM 6641 N N . GLU A 1 885 ? 11.618 10.402 -2.588 1.00 61.78 885 GLU A N 1
ATOM 6642 C CA . GLU A 1 885 ? 11.429 11.431 -1.555 1.00 61.78 885 GLU A CA 1
ATOM 6643 C C . GLU A 1 885 ? 12.238 12.705 -1.831 1.00 61.78 885 GLU A C 1
ATOM 6645 O O . GLU A 1 885 ? 11.777 13.817 -1.567 1.00 61.78 885 GLU A O 1
ATOM 6650 N N . VAL A 1 886 ? 13.442 12.545 -2.391 1.00 57.38 886 VAL A N 1
ATOM 6651 C CA . VAL A 1 886 ? 14.471 13.601 -2.424 1.00 57.38 886 VAL A CA 1
ATOM 6652 C C . VAL A 1 886 ? 14.656 14.223 -3.810 1.00 57.38 886 VAL A C 1
ATOM 6654 O O . VAL A 1 886 ? 15.216 15.311 -3.942 1.00 57.38 886 VAL A O 1
ATOM 6657 N N . SER A 1 887 ? 14.163 13.564 -4.857 1.00 53.41 887 SER A N 1
ATOM 6658 C CA . SER A 1 887 ? 14.118 14.120 -6.206 1.00 53.41 887 SER A CA 1
ATOM 6659 C C . SER A 1 887 ? 12.668 14.221 -6.628 1.00 53.41 887 SER A C 1
ATOM 6661 O O . SER A 1 887 ? 11.962 13.220 -6.600 1.00 53.41 887 SER A O 1
ATOM 6663 N N . SER A 1 888 ? 12.231 15.398 -7.063 1.00 54.91 888 SER A N 1
ATOM 6664 C CA . SER A 1 888 ? 10.933 15.648 -7.702 1.00 54.91 888 SER A CA 1
ATOM 6665 C C . SER A 1 888 ? 10.795 14.944 -9.062 1.00 54.91 888 SER A C 1
ATOM 6667 O O . SER A 1 888 ? 10.310 15.538 -10.008 1.00 54.91 888 SER A O 1
ATOM 6669 N N . ASN A 1 889 ? 11.325 13.732 -9.194 1.00 70.06 889 ASN A N 1
ATOM 6670 C CA . ASN A 1 889 ? 11.298 12.940 -10.403 1.00 70.06 889 ASN A CA 1
ATOM 6671 C C . ASN A 1 889 ? 10.503 11.686 -10.068 1.00 70.06 889 ASN A C 1
ATOM 6673 O O . ASN A 1 889 ? 11.038 10.755 -9.461 1.00 70.06 889 ASN A O 1
ATOM 6677 N N . VAL A 1 890 ? 9.230 11.664 -10.452 1.00 72.50 890 VAL A N 1
ATOM 6678 C CA . VAL A 1 890 ? 8.468 10.414 -10.466 1.00 72.50 890 VAL A CA 1
ATOM 6679 C C . VAL A 1 890 ? 9.042 9.519 -11.557 1.00 72.50 890 VAL A C 1
ATOM 6681 O O . VAL A 1 890 ? 9.200 9.942 -12.707 1.00 72.50 890 VAL A O 1
ATOM 6684 N N . LYS A 1 891 ? 9.350 8.277 -11.192 1.00 83.19 891 LYS A N 1
ATOM 6685 C CA . LYS A 1 891 ? 9.667 7.217 -12.145 1.00 83.19 891 LYS A CA 1
ATOM 6686 C C . LYS A 1 891 ? 8.644 6.113 -11.984 1.00 83.19 891 LYS A C 1
ATOM 6688 O O . LYS A 1 891 ? 8.229 5.796 -10.876 1.00 83.19 891 LYS A O 1
ATOM 6693 N N . GLY A 1 892 ? 8.217 5.534 -13.090 1.00 86.00 892 GLY A N 1
ATOM 6694 C CA . GLY A 1 892 ? 7.275 4.429 -13.042 1.00 86.00 892 GLY A CA 1
ATOM 6695 C C . GLY A 1 892 ? 7.368 3.545 -14.265 1.00 86.00 892 GLY A C 1
ATOM 6696 O O . GLY A 1 892 ? 7.934 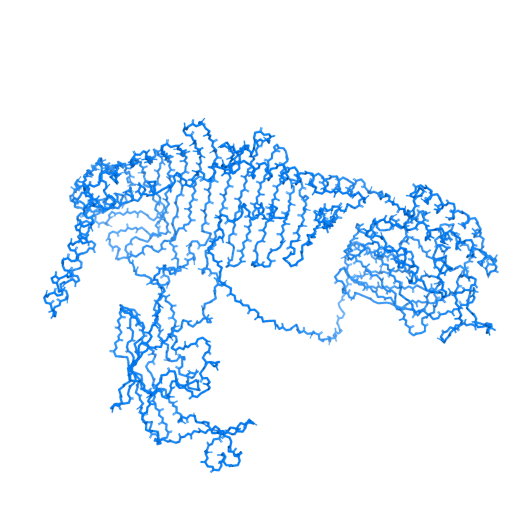3.924 -15.291 1.00 86.00 892 GLY A O 1
ATOM 6697 N N . ALA A 1 893 ? 6.789 2.362 -14.150 1.00 82.50 893 ALA A N 1
ATOM 6698 C CA . ALA A 1 893 ? 6.673 1.407 -15.234 1.00 82.50 893 ALA A CA 1
ATOM 6699 C C . ALA A 1 893 ? 5.239 0.885 -15.304 1.00 82.50 893 ALA A C 1
ATOM 6701 O O . ALA A 1 893 ? 4.607 0.591 -14.291 1.00 82.50 893 ALA A O 1
ATOM 6702 N N . ILE A 1 894 ? 4.729 0.744 -16.521 1.00 85.44 894 ILE A N 1
ATOM 6703 C CA . ILE A 1 894 ? 3.451 0.097 -16.800 1.00 85.44 894 ILE A CA 1
ATOM 6704 C C . ILE A 1 894 ? 3.779 -1.305 -17.285 1.00 85.44 894 ILE A C 1
ATOM 6706 O O . ILE A 1 894 ? 4.346 -1.474 -18.365 1.00 85.44 894 ILE A O 1
ATOM 6710 N N . VAL A 1 895 ? 3.468 -2.299 -16.463 1.00 79.88 895 VAL A N 1
ATOM 6711 C CA . VAL A 1 895 ? 3.882 -3.688 -16.633 1.00 79.88 895 VAL A CA 1
ATOM 6712 C C . VAL A 1 895 ? 2.656 -4.589 -16.776 1.00 79.88 895 VAL A C 1
ATOM 6714 O O . VAL A 1 895 ? 1.701 -4.516 -16.002 1.00 79.88 895 VAL A O 1
ATOM 6717 N N . LYS A 1 896 ? 2.693 -5.493 -17.756 1.00 80.94 896 LYS A N 1
ATOM 6718 C CA . LYS A 1 896 ? 1.721 -6.585 -17.904 1.00 80.94 896 LYS A CA 1
ATOM 6719 C C . LYS A 1 896 ? 2.474 -7.855 -18.279 1.00 80.94 896 LYS A C 1
ATOM 6721 O O . LYS A 1 896 ? 3.359 -7.807 -19.129 1.00 80.94 896 LYS A O 1
ATOM 6726 N N . ASP A 1 897 ? 2.184 -8.966 -17.607 1.00 78.50 897 ASP A N 1
ATOM 6727 C CA . ASP A 1 897 ? 2.847 -10.258 -17.851 1.00 78.50 897 ASP A CA 1
ATOM 6728 C C . ASP A 1 897 ? 4.393 -10.170 -17.796 1.00 78.50 897 ASP A C 1
ATOM 6730 O O . ASP A 1 897 ? 5.104 -10.766 -18.600 1.00 78.50 897 ASP A O 1
ATOM 6734 N N . GLY A 1 898 ? 4.929 -9.340 -16.887 1.00 71.62 898 GLY A N 1
ATOM 6735 C CA . GLY A 1 898 ? 6.373 -9.090 -16.738 1.00 71.62 898 GLY A CA 1
ATOM 6736 C C . GLY A 1 898 ? 7.009 -8.202 -17.820 1.00 71.62 898 GLY A C 1
ATOM 6737 O O . GLY A 1 898 ? 8.190 -7.877 -17.727 1.00 71.62 898 GLY A O 1
ATOM 6738 N N . THR A 1 899 ? 6.246 -7.772 -18.829 1.00 69.88 899 THR A N 1
ATOM 6739 C CA . THR A 1 899 ? 6.710 -6.875 -19.896 1.00 69.88 899 THR A CA 1
ATOM 6740 C C . THR A 1 899 ? 6.378 -5.421 -19.568 1.00 69.88 899 THR A C 1
ATOM 6742 O O . THR A 1 899 ? 5.228 -5.104 -19.268 1.00 69.88 899 THR A O 1
ATOM 6745 N N . THR A 1 900 ? 7.361 -4.523 -19.680 1.00 80.06 900 THR A N 1
ATOM 6746 C CA . THR A 1 900 ? 7.164 -3.068 -19.562 1.00 80.06 900 THR A CA 1
ATOM 6747 C C . THR A 1 900 ? 6.640 -2.488 -20.877 1.00 80.06 900 THR A C 1
ATOM 6749 O O . THR A 1 900 ? 7.354 -2.469 -21.877 1.00 80.06 900 THR A O 1
ATOM 6752 N N . TYR A 1 901 ? 5.402 -1.996 -20.873 1.00 82.62 901 TYR A N 1
ATOM 6753 C CA . TYR A 1 901 ? 4.738 -1.372 -22.025 1.00 82.62 901 TYR A CA 1
ATOM 6754 C C . TYR A 1 901 ? 4.890 0.142 -22.055 1.00 82.62 901 TYR A C 1
ATOM 6756 O O . TYR A 1 901 ? 4.785 0.731 -23.126 1.00 82.62 901 TYR A O 1
ATOM 6764 N N . GLY A 1 902 ? 5.119 0.770 -20.906 1.00 83.19 902 GLY A N 1
ATOM 6765 C CA . GLY A 1 902 ? 5.337 2.206 -20.818 1.00 83.19 902 GLY A CA 1
ATOM 6766 C C . GLY A 1 902 ? 6.246 2.557 -19.653 1.00 83.19 902 GLY A C 1
ATOM 6767 O O . GLY A 1 902 ? 6.199 1.904 -18.611 1.00 83.19 902 GLY A O 1
ATOM 6768 N N . VAL A 1 903 ? 7.076 3.577 -19.836 1.00 83.69 903 VAL A N 1
ATOM 6769 C CA . VAL A 1 903 ? 7.891 4.167 -18.769 1.00 83.69 903 VAL A CA 1
ATOM 6770 C C . VAL A 1 903 ? 7.364 5.561 -18.490 1.00 83.69 903 VAL A C 1
ATOM 6772 O O . VAL A 1 903 ? 7.154 6.345 -19.414 1.00 83.69 903 VAL A O 1
ATOM 6775 N N . ILE A 1 904 ? 7.146 5.850 -17.215 1.00 85.44 904 ILE A N 1
ATOM 6776 C CA . ILE A 1 904 ? 6.657 7.137 -16.739 1.00 85.44 904 ILE A CA 1
ATOM 6777 C C . ILE A 1 904 ? 7.863 7.932 -16.259 1.00 85.44 904 ILE A C 1
ATOM 6779 O O . ILE A 1 904 ? 8.640 7.449 -15.430 1.00 85.44 904 ILE A O 1
ATOM 6783 N N . ALA A 1 905 ? 8.011 9.140 -16.788 1.00 83.12 905 ALA A N 1
ATOM 6784 C CA . ALA A 1 905 ? 9.020 10.097 -16.370 1.00 83.12 905 ALA A CA 1
ATOM 6785 C C . ALA A 1 905 ? 8.390 11.481 -16.194 1.00 83.12 905 ALA A C 1
ATOM 6787 O O . ALA A 1 905 ? 7.404 11.821 -16.847 1.00 83.12 905 ALA A O 1
ATOM 6788 N N . GLU A 1 906 ? 8.970 12.277 -15.305 1.00 83.19 906 GLU A N 1
ATOM 6789 C CA . GLU A 1 906 ? 8.612 13.679 -15.123 1.00 83.19 906 GLU A CA 1
ATOM 6790 C C . GLU A 1 906 ? 9.587 14.574 -15.896 1.00 83.19 906 GLU A C 1
ATOM 6792 O O . GLU A 1 906 ? 10.798 14.529 -15.674 1.00 83.19 906 GLU A O 1
ATOM 6797 N N . GLU A 1 907 ? 9.060 15.399 -16.800 1.00 81.25 907 GLU A N 1
ATOM 6798 C CA . GLU A 1 907 ? 9.820 16.387 -17.562 1.00 81.25 907 GLU A CA 1
ATOM 6799 C C . GLU A 1 907 ? 9.149 17.759 -17.450 1.00 81.25 907 GLU A C 1
ATOM 6801 O O . GLU A 1 907 ? 8.042 17.965 -17.941 1.00 81.25 907 GLU A O 1
ATOM 6806 N N . ASN A 1 908 ? 9.832 18.729 -16.834 1.00 83.81 908 ASN A N 1
ATOM 6807 C CA . ASN A 1 908 ? 9.328 20.100 -16.658 1.00 83.81 908 ASN A CA 1
ATOM 6808 C C . ASN A 1 908 ? 7.934 20.169 -15.989 1.00 83.81 908 ASN A C 1
ATOM 6810 O O . ASN A 1 908 ? 7.055 20.872 -16.485 1.00 83.81 908 ASN A O 1
ATOM 6814 N N . ASP A 1 909 ? 7.733 19.432 -14.888 1.00 80.31 909 ASP A N 1
ATOM 6815 C CA . ASP A 1 909 ? 6.451 19.301 -14.165 1.00 80.31 909 ASP A CA 1
ATOM 6816 C C . ASP A 1 909 ? 5.323 18.621 -14.977 1.00 80.31 909 ASP A C 1
ATOM 6818 O O . ASP A 1 909 ? 4.140 18.740 -14.644 1.00 80.31 909 ASP A O 1
ATOM 6822 N N . VAL A 1 910 ? 5.672 17.909 -16.055 1.00 77.25 910 VAL A N 1
ATOM 6823 C CA . VAL A 1 910 ? 4.744 17.140 -16.894 1.00 77.25 910 VAL A CA 1
ATOM 6824 C C . VAL A 1 910 ? 5.089 15.668 -16.796 1.00 77.25 910 VAL A C 1
ATOM 6826 O O . VAL A 1 910 ? 6.224 15.273 -17.053 1.00 77.25 910 VAL A O 1
ATOM 6829 N N . TYR A 1 911 ? 4.102 14.837 -16.476 1.00 83.81 911 TYR A N 1
ATOM 6830 C CA . TYR A 1 911 ? 4.284 13.394 -16.526 1.00 83.81 911 TYR A CA 1
ATOM 6831 C C . TYR A 1 911 ? 4.083 12.899 -17.950 1.00 83.81 911 TYR A C 1
ATOM 6833 O O . TYR A 1 911 ? 3.040 13.124 -18.574 1.00 83.81 911 TYR A O 1
ATOM 6841 N N . ILE A 1 912 ? 5.102 12.219 -18.450 1.00 85.06 912 ILE A N 1
ATOM 6842 C CA . ILE A 1 912 ? 5.157 11.682 -19.796 1.00 85.06 912 ILE A CA 1
ATOM 6843 C C . ILE A 1 912 ? 5.229 10.165 -19.692 1.00 85.06 912 ILE A C 1
ATOM 6845 O O . ILE A 1 912 ? 6.090 9.616 -19.003 1.00 85.06 912 ILE A O 1
ATOM 6849 N N . VAL A 1 913 ? 4.320 9.490 -20.389 1.00 87.38 913 VAL A N 1
ATOM 6850 C CA . VAL A 1 913 ? 4.384 8.053 -20.633 1.00 87.38 913 VAL A CA 1
ATOM 6851 C C . VAL A 1 913 ? 5.030 7.837 -21.991 1.00 87.38 913 VAL A C 1
ATOM 6853 O O . VAL A 1 913 ? 4.482 8.224 -23.025 1.00 87.38 913 VAL A O 1
ATOM 6856 N N . ASN A 1 914 ? 6.194 7.201 -21.980 1.00 82.38 914 ASN A N 1
ATOM 6857 C CA . ASN A 1 914 ? 6.864 6.726 -23.180 1.00 82.38 914 ASN A CA 1
ATOM 6858 C C . ASN A 1 914 ? 6.465 5.268 -23.410 1.00 82.38 914 ASN A C 1
ATOM 6860 O O . ASN A 1 914 ? 6.910 4.382 -22.677 1.00 82.38 914 ASN A O 1
ATOM 6864 N N . TRP A 1 915 ? 5.598 5.030 -24.394 1.00 86.19 915 TRP A N 1
ATOM 6865 C CA . TRP A 1 915 ? 5.085 3.703 -24.726 1.00 86.19 915 TRP A CA 1
ATOM 6866 C C . TRP A 1 915 ? 6.087 2.879 -25.551 1.00 86.19 915 TRP A C 1
ATOM 6868 O O . TRP A 1 915 ? 6.924 3.422 -26.271 1.00 86.19 915 TRP A O 1
ATOM 6878 N N . ILE A 1 916 ? 5.962 1.549 -25.506 1.00 79.25 916 ILE A N 1
ATOM 6879 C CA . ILE A 1 916 ? 6.796 0.598 -26.264 1.00 79.25 916 ILE A CA 1
ATOM 6880 C C . ILE A 1 916 ? 6.613 0.709 -27.790 1.00 79.25 916 ILE A C 1
ATOM 6882 O O . ILE A 1 916 ? 7.476 0.266 -28.539 1.00 79.25 916 ILE A O 1
ATOM 6886 N N . ASP A 1 917 ? 5.512 1.305 -28.265 1.00 79.62 917 ASP A N 1
ATOM 6887 C CA . ASP A 1 917 ? 5.297 1.647 -29.682 1.00 79.62 917 ASP A CA 1
ATOM 6888 C C . ASP A 1 917 ? 5.815 3.044 -30.060 1.00 79.62 917 ASP A C 1
ATOM 6890 O O . ASP A 1 917 ? 5.587 3.502 -31.183 1.00 79.62 917 ASP A O 1
ATOM 6894 N N . ASN A 1 918 ? 6.494 3.716 -29.128 1.00 69.38 918 ASN A N 1
ATOM 6895 C CA . ASN A 1 918 ? 7.035 5.070 -29.237 1.00 69.38 918 ASN A CA 1
ATOM 6896 C C . ASN A 1 918 ? 5.986 6.179 -29.281 1.00 69.38 918 ASN A C 1
ATOM 6898 O O . ASN A 1 918 ? 6.325 7.335 -29.545 1.00 69.38 918 ASN A O 1
ATOM 6902 N N . THR A 1 919 ? 4.717 5.869 -29.021 1.00 81.12 919 THR A N 1
ATOM 6903 C CA . THR A 1 919 ? 3.761 6.936 -28.749 1.00 81.12 919 THR A CA 1
ATOM 6904 C C . THR A 1 919 ? 4.110 7.591 -27.417 1.00 81.12 919 THR A C 1
ATOM 6906 O O . THR A 1 919 ? 4.531 6.937 -26.464 1.00 81.12 919 THR A O 1
ATOM 6909 N N . ILE A 1 920 ? 3.977 8.912 -27.378 1.00 82.50 920 ILE A N 1
ATOM 6910 C CA . ILE A 1 920 ? 4.165 9.701 -26.168 1.00 82.50 920 ILE A CA 1
ATOM 6911 C C . ILE A 1 920 ? 2.785 10.159 -25.728 1.00 82.50 920 ILE A C 1
ATOM 6913 O O . ILE A 1 920 ? 2.046 10.758 -26.513 1.00 82.50 920 ILE A O 1
ATOM 6917 N N . GLU A 1 921 ? 2.441 9.878 -24.480 1.00 88.50 921 GLU A N 1
ATOM 6918 C CA . GLU A 1 921 ? 1.205 10.346 -23.867 1.00 88.50 921 GLU A CA 1
ATOM 6919 C C . GLU A 1 921 ? 1.527 11.214 -22.657 1.00 88.50 921 GLU A C 1
ATOM 6921 O O . GLU A 1 921 ? 2.366 10.869 -21.830 1.00 88.50 921 GLU A O 1
ATOM 6926 N N . THR A 1 922 ? 0.868 12.363 -22.558 1.00 87.56 922 THR A N 1
ATOM 6927 C CA . THR A 1 922 ? 1.004 13.260 -21.413 1.00 87.56 922 THR A CA 1
ATOM 6928 C C . THR A 1 922 ? -0.143 13.035 -20.435 1.00 87.56 922 THR A C 1
ATOM 6930 O O . THR A 1 922 ? -1.316 13.029 -20.820 1.00 87.56 922 THR A O 1
ATOM 6933 N N . LEU A 1 923 ? 0.189 12.872 -19.153 1.00 79.06 923 LEU A N 1
ATOM 6934 C CA . LEU A 1 923 ? -0.790 12.772 -18.070 1.00 79.06 923 LEU A CA 1
ATOM 6935 C C . LEU A 1 923 ? -1.087 14.192 -17.558 1.00 79.06 923 LEU A C 1
ATOM 6937 O O . LEU A 1 923 ? -0.557 14.613 -16.532 1.00 79.06 923 LEU A O 1
ATOM 6941 N N . TYR A 1 924 ? -1.861 14.958 -18.332 1.00 70.69 924 TYR A N 1
ATOM 6942 C CA . TYR A 1 924 ? -2.377 16.276 -17.928 1.00 70.69 924 TYR A CA 1
ATOM 6943 C C . TYR A 1 924 ? -3.816 16.235 -17.470 1.00 70.69 924 TYR A C 1
ATOM 6945 O O . TYR A 1 924 ? -4.626 15.528 -18.132 1.00 70.69 924 TYR A O 1
#

Radius of gyration: 42.59 Å; chains: 1; bounding box: 98×64×120 Å

Secondary structure (DSSP, 8-state):
-HHHHHHHTTTTGGGT-S----------PPPP-----------PPPPPEEEEEBBTTBEES-EEEEEETTS-EEEEEE--TTSEEEEE-TT--EEEEEEEE--TT-EEE--SSEEEE--TT-B-SS-SSEEETT-EEE--S-EEEEEEE-TT-SEEE--B-HHHHHHHHHH-SS--HHHHHHHHHHHHHHTT-SS-GGGS----TTT-SS--HHHHHHHHHHHHHHHTSGGG-HHHHHHHHHTTGGGTEEEHHHHHHHHHHHHHHHHHHHHH-TT--SHHHHHHHHHHHHHHHHHHHTTTSSEEEPPP---HHHHHHHHHHHHHHHHHHIIIIIIHHHHHHHH-TTSTT--TT-HHHHHHHHHHHTSHHHHHHHHHHHHHHHHHHHHHHHHHTS-PPP--BHHHHHHHHHHHHT-S-GGGG--S-HHHHHHHHHHHHHHHHHHHHTEEEEEEEEETTEEEEEEEEEESSS-TT--SSEEEEEEEEE----EEETTTEEEBPSEEEEEEEEEEEEETTEEEEE-TT-EEEEEESS-B-TT-TT---EEEEEEEEEEEEE-SSEEEEEEEEEEEEE-HHHHHTT--TTS--EEEEEEEEEEEEEETTT--EEEEEEEEEETTTTT---PPTT-----EEEEEEETTTTEEEEEES-TTSEEEEEEEEEE-TTSS-EEEEEEEEEEETT-BPPP--PEEE-SEEEEEESS-HHHHHHHSSSEEETTTEEEEEE-S---S-GGGGGSHHHHHHHTTTSEEEETTTEEEESS-TTHHHHTTTT--SS-TT-SEEEEE-EE-GGG--TTSTTSS--EEEEEEEEEESSTTSPEEEEEEEEEE-SSSEEEEEEEEEETTEEEEEEEEEESTT--EEEEEETT--EEEEEE-SSSS-EEEEEEETTEEEEEEEEETTEEEEEETTS-EEE--

Organism: Microbulbifer thermotolerans (NCBI:txid252514)

pLDDT: mean 81.06, std 16.01, range [24.86, 98.19]

Foldseek 3Di:
DCLVCCVVCVVVVVPPPDDDDDDDDDDDDDDDDDDDDDDDDDPADQFAKAKEAEDLAGKFQWKKWKAALVRDTQWIWGAHPRRITITGRGQDFWKIKIKTDFDQLIKGAQLFAWLAFDDPNWFPPPPPRTRGHRGIHGDDDMWMAMDGHHSPHNYAYFYTFLLRSQLVLLLPSRDGPVSSVQSQQLSCLLQLAPGGLRVAHEDNLLDDQDDDLNNLLSNLLSNLCSQLDDRNPSVVLSCQQSVCSVLQKGFLVSLVSSLVSSVRSLVRSCVNPVSHPCNVVSSVSSSVSSVVQCCVAQPPHRMGHDFGDDDPVLVVVLVVLVVLLVVCLCCSVVLSVLLVQQVDPPHPSPDCLFVVVLVVVVVVLCPPQVVLLVVLQVVLVVLQVQQCCCCVFVVDDRPWKSLVSQLVVLCVVCVPLPLVVPPPDPVSSVVSVVVSVVVSLQSSLQWDTWTWDDDPQKIKIAQTWGQRRSPPVDPQSIKTKIKIKRFDDWDDDPVFATWDAAAKGKIWMWMWIDGDQKIKTFDGPKIKIWHFRGIAGPPDPLGTRTFKIKTWTQIWIDGPWKIAGGIWMWMWGAAPLQVQLVDPSPDRNIDTAKIWGFGWIATPVVRHIWGKIKIKGQPCRRLADDDPPVVPDQQWFKWFADLVQLKIWTWTGDDQFIWIKIWHWDQDPVNQKIWTAIDTPDGGHQKDAFDGDTDIDGAAKDKDAQDDQVCLVPVAVFDDDPRRIRIHGDTDPPSRHPQQCQFQVNCVVCQVRRWMQHRSQGTKGQDDPCRCPPPNRGDGPDPPPDRIDTTGIDHPCVPVPQQDPNHDGWMKIWMWIWQASDPPGAIKIWIWIWTDPTPFWIKIWIWIDGDPKIKIWIFTTRHPLGFWIWIAIPVGWIKIWGHDPPDPWIWIFTDDPNDTQWIWTADPNWIWTQGSSRDIDTSD